Protein 3M6Z (pdb70)

Structure (mmCIF, N/CA/C/O backbone):
data_3M6Z
#
_entry.id   3M6Z
#
_cell.length_a   63.640
_cell.length_b   80.110
_cell.length_c   137.220
_cell.angle_alpha   90.00
_cell.angle_beta   90.00
_cell.angle_gamma   90.00
#
_symmetry.space_group_name_H-M   'P 21 21 21'
#
loop_
_entity.id
_entity.type
_entity.pdbx_description
1 polymer 'Topoisomerase V'
2 non-polymer 'PHOSPHATE ION'
3 non-polymer 'MAGNESIUM ION'
4 non-polymer 'CHLORIDE ION'
5 non-polymer GUANIDINE
6 water water
#
loop_
_atom_site.group_PDB
_atom_site.id
_atom_site.type_symbol
_atom_site.label_atom_id
_atom_site.label_alt_id
_atom_site.label_comp_id
_atom_site.label_asym_id
_atom_site.label_entity_id
_atom_site.label_seq_id
_atom_site.pdbx_PDB_ins_code
_atom_site.Cartn_x
_atom_site.Cartn_y
_atom_site.Cartn_z
_atom_site.occupancy
_atom_site.B_iso_or_equiv
_atom_site.auth_seq_id
_atom_site.auth_comp_id
_atom_site.auth_asym_id
_atom_site.auth_atom_id
_atom_site.pdbx_PDB_model_num
ATOM 1 N N . VAL A 1 4 ? 54.684 60.849 23.788 1.00 22.82 4 VAL A N 1
ATOM 2 C CA . VAL A 1 4 ? 53.988 60.036 22.753 1.00 19.60 4 VAL A CA 1
ATOM 3 C C . VAL A 1 4 ? 52.465 60.005 22.985 1.00 17.83 4 VAL A C 1
ATOM 4 O O . VAL A 1 4 ? 51.745 59.163 22.423 1.00 17.26 4 VAL A O 1
ATOM 8 N N A TYR A 1 5 ? 51.982 60.952 23.791 0.50 15.82 5 TYR A N 1
ATOM 9 N N B TYR A 1 5 ? 52.011 60.923 23.835 0.50 16.98 5 TYR A N 1
ATOM 10 C CA A TYR A 1 5 ? 50.552 61.118 24.056 0.50 14.54 5 TYR A CA 1
ATOM 11 C CA B TYR A 1 5 ? 50.601 61.197 24.032 0.50 16.29 5 TYR A CA 1
ATOM 12 C C A TYR A 1 5 ? 50.212 62.587 23.823 0.50 13.99 5 TYR A C 1
ATOM 13 C C B TYR A 1 5 ? 50.433 62.677 23.768 0.50 15.91 5 TYR A C 1
ATOM 14 O O A TYR A 1 5 ? 50.534 63.422 24.660 0.50 13.77 5 TYR A O 1
ATOM 15 O O B TYR A 1 5 ? 51.189 63.491 24.283 0.50 15.74 5 TYR A O 1
ATOM 32 N N A ASP A 1 6 ? 49.590 62.900 22.683 0.50 13.53 6 ASP A N 1
ATOM 33 N N B ASP A 1 6 ? 49.478 63.034 22.927 0.50 15.22 6 ASP A N 1
ATOM 34 C CA A ASP A 1 6 ? 49.394 64.298 22.261 0.50 13.73 6 ASP A CA 1
ATOM 35 C CA B ASP A 1 6 ? 49.240 64.444 22.671 0.50 14.95 6 ASP A CA 1
ATOM 36 C C A ASP A 1 6 ? 47.984 64.561 21.717 0.50 13.08 6 ASP A C 1
ATOM 37 C C B ASP A 1 6 ? 48.017 64.596 21.792 0.50 13.93 6 ASP A C 1
ATOM 38 O O A ASP A 1 6 ? 47.330 63.641 21.230 0.50 13.02 6 ASP A O 1
ATOM 39 O O B ASP A 1 6 ? 47.544 63.658 21.160 0.50 13.71 6 ASP A O 1
ATOM 48 N N . ALA A 1 7 ? 47.519 65.815 21.794 1.00 13.16 7 ALA A N 1
ATOM 49 C CA . ALA A 1 7 ? 46.324 66.225 21.072 1.00 12.69 7 ALA A CA 1
ATOM 50 C C . ALA A 1 7 ? 46.293 67.746 21.112 1.00 13.05 7 ALA A C 1
ATOM 51 O O . ALA A 1 7 ? 46.780 68.362 22.070 1.00 14.11 7 ALA A O 1
ATOM 53 N N . GLU A 1 8 ? 45.714 68.346 20.082 1.00 12.95 8 GLU A N 1
ATOM 54 C CA . GLU A 1 8 ? 45.506 69.785 20.038 1.00 13.16 8 GLU A CA 1
ATOM 55 C C . GLU A 1 8 ? 44.055 70.105 20.267 1.00 12.71 8 GLU A C 1
ATOM 56 O O . GLU A 1 8 ? 43.185 69.493 19.666 1.00 13.64 8 GLU A O 1
ATOM 62 N N . PHE A 1 9 ? 43.786 71.082 21.121 1.00 12.72 9 PHE A N 1
ATOM 63 C CA . PHE A 1 9 ? 42.437 71.612 21.263 1.00 12.21 9 PHE A CA 1
ATOM 64 C C . PHE A 1 9 ? 42.241 72.669 20.189 1.00 12.63 9 PHE A C 1
ATOM 65 O O . PHE A 1 9 ? 42.992 73.632 20.120 1.00 13.54 9 PHE A O 1
ATOM 73 N N . VAL A 1 10 ? 41.234 72.469 19.344 1.00 12.38 10 VAL A N 1
ATOM 74 C CA . VAL A 1 10 ? 40.981 73.335 18.203 1.00 13.59 10 VAL A CA 1
ATOM 75 C C . VAL A 1 10 ? 39.575 73.931 18.195 1.00 13.94 10 VAL A C 1
ATOM 76 O O . VAL A 1 10 ? 39.142 74.506 17.193 1.00 15.32 10 VAL A O 1
ATOM 80 N N . GLY A 1 11 ? 38.877 73.812 19.319 1.00 14.28 11 GLY A N 1
ATOM 81 C CA . GLY A 1 11 ? 37.583 74.443 19.487 1.00 14.23 11 GLY A CA 1
ATOM 82 C C . GLY A 1 11 ? 37.710 75.893 19.891 1.00 14.60 11 GLY A C 1
ATOM 83 O O . GLY A 1 11 ? 38.816 76.450 19.974 1.00 15.37 11 GLY A O 1
ATOM 84 N N . SER A 1 12 ? 36.574 76.530 20.134 1.00 14.60 12 SER A N 1
ATOM 85 C CA . SER A 1 12 ? 36.548 77.908 20.597 1.00 14.90 12 SER A CA 1
ATOM 86 C C . SER A 1 12 ? 36.889 77.987 22.087 1.00 15.12 12 SER A C 1
ATOM 87 O O . SER A 1 12 ? 36.933 76.967 22.777 1.00 14.07 12 SER A O 1
ATOM 90 N N . GLU A 1 13 ? 37.107 79.190 22.608 1.00 15.38 13 GLU A N 1
ATOM 91 C CA . GLU A 1 13 ? 37.335 79.375 24.045 1.00 15.61 13 GLU A CA 1
ATOM 92 C C . GLU A 1 13 ? 36.123 78.906 24.879 1.00 15.47 13 GLU A C 1
ATOM 93 O O . GLU A 1 13 ? 36.278 78.360 25.966 1.00 15.53 13 GLU A O 1
ATOM 99 N N A ARG A 1 14 ? 34.925 79.116 24.350 0.50 15.65 14 ARG A N 1
ATOM 100 N N B ARG A 1 14 ? 34.926 79.144 24.352 0.50 15.43 14 ARG A N 1
ATOM 101 C CA A ARG A 1 14 ? 33.708 78.641 25.003 0.50 14.98 14 ARG A CA 1
ATOM 102 C CA B ARG A 1 14 ? 33.686 78.654 24.961 0.50 14.43 14 ARG A CA 1
ATOM 103 C C A ARG A 1 14 ? 33.706 77.108 25.085 0.50 13.71 14 ARG A C 1
ATOM 104 C C B ARG A 1 14 ? 33.717 77.120 25.079 0.50 13.46 14 ARG A C 1
ATOM 105 O O A ARG A 1 14 ? 33.405 76.521 26.130 0.50 13.41 14 ARG A O 1
ATOM 106 O O B ARG A 1 14 ? 33.456 76.548 26.143 0.50 13.12 14 ARG A O 1
ATOM 121 N N . GLU A 1 15 ? 34.066 76.475 23.977 1.00 12.90 15 GLU A N 1
ATOM 122 C CA . GLU A 1 15 ? 34.180 75.024 23.942 1.00 12.30 15 GLU A CA 1
ATOM 123 C C . GLU A 1 15 ? 35.293 74.533 24.864 1.00 11.92 15 GLU A C 1
ATOM 124 O O . GLU A 1 15 ? 35.180 73.469 25.461 1.00 11.18 15 GLU A O 1
ATOM 130 N N . PHE A 1 16 ? 36.353 75.322 25.018 1.00 11.98 16 PHE A N 1
ATOM 131 C CA . PHE A 1 16 ? 37.444 74.955 25.926 1.00 11.92 16 PHE A CA 1
ATOM 132 C C . PHE A 1 16 ? 36.973 74.852 27.367 1.00 11.57 16 PHE A C 1
ATOM 133 O O . PHE A 1 16 ? 37.296 73.890 28.067 1.00 11.40 16 PHE A O 1
ATOM 141 N N A GLU A 1 17 ? 36.192 75.820 27.827 0.50 11.38 17 GLU A N 1
ATOM 142 N N B GLU A 1 17 ? 36.230 75.876 27.806 0.50 11.77 17 GLU A N 1
ATOM 143 C CA A GLU A 1 17 ? 35.717 75.777 29.201 0.50 11.27 17 GLU A CA 1
ATOM 144 C CA B GLU A 1 17 ? 35.634 75.926 29.145 0.50 11.62 17 GLU A CA 1
ATOM 145 C C A GLU A 1 17 ? 34.710 74.633 29.384 0.50 10.54 17 GLU A C 1
ATOM 146 C C B GLU A 1 17 ? 34.792 74.671 29.362 0.50 10.77 17 GLU A C 1
ATOM 147 O O A GLU A 1 17 ? 34.667 74.007 30.443 0.50 10.73 17 GLU A O 1
ATOM 148 O O B GLU A 1 17 ? 34.898 74.017 30.394 0.50 10.85 17 GLU A O 1
ATOM 159 N N A GLU A 1 18 ? 33.915 74.357 28.350 0.50 10.46 18 GLU A N 1
ATOM 160 N N B GLU A 1 18 ? 33.970 74.344 28.369 0.50 10.58 18 GLU A N 1
ATOM 161 C CA A GLU A 1 18 ? 33.019 73.204 28.382 0.50 10.07 18 GLU A CA 1
ATOM 162 C CA B GLU A 1 18 ? 33.060 73.212 28.474 0.50 10.10 18 GLU A CA 1
ATOM 163 C C A GLU A 1 18 ? 33.810 71.907 28.545 0.50 9.07 18 GLU A C 1
ATOM 164 C C B GLU A 1 18 ? 33.825 71.897 28.565 0.50 9.04 18 GLU A C 1
ATOM 165 O O A GLU A 1 18 ? 33.490 71.073 29.391 0.50 8.52 18 GLU A O 1
ATOM 166 O O B GLU A 1 18 ? 33.501 71.039 29.386 0.50 8.46 18 GLU A O 1
ATOM 177 N N . GLU A 1 19 ? 34.826 71.732 27.705 1.00 8.53 19 GLU A N 1
ATOM 178 C CA . GLU A 1 19 ? 35.610 70.495 27.705 1.00 8.75 19 GLU A CA 1
ATOM 179 C C . GLU A 1 19 ? 36.388 70.339 29.001 1.00 8.69 19 GLU A C 1
ATOM 180 O O . GLU A 1 19 ? 36.456 69.253 29.563 1.00 7.98 19 GLU A O 1
ATOM 186 N N . ARG A 1 20 ? 36.976 71.426 29.489 1.00 8.60 20 ARG A N 1
ATOM 187 C CA . ARG A 1 20 ? 37.713 71.358 30.741 1.00 9.79 20 ARG A CA 1
ATOM 188 C C . ARG A 1 20 ? 36.802 70.944 31.861 1.00 9.12 20 ARG A C 1
ATOM 189 O O . ARG A 1 20 ? 37.182 70.135 32.688 1.00 9.30 20 ARG A O 1
ATOM 197 N N . GLU A 1 21 ? 35.615 71.533 31.918 1.00 8.38 21 GLU A N 1
ATOM 198 C CA . GLU A 1 21 ? 34.674 71.204 32.985 1.00 8.86 21 GLU A CA 1
ATOM 199 C C . GLU A 1 21 ? 34.284 69.718 32.924 1.00 8.06 21 GLU A C 1
ATOM 200 O O . GLU A 1 21 ? 34.292 69.012 33.942 1.00 7.44 21 GLU A O 1
ATOM 206 N N . THR A 1 22 ? 33.945 69.236 31.724 1.00 8.08 22 THR A N 1
ATOM 207 C CA . THR A 1 22 ? 33.595 67.815 31.575 1.00 7.85 22 THR A CA 1
ATOM 208 C C . THR A 1 22 ? 34.755 66.926 32.035 1.00 7.08 22 THR A C 1
ATOM 209 O O . THR A 1 22 ? 34.567 65.949 32.763 1.00 7.10 22 THR A O 1
ATOM 213 N N . PHE A 1 23 ? 35.957 67.259 31.564 1.00 7.10 23 PHE A N 1
ATOM 214 C CA . PHE A 1 23 ? 37.110 66.443 31.848 1.00 7.58 23 PHE A CA 1
ATOM 215 C C . PHE A 1 23 ? 37.421 66.421 33.350 1.00 7.37 23 PHE A C 1
ATOM 216 O O . PHE A 1 23 ? 37.674 65.367 33.920 1.00 7.25 23 PHE A O 1
ATOM 224 N N . LEU A 1 24 ? 37.391 67.585 33.992 1.00 7.80 24 LEU A N 1
ATOM 225 C CA . LEU A 1 24 ? 37.708 67.665 35.418 1.00 7.56 24 LEU A CA 1
ATOM 226 C C . LEU A 1 24 ? 36.673 66.930 36.258 1.00 7.78 24 LEU A C 1
ATOM 227 O O . LEU A 1 24 ? 37.033 66.303 37.242 1.00 8.05 24 LEU A O 1
ATOM 232 N N . LYS A 1 25 ? 35.407 66.983 35.861 1.00 7.70 25 LYS A N 1
ATOM 233 C CA . LYS A 1 25 ? 34.403 66.178 36.544 1.00 7.42 25 LYS A CA 1
ATOM 234 C C . LYS A 1 25 ? 34.652 64.688 36.337 1.00 7.01 25 LYS A C 1
ATOM 235 O O . LYS A 1 25 ? 34.521 63.909 37.276 1.00 7.38 25 LYS A O 1
ATOM 241 N N . GLY A 1 26 ? 35.026 64.298 35.115 1.00 7.13 26 GLY A N 1
ATOM 242 C CA . GLY A 1 26 ? 35.382 62.902 34.858 1.00 6.78 26 GLY A CA 1
ATOM 243 C C . GLY A 1 26 ? 36.563 62.419 35.686 1.00 6.64 26 GLY A C 1
ATOM 244 O O . GLY A 1 26 ? 36.560 61.292 36.172 1.00 6.95 26 GLY A O 1
ATOM 245 N N . VAL A 1 27 ? 37.577 63.269 35.836 1.00 6.78 27 VAL A N 1
ATOM 246 C CA . VAL A 1 27 ? 38.730 62.956 36.672 1.00 6.93 27 VAL A CA 1
ATOM 247 C C . VAL A 1 27 ? 38.309 62.751 38.125 1.00 6.93 27 VAL A C 1
ATOM 248 O O . VAL A 1 27 ? 38.742 61.809 38.789 1.00 7.56 27 VAL A O 1
ATOM 252 N N . LYS A 1 28 ? 37.442 63.631 38.625 1.00 6.78 28 LYS A N 1
ATOM 253 C CA . LYS A 1 28 ? 36.936 63.509 39.991 1.00 7.38 28 LYS A CA 1
ATOM 254 C C . LYS A 1 28 ? 36.119 62.228 40.179 1.00 6.80 28 LYS A C 1
ATOM 255 O O . LYS A 1 28 ? 36.204 61.570 41.214 1.00 6.96 28 LYS A O 1
ATOM 261 N N . ALA A 1 29 ? 35.326 61.868 39.177 1.00 6.63 29 ALA A N 1
ATOM 262 C CA . ALA A 1 29 ? 34.558 60.632 39.243 1.00 6.35 29 ALA A CA 1
ATOM 263 C C . ALA A 1 29 ? 35.512 59.439 39.244 1.00 5.97 29 ALA A C 1
ATOM 264 O O . ALA A 1 29 ? 35.343 58.488 40.016 1.00 6.47 29 ALA A O 1
ATOM 266 N N . TYR A 1 30 ? 36.532 59.477 38.385 1.00 6.24 30 TYR A N 1
ATOM 267 C CA . TYR A 1 30 ? 37.469 58.361 38.349 1.00 5.87 30 TYR A CA 1
ATOM 268 C C . TYR A 1 30 ? 38.291 58.268 39.635 1.00 6.12 30 TYR A C 1
ATOM 269 O O . TYR A 1 30 ? 38.575 57.186 40.109 1.00 6.16 30 TYR A O 1
ATOM 278 N N . ASP A 1 31 ? 38.623 59.415 40.227 1.00 6.41 31 ASP A N 1
ATOM 279 C CA . ASP A 1 31 ? 39.253 59.430 41.542 1.00 6.16 31 ASP A CA 1
ATOM 280 C C . ASP A 1 31 ? 38.398 58.654 42.540 1.00 5.99 31 ASP A C 1
ATOM 281 O O . ASP A 1 31 ? 38.937 58.047 43.445 1.00 6.77 31 ASP A O 1
ATOM 286 N N . GLY A 1 32 ? 37.069 58.702 42.408 1.00 5.82 32 GLY A N 1
ATOM 287 C CA . GLY A 1 32 ? 36.198 57.934 43.273 1.00 5.63 32 GLY A CA 1
ATOM 288 C C . GLY A 1 32 ? 36.277 56.446 43.029 1.00 6.45 32 GLY A C 1
ATOM 289 O O . GLY A 1 32 ? 36.189 55.647 43.976 1.00 7.02 32 GLY A O 1
ATOM 290 N N . VAL A 1 33 ? 36.411 56.057 41.767 1.00 6.81 33 VAL A N 1
ATOM 291 C CA . VAL A 1 33 ? 36.696 54.646 41.459 1.00 6.87 33 VAL A CA 1
ATOM 292 C C . VAL A 1 33 ? 37.992 54.219 42.147 1.00 7.03 33 VAL A C 1
ATOM 293 O O . VAL A 1 33 ? 38.046 53.182 42.820 1.00 8.02 33 VAL A O 1
ATOM 297 N N . LEU A 1 34 ? 39.049 55.021 42.025 1.00 7.13 34 LEU A N 1
ATOM 298 C CA . LEU A 1 34 ? 40.343 54.696 42.622 1.00 7.11 34 LEU A CA 1
ATOM 299 C C . LEU A 1 34 ? 40.304 54.702 44.136 1.00 6.95 34 LEU A C 1
ATOM 300 O O . LEU A 1 34 ? 40.907 53.847 44.768 1.00 7.72 34 LEU A O 1
ATOM 305 N N . ALA A 1 35 ? 39.580 55.648 44.741 1.00 6.77 35 ALA A N 1
ATOM 306 C CA . ALA A 1 35 ? 39.535 55.770 46.211 1.00 6.88 35 ALA A CA 1
ATOM 307 C C . ALA A 1 35 ? 38.680 54.678 46.842 1.00 6.79 35 ALA A C 1
ATOM 308 O O . ALA A 1 35 ? 39.033 54.131 47.882 1.00 7.18 35 ALA A O 1
ATOM 310 N N . THR A 1 36 ? 37.560 54.338 46.218 1.00 7.04 36 THR A N 1
ATOM 311 C CA . THR A 1 36 ? 36.774 53.219 46.695 1.00 7.53 36 THR A CA 1
ATOM 312 C C . THR A 1 36 ? 37.556 51.912 46.570 1.00 7.40 36 THR A C 1
ATOM 313 O O . THR A 1 36 ? 37.518 51.088 47.482 1.00 8.34 36 THR A O 1
ATOM 317 N N A ARG A 1 37 ? 38.280 51.715 45.468 0.50 7.57 37 ARG A N 1
ATOM 318 N N B ARG A 1 37 ? 38.263 51.736 45.456 0.50 7.97 37 ARG A N 1
ATOM 319 C CA A ARG A 1 37 ? 39.121 50.519 45.353 0.50 7.74 37 ARG A CA 1
ATOM 320 C CA B ARG A 1 37 ? 39.154 50.591 45.300 0.50 8.11 37 ARG A CA 1
ATOM 321 C C A ARG A 1 37 ? 40.213 50.507 46.424 0.50 8.03 37 ARG A C 1
ATOM 322 C C B ARG A 1 37 ? 40.178 50.528 46.424 0.50 8.29 37 ARG A C 1
ATOM 323 O O A ARG A 1 37 ? 40.502 49.463 46.998 0.50 7.78 37 ARG A O 1
ATOM 324 O O B ARG A 1 37 ? 40.394 49.474 47.018 0.50 8.08 37 ARG A O 1
ATOM 339 N N . TYR A 1 38 ? 40.800 51.667 46.702 1.00 7.89 38 TYR A N 1
ATOM 340 C CA . TYR A 1 38 ? 41.794 51.781 47.773 1.00 8.61 38 TYR A CA 1
ATOM 341 C C . TYR A 1 38 ? 41.252 51.241 49.088 1.00 8.50 38 TYR A C 1
ATOM 342 O O . TYR A 1 38 ? 41.907 50.428 49.763 1.00 9.37 38 TYR A O 1
ATOM 351 N N . LEU A 1 39 ? 40.058 51.667 49.453 1.00 8.17 39 LEU A N 1
ATOM 352 C CA . LEU A 1 39 ? 39.438 51.230 50.696 1.00 9.12 39 LEU A CA 1
ATOM 353 C C . LEU A 1 39 ? 39.092 49.747 50.669 1.00 9.12 39 LEU A C 1
ATOM 354 O O . LEU A 1 39 ? 39.331 49.031 51.636 1.00 9.41 39 LEU A O 1
ATOM 359 N N A MET A 1 40 ? 38.542 49.297 49.544 0.50 8.68 40 MET A N 1
ATOM 360 N N B MET A 1 40 ? 38.508 49.282 49.572 0.50 9.77 40 MET A N 1
ATOM 361 C CA A MET A 1 40 ? 38.198 47.890 49.348 0.50 8.92 40 MET A CA 1
ATOM 362 C CA B MET A 1 40 ? 38.240 47.855 49.410 0.50 11.27 40 MET A CA 1
ATOM 363 C C A MET A 1 40 ? 39.413 46.979 49.506 0.50 9.60 40 MET A C 1
ATOM 364 C C B MET A 1 40 ? 39.479 47.032 49.679 0.50 10.69 40 MET A C 1
ATOM 365 O O A MET A 1 40 ? 39.279 45.859 49.993 0.50 9.39 40 MET A O 1
ATOM 366 O O B MET A 1 40 ? 39.440 46.038 50.407 0.50 10.90 40 MET A O 1
ATOM 375 N N . GLU A 1 41 ? 40.586 47.439 49.073 1.00 9.97 41 GLU A N 1
ATOM 376 C CA . GLU A 1 41 ? 41.793 46.613 49.154 1.00 11.11 41 GLU A CA 1
ATOM 377 C C . GLU A 1 41 ? 42.473 46.678 50.500 1.00 11.71 41 GLU A C 1
ATOM 378 O O . GLU A 1 41 ? 43.211 45.759 50.871 1.00 13.13 41 GLU A O 1
ATOM 384 N N A ARG A 1 42 ? 42.203 47.740 51.246 0.50 11.65 42 ARG A N 1
ATOM 385 N N B ARG A 1 42 ? 42.249 47.751 51.244 0.50 11.79 42 ARG A N 1
ATOM 386 C CA A ARG A 1 42 ? 42.850 47.978 52.526 0.50 12.26 42 ARG A CA 1
ATOM 387 C CA B ARG A 1 42 ? 42.882 47.900 52.549 0.50 12.81 42 ARG A CA 1
ATOM 388 C C A ARG A 1 42 ? 42.104 47.308 53.681 0.50 12.41 42 ARG A C 1
ATOM 389 C C B ARG A 1 42 ? 42.127 47.130 53.623 0.50 12.55 42 ARG A C 1
ATOM 390 O O A ARG A 1 42 ? 42.697 47.048 54.725 0.50 12.41 42 ARG A O 1
ATOM 391 O O B ARG A 1 42 ? 42.739 46.583 54.530 0.50 12.43 42 ARG A O 1
ATOM 406 N N . SER A 1 43 ? 40.807 47.061 53.500 1.00 12.26 43 SER A N 1
ATOM 407 C CA . SER A 1 43 ? 39.955 46.528 54.562 1.00 12.55 43 SER A CA 1
ATOM 408 C C . SER A 1 43 ? 39.002 45.470 54.048 1.00 12.30 43 SER A C 1
ATOM 409 O O . SER A 1 43 ? 38.155 45.768 53.220 1.00 12.30 43 SER A O 1
ATOM 412 N N A SER A 1 44 ? 39.105 44.270 54.613 0.50 12.50 44 SER A N 1
ATOM 413 N N B SER A 1 44 ? 39.127 44.226 54.500 0.50 12.46 44 SER A N 1
ATOM 414 C CA A SER A 1 44 ? 38.170 43.187 54.339 0.50 12.88 44 SER A CA 1
ATOM 415 C CA B SER A 1 44 ? 38.261 43.160 53.980 0.50 12.69 44 SER A CA 1
ATOM 416 C C A SER A 1 44 ? 36.748 43.545 54.732 0.50 12.93 44 SER A C 1
ATOM 417 C C B SER A 1 44 ? 36.809 43.411 54.361 0.50 12.90 44 SER A C 1
ATOM 418 O O A SER A 1 44 ? 35.811 43.243 54.008 0.50 12.88 44 SER A O 1
ATOM 419 O O B SER A 1 44 ? 35.899 43.122 53.574 0.50 12.18 44 SER A O 1
ATOM 424 N N A SER A 1 45 ? 36.572 44.185 55.875 0.50 13.80 45 SER A N 1
ATOM 425 N N B SER A 1 45 ? 36.616 43.961 55.555 0.50 13.16 45 SER A N 1
ATOM 426 C CA A SER A 1 45 ? 35.217 44.523 56.290 0.50 14.59 45 SER A CA 1
ATOM 427 C CA B SER A 1 45 ? 35.297 44.363 56.036 0.50 13.96 45 SER A CA 1
ATOM 428 C C A SER A 1 45 ? 34.600 45.568 55.355 0.50 14.53 45 SER A C 1
ATOM 429 C C B SER A 1 45 ? 34.682 45.363 55.065 0.50 13.82 45 SER A C 1
ATOM 430 O O A SER A 1 45 ? 33.380 45.614 55.206 0.50 15.04 45 SER A O 1
ATOM 431 O O B SER A 1 45 ? 33.554 45.179 54.597 0.50 13.05 45 SER A O 1
ATOM 436 N N . ALA A 1 46 ? 35.432 46.418 54.747 1.00 13.93 46 ALA A N 1
ATOM 437 C CA . ALA A 1 46 ? 34.959 47.404 53.767 1.00 13.89 46 ALA A CA 1
ATOM 438 C C . ALA A 1 46 ? 34.642 46.749 52.440 1.00 14.46 46 ALA A C 1
ATOM 439 O O . ALA A 1 46 ? 33.610 47.054 51.827 1.00 14.86 46 ALA A O 1
ATOM 441 N N . LYS A 1 47 ? 35.511 45.855 51.977 1.00 15.09 47 LYS A N 1
ATOM 442 C CA . LYS A 1 47 ? 35.278 45.146 50.715 1.00 15.38 47 LYS A CA 1
ATOM 443 C C . LYS A 1 47 ? 33.990 44.323 50.719 1.00 15.86 47 LYS A C 1
ATOM 444 O O . LYS A 1 47 ? 33.376 44.144 49.657 1.00 16.71 47 LYS A O 1
ATOM 450 N N A ASN A 1 48 ? 33.581 43.809 51.869 0.50 15.94 48 ASN A N 1
ATOM 451 N N B ASN A 1 48 ? 33.635 43.814 51.898 0.50 15.85 48 ASN A N 1
ATOM 452 C CA A ASN A 1 48 ? 32.318 43.062 51.948 0.50 15.92 48 ASN A CA 1
ATOM 453 C CA B ASN A 1 48 ? 32.399 43.051 52.119 0.50 15.82 48 ASN A CA 1
ATOM 454 C C A ASN A 1 48 ? 31.160 43.938 52.437 0.50 15.93 48 ASN A C 1
ATOM 455 C C B ASN A 1 48 ? 31.155 43.951 52.205 0.50 15.59 48 ASN A C 1
ATOM 456 O O A ASN A 1 48 ? 30.095 43.435 52.830 0.50 15.81 48 ASN A O 1
ATOM 457 O O B ASN A 1 48 ? 30.027 43.465 52.060 0.50 14.85 48 ASN A O 1
ATOM 466 N N . ASP A 1 49 ? 31.366 45.253 52.426 1.00 14.86 49 ASP A N 1
ATOM 467 C CA . ASP A 1 49 ? 30.306 46.190 52.791 1.00 14.14 49 ASP A CA 1
ATOM 468 C C . ASP A 1 49 ? 29.615 46.648 51.505 1.00 12.77 49 ASP A C 1
ATOM 469 O O . ASP A 1 49 ? 30.183 47.379 50.697 1.00 12.60 49 ASP A O 1
ATOM 474 N N A GLU A 1 50 ? 28.374 46.209 51.341 0.50 12.97 50 GLU A N 1
ATOM 475 N N B GLU A 1 50 ? 28.385 46.190 51.284 0.50 12.64 50 GLU A N 1
ATOM 476 C CA A GLU A 1 50 ? 27.592 46.496 50.154 0.50 12.75 50 GLU A CA 1
ATOM 477 C CA B GLU A 1 50 ? 27.670 46.517 50.052 0.50 12.25 50 GLU A CA 1
ATOM 478 C C A GLU A 1 50 ? 27.446 47.989 49.888 0.50 12.06 50 GLU A C 1
ATOM 479 C C B GLU A 1 50 ? 27.399 48.013 49.871 0.50 11.79 50 GLU A C 1
ATOM 480 O O A GLU A 1 50 ? 27.352 48.417 48.739 0.50 11.87 50 GLU A O 1
ATOM 481 O O B GLU A 1 50 ? 27.156 48.472 48.755 0.50 11.51 50 GLU A O 1
ATOM 492 N N . GLU A 1 51 ? 27.435 48.783 50.949 1.00 12.10 51 GLU A N 1
ATOM 493 C CA . GLU A 1 51 ? 27.315 50.211 50.828 1.00 11.81 51 GLU A CA 1
ATOM 494 C C . GLU A 1 51 ? 28.513 50.778 50.064 1.00 11.50 51 GLU A C 1
ATOM 495 O O . GLU A 1 51 ? 28.334 51.666 49.221 1.00 12.43 51 GLU A O 1
ATOM 501 N N . LEU A 1 52 ? 29.710 50.239 50.313 1.00 9.48 52 LEU A N 1
ATOM 502 C CA . LEU A 1 52 ? 30.926 50.648 49.620 1.00 9.57 52 LEU A CA 1
ATOM 503 C C . LEU A 1 52 ? 30.930 50.112 48.189 1.00 10.05 52 LEU A C 1
ATOM 504 O O . LEU A 1 52 ? 31.330 50.813 47.274 1.00 9.66 52 LEU A O 1
ATOM 509 N N . LEU A 1 53 ? 30.517 48.870 47.975 1.00 10.07 53 LEU A N 1
ATOM 510 C CA . LEU A 1 53 ? 30.524 48.305 46.618 1.00 10.20 53 LEU A CA 1
ATOM 511 C C . LEU A 1 53 ? 29.599 49.102 45.699 1.00 10.09 53 LEU A C 1
ATOM 512 O O . LEU A 1 53 ? 29.935 49.329 44.531 1.00 9.92 53 LEU A O 1
ATOM 517 N N A GLU A 1 54 ? 28.455 49.535 46.222 0.50 10.34 54 GLU A N 1
ATOM 518 N N B GLU A 1 54 ? 28.449 49.526 46.226 0.50 10.63 54 GLU A N 1
ATOM 519 C CA A GLU A 1 54 ? 27.541 50.379 45.451 0.50 10.76 54 GLU A CA 1
ATOM 520 C CA B GLU A 1 54 ? 27.535 50.374 45.462 0.50 10.92 54 GLU A CA 1
ATOM 521 C C A GLU A 1 54 ? 28.162 51.728 45.131 0.50 9.99 54 GLU A C 1
ATOM 522 C C B GLU A 1 54 ? 28.219 51.685 45.111 0.50 10.00 54 GLU A C 1
ATOM 523 O O A GLU A 1 54 ? 27.969 52.264 44.041 0.50 9.55 54 GLU A O 1
ATOM 524 O O B GLU A 1 54 ? 28.147 52.136 43.971 0.50 9.62 54 GLU A O 1
ATOM 535 N N . LEU A 1 55 ? 28.895 52.293 46.084 1.00 9.33 55 LEU A N 1
ATOM 536 C CA . LEU A 1 55 ? 29.618 53.551 45.835 1.00 9.00 55 LEU A CA 1
ATOM 537 C C . LEU A 1 55 ? 30.609 53.379 44.687 1.00 7.93 55 LEU A C 1
ATOM 538 O O . LEU A 1 55 ? 30.669 54.196 43.772 1.00 7.92 55 LEU A O 1
ATOM 543 N N . HIS A 1 56 ? 31.369 52.290 44.724 1.00 7.35 56 HIS A N 1
ATOM 544 C CA . HIS A 1 56 ? 32.339 51.996 43.693 1.00 6.99 56 HIS A CA 1
ATOM 545 C C . HIS A 1 56 ? 31.681 51.914 42.310 1.00 6.27 56 HIS A C 1
ATOM 546 O O . HIS A 1 56 ? 32.125 52.553 41.353 1.00 6.49 56 HIS A O 1
ATOM 553 N N . GLN A 1 57 ? 30.609 51.148 42.212 1.00 7.07 57 GLN A N 1
ATOM 554 C CA . GLN A 1 57 ? 29.902 51.005 40.958 1.00 6.78 57 GLN A CA 1
ATOM 555 C C . GLN A 1 57 ? 29.314 52.328 40.477 1.00 6.80 57 GLN A C 1
ATOM 556 O O . GLN A 1 57 ? 29.301 52.624 39.274 1.00 6.91 57 GLN A O 1
ATOM 562 N N . ASN A 1 58 ? 28.813 53.133 41.405 1.00 6.24 58 ASN A N 1
ATOM 563 C CA . ASN A 1 58 ? 28.240 54.420 41.020 1.00 6.44 58 ASN A CA 1
ATOM 564 C C . ASN A 1 58 ? 29.325 55.348 40.484 1.00 6.18 58 ASN A C 1
ATOM 565 O O . ASN A 1 58 ? 29.083 56.068 39.507 1.00 6.95 58 ASN A O 1
ATOM 570 N N . PHE A 1 59 ? 30.522 55.307 41.065 1.00 6.18 59 PHE A N 1
ATOM 571 C CA . PHE A 1 59 ? 31.617 56.079 40.494 1.00 6.31 59 PHE A CA 1
ATOM 572 C C . PHE A 1 59 ? 31.994 55.600 39.088 1.00 5.80 59 PHE A C 1
ATOM 573 O O . PHE A 1 59 ? 32.346 56.422 38.231 1.00 6.46 59 PHE A O 1
ATOM 581 N N . ILE A 1 60 ? 31.951 54.294 38.844 1.00 5.72 60 ILE A N 1
ATOM 582 C CA . ILE A 1 60 ? 32.192 53.774 37.491 1.00 5.90 60 ILE A CA 1
ATOM 583 C C . ILE A 1 60 ? 31.174 54.365 36.508 1.00 5.96 60 ILE A C 1
ATOM 584 O O . ILE A 1 60 ? 31.532 54.802 35.413 1.00 6.01 60 ILE A O 1
ATOM 589 N N . LEU A 1 61 ? 29.908 54.421 36.904 1.00 5.54 61 LEU A N 1
ATOM 590 C CA . LEU A 1 61 ? 28.872 55.001 36.042 1.00 6.29 61 LEU A CA 1
ATOM 591 C C . LEU A 1 61 ? 29.102 56.472 35.775 1.00 6.58 61 LEU A C 1
ATOM 592 O O . LEU A 1 61 ? 28.995 56.912 34.645 1.00 7.03 61 LEU A O 1
ATOM 597 N N . LEU A 1 62 ? 29.407 57.259 36.807 1.00 6.39 62 LEU A N 1
ATOM 598 C CA . LEU A 1 62 ? 29.567 58.691 36.584 1.00 6.58 62 LEU A CA 1
ATOM 599 C C . LEU A 1 62 ? 30.795 58.957 35.723 1.00 6.46 62 LEU A C 1
ATOM 600 O O . LEU A 1 62 ? 30.754 59.822 34.863 1.00 6.34 62 LEU A O 1
ATOM 605 N N . THR A 1 63 ? 31.869 58.186 35.909 1.00 5.77 63 THR A N 1
ATOM 606 C CA . THR A 1 63 ? 33.038 58.326 35.051 1.00 5.89 63 THR A CA 1
ATOM 607 C C . THR A 1 63 ? 32.642 58.105 33.596 1.00 6.07 63 THR A C 1
ATOM 608 O O . THR A 1 63 ? 33.022 58.875 32.712 1.00 6.65 63 THR A O 1
ATOM 612 N N . GLY A 1 64 ? 31.862 57.054 33.360 1.00 5.69 64 GLY A N 1
ATOM 613 C CA . GLY A 1 64 ? 31.412 56.779 32.014 1.00 5.93 64 GLY A CA 1
ATOM 614 C C . GLY A 1 64 ? 30.528 57.869 31.464 1.00 5.75 64 GLY A C 1
ATOM 615 O O . GLY A 1 64 ? 30.640 58.248 30.305 1.00 6.21 64 GLY A O 1
ATOM 616 N N . SER A 1 65 ? 29.621 58.385 32.280 1.00 5.58 65 SER A N 1
ATOM 617 C CA . SER A 1 65 ? 28.743 59.456 31.850 1.00 5.79 65 SER A CA 1
ATOM 618 C C . SER A 1 65 ? 29.513 60.701 31.436 1.00 6.01 65 SER A C 1
ATOM 619 O O . SER A 1 65 ? 29.282 61.260 30.373 1.00 6.55 65 SER A O 1
ATOM 622 N N . TYR A 1 66 ? 30.438 61.154 32.284 1.00 5.62 66 TYR A N 1
ATOM 623 C CA . TYR A 1 66 ? 31.250 62.301 31.914 1.00 6.09 66 TYR A CA 1
ATOM 624 C C . TYR A 1 66 ? 32.076 62.036 30.659 1.00 6.07 66 TYR A C 1
ATOM 625 O O . TYR A 1 66 ? 32.202 62.902 29.808 1.00 6.30 66 TYR A O 1
ATOM 634 N N . ALA A 1 67 ? 32.635 60.838 30.521 1.00 5.55 67 ALA A N 1
ATOM 635 C CA . ALA A 1 67 ? 33.391 60.528 29.306 1.00 6.03 67 ALA A CA 1
ATOM 636 C C . ALA A 1 67 ? 32.511 60.595 28.043 1.00 5.85 67 ALA A C 1
ATOM 637 O O . ALA A 1 67 ? 32.968 61.042 26.992 1.00 6.49 67 ALA A O 1
ATOM 639 N N . CYS A 1 68 ? 31.257 60.167 28.167 1.00 6.01 68 CYS A N 1
ATOM 640 C CA . CYS A 1 68 ? 30.299 60.288 27.067 1.00 6.38 68 CYS A CA 1
ATOM 641 C C . CYS A 1 68 ? 30.124 61.715 26.603 1.00 6.47 68 CYS A C 1
ATOM 642 O O . CYS A 1 68 ? 29.799 61.932 25.438 1.00 6.82 68 CYS A O 1
ATOM 645 N N . SER A 1 69 ? 30.291 62.667 27.520 1.00 6.44 69 SER A N 1
ATOM 646 C CA . SER A 1 69 ? 30.099 64.095 27.236 1.00 6.77 69 SER A CA 1
ATOM 647 C C . SER A 1 69 ? 31.302 64.786 26.599 1.00 7.13 69 SER A C 1
ATOM 648 O O . SER A 1 69 ? 31.206 65.929 26.210 1.00 7.65 69 SER A O 1
ATOM 651 N N A ILE A 1 70 ? 32.434 64.101 26.496 0.50 6.95 70 ILE A N 1
ATOM 652 N N B ILE A 1 70 ? 32.434 64.104 26.505 0.50 6.83 70 ILE A N 1
ATOM 653 C CA A ILE A 1 70 ? 33.625 64.689 25.873 0.50 7.45 70 ILE A CA 1
ATOM 654 C CA B ILE A 1 70 ? 33.598 64.695 25.855 0.50 7.25 70 ILE A CA 1
ATOM 655 C C A ILE A 1 70 ? 33.380 64.900 24.373 0.50 7.93 70 ILE A C 1
ATOM 656 C C B ILE A 1 70 ? 33.304 64.932 24.370 0.50 7.76 70 ILE A C 1
ATOM 657 O O A ILE A 1 70 ? 32.832 64.038 23.710 0.50 8.23 70 ILE A O 1
ATOM 658 O O B ILE A 1 70 ? 32.629 64.143 23.722 0.50 7.70 70 ILE A O 1
ATOM 667 N N . ASP A 1 71 ? 33.763 66.069 23.865 1.00 8.02 71 ASP A N 1
ATOM 668 C CA . ASP A 1 71 ? 33.713 66.354 22.435 1.00 8.62 71 ASP A CA 1
ATOM 669 C C . ASP A 1 71 ? 32.349 66.110 21.800 1.00 9.16 71 ASP A C 1
ATOM 670 O O . ASP A 1 71 ? 32.250 65.372 20.813 1.00 9.44 71 ASP A O 1
ATOM 675 N N . PRO A 1 72 ? 31.299 66.789 22.318 1.00 9.82 72 PRO A N 1
ATOM 676 C CA . PRO A 1 72 ? 29.940 66.542 21.800 1.00 10.72 72 PRO A CA 1
ATOM 677 C C . PRO A 1 72 ? 29.789 66.849 20.314 1.00 11.85 72 PRO A C 1
ATOM 678 O O . PRO A 1 72 ? 29.060 66.163 19.603 1.00 14.11 72 PRO A O 1
ATOM 682 N N . THR A 1 73 ? 30.498 67.858 19.833 1.00 11.57 73 THR A N 1
ATOM 683 C CA . THR A 1 73 ? 30.425 68.253 18.430 1.00 12.51 73 THR A CA 1
ATOM 684 C C . THR A 1 73 ? 31.385 67.485 17.517 1.00 12.56 73 THR A C 1
ATOM 685 O O . THR A 1 73 ? 31.391 67.709 16.301 1.00 13.70 73 THR A O 1
ATOM 689 N N . GLU A 1 74 ? 32.216 66.623 18.113 1.00 12.20 74 GLU A N 1
ATOM 690 C CA . GLU A 1 74 ? 33.123 65.718 17.404 1.00 13.20 74 GLU A CA 1
ATOM 691 C C . GLU A 1 74 ? 34.110 66.452 16.517 1.00 13.51 74 GLU A C 1
ATOM 692 O O . GLU A 1 74 ? 34.549 65.924 15.498 1.00 15.56 74 GLU A O 1
ATOM 698 N N . ASP A 1 75 ? 34.468 67.664 16.928 1.00 12.66 75 ASP A N 1
ATOM 699 C CA . ASP A 1 75 ? 35.381 68.503 16.163 1.00 12.92 75 ASP A CA 1
ATOM 700 C C . ASP A 1 75 ? 36.297 69.376 17.031 1.00 12.26 75 ASP A C 1
ATOM 701 O O . ASP A 1 75 ? 36.965 70.276 16.504 1.00 13.68 75 ASP A O 1
ATOM 706 N N . ARG A 1 76 ? 36.357 69.126 18.342 1.00 10.73 76 ARG A N 1
ATOM 707 C CA . ARG A 1 76 ? 37.063 70.048 19.240 1.00 10.93 76 ARG A CA 1
ATOM 708 C C . ARG A 1 76 ? 38.541 69.724 19.381 1.00 10.98 76 ARG A C 1
ATOM 709 O O . ARG A 1 76 ? 39.278 70.518 19.990 1.00 11.16 76 ARG A O 1
ATOM 717 N N . TYR A 1 77 ? 38.957 68.567 18.849 1.00 11.21 77 TYR A N 1
ATOM 718 C CA . TYR A 1 77 ? 40.327 68.066 19.015 1.00 11.80 77 TYR A CA 1
ATOM 719 C C . TYR A 1 77 ? 40.920 67.700 17.664 1.00 13.39 77 TYR A C 1
ATOM 720 O O . TYR A 1 77 ? 40.203 67.395 16.711 1.00 15.69 77 TYR A O 1
ATOM 729 N N . GLN A 1 78 ? 42.241 67.758 17.588 1.00 13.39 78 GLN A N 1
ATOM 730 C CA . GLN A 1 78 ? 42.967 67.479 16.363 1.00 13.49 78 GLN A CA 1
ATOM 731 C C . GLN A 1 78 ? 44.206 66.686 16.712 1.00 13.20 78 GLN A C 1
ATOM 732 O O . GLN A 1 78 ? 44.883 66.991 17.679 1.00 13.35 78 GLN A O 1
ATOM 738 N N . ASN A 1 79 ? 44.506 65.689 15.891 1.00 12.95 79 ASN A N 1
ATOM 739 C CA . ASN A 1 79 ? 45.681 64.841 16.046 1.00 13.27 79 ASN A CA 1
ATOM 740 C C . ASN A 1 79 ? 45.812 64.246 17.429 1.00 12.77 79 ASN A C 1
ATOM 741 O O . ASN A 1 79 ? 46.801 64.419 18.135 1.00 13.46 79 ASN A O 1
ATOM 746 N N . VAL A 1 80 ? 44.778 63.490 17.790 1.00 12.89 80 VAL A N 1
ATOM 747 C CA . VAL A 1 80 ? 44.763 62.740 19.029 1.00 12.81 80 VAL A CA 1
ATOM 748 C C . VAL A 1 80 ? 45.650 61.504 18.868 1.00 13.53 80 VAL A C 1
ATOM 749 O O . VAL A 1 80 ? 45.307 60.573 18.130 1.00 14.60 80 VAL A O 1
ATOM 753 N N . ILE A 1 81 ? 46.784 61.509 19.562 1.00 13.51 81 ILE A N 1
ATOM 754 C CA . ILE A 1 81 ? 47.802 60.475 19.443 1.00 14.09 81 ILE A CA 1
ATOM 755 C C . ILE A 1 81 ? 47.989 59.817 20.808 1.00 13.06 81 ILE A C 1
ATOM 756 O O . ILE A 1 81 ? 48.237 60.483 21.818 1.00 13.02 81 ILE A O 1
ATOM 761 N N . VAL A 1 82 ? 47.832 58.500 20.838 1.00 13.55 82 VAL A N 1
ATOM 762 C CA . VAL A 1 82 ? 47.992 57.731 22.059 1.00 14.55 82 VAL A CA 1
ATOM 763 C C . VAL A 1 82 ? 49.048 56.660 21.819 1.00 15.15 82 VAL A C 1
ATOM 764 O O . VAL A 1 82 ? 48.892 55.818 20.940 1.00 16.14 82 VAL A O 1
ATOM 768 N N . ARG A 1 83 ? 50.128 56.721 22.595 1.00 15.68 83 ARG A N 1
ATOM 769 C CA . ARG A 1 83 ? 51.277 55.827 22.440 1.00 16.52 83 ARG A CA 1
ATOM 770 C C . ARG A 1 83 ? 51.741 55.795 20.988 1.00 17.54 83 ARG A C 1
ATOM 771 O O . ARG A 1 83 ? 52.051 54.736 20.435 1.00 18.14 83 ARG A O 1
ATOM 779 N N . GLY A 1 84 ? 51.761 56.974 20.374 1.00 17.56 84 GLY A N 1
ATOM 780 C CA . GLY A 1 84 ? 52.249 57.133 19.017 1.00 18.46 84 GLY A CA 1
ATOM 781 C C . GLY A 1 84 ? 51.241 56.863 17.921 1.00 18.90 84 GLY A C 1
ATOM 782 O O . GLY A 1 84 ? 51.545 57.131 16.750 1.00 20.78 84 GLY A O 1
ATOM 783 N N . VAL A 1 85 ? 50.056 56.366 18.280 1.00 18.33 85 VAL A N 1
ATOM 784 C CA . VAL A 1 85 ? 49.037 55.978 17.301 1.00 18.30 85 VAL A CA 1
ATOM 785 C C . VAL A 1 85 ? 48.029 57.111 17.106 1.00 17.84 85 VAL A C 1
ATOM 786 O O . VAL A 1 85 ? 47.457 57.598 18.075 1.00 16.38 85 VAL A O 1
ATOM 790 N N . ASN A 1 86 ? 47.818 57.511 15.856 1.00 17.64 86 ASN A N 1
ATOM 791 C CA . ASN A 1 86 ? 46.954 58.652 15.536 1.00 17.63 86 ASN A CA 1
ATOM 792 C C . ASN A 1 86 ? 45.504 58.216 15.368 1.00 17.38 86 ASN A C 1
ATOM 793 O O . ASN A 1 86 ? 45.152 57.556 14.389 1.00 18.19 86 ASN A O 1
ATOM 798 N N . PHE A 1 87 ? 44.652 58.581 16.316 1.00 16.38 87 PHE A N 1
ATOM 799 C CA . PHE A 1 87 ? 43.255 58.149 16.272 1.00 16.65 87 PHE A CA 1
ATOM 800 C C . PHE A 1 87 ? 42.343 58.985 15.374 1.00 16.76 87 PHE A C 1
ATOM 801 O O . PHE A 1 87 ? 41.246 58.533 15.032 1.00 16.97 87 PHE A O 1
ATOM 809 N N . ASP A 1 88 ? 42.775 60.183 14.974 1.00 16.69 88 ASP A N 1
ATOM 810 C CA . ASP A 1 88 ? 42.025 60.923 13.955 1.00 17.03 88 ASP A CA 1
ATOM 811 C C . ASP A 1 88 ? 41.904 60.059 12.716 1.00 17.72 88 ASP A C 1
ATOM 812 O O . ASP A 1 88 ? 40.832 59.913 12.143 1.00 17.31 88 ASP A O 1
ATOM 817 N N . GLU A 1 89 ? 43.042 59.508 12.303 1.00 19.15 89 GLU A N 1
ATOM 818 C CA . GLU A 1 89 ? 43.118 58.695 11.101 1.00 20.04 89 GLU A CA 1
ATOM 819 C C . GLU A 1 89 ? 42.263 57.446 11.260 1.00 20.34 89 GLU A C 1
ATOM 820 O O . GLU A 1 89 ? 41.565 57.044 10.338 1.00 21.51 89 GLU A O 1
ATOM 826 N N . ARG A 1 90 ? 42.296 56.862 12.451 1.00 20.81 90 ARG A N 1
ATOM 827 C CA . ARG A 1 90 ? 41.476 55.701 12.755 1.00 20.78 90 ARG A CA 1
ATOM 828 C C . ARG A 1 90 ? 39.985 55.992 12.529 1.00 21.23 90 ARG A C 1
ATOM 829 O O . ARG A 1 90 ? 39.308 55.279 11.781 1.00 22.74 90 ARG A O 1
ATOM 837 N N . VAL A 1 91 ? 39.482 57.057 13.144 1.00 20.41 91 VAL A N 1
ATOM 838 C CA . VAL A 1 91 ? 38.039 57.326 13.179 1.00 20.34 91 VAL A CA 1
ATOM 839 C C . VAL A 1 91 ? 37.498 57.861 11.859 1.00 20.73 91 VAL A C 1
ATOM 840 O O . VAL A 1 91 ? 36.345 57.604 11.496 1.00 20.58 91 VAL A O 1
ATOM 844 N N . GLN A 1 92 ? 38.336 58.590 11.128 1.00 20.65 92 GLN A N 1
ATOM 845 C CA . GLN A 1 92 ? 37.959 59.102 9.821 1.00 21.40 92 GLN A CA 1
ATOM 846 C C . GLN A 1 92 ? 37.570 58.002 8.821 1.00 21.33 92 GLN A C 1
ATOM 847 O O . GLN A 1 92 ? 36.730 58.236 7.956 1.00 22.91 92 GLN A O 1
ATOM 853 N N A ARG A 1 93 ? 38.176 56.825 8.932 0.50 20.97 93 ARG A N 1
ATOM 854 N N B ARG A 1 93 ? 38.182 56.824 8.946 0.50 21.08 93 ARG A N 1
ATOM 855 C CA A ARG A 1 93 ? 37.884 55.723 8.009 0.50 20.86 93 ARG A CA 1
ATOM 856 C CA B ARG A 1 93 ? 37.941 55.720 8.011 0.50 21.06 93 ARG A CA 1
ATOM 857 C C A ARG A 1 93 ? 36.532 55.077 8.278 0.50 20.14 93 ARG A C 1
ATOM 858 C C B ARG A 1 93 ? 36.723 54.852 8.368 0.50 20.28 93 ARG A C 1
ATOM 859 O O A ARG A 1 93 ? 35.848 54.639 7.341 0.50 20.53 93 ARG A O 1
ATOM 860 O O B ARG A 1 93 ? 36.353 53.974 7.586 0.50 20.94 93 ARG A O 1
ATOM 875 N N . LEU A 1 94 ? 36.129 55.062 9.545 1.00 19.12 94 LEU A N 1
ATOM 876 C CA . LEU A 1 94 ? 34.976 54.264 9.984 1.00 18.40 94 LEU A CA 1
ATOM 877 C C . LEU A 1 94 ? 33.650 54.754 9.397 1.00 17.67 94 LEU A C 1
ATOM 878 O O . LEU A 1 94 ? 33.421 55.954 9.267 1.00 18.17 94 LEU A O 1
ATOM 883 N N . SER A 1 95 ? 32.762 53.816 9.078 1.00 16.83 95 SER A N 1
ATOM 884 C CA . SER A 1 95 ? 31.494 54.130 8.410 1.00 16.79 95 SER A CA 1
ATOM 885 C C . SER A 1 95 ? 30.631 55.126 9.181 1.00 16.72 95 SER A C 1
ATOM 886 O O . SER A 1 95 ? 29.930 55.934 8.580 1.00 17.48 95 SER A O 1
ATOM 889 N N . THR A 1 96 ? 30.701 55.080 10.509 1.00 15.01 96 THR A N 1
ATOM 890 C CA . THR A 1 96 ? 29.907 55.967 11.354 1.00 15.38 96 THR A CA 1
ATOM 891 C C . THR A 1 96 ? 30.711 57.161 11.903 1.00 14.65 96 THR A C 1
ATOM 892 O O . THR A 1 96 ? 30.150 57.995 12.610 1.00 16.51 96 THR A O 1
ATOM 896 N N . GLY A 1 97 ? 31.997 57.238 11.585 1.00 15.19 97 GLY A N 1
ATOM 897 C CA . GLY A 1 97 ? 32.810 58.398 11.959 1.00 14.86 97 GLY A CA 1
ATOM 898 C C . GLY A 1 97 ? 32.902 58.545 13.462 1.00 14.26 97 GLY A C 1
ATOM 899 O O . GLY A 1 97 ? 33.013 57.563 14.180 1.00 14.73 97 GLY A O 1
ATOM 900 N N . GLY A 1 98 ? 32.876 59.778 13.942 1.00 13.90 98 GLY A N 1
ATOM 901 C CA . GLY A 1 98 ? 32.793 60.017 15.370 1.00 13.35 98 GLY A CA 1
ATOM 902 C C . GLY A 1 98 ? 33.887 60.918 15.897 1.00 12.48 98 GLY A C 1
ATOM 903 O O . GLY A 1 98 ? 34.573 61.609 15.143 1.00 14.79 98 GLY A O 1
ATOM 904 N N . SER A 1 99 ? 34.021 60.935 17.208 1.00 11.29 99 SER A N 1
ATOM 905 C CA . SER A 1 99 ? 35.005 61.765 17.885 1.00 11.13 99 SER A CA 1
ATOM 906 C C . SER A 1 99 ? 36.305 61.001 18.098 1.00 10.54 99 SER A C 1
ATOM 907 O O . SER A 1 99 ? 36.307 59.979 18.785 1.00 9.65 99 SER A O 1
ATOM 910 N N . PRO A 1 100 ? 37.432 61.524 17.583 1.00 10.59 100 PRO A N 1
ATOM 911 C CA . PRO A 1 100 ? 38.699 60.865 17.929 1.00 11.19 100 PRO A CA 1
ATOM 912 C C . PRO A 1 100 ? 39.054 60.945 19.410 1.00 10.61 100 PRO A C 1
ATOM 913 O O . PRO A 1 100 ? 39.738 60.064 19.932 1.00 10.96 100 PRO A O 1
ATOM 917 N N . ALA A 1 101 ? 38.579 61.983 20.103 1.00 10.27 101 ALA A N 1
ATOM 918 C CA . ALA A 1 101 ? 38.861 62.137 21.531 1.00 10.44 101 ALA A CA 1
ATOM 919 C C . ALA A 1 101 ? 38.164 61.054 22.350 1.00 9.98 101 ALA A C 1
ATOM 920 O O . ALA A 1 101 ? 38.769 60.437 23.234 1.00 9.96 101 ALA A O 1
ATOM 922 N N . ARG A 1 102 ? 36.889 60.810 22.065 1.00 9.58 102 ARG A N 1
ATOM 923 C CA . ARG A 1 102 ? 36.200 59.724 22.790 1.00 9.72 102 ARG A CA 1
ATOM 924 C C . ARG A 1 102 ? 36.676 58.354 22.380 1.00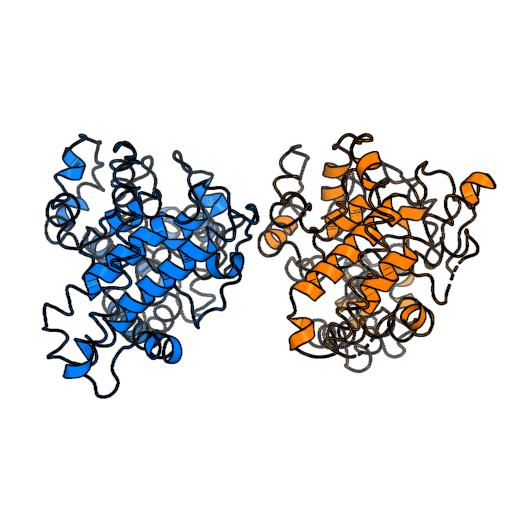 10.51 102 ARG A C 1
ATOM 925 O O . ARG A 1 102 ? 36.679 57.419 23.185 1.00 11.29 102 ARG A O 1
ATOM 933 N N . TYR A 1 103 ? 37.057 58.218 21.120 1.00 11.01 103 TYR A N 1
ATOM 934 C CA . TYR A 1 103 ? 37.643 56.970 20.657 1.00 11.44 103 TYR A CA 1
ATOM 935 C C . TYR A 1 103 ? 38.898 56.677 21.467 1.00 11.46 103 TYR A C 1
ATOM 936 O O . TYR A 1 103 ? 39.096 55.547 21.927 1.00 12.44 103 TYR A O 1
ATOM 945 N N . ALA A 1 104 ? 39.719 57.695 21.679 1.00 10.90 104 ALA A N 1
ATOM 946 C CA . ALA A 1 104 ? 40.954 57.570 22.447 1.00 10.89 104 ALA A CA 1
ATOM 947 C C . ALA A 1 104 ? 40.730 57.296 23.926 1.00 10.66 104 ALA A C 1
ATOM 948 O O . ALA A 1 104 ? 41.517 56.560 24.543 1.00 10.78 104 ALA A O 1
ATOM 950 N N . ILE A 1 105 ? 39.688 57.890 24.509 1.00 10.59 105 ILE A N 1
ATOM 951 C CA . ILE A 1 105 ? 39.484 57.789 25.944 1.00 10.58 105 ILE A CA 1
ATOM 952 C C . ILE A 1 105 ? 39.141 56.356 26.357 1.00 10.21 105 ILE A C 1
ATOM 953 O O . ILE A 1 105 ? 39.320 56.012 27.522 1.00 10.39 105 ILE A O 1
ATOM 958 N N . VAL A 1 106 ? 38.661 55.537 25.420 1.00 10.45 106 VAL A N 1
ATOM 959 C CA . VAL A 1 106 ? 38.339 54.150 25.716 1.00 11.24 106 VAL A CA 1
ATOM 960 C C . VAL A 1 106 ? 39.592 53.273 25.722 1.00 11.57 106 VAL A C 1
ATOM 961 O O . VAL A 1 106 ? 39.534 52.128 26.122 1.00 12.78 106 VAL A O 1
ATOM 965 N N . TYR A 1 107 ? 40.737 53.803 25.306 1.00 11.32 107 TYR A N 1
ATOM 966 C CA . TYR A 1 107 ? 42.032 53.106 25.413 1.00 11.33 107 TYR A CA 1
ATOM 967 C C . TYR A 1 107 ? 42.738 53.479 26.706 1.00 10.80 107 TYR A C 1
ATOM 968 O O . TYR A 1 107 ? 42.644 54.622 27.148 1.00 11.41 107 TYR A O 1
ATOM 977 N N A ARG A 1 108 ? 43.472 52.552 27.311 0.50 11.05 108 ARG A N 1
ATOM 978 N N B ARG A 1 108 ? 43.460 52.529 27.308 0.50 11.22 108 ARG A N 1
ATOM 979 C CA A ARG A 1 108 ? 44.239 52.913 28.487 0.50 11.07 108 ARG A CA 1
ATOM 980 C CA B ARG A 1 108 ? 44.330 52.829 28.443 0.50 11.32 108 ARG A CA 1
ATOM 981 C C A ARG A 1 108 ? 45.246 53.978 28.136 0.50 10.99 108 ARG A C 1
ATOM 982 C C B ARG A 1 108 ? 45.202 54.022 28.081 0.50 11.15 108 ARG A C 1
ATOM 983 O O A ARG A 1 108 ? 45.950 53.882 27.127 0.50 11.52 108 ARG A O 1
ATOM 984 O O B ARG A 1 108 ? 45.759 54.069 26.977 0.50 11.66 108 ARG A O 1
ATOM 999 N N . ARG A 1 109 ? 45.297 54.989 28.995 1.00 10.81 109 ARG A N 1
ATOM 1000 C CA . ARG A 1 109 ? 46.135 56.169 28.836 1.00 10.92 109 ARG A CA 1
ATOM 1001 C C . ARG A 1 109 ? 45.687 57.160 27.760 1.00 10.20 109 ARG A C 1
ATOM 1002 O O . ARG A 1 109 ? 46.363 58.148 27.523 1.00 10.43 109 ARG A O 1
ATOM 1010 N N . GLY A 1 110 ? 44.566 56.910 27.099 1.00 10.02 110 GLY A N 1
ATOM 1011 C CA . GLY A 1 110 ? 44.012 57.897 26.170 1.00 10.03 110 GLY A CA 1
ATOM 1012 C C . GLY A 1 110 ? 43.874 59.273 26.805 1.00 9.54 110 GLY A C 1
ATOM 1013 O O . GLY A 1 110 ? 44.073 60.305 26.164 1.00 10.13 110 GLY A O 1
ATOM 1014 N N . TRP A 1 111 ? 43.555 59.281 28.095 1.00 8.58 111 TRP A N 1
ATOM 1015 C CA . TRP A 1 111 ? 43.396 60.508 28.855 1.00 9.30 111 TRP A CA 1
ATOM 1016 C C . TRP A 1 111 ? 44.625 61.396 28.821 1.00 9.51 111 TRP A C 1
ATOM 1017 O O . TRP A 1 111 ? 44.518 62.613 28.961 1.00 10.16 111 TRP A O 1
ATOM 1028 N N A ARG A 1 112 ? 45.793 60.796 28.641 0.50 9.64 112 ARG A N 1
ATOM 1029 N N B ARG A 1 112 ? 45.804 60.804 28.669 0.50 9.44 112 ARG A N 1
ATOM 1030 C CA A ARG A 1 112 ? 47.028 61.564 28.665 0.50 10.44 112 ARG A CA 1
ATOM 1031 C CA B ARG A 1 112 ? 47.021 61.608 28.681 0.50 10.01 112 ARG A CA 1
ATOM 1032 C C A ARG A 1 112 ? 47.062 62.556 27.504 0.50 10.37 112 ARG A C 1
ATOM 1033 C C B ARG A 1 112 ? 47.015 62.592 27.513 0.50 10.14 112 ARG A C 1
ATOM 1034 O O A ARG A 1 112 ? 47.579 63.657 27.654 0.50 10.68 112 ARG A O 1
ATOM 1035 O O B ARG A 1 112 ? 47.430 63.737 27.675 0.50 10.50 112 ARG A O 1
ATOM 1050 N N . ALA A 1 113 ? 46.516 62.159 26.356 1.00 10.20 113 ALA A N 1
ATOM 1051 C CA . ALA A 1 113 ? 46.424 63.035 25.182 1.00 10.82 113 ALA A CA 1
ATOM 1052 C C . ALA A 1 113 ? 45.432 64.175 25.416 1.00 10.70 113 ALA A C 1
ATOM 1053 O O . ALA A 1 113 ? 45.718 65.353 25.171 1.00 10.90 113 ALA A O 1
ATOM 1055 N N . ILE A 1 114 ? 44.263 63.826 25.934 1.00 10.45 114 ILE A N 1
ATOM 1056 C CA . ILE A 1 114 ? 43.213 64.815 26.115 1.00 10.47 114 ILE A CA 1
ATOM 1057 C C . ILE A 1 114 ? 43.565 65.802 27.240 1.00 10.42 114 ILE A C 1
ATOM 1058 O O . ILE A 1 114 ? 43.303 67.004 27.121 1.00 10.51 114 ILE A O 1
ATOM 1063 N N . ALA A 1 115 ? 44.165 65.304 28.320 1.00 10.39 115 ALA A N 1
ATOM 1064 C CA . ALA A 1 115 ? 44.613 66.158 29.420 1.00 11.63 115 ALA A CA 1
ATOM 1065 C C . ALA A 1 115 ? 45.610 67.198 28.938 1.00 12.33 115 ALA A C 1
ATOM 1066 O O . ALA A 1 115 ? 45.546 68.369 29.360 1.00 13.50 115 ALA A O 1
ATOM 1068 N N . LYS A 1 116 ? 46.513 66.797 28.042 1.00 13.22 116 LYS A N 1
ATOM 1069 C CA . LYS A 1 116 ? 47.453 67.736 27.436 1.00 14.21 116 LYS A CA 1
ATOM 1070 C C . LYS A 1 116 ? 46.728 68.800 26.638 1.00 13.69 116 LYS A C 1
ATOM 1071 O O . LYS A 1 116 ? 47.026 69.988 26.758 1.00 15.08 116 LYS A O 1
ATOM 1077 N N . ALA A 1 117 ? 45.814 68.380 25.777 1.00 12.58 117 ALA A N 1
ATOM 1078 C CA . ALA A 1 117 ? 45.035 69.324 24.977 1.00 12.93 117 ALA A CA 1
ATOM 1079 C C . ALA A 1 117 ? 44.318 70.372 25.815 1.00 12.87 117 ALA A C 1
ATOM 1080 O O . ALA A 1 117 ? 44.185 71.524 25.381 1.00 12.61 117 ALA A O 1
ATOM 1082 N N . LEU A 1 118 ? 43.867 69.972 27.006 1.00 12.26 118 LEU A N 1
ATOM 1083 C CA . LEU A 1 118 ? 43.060 70.836 27.868 1.00 12.74 118 LEU A CA 1
ATOM 1084 C C . LEU A 1 118 ? 43.856 71.544 28.961 1.00 14.01 118 LEU A C 1
ATOM 1085 O O . LEU A 1 118 ? 43.267 72.192 29.825 1.00 14.84 118 LEU A O 1
ATOM 1090 N N . ASP A 1 119 ? 45.178 71.400 28.928 1.00 15.31 119 ASP A N 1
ATOM 1091 C CA . ASP A 1 119 ? 46.060 72.014 29.934 1.00 15.82 119 ASP A CA 1
ATOM 1092 C C . ASP A 1 119 ? 45.649 71.664 31.370 1.00 16.58 119 ASP A C 1
ATOM 1093 O O . ASP A 1 119 ? 45.599 72.536 32.254 1.00 17.09 119 ASP A O 1
ATOM 1098 N N . ILE A 1 120 ? 45.367 70.387 31.617 1.00 16.15 120 ILE A N 1
ATOM 1099 C CA . ILE A 1 120 ? 44.894 69.956 32.940 1.00 17.02 120 ILE A CA 1
ATOM 1100 C C . ILE A 1 120 ? 46.035 69.781 33.939 1.00 18.29 120 ILE A C 1
ATOM 1101 O O . ILE A 1 120 ? 46.825 68.836 33.806 1.00 21.10 120 ILE A O 1
ATOM 1106 N N . ASP A 1 121 ? 46.080 70.657 34.945 1.00 18.61 121 ASP A N 1
ATOM 1107 C CA . ASP A 1 121 ? 47.082 70.600 36.031 1.00 18.78 121 ASP A CA 1
ATOM 1108 C C . ASP A 1 121 ? 46.471 70.647 37.458 1.00 18.69 121 ASP A C 1
ATOM 1109 O O . ASP A 1 121 ? 47.194 70.834 38.444 1.00 19.68 121 ASP A O 1
ATOM 1114 N N A GLU A 1 122 ? 45.162 70.446 37.565 0.50 18.33 122 GLU A N 1
ATOM 1115 N N B GLU A 1 122 ? 45.162 70.437 37.547 0.50 18.29 122 GLU A N 1
ATOM 1116 C CA A GLU A 1 122 ? 44.438 70.630 38.834 0.50 17.96 122 GLU A CA 1
ATOM 1117 C CA B GLU A 1 122 ? 44.405 70.588 38.797 0.50 17.85 122 GLU A CA 1
ATOM 1118 C C A GLU A 1 122 ? 44.701 69.537 39.887 0.50 17.62 122 GLU A C 1
ATOM 1119 C C B GLU A 1 122 ? 44.809 69.582 39.877 0.50 17.59 122 GLU A C 1
ATOM 1120 O O A GLU A 1 122 ? 44.429 69.728 41.076 0.50 17.66 122 GLU A O 1
ATOM 1121 O O B GLU A 1 122 ? 44.761 69.888 41.072 0.50 17.64 122 GLU A O 1
ATOM 1132 N N . GLU A 1 123 ? 45.197 68.387 39.448 1.00 16.65 123 GLU A N 1
ATOM 1133 C CA . GLU A 1 123 ? 45.645 67.341 40.354 1.00 15.92 123 GLU A CA 1
ATOM 1134 C C . GLU A 1 123 ? 46.647 66.462 39.625 1.00 15.33 123 GLU A C 1
ATOM 1135 O O . GLU A 1 123 ? 46.767 66.529 38.397 1.00 15.24 123 GLU A O 1
ATOM 1141 N N . ASP A 1 124 ? 47.357 65.641 40.390 1.00 14.74 124 ASP A N 1
ATOM 1142 C CA . ASP A 1 124 ? 48.332 64.721 39.839 1.00 15.18 124 ASP A CA 1
ATOM 1143 C C . ASP A 1 124 ? 47.635 63.644 39.018 1.00 14.38 124 ASP A C 1
ATOM 1144 O O . ASP A 1 124 ? 46.481 63.278 39.300 1.00 13.77 124 ASP A O 1
ATOM 1149 N N . VAL A 1 125 ? 48.347 63.139 38.009 1.00 14.10 125 VAL A N 1
ATOM 1150 C CA . VAL A 1 125 ? 47.880 62.073 37.119 1.00 14.04 125 VAL A CA 1
ATOM 1151 C C . VAL A 1 125 ? 46.365 62.146 36.885 1.00 13.06 125 VAL A C 1
ATOM 1152 O O . VAL A 1 125 ? 45.617 61.278 37.356 1.00 11.96 125 VAL A O 1
ATOM 1156 N N . PRO A 1 126 ? 45.920 63.192 36.161 1.00 11.47 126 PRO A N 1
ATOM 1157 C CA . PRO A 1 126 ? 44.490 63.468 35.961 1.00 11.36 126 PRO A CA 1
ATOM 1158 C C . PRO A 1 126 ? 43.821 62.529 34.959 1.00 9.80 126 PRO A C 1
ATOM 1159 O O . PRO A 1 126 ? 43.433 62.927 33.858 1.00 10.09 126 PRO A O 1
ATOM 1163 N N . ALA A 1 127 ? 43.667 61.293 35.395 1.00 9.17 127 ALA A N 1
ATOM 1164 C CA . ALA A 1 127 ? 43.247 60.187 34.566 1.00 9.15 127 ALA A CA 1
ATOM 1165 C C . ALA A 1 127 ? 41.744 60.078 34.487 1.00 8.35 127 ALA A C 1
ATOM 1166 O O . ALA A 1 127 ? 41.016 60.394 35.430 1.00 7.99 127 ALA A O 1
ATOM 1168 N N . ILE A 1 128 ? 41.283 59.622 33.332 1.00 7.69 128 ILE A N 1
ATOM 1169 C CA . ILE A 1 128 ? 39.943 59.076 33.155 1.00 7.75 128 ILE A CA 1
ATOM 1170 C C . ILE A 1 128 ? 40.125 57.768 32.433 1.00 8.05 128 ILE A C 1
ATOM 1171 O O . ILE A 1 128 ? 40.705 57.755 31.341 1.00 8.60 128 ILE A O 1
ATOM 1176 N N . GLU A 1 129 ? 39.687 56.681 33.046 1.00 7.54 129 GLU A N 1
ATOM 1177 C CA . GLU A 1 129 ? 39.650 55.366 32.388 1.00 7.23 129 GLU A CA 1
ATOM 1178 C C . GLU A 1 129 ? 38.218 54.872 32.450 1.00 7.07 129 GLU A C 1
ATOM 1179 O O . GLU A 1 129 ? 37.534 55.079 33.438 1.00 8.03 129 GLU A O 1
ATOM 1185 N N . VAL A 1 130 ? 37.777 54.247 31.367 1.00 7.05 130 VAL A N 1
ATOM 1186 C CA . VAL A 1 130 ? 36.422 53.734 31.231 1.00 7.71 130 VAL A CA 1
ATOM 1187 C C . VAL A 1 130 ? 36.447 52.274 30.836 1.00 7.85 130 VAL A C 1
ATOM 1188 O O . VAL A 1 130 ? 35.638 51.806 30.047 1.00 10.28 130 VAL A O 1
ATOM 1192 N N . ARG A 1 131 ? 37.338 51.536 31.455 1.00 7.70 131 ARG A N 1
ATOM 1193 C CA . ARG A 1 131 ? 37.543 50.138 31.090 1.00 8.46 131 ARG A CA 1
ATOM 1194 C C . ARG A 1 131 ? 37.175 49.116 32.165 1.00 8.93 131 ARG A C 1
ATOM 1195 O O . ARG A 1 131 ? 37.485 47.938 32.012 1.00 8.90 131 ARG A O 1
ATOM 1203 N N . ALA A 1 132 ? 36.435 49.520 33.196 1.00 8.23 132 ALA A N 1
ATOM 1204 C CA . ALA A 1 132 ? 36.054 48.580 34.249 1.00 8.03 132 ALA A CA 1
ATOM 1205 C C . ALA A 1 132 ? 35.373 47.363 33.658 1.00 7.42 132 ALA A C 1
ATOM 1206 O O . ALA A 1 132 ? 34.483 47.476 32.808 1.00 7.64 132 ALA A O 1
ATOM 1208 N N . VAL A 1 133 ? 35.779 46.195 34.153 1.00 8.14 133 VAL A N 1
ATOM 1209 C CA . VAL A 1 133 ? 35.183 44.920 33.774 1.00 9.56 133 VAL A CA 1
ATOM 1210 C C . VAL A 1 133 ? 34.482 44.257 34.970 1.00 10.75 133 VAL A C 1
ATOM 1211 O O . VAL A 1 133 ? 33.271 44.320 35.082 1.00 10.19 133 VAL A O 1
ATOM 1215 N N A LYS A 1 134 ? 35.292 43.768 35.905 0.50 12.17 134 LYS A N 1
ATOM 1216 N N B LYS A 1 134 ? 35.186 43.517 35.812 0.50 11.95 134 LYS A N 1
ATOM 1217 C CA A LYS A 1 134 ? 34.812 42.995 37.070 0.50 13.23 134 LYS A CA 1
ATOM 1218 C CA B LYS A 1 134 ? 34.468 42.642 36.776 0.50 12.64 134 LYS A CA 1
ATOM 1219 C C A LYS A 1 134 ? 33.511 43.515 37.662 0.50 14.00 134 LYS A C 1
ATOM 1220 C C B LYS A 1 134 ? 33.332 43.357 37.532 0.50 12.96 134 LYS A C 1
ATOM 1221 O O A LYS A 1 134 ? 32.465 42.859 37.621 0.50 15.60 134 LYS A O 1
ATOM 1222 O O B LYS A 1 134 ? 32.211 42.831 37.683 0.50 14.20 134 LYS A O 1
ATOM 1233 N N A ARG A 1 135 ? 33.591 44.703 38.235 0.50 12.78 135 ARG A N 1
ATOM 1234 N N B ARG A 1 135 ? 33.634 44.561 38.014 0.50 11.73 135 ARG A N 1
ATOM 1235 C CA A ARG A 1 135 ? 32.456 45.262 38.948 0.50 11.93 135 ARG A CA 1
ATOM 1236 C CA B ARG A 1 135 ? 32.700 45.303 38.872 0.50 11.20 135 ARG A CA 1
ATOM 1237 C C A ARG A 1 135 ? 31.714 46.340 38.148 0.50 10.69 135 ARG A C 1
ATOM 1238 C C B ARG A 1 135 ? 31.855 46.367 38.155 0.50 10.26 135 ARG A C 1
ATOM 1239 O O A ARG A 1 135 ? 30.907 47.079 38.704 0.50 10.03 135 ARG A O 1
ATOM 1240 O O B ARG A 1 135 ? 31.132 47.126 38.782 0.50 10.12 135 ARG A O 1
ATOM 1255 N N . ASN A 1 136 ? 31.923 46.397 36.837 1.00 8.95 136 ASN A N 1
ATOM 1256 C CA . ASN A 1 136 ? 31.134 47.341 36.050 1.00 8.38 136 ASN A CA 1
ATOM 1257 C C . ASN A 1 136 ? 29.672 46.930 36.151 1.00 7.92 136 ASN A C 1
ATOM 1258 O O . ASN A 1 136 ? 29.344 45.776 35.919 1.00 8.31 136 ASN A O 1
ATOM 1263 N N . PRO A 1 137 ? 28.781 47.859 36.511 1.00 7.59 137 PRO A N 1
ATOM 1264 C CA . PRO A 1 137 ? 27.359 47.499 36.539 1.00 8.12 137 PRO A CA 1
ATOM 1265 C C . PRO A 1 137 ? 26.759 47.239 35.148 1.00 8.26 137 PRO A C 1
ATOM 1266 O O . PRO A 1 137 ? 25.713 46.625 35.038 1.00 10.13 137 PRO A O 1
ATOM 1270 N N . LEU A 1 138 ? 27.410 47.711 34.096 1.00 7.21 138 LEU A N 1
ATOM 1271 C CA . LEU A 1 138 ? 27.007 47.411 32.719 1.00 7.47 138 LEU A CA 1
ATOM 1272 C C . LEU A 1 138 ? 27.847 46.282 32.128 1.00 6.63 138 LEU A C 1
ATOM 1273 O O . LEU A 1 138 ? 28.970 46.030 32.565 1.00 7.32 138 LEU A O 1
ATOM 1278 N N . GLN A 1 139 ? 27.296 45.638 31.113 1.00 6.83 139 GLN A N 1
ATOM 1279 C CA . GLN A 1 139 ? 28.091 44.768 30.273 1.00 6.94 139 GLN A CA 1
ATOM 1280 C C . GLN A 1 139 ? 29.270 45.606 29.756 1.00 6.87 139 GLN A C 1
ATOM 1281 O O . GLN A 1 139 ? 29.063 46.660 29.179 1.00 6.87 139 GLN A O 1
ATOM 1287 N N . PRO A 1 140 ? 30.516 45.176 30.014 1.00 6.15 140 PRO A N 1
ATOM 1288 C CA . PRO A 1 140 ? 31.639 46.101 29.781 1.00 6.18 140 PRO A CA 1
ATOM 1289 C C . PRO A 1 140 ? 31.820 46.606 28.362 1.00 6.13 140 PRO A C 1
ATOM 1290 O O . PRO A 1 140 ? 32.060 47.804 28.161 1.00 7.03 140 PRO A O 1
ATOM 1294 N N . ALA A 1 141 ? 31.734 45.754 27.355 1.00 6.08 141 ALA A N 1
ATOM 1295 C CA . ALA A 1 141 ? 31.926 46.245 25.970 1.00 5.95 141 ALA A CA 1
ATOM 1296 C C . ALA A 1 141 ? 30.828 47.247 25.607 1.00 6.54 141 ALA A C 1
ATOM 1297 O O . ALA A 1 141 ? 31.095 48.229 24.920 1.00 6.77 141 ALA A O 1
ATOM 1299 N N . LEU A 1 142 ? 29.604 47.022 26.097 1.00 6.02 142 LEU A N 1
ATOM 1300 C CA . LEU A 1 142 ? 28.515 47.963 25.834 1.00 6.39 142 LEU A CA 1
ATOM 1301 C C . LEU A 1 142 ? 28.848 49.320 26.450 1.00 6.32 142 LEU A C 1
ATOM 1302 O O . LEU A 1 142 ? 28.723 50.355 25.791 1.00 6.31 142 LEU A O 1
ATOM 1307 N N . TYR A 1 143 ? 29.290 49.314 27.699 1.00 6.06 143 TYR A N 1
ATOM 1308 C CA . TYR A 1 143 ? 29.689 50.556 28.373 1.00 5.94 143 TYR A CA 1
ATOM 1309 C C . TYR A 1 143 ? 30.719 51.341 27.561 1.00 6.30 143 TYR A C 1
ATOM 1310 O O . TYR A 1 143 ? 30.591 52.553 27.384 1.00 6.00 143 TYR A O 1
ATOM 1319 N N . ARG A 1 144 ? 31.736 50.655 27.034 1.00 5.46 144 ARG A N 1
ATOM 1320 C CA . ARG A 1 144 ? 32.779 51.297 26.243 1.00 5.81 144 ARG A CA 1
ATOM 1321 C C . ARG A 1 144 ? 32.228 51.849 24.953 1.00 6.16 144 ARG A C 1
ATOM 1322 O O . ARG A 1 144 ? 32.628 52.929 24.530 1.00 6.75 144 ARG A O 1
ATOM 1330 N N . ILE A 1 145 ? 31.309 51.122 24.323 1.00 6.03 145 ILE A N 1
ATOM 1331 C CA . ILE A 1 145 ? 30.677 51.609 23.109 1.00 6.38 145 ILE A CA 1
ATOM 1332 C C . ILE A 1 145 ? 29.787 52.828 23.363 1.00 6.32 145 ILE A C 1
ATOM 1333 O O . ILE A 1 145 ? 29.736 53.741 22.537 1.00 7.04 145 ILE A O 1
ATOM 1338 N N . LEU A 1 146 ? 29.089 52.867 24.498 1.00 6.27 146 LEU A N 1
ATOM 1339 C CA . LEU A 1 146 ? 28.316 54.073 24.826 1.00 6.19 146 LEU A CA 1
ATOM 1340 C C . LEU A 1 146 ? 29.234 55.276 24.911 1.00 6.00 146 LEU A C 1
ATOM 1341 O O . LEU A 1 146 ? 28.917 56.330 24.387 1.00 6.46 146 LEU A O 1
ATOM 1346 N N . VAL A 1 147 ? 30.388 55.115 25.570 1.00 5.86 147 VAL A N 1
ATOM 1347 C CA . VAL A 1 147 ? 31.371 56.212 25.630 1.00 5.90 147 VAL A CA 1
ATOM 1348 C C . VAL A 1 147 ? 31.842 56.619 24.229 1.00 6.41 147 VAL A C 1
ATOM 1349 O O . VAL A 1 147 ? 31.821 57.800 23.866 1.00 7.02 147 VAL A O 1
ATOM 1353 N N A ARG A 1 148 ? 32.233 55.653 23.404 0.50 6.34 148 ARG A N 1
ATOM 1354 N N B ARG A 1 148 ? 32.235 55.637 23.434 0.50 6.30 148 ARG A N 1
ATOM 1355 C CA A ARG A 1 148 ? 32.733 55.983 22.068 0.50 6.99 148 ARG A CA 1
ATOM 1356 C CA B ARG A 1 148 ? 32.690 55.890 22.083 0.50 6.90 148 ARG A CA 1
ATOM 1357 C C A ARG A 1 148 ? 31.677 56.733 21.236 0.50 7.18 148 ARG A C 1
ATOM 1358 C C B ARG A 1 148 ? 31.668 56.764 21.338 0.50 7.05 148 ARG A C 1
ATOM 1359 O O A ARG A 1 148 ? 32.025 57.655 20.479 0.50 7.57 148 ARG A O 1
ATOM 1360 O O B ARG A 1 148 ? 32.014 57.816 20.786 0.50 7.38 148 ARG A O 1
ATOM 1375 N N . TYR A 1 149 ? 30.401 56.350 21.365 1.00 6.97 149 TYR A N 1
ATOM 1376 C CA . TYR A 1 149 ? 29.336 57.061 20.641 1.00 7.53 149 TYR A CA 1
ATOM 1377 C C . TYR A 1 149 ? 28.738 58.263 21.385 1.00 7.38 149 TYR A C 1
ATOM 1378 O O . TYR A 1 149 ? 27.795 58.864 20.908 1.00 8.99 149 TYR A O 1
ATOM 1387 N N . GLY A 1 150 ? 29.290 58.638 22.540 1.00 6.99 150 GLY A N 1
ATOM 1388 C CA . GLY A 1 150 ? 28.802 59.829 23.234 1.00 7.54 150 GLY A CA 1
ATOM 1389 C C . GLY A 1 150 ? 27.383 59.717 23.741 1.00 7.47 150 GLY A C 1
ATOM 1390 O O . GLY A 1 150 ? 26.642 60.692 23.782 1.00 7.86 150 GLY A O 1
ATOM 1391 N N . ARG A 1 151 ? 27.006 58.528 24.188 1.00 7.42 151 ARG A N 1
ATOM 1392 C CA . ARG A 1 151 ? 25.617 58.263 24.525 1.00 7.53 151 ARG A CA 1
ATOM 1393 C C . ARG A 1 151 ? 25.290 58.627 25.961 1.00 7.50 151 ARG A C 1
ATOM 1394 O O . ARG A 1 151 ? 24.967 57.784 26.781 1.00 7.30 151 ARG A O 1
ATOM 1402 N N . VAL A 1 152 ? 25.329 59.927 26.218 1.00 7.73 152 VAL A N 1
ATOM 1403 C CA . VAL A 1 152 ? 24.939 60.476 27.498 1.00 8.58 152 VAL A CA 1
ATOM 1404 C C . VAL A 1 152 ? 23.506 60.096 27.835 1.00 8.58 152 VAL A C 1
ATOM 1405 O O . VAL A 1 152 ? 23.142 59.958 29.004 1.00 8.23 152 VAL A O 1
ATOM 1409 N N . ASP A 1 153 ? 22.686 59.952 26.799 1.00 8.98 153 ASP A N 1
ATOM 1410 C CA . ASP A 1 153 ? 21.317 59.502 26.982 1.00 9.35 153 ASP A CA 1
ATOM 1411 C C . ASP A 1 153 ? 21.179 58.087 27.524 1.00 9.68 153 ASP A C 1
ATOM 1412 O O . ASP A 1 153 ? 20.277 57.808 28.318 1.00 11.59 153 ASP A O 1
ATOM 1417 N N . LEU A 1 154 ? 22.066 57.197 27.113 1.00 8.78 154 LEU A N 1
ATOM 1418 C CA . LEU A 1 154 ? 21.958 55.793 27.489 1.00 8.32 154 LEU A CA 1
ATOM 1419 C C . LEU A 1 154 ? 22.738 55.407 28.720 1.00 7.91 154 LEU A C 1
ATOM 1420 O O . LEU A 1 154 ? 22.370 54.437 29.393 1.00 8.78 154 LEU A O 1
ATOM 1425 N N . MET A 1 155 ? 23.833 56.108 28.992 1.00 7.02 155 MET A N 1
ATOM 1426 C CA . MET A 1 155 ? 24.671 55.752 30.141 1.00 7.29 155 MET A CA 1
ATOM 1427 C C . MET A 1 155 ? 23.937 56.049 31.447 1.00 7.13 155 MET A C 1
ATOM 1428 O O . MET A 1 155 ? 23.580 57.203 31.708 1.00 7.47 155 MET A O 1
ATOM 1433 N N . PRO A 1 156 ? 23.640 55.012 32.252 1.00 6.97 156 PRO A N 1
ATOM 1434 C CA . PRO A 1 156 ? 22.965 55.269 33.525 1.00 7.72 156 PRO A CA 1
ATOM 1435 C C . PRO A 1 156 ? 23.832 56.092 34.458 1.00 7.98 156 PRO A C 1
ATOM 1436 O O . PRO A 1 156 ? 25.040 56.024 34.385 1.00 7.95 156 PRO A O 1
ATOM 1440 N N . VAL A 1 157 ? 23.201 56.831 35.363 1.00 7.85 157 VAL A N 1
ATOM 1441 C CA . VAL A 1 157 ? 23.939 57.637 36.322 1.00 8.64 157 VAL A CA 1
ATOM 1442 C C . VAL A 1 157 ? 23.821 57.119 37.756 1.00 9.04 157 VAL A C 1
ATOM 1443 O O . VAL A 1 157 ? 24.411 57.707 38.660 1.00 9.46 157 VAL A O 1
ATOM 1447 N N . THR A 1 158 ? 23.056 56.050 37.976 1.00 9.07 158 THR A N 1
ATOM 1448 C CA . THR A 1 158 ? 23.045 55.346 39.257 1.00 9.98 158 THR A CA 1
ATOM 1449 C C . THR A 1 158 ? 22.897 53.861 38.993 1.00 9.40 158 THR A C 1
ATOM 1450 O O . THR A 1 158 ? 22.304 53.439 37.988 1.00 8.90 158 THR A O 1
ATOM 1454 N N . VAL A 1 159 ? 23.418 53.061 39.910 1.00 9.44 159 VAL A N 1
ATOM 1455 C CA . VAL A 1 159 ? 23.423 51.608 39.747 1.00 10.24 159 VAL A CA 1
ATOM 1456 C C . VAL A 1 159 ? 22.003 51.048 39.682 1.00 10.42 159 VAL A C 1
ATOM 1457 O O . VAL A 1 159 ? 21.717 50.163 38.882 1.00 11.03 159 VAL A O 1
ATOM 1461 N N A ASP A 1 160 ? 21.121 51.598 40.520 0.50 10.50 160 ASP A N 1
ATOM 1462 N N B ASP A 1 160 ? 21.085 51.569 40.478 0.50 10.59 160 ASP A N 1
ATOM 1463 C CA A ASP A 1 160 ? 19.713 51.192 40.562 0.50 11.03 160 ASP A CA 1
ATOM 1464 C CA B ASP A 1 160 ? 19.744 50.998 40.447 0.50 11.10 160 ASP A CA 1
ATOM 1465 C C A ASP A 1 160 ? 19.070 51.342 39.187 0.50 10.74 160 ASP A C 1
ATOM 1466 C C B ASP A 1 160 ? 18.999 51.364 39.172 0.50 10.90 160 ASP A C 1
ATOM 1467 O O A ASP A 1 160 ? 18.235 50.528 38.793 0.50 10.49 160 ASP A O 1
ATOM 1468 O O B ASP A 1 160 ? 18.019 50.710 38.817 0.50 10.48 160 ASP A O 1
ATOM 1477 N N . GLU A 1 161 ? 19.467 52.384 38.457 1.00 10.15 161 GLU A N 1
ATOM 1478 C CA . GLU A 1 161 ? 18.848 52.766 37.184 1.00 10.42 161 GLU A CA 1
ATOM 1479 C C . GLU A 1 161 ? 19.481 52.088 35.963 1.00 9.44 161 GLU A C 1
ATOM 1480 O O . GLU A 1 161 ? 19.126 52.412 34.848 1.00 10.10 161 GLU A O 1
ATOM 1486 N N . VAL A 1 162 ? 20.375 51.137 36.183 1.00 9.09 162 VAL A N 1
ATOM 1487 C CA . VAL A 1 162 ? 20.938 50.375 35.061 1.00 9.40 162 VAL A CA 1
ATOM 1488 C C . VAL A 1 162 ? 19.838 49.436 34.559 1.00 9.72 162 VAL A C 1
ATOM 1489 O O . VAL A 1 162 ? 19.365 48.589 35.312 1.00 10.85 162 VAL A O 1
ATOM 1493 N N . PRO A 1 163 ? 19.425 49.581 33.291 1.00 10.16 163 PRO A N 1
ATOM 1494 C CA . PRO A 1 163 ? 18.435 48.653 32.773 1.00 10.64 163 PRO A CA 1
ATOM 1495 C C . PRO A 1 163 ? 18.959 47.228 32.744 1.00 10.53 163 PRO A C 1
ATOM 1496 O O . PRO A 1 163 ? 20.138 47.007 32.421 1.00 10.00 163 PRO A O 1
ATOM 1500 N N . PRO A 1 164 ? 18.114 46.232 33.079 1.00 10.76 164 PRO A N 1
ATOM 1501 C CA . PRO A 1 164 ? 18.638 44.866 32.996 1.00 10.76 164 PRO A CA 1
ATOM 1502 C C . PRO A 1 164 ? 19.227 44.514 31.621 1.00 10.34 164 PRO A C 1
ATOM 1503 O O . PRO A 1 164 ? 20.204 43.756 31.525 1.00 10.04 164 PRO A O 1
ATOM 1507 N N A GLU A 1 165 ? 18.633 45.071 30.572 0.50 10.18 165 GLU A N 1
ATOM 1508 N N B GLU A 1 165 ? 18.641 45.071 30.575 0.50 10.28 165 GLU A N 1
ATOM 1509 C CA A GLU A 1 165 ? 19.093 44.834 29.191 0.50 10.30 165 GLU A CA 1
ATOM 1510 C CA B GLU A 1 165 ? 19.098 44.800 29.206 0.50 10.43 165 GLU A CA 1
ATOM 1511 C C A GLU A 1 165 ? 20.485 45.399 28.888 0.50 9.91 165 GLU A C 1
ATOM 1512 C C B GLU A 1 165 ? 20.438 45.472 28.847 0.50 10.06 165 GLU A C 1
ATOM 1513 O O A GLU A 1 165 ? 21.060 45.085 27.843 0.50 9.62 165 GLU A O 1
ATOM 1514 O O B GLU A 1 165 ? 20.930 45.300 27.727 0.50 9.98 165 GLU A O 1
ATOM 1525 N N . MET A 1 166 ? 21.019 46.230 29.778 1.00 9.38 166 MET A N 1
ATOM 1526 C CA . MET A 1 166 ? 22.394 46.722 29.630 1.00 9.57 166 MET A CA 1
ATOM 1527 C C . MET A 1 166 ? 23.384 45.983 30.510 1.00 9.40 166 MET A C 1
ATOM 1528 O O . MET A 1 166 ? 24.569 46.339 30.532 1.00 9.32 166 MET A O 1
ATOM 1533 N N . ALA A 1 167 ? 22.911 44.961 31.219 1.00 9.50 167 ALA A N 1
ATOM 1534 C CA . ALA A 1 167 ? 23.714 44.231 32.188 1.00 9.60 167 ALA A CA 1
ATOM 1535 C C . ALA A 1 167 ? 23.501 42.726 31.975 1.00 10.63 167 ALA A C 1
ATOM 1536 O O . ALA A 1 167 ? 23.815 42.221 30.908 1.00 10.98 167 ALA A O 1
ATOM 1538 N N . GLY A 1 168 ? 22.995 42.009 32.974 1.00 10.55 168 GLY A N 1
ATOM 1539 C CA . GLY A 1 168 ? 22.835 40.560 32.859 1.00 11.89 168 GLY A CA 1
ATOM 1540 C C . GLY A 1 168 ? 21.892 40.133 31.754 1.00 12.80 168 GLY A C 1
ATOM 1541 O O . GLY A 1 168 ? 22.041 39.025 31.201 1.00 14.92 168 GLY A O 1
ATOM 1542 N N . GLU A 1 169 ? 20.903 40.962 31.415 1.00 11.99 169 GLU A N 1
ATOM 1543 C CA . GLU A 1 169 ? 19.979 40.624 30.344 1.00 12.39 169 GLU A CA 1
ATOM 1544 C C . GLU A 1 169 ? 20.328 41.280 29.006 1.00 11.86 169 GLU A C 1
ATOM 1545 O O . GLU A 1 169 ? 19.474 41.518 28.180 1.00 11.86 169 GLU A O 1
ATOM 1551 N N . PHE A 1 170 ? 21.620 41.515 28.799 1.00 11.44 170 PHE A N 1
ATOM 1552 C CA . PHE A 1 170 ? 22.137 42.193 27.606 1.00 12.10 170 PHE A CA 1
ATOM 1553 C C . PHE A 1 170 ? 21.625 41.619 26.278 1.00 12.37 170 PHE A C 1
ATOM 1554 O O . PHE A 1 170 ? 21.471 42.344 25.307 1.00 12.63 170 PHE A O 1
ATOM 1562 N N A GLU A 1 171 ? 21.395 40.317 26.244 0.50 12.98 171 GLU A N 1
ATOM 1563 N N B GLU A 1 171 ? 21.363 40.311 26.232 0.50 13.40 171 GLU A N 1
ATOM 1564 C CA A GLU A 1 171 ? 20.935 39.686 25.026 0.50 13.69 171 GLU A CA 1
ATOM 1565 C CA B GLU A 1 171 ? 20.882 39.690 24.994 0.50 14.03 171 GLU A CA 1
ATOM 1566 C C A GLU A 1 171 ? 19.562 40.227 24.556 0.50 14.07 171 GLU A C 1
ATOM 1567 C C B GLU A 1 171 ? 19.590 40.349 24.526 0.50 14.15 171 GLU A C 1
ATOM 1568 O O A GLU A 1 171 ? 19.246 40.177 23.368 0.50 13.87 171 GLU A O 1
ATOM 1569 O O B GLU A 1 171 ? 19.346 40.505 23.325 0.50 13.56 171 GLU A O 1
ATOM 1580 N N . ARG A 1 172 ? 18.767 40.763 25.486 1.00 14.15 172 ARG A N 1
ATOM 1581 C CA . ARG A 1 172 ? 17.503 41.408 25.147 1.00 14.81 172 ARG A CA 1
ATOM 1582 C C . ARG A 1 172 ? 17.683 42.666 24.317 1.00 14.42 172 ARG A C 1
ATOM 1583 O O . ARG A 1 172 ? 16.867 42.958 23.433 1.00 15.27 172 ARG A O 1
ATOM 1591 N N . LEU A 1 173 ? 18.732 43.434 24.618 1.00 13.48 173 LEU A N 1
ATOM 1592 C CA . LEU A 1 173 ? 18.997 44.649 23.883 1.00 14.17 173 LEU A CA 1
ATOM 1593 C C . LEU A 1 173 ? 19.443 44.334 22.455 1.00 14.72 173 LEU A C 1
ATOM 1594 O O . LEU A 1 173 ? 19.034 45.004 21.501 1.00 15.59 173 LEU A O 1
ATOM 1599 N N . ILE A 1 174 ? 20.264 43.301 22.317 1.00 16.28 174 ILE A N 1
ATOM 1600 C CA . ILE A 1 174 ? 20.672 42.864 20.986 1.00 17.47 174 ILE A CA 1
ATOM 1601 C C . ILE A 1 174 ? 19.468 42.393 20.166 1.00 19.02 174 ILE A C 1
ATOM 1602 O O . ILE A 1 174 ? 19.312 42.768 19.008 1.00 20.40 174 ILE A O 1
ATOM 1607 N N . GLU A 1 175 ? 18.600 41.600 20.783 1.00 19.73 175 GLU A N 1
ATOM 1608 C CA . GLU A 1 175 ? 17.429 41.073 20.089 1.00 21.01 175 GLU A CA 1
ATOM 1609 C C . GLU A 1 175 ? 16.425 42.161 19.735 1.00 21.75 175 GLU A C 1
ATOM 1610 O O . GLU A 1 175 ? 15.765 42.086 18.696 1.00 22.62 175 GLU A O 1
ATOM 1616 N N . ARG A 1 176 ? 16.322 43.185 20.578 1.00 21.86 176 ARG A N 1
ATOM 1617 C CA . ARG A 1 176 ? 15.341 44.252 20.400 1.00 22.18 176 ARG A CA 1
ATOM 1618 C C . ARG A 1 176 ? 15.324 44.880 18.997 1.00 22.55 176 ARG A C 1
ATOM 1619 O O . ARG A 1 176 ? 14.251 45.224 18.501 1.00 23.99 176 ARG A O 1
ATOM 1627 N N A TYR A 1 177 ? 16.443 44.874 18.272 0.50 21.89 177 TYR A N 1
ATOM 1628 N N B TYR A 1 177 ? 16.525 45.171 18.489 0.50 22.29 177 TYR A N 1
ATOM 1629 C CA A TYR A 1 177 ? 16.434 45.362 16.874 0.50 21.86 177 TYR A CA 1
ATOM 1630 C CA B TYR A 1 177 ? 16.726 45.976 17.278 0.50 22.29 177 TYR A CA 1
ATOM 1631 C C A TYR A 1 177 ? 16.748 44.317 15.810 0.50 21.99 177 TYR A C 1
ATOM 1632 C C B TYR A 1 177 ? 17.100 45.063 16.109 0.50 22.51 177 TYR A C 1
ATOM 1633 O O A TYR A 1 177 ? 16.845 44.641 14.626 0.50 21.99 177 TYR A O 1
ATOM 1634 O O B TYR A 1 177 ? 17.548 45.526 15.059 0.50 22.89 177 TYR A O 1
ATOM 1651 N N A ASP A 1 178 ? 16.888 43.065 16.219 0.50 22.07 178 ASP A N 1
ATOM 1652 N N B ASP A 1 178 ? 16.904 43.761 16.323 0.50 22.56 178 ASP A N 1
ATOM 1653 C CA A ASP A 1 178 ? 17.137 42.004 15.266 0.50 22.19 178 ASP A CA 1
ATOM 1654 C CA B ASP A 1 178 ? 16.965 42.725 15.282 0.50 22.77 178 ASP A CA 1
ATOM 1655 C C A ASP A 1 178 ? 18.275 42.428 14.333 0.50 22.07 178 ASP A C 1
ATOM 1656 C C B ASP A 1 178 ? 18.149 42.854 14.322 0.50 22.55 178 ASP A C 1
ATOM 1657 O O A ASP A 1 178 ? 18.205 42.179 13.127 0.50 22.60 178 ASP A O 1
ATOM 1658 O O B ASP A 1 178 ? 17.987 42.809 13.106 0.50 23.45 178 ASP A O 1
ATOM 1667 N N . VAL A 1 179 ? 19.337 43.030 14.886 1.00 21.71 179 VAL A N 1
ATOM 1668 C CA . VAL A 1 179 ? 20.541 43.251 14.086 1.00 20.75 179 VAL A CA 1
ATOM 1669 C C . VAL A 1 179 ? 21.132 41.877 13.770 1.00 19.09 179 VAL A C 1
ATOM 1670 O O . VAL A 1 179 ? 20.984 40.943 14.563 1.00 19.01 179 VAL A O 1
ATOM 1674 N N . PRO A 1 180 ? 21.761 41.738 12.601 1.00 18.15 180 PRO A N 1
ATOM 1675 C CA . PRO A 1 180 ? 22.392 40.493 12.224 1.00 16.98 180 PRO A CA 1
ATOM 1676 C C . PRO A 1 180 ? 23.653 40.286 13.056 1.00 15.09 180 PRO A C 1
ATOM 1677 O O . PRO A 1 180 ? 24.341 41.244 13.383 1.00 15.38 180 PRO A O 1
ATOM 1681 N N . ILE A 1 181 ? 23.912 39.033 13.409 1.00 13.07 181 ILE A N 1
ATOM 1682 C CA . ILE A 1 181 ? 25.049 38.646 14.243 1.00 12.44 181 ILE A CA 1
ATOM 1683 C C . ILE A 1 181 ? 25.848 37.601 13.489 1.00 11.58 181 ILE A C 1
ATOM 1684 O O . ILE A 1 181 ? 25.291 36.592 13.074 1.00 11.60 181 ILE A O 1
ATOM 1689 N N . ASP A 1 182 ? 27.139 37.849 13.268 1.00 10.80 182 ASP A N 1
ATOM 1690 C CA . ASP A 1 182 ? 27.962 36.869 12.561 1.00 10.98 182 ASP A CA 1
ATOM 1691 C C . ASP A 1 182 ? 28.286 35.652 13.422 1.00 10.42 182 ASP A C 1
ATOM 1692 O O . ASP A 1 182 ? 28.052 35.649 14.629 1.00 10.26 182 ASP A O 1
ATOM 1697 N N A GLU A 1 183 ? 28.809 34.606 12.794 0.50 9.94 183 GLU A N 1
ATOM 1698 N N B GLU A 1 183 ? 28.821 34.614 12.795 0.50 10.64 183 GLU A N 1
ATOM 1699 C CA A GLU A 1 183 ? 29.047 33.352 13.502 0.50 10.32 183 GLU A CA 1
ATOM 1700 C CA B GLU A 1 183 ? 29.050 33.348 13.486 0.50 11.38 183 GLU A CA 1
ATOM 1701 C C A GLU A 1 183 ? 30.054 33.530 14.639 0.50 9.96 183 GLU A C 1
ATOM 1702 C C B GLU A 1 183 ? 30.087 33.472 14.605 0.50 10.62 183 GLU A C 1
ATOM 1703 O O A GLU A 1 183 ? 29.886 32.973 15.730 0.50 9.49 183 GLU A O 1
ATOM 1704 O O B GLU A 1 183 ? 29.973 32.811 15.646 0.50 10.28 183 GLU A O 1
ATOM 1715 N N . LYS A 1 184 ? 31.098 34.309 14.382 1.00 10.28 184 LYS A N 1
ATOM 1716 C CA . LYS A 1 184 ? 32.130 34.545 15.372 1.00 10.62 184 LYS A CA 1
ATOM 1717 C C . LYS A 1 184 ? 31.537 35.312 16.546 1.00 9.23 184 LYS A C 1
ATOM 1718 O O . LYS A 1 184 ? 31.752 34.950 17.715 1.00 9.50 184 LYS A O 1
ATOM 1724 N N . GLU A 1 185 ? 30.739 36.332 16.234 1.00 9.31 185 GLU A N 1
ATOM 1725 C CA . GLU A 1 185 ? 30.037 37.077 17.265 1.00 8.91 185 GLU A CA 1
ATOM 1726 C C . GLU A 1 185 ? 29.132 36.176 18.115 1.00 9.12 185 GLU A C 1
ATOM 1727 O O . GLU A 1 185 ? 29.056 36.345 19.332 1.00 9.17 185 GLU A O 1
ATOM 1733 N N A GLU A 1 186 ? 28.445 35.217 17.486 0.50 9.21 186 GLU A N 1
ATOM 1734 N N B GLU A 1 186 ? 28.461 35.222 17.486 0.50 9.64 186 GLU A N 1
ATOM 1735 C CA A GLU A 1 186 ? 27.621 34.244 18.222 0.50 9.23 186 GLU A CA 1
ATOM 1736 C CA B GLU A 1 186 ? 27.608 34.316 18.226 0.50 9.54 186 GLU A CA 1
ATOM 1737 C C A GLU A 1 186 ? 28.467 33.389 19.174 0.50 9.34 186 GLU A C 1
ATOM 1738 C C B GLU A 1 186 ? 28.406 33.468 19.222 0.50 9.55 186 GLU A C 1
ATOM 1739 O O A GLU A 1 186 ? 28.006 33.039 20.254 0.50 9.40 186 GLU A O 1
ATOM 1740 O O B GLU A 1 186 ? 27.948 33.232 20.330 0.50 9.51 186 GLU A O 1
ATOM 1751 N N A ARG A 1 187 ? 29.690 33.047 18.767 0.50 9.47 187 ARG A N 1
ATOM 1752 N N B ARG A 1 187 ? 29.597 33.027 18.834 0.50 9.59 187 ARG A N 1
ATOM 1753 C CA A ARG A 1 187 ? 30.593 32.293 19.638 0.50 9.48 187 ARG A CA 1
ATOM 1754 C CA B ARG A 1 187 ? 30.442 32.277 19.753 0.50 9.44 187 ARG A CA 1
ATOM 1755 C C A ARG A 1 187 ? 30.951 33.119 20.867 0.50 9.08 187 ARG A C 1
ATOM 1756 C C B ARG A 1 187 ? 30.845 33.151 20.933 0.50 8.98 187 ARG A C 1
ATOM 1757 O O A ARG A 1 187 ? 31.093 32.582 21.957 0.50 9.17 187 ARG A O 1
ATOM 1758 O O B ARG A 1 187 ? 30.882 32.688 22.074 0.50 9.01 187 ARG A O 1
ATOM 1773 N N . ILE A 1 188 ? 31.143 34.421 20.672 1.00 8.86 188 ILE A N 1
ATOM 1774 C CA . ILE A 1 188 ? 31.441 35.361 21.762 1.00 8.40 188 ILE A CA 1
ATOM 1775 C C . ILE A 1 188 ? 30.245 35.522 22.710 1.00 8.78 188 ILE A C 1
ATOM 1776 O O . ILE A 1 188 ? 30.388 35.480 23.947 1.00 8.07 188 ILE A O 1
ATOM 1781 N N . LEU A 1 189 ? 29.056 35.673 22.135 1.00 8.99 189 LEU A N 1
ATOM 1782 C CA . LEU A 1 189 ? 27.841 35.751 22.936 1.00 9.51 189 LEU A CA 1
ATOM 1783 C C . LEU A 1 189 ? 27.627 34.523 23.818 1.00 9.90 189 LEU A C 1
ATOM 1784 O O . LEU A 1 189 ? 27.144 34.654 24.937 1.00 10.42 189 LEU A O 1
ATOM 1789 N N . GLU A 1 190 ? 27.970 33.329 23.336 1.00 10.28 190 GLU A N 1
ATOM 1790 C CA . GLU A 1 190 ? 27.871 32.126 24.180 1.00 10.74 190 GLU A CA 1
ATOM 1791 C C . GLU A 1 190 ? 28.655 32.237 25.474 1.00 10.77 190 GLU A C 1
ATOM 1792 O O . GLU A 1 190 ? 28.184 31.854 26.543 1.00 12.49 190 GLU A O 1
ATOM 1798 N N . ILE A 1 191 ? 29.853 32.795 25.381 1.00 9.60 191 ILE A N 1
ATOM 1799 C CA . ILE A 1 191 ? 30.694 32.976 26.551 1.00 9.91 191 ILE A CA 1
ATOM 1800 C C . ILE A 1 191 ? 30.105 34.050 27.438 1.00 9.27 191 ILE A C 1
ATOM 1801 O O . ILE A 1 191 ? 30.056 33.908 28.662 1.00 10.12 191 ILE A O 1
ATOM 1806 N N . LEU A 1 192 ? 29.629 35.146 26.840 1.00 8.30 192 LEU A N 1
ATOM 1807 C CA . LEU A 1 192 ? 29.024 36.201 27.620 1.00 8.53 192 LEU A CA 1
ATOM 1808 C C . LEU A 1 192 ? 27.734 35.774 28.326 1.00 8.56 192 LEU A C 1
ATOM 1809 O O . LEU A 1 192 ? 27.393 36.327 29.363 1.00 8.87 192 LEU A O 1
ATOM 1814 N N A ARG A 1 193 ? 27.002 34.815 27.787 0.50 9.14 193 ARG A N 1
ATOM 1815 N N B ARG A 1 193 ? 27.045 34.792 27.745 0.50 9.42 193 ARG A N 1
ATOM 1816 C CA A ARG A 1 193 ? 25.845 34.303 28.532 0.50 9.70 193 ARG A CA 1
ATOM 1817 C CA B ARG A 1 193 ? 25.850 34.183 28.360 0.50 10.20 193 ARG A CA 1
ATOM 1818 C C A ARG A 1 193 ? 26.298 33.691 29.851 0.50 9.42 193 ARG A C 1
ATOM 1819 C C B ARG A 1 193 ? 26.174 33.473 29.682 0.50 10.22 193 ARG A C 1
ATOM 1820 O O A ARG A 1 193 ? 25.667 33.867 30.904 0.50 9.01 193 ARG A O 1
ATOM 1821 O O B ARG A 1 193 ? 25.312 33.362 30.548 0.50 10.47 193 ARG A O 1
ATOM 1836 N N . GLU A 1 194 ? 27.392 32.953 29.797 1.00 8.72 194 GLU A N 1
ATOM 1837 C CA . GLU A 1 194 ? 27.893 32.325 31.018 1.00 9.27 194 GLU A CA 1
ATOM 1838 C C . GLU A 1 194 ? 28.336 33.360 32.044 1.00 8.52 194 GLU A C 1
ATOM 1839 O O . GLU A 1 194 ? 28.129 33.195 33.252 1.00 9.11 194 GLU A O 1
ATOM 1845 N N . ASN A 1 195 ? 28.989 34.419 31.581 1.00 7.98 195 ASN A N 1
ATOM 1846 C CA . ASN A 1 195 ? 29.335 35.543 32.421 1.00 7.80 195 ASN A CA 1
ATOM 1847 C C . ASN A 1 195 ? 29.483 36.781 31.532 1.00 7.58 195 ASN A C 1
ATOM 1848 O O . ASN A 1 195 ? 30.461 36.896 30.764 1.00 7.28 195 ASN A O 1
ATOM 1853 N N . PRO A 1 196 ? 28.523 37.719 31.613 1.00 6.92 196 PRO A N 1
ATOM 1854 C CA . PRO A 1 196 ? 28.630 38.945 30.808 1.00 7.47 196 PRO A CA 1
ATOM 1855 C C . PRO A 1 196 ? 29.889 39.758 31.053 1.00 7.53 196 PRO A C 1
ATOM 1856 O O . PRO A 1 196 ? 30.224 40.627 30.218 1.00 7.31 196 PRO A O 1
ATOM 1860 N N . TRP A 1 197 ? 30.557 39.512 32.183 1.00 7.26 197 TRP A N 1
ATOM 1861 C CA . TRP A 1 197 ? 31.759 40.237 32.602 1.00 7.44 197 TRP A CA 1
ATOM 1862 C C . TRP A 1 197 ? 33.057 39.463 32.313 1.00 7.48 197 TRP A C 1
ATOM 1863 O O . TRP A 1 197 ? 34.096 39.804 32.838 1.00 8.68 197 TRP A O 1
ATOM 1874 N N . THR A 1 198 ? 32.998 38.458 31.440 1.00 7.28 198 THR A N 1
ATOM 1875 C CA . THR A 1 198 ? 34.215 37.739 31.045 1.00 7.50 198 THR A CA 1
ATOM 1876 C C . THR A 1 198 ? 35.167 38.671 30.263 1.00 7.07 198 THR A C 1
ATOM 1877 O O . THR A 1 198 ? 34.741 39.284 29.284 1.00 7.36 198 THR A O 1
ATOM 1881 N N . PRO A 1 199 ? 36.433 38.775 30.676 1.00 7.43 199 PRO A N 1
ATOM 1882 C CA . PRO A 1 199 ? 37.322 39.686 29.982 1.00 7.84 199 PRO A CA 1
ATOM 1883 C C . PRO A 1 199 ? 37.642 39.249 28.564 1.00 7.51 199 PRO A C 1
ATOM 1884 O O . PRO A 1 199 ? 37.659 38.062 28.244 1.00 7.34 199 PRO A O 1
ATOM 1888 N N . HIS A 1 200 ? 37.907 40.227 27.699 1.00 7.23 200 HIS A N 1
ATOM 1889 C CA . HIS A 1 200 ? 38.093 39.947 26.295 1.00 7.75 200 HIS A CA 1
ATOM 1890 C C . HIS A 1 200 ? 39.257 39.029 26.001 1.00 7.44 200 HIS A C 1
ATOM 1891 O O . HIS A 1 200 ? 39.175 38.228 25.074 1.00 7.91 200 HIS A O 1
ATOM 1898 N N . ASP A 1 201 ? 40.337 39.157 26.772 1.00 7.42 201 ASP A N 1
ATOM 1899 C CA . ASP A 1 201 ? 41.481 38.275 26.583 1.00 7.82 201 ASP A CA 1
ATOM 1900 C C . ASP A 1 201 ? 41.120 36.819 26.844 1.00 7.63 201 ASP A C 1
ATOM 1901 O O . ASP A 1 201 ? 41.632 35.919 26.186 1.00 8.13 201 ASP A O 1
ATOM 1906 N N . GLU A 1 202 ? 40.246 36.599 27.821 1.00 7.50 202 GLU A N 1
ATOM 1907 C CA . GLU A 1 202 ? 39.776 35.249 28.120 1.00 7.48 202 GLU A CA 1
ATOM 1908 C C . GLU A 1 202 ? 38.815 34.718 27.072 1.00 7.53 202 GLU A C 1
ATOM 1909 O O . GLU A 1 202 ? 38.879 33.549 26.712 1.00 7.97 202 GLU A O 1
ATOM 1915 N N . ILE A 1 203 ? 37.935 35.576 26.573 1.00 7.21 203 ILE A N 1
ATOM 1916 C CA . ILE A 1 203 ? 37.074 35.168 25.473 1.00 7.39 203 ILE A CA 1
ATOM 1917 C C . ILE A 1 203 ? 37.931 34.700 24.305 1.00 7.68 203 ILE A C 1
ATOM 1918 O O . ILE A 1 203 ? 37.698 33.646 23.721 1.00 7.56 203 ILE A O 1
ATOM 1923 N N . ALA A 1 204 ? 38.947 35.495 23.989 1.00 8.10 204 ALA A N 1
ATOM 1924 C CA . ALA A 1 204 ? 39.838 35.179 22.884 1.00 7.82 204 ALA A CA 1
ATOM 1925 C C . ALA A 1 204 ? 40.578 33.857 23.124 1.00 7.95 204 ALA A C 1
ATOM 1926 O O . ALA A 1 204 ? 40.604 32.981 22.255 1.00 8.39 204 ALA A O 1
ATOM 1928 N N . ARG A 1 205 ? 41.182 33.699 24.305 1.00 7.98 205 ARG A N 1
ATOM 1929 C CA . ARG A 1 205 ? 41.935 32.485 24.599 1.00 8.39 205 ARG A CA 1
ATOM 1930 C C . ARG A 1 205 ? 41.025 31.262 24.480 1.00 8.20 205 ARG A C 1
ATOM 1931 O O . ARG A 1 205 ? 41.394 30.246 23.912 1.00 8.78 205 ARG A O 1
ATOM 1939 N N . ARG A 1 206 ? 39.810 31.376 25.019 1.00 7.48 206 ARG A N 1
ATOM 1940 C CA . ARG A 1 206 ? 38.911 30.231 25.056 1.00 8.25 206 ARG A CA 1
ATOM 1941 C C . ARG A 1 206 ? 38.406 29.831 23.683 1.00 8.84 206 ARG A C 1
ATOM 1942 O O . ARG A 1 206 ? 38.174 28.661 23.437 1.00 8.31 206 ARG A O 1
ATOM 1950 N N . LEU A 1 207 ? 38.222 30.821 22.807 1.00 8.79 207 LEU A N 1
ATOM 1951 C CA . LEU A 1 207 ? 37.760 30.579 21.431 1.00 9.32 207 LEU A CA 1
ATOM 1952 C C . LEU A 1 207 ? 38.897 30.318 20.439 1.00 10.18 207 LEU A C 1
ATOM 1953 O O . LEU A 1 207 ? 38.640 30.041 19.276 1.00 11.39 207 LEU A O 1
ATOM 1958 N N . GLY A 1 208 ? 40.150 30.419 20.881 1.00 10.50 208 GLY A N 1
ATOM 1959 C CA . GLY A 1 208 ? 41.302 30.259 19.975 1.00 11.37 208 GLY A CA 1
ATOM 1960 C C . GLY A 1 208 ? 41.332 31.354 18.921 1.00 12.28 208 GLY A C 1
ATOM 1961 O O . GLY A 1 208 ? 41.657 31.107 17.753 1.00 14.50 208 GLY A O 1
ATOM 1962 N N . LEU A 1 209 ? 40.991 32.565 19.337 1.00 11.46 209 LEU A N 1
ATOM 1963 C CA . LEU A 1 209 ? 40.943 33.743 18.472 1.00 11.72 209 LEU A CA 1
ATOM 1964 C C . LEU A 1 209 ? 41.902 34.796 18.994 1.00 11.25 209 LEU A C 1
ATOM 1965 O O . LEU A 1 209 ? 42.308 34.768 20.150 1.00 11.98 209 LEU A O 1
ATOM 1970 N N . SER A 1 210 ? 42.266 35.751 18.155 1.00 11.56 210 SER A N 1
ATOM 1971 C CA . SER A 1 210 ? 43.018 36.886 18.630 1.00 10.91 210 SER A CA 1
ATOM 1972 C C . SER A 1 210 ? 42.084 37.835 19.387 1.00 10.60 210 SER A C 1
ATOM 1973 O O . SER A 1 210 ? 40.864 37.846 19.201 1.00 9.94 210 SER A O 1
ATOM 1976 N N . VAL A 1 211 ? 42.665 38.691 20.206 1.00 9.91 211 VAL A N 1
ATOM 1977 C CA . VAL A 1 211 ? 41.879 39.719 20.874 1.00 10.16 211 VAL A CA 1
ATOM 1978 C C . VAL A 1 211 ? 41.228 40.660 19.850 1.00 10.19 211 VAL A C 1
ATOM 1979 O O . VAL A 1 211 ? 40.070 41.058 19.996 1.00 9.51 211 VAL A O 1
ATOM 1983 N N A SER A 1 212 ? 41.984 41.014 18.815 0.50 11.23 212 SER A N 1
ATOM 1984 N N B SER A 1 212 ? 41.968 41.017 18.808 0.50 11.33 212 SER A N 1
ATOM 1985 C CA A SER A 1 212 ? 41.446 41.833 17.726 0.50 11.75 212 SER A CA 1
ATOM 1986 C CA B SER A 1 212 ? 41.403 41.883 17.776 0.50 11.92 212 SER A CA 1
ATOM 1987 C C A SER A 1 212 ? 40.180 41.233 17.127 0.50 11.97 212 SER A C 1
ATOM 1988 C C B SER A 1 212 ? 40.175 41.242 17.107 0.50 12.09 212 SER A C 1
ATOM 1989 O O A SER A 1 212 ? 39.205 41.946 16.878 0.50 12.00 212 SER A O 1
ATOM 1990 O O B SER A 1 212 ? 39.210 41.941 16.791 0.50 12.19 212 SER A O 1
ATOM 1995 N N . GLU A 1 213 ? 40.203 39.926 16.908 1.00 11.75 213 GLU A N 1
ATOM 1996 C CA . GLU A 1 213 ? 39.050 39.208 16.349 1.00 12.50 213 GLU A CA 1
ATOM 1997 C C . GLU A 1 213 ? 37.855 39.245 17.303 1.00 12.03 213 GLU A C 1
ATOM 1998 O O . GLU A 1 213 ? 36.718 39.336 16.864 1.00 12.29 213 GLU A O 1
ATOM 2004 N N . VAL A 1 214 ? 38.107 39.115 18.592 1.00 10.02 214 VAL A N 1
ATOM 2005 C CA . VAL A 1 214 ? 37.037 39.166 19.588 1.00 10.20 214 VAL A CA 1
ATOM 2006 C C . VAL A 1 214 ? 36.427 40.557 19.680 1.00 10.10 214 VAL A C 1
ATOM 2007 O O . VAL A 1 214 ? 35.209 40.716 19.823 1.00 10.30 214 VAL A O 1
ATOM 2011 N N . GLU A 1 215 ? 37.284 41.571 19.607 1.00 9.73 215 GLU A N 1
ATOM 2012 C CA . GLU A 1 215 ? 36.829 42.938 19.807 1.00 9.98 215 GLU A CA 1
ATOM 2013 C C . GLU A 1 215 ? 36.195 43.561 18.571 1.00 9.35 215 GLU A C 1
ATOM 2014 O O . GLU A 1 215 ? 35.091 44.075 18.637 1.00 8.98 215 GLU A O 1
ATOM 2020 N N . GLY A 1 216 ? 36.887 43.487 17.444 1.00 9.84 216 GLY A N 1
ATOM 2021 C CA . GLY A 1 216 ? 36.475 44.186 16.235 1.00 10.41 216 GLY A CA 1
ATOM 2022 C C . GLY A 1 216 ? 36.663 45.684 16.372 1.00 10.51 216 GLY A C 1
ATOM 2023 O O . GLY A 1 216 ? 37.009 46.207 17.443 1.00 11.19 216 GLY A O 1
ATOM 2024 N N . GLU A 1 217 ? 36.416 46.388 15.276 1.00 11.06 217 GLU A N 1
ATOM 2025 C CA . GLU A 1 217 ? 36.375 47.838 15.331 1.00 11.05 217 GLU A CA 1
ATOM 2026 C C . GLU A 1 217 ? 35.083 48.325 16.001 1.00 10.71 217 GLU A C 1
ATOM 2027 O O . GLU A 1 217 ? 34.057 47.627 16.032 1.00 9.89 217 GLU A O 1
ATOM 2033 N N A LYS A 1 218 ? 35.145 49.524 16.573 0.50 10.49 218 LYS A N 1
ATOM 2034 N N B LYS A 1 218 ? 35.127 49.538 16.535 0.50 10.69 218 LYS A N 1
ATOM 2035 C CA A LYS A 1 218 ? 33.980 50.142 17.183 0.50 10.39 218 LYS A CA 1
ATOM 2036 C CA B LYS A 1 218 ? 33.977 50.127 17.198 0.50 10.76 218 LYS A CA 1
ATOM 2037 C C A LYS A 1 218 ? 33.145 50.806 16.097 0.50 10.53 218 LYS A C 1
ATOM 2038 C C B LYS A 1 218 ? 33.066 50.797 16.161 0.50 10.73 218 LYS A C 1
ATOM 2039 O O A LYS A 1 218 ? 33.044 52.027 16.015 0.50 10.39 218 LYS A O 1
ATOM 2040 O O B LYS A 1 218 ? 32.812 52.002 16.193 0.50 10.60 218 LYS A O 1
ATOM 2051 N N . ASP A 1 219 ? 32.555 49.972 15.250 1.00 10.70 219 ASP A N 1
ATOM 2052 C CA . ASP A 1 219 ? 31.750 50.422 14.145 1.00 11.16 219 ASP A CA 1
ATOM 2053 C C . ASP A 1 219 ? 30.889 49.238 13.703 1.00 10.61 219 ASP A C 1
ATOM 2054 O O . ASP A 1 219 ? 31.354 48.100 13.747 1.00 10.74 219 ASP A O 1
ATOM 2059 N N . PRO A 1 220 ? 29.645 49.483 13.257 1.00 10.57 220 PRO A N 1
ATOM 2060 C CA . PRO A 1 220 ? 28.785 48.362 12.833 1.00 11.25 220 PRO A CA 1
ATOM 2061 C C . PRO A 1 220 ? 29.316 47.484 11.702 1.00 11.64 220 PRO A C 1
ATOM 2062 O O . PRO A 1 220 ? 28.924 46.326 11.607 1.00 12.30 220 PRO A O 1
ATOM 2066 N N A GLU A 1 221 ? 30.199 48.035 10.869 0.50 12.06 221 GLU A N 1
ATOM 2067 N N B GLU A 1 221 ? 30.188 48.011 10.852 0.50 12.00 221 GLU A N 1
ATOM 2068 C CA A GLU A 1 221 ? 30.668 47.372 9.644 0.50 12.77 221 GLU A CA 1
ATOM 2069 C CA B GLU A 1 221 ? 30.607 47.269 9.662 0.50 12.60 221 GLU A CA 1
ATOM 2070 C C A GLU A 1 221 ? 31.701 46.287 9.920 0.50 12.77 221 GLU A C 1
ATOM 2071 C C B GLU A 1 221 ? 31.554 46.122 9.989 0.50 12.55 221 GLU A C 1
ATOM 2072 O O A GLU A 1 221 ? 32.110 45.557 9.017 0.50 13.70 221 GLU A O 1
ATOM 2073 O O B GLU A 1 221 ? 31.657 45.158 9.239 0.50 12.43 221 GLU A O 1
ATOM 2084 N N A SER A 1 222 ? 32.115 46.174 11.172 0.50 12.14 222 SER A N 1
ATOM 2085 N N B SER A 1 222 ? 32.195 46.199 11.144 0.50 12.03 222 SER A N 1
ATOM 2086 C CA A SER A 1 222 ? 33.188 45.269 11.545 0.50 11.65 222 SER A CA 1
ATOM 2087 C CA B SER A 1 222 ? 33.232 45.245 11.505 0.50 11.71 222 SER A CA 1
ATOM 2088 C C A SER A 1 222 ? 32.609 44.001 12.194 0.50 11.24 222 SER A C 1
ATOM 2089 C C B SER A 1 222 ? 32.652 43.923 12.057 0.50 11.37 222 SER A C 1
ATOM 2090 O O A SER A 1 222 ? 31.403 43.785 12.148 0.50 11.14 222 SER A O 1
ATOM 2091 O O B SER A 1 222 ? 31.513 43.562 11.765 0.50 11.59 222 SER A O 1
ATOM 2096 N N . SER A 1 223 ? 33.470 43.184 12.800 1.00 10.51 223 SER A N 1
ATOM 2097 C CA . SER A 1 223 ? 33.076 41.892 13.383 1.00 10.78 223 SER A CA 1
ATOM 2098 C C . SER A 1 223 ? 33.731 41.752 14.751 1.00 10.02 223 SER A C 1
ATOM 2099 O O . SER A 1 223 ? 34.947 41.835 14.867 1.00 10.48 223 SER A O 1
ATOM 2102 N N . GLY A 1 224 ? 32.918 41.516 15.776 1.00 8.81 224 GLY A N 1
ATOM 2103 C CA . GLY A 1 224 ? 33.401 41.388 17.144 1.00 8.91 224 GLY A CA 1
ATOM 2104 C C . GLY A 1 224 ? 32.436 42.030 18.111 1.00 7.70 224 GLY A C 1
ATOM 2105 O O . GLY A 1 224 ? 31.415 42.596 17.712 1.00 8.28 224 GLY A O 1
ATOM 2106 N N . ILE A 1 225 ? 32.747 41.959 19.400 1.00 7.77 225 ILE A N 1
ATOM 2107 C CA . ILE A 1 225 ? 31.790 42.438 20.390 1.00 7.75 225 ILE A CA 1
ATOM 2108 C C . ILE A 1 225 ? 31.614 43.958 20.352 1.00 7.81 225 ILE A C 1
ATOM 2109 O O . ILE A 1 225 ? 30.521 44.466 20.504 1.00 7.60 225 ILE A O 1
ATOM 2114 N N . TYR A 1 226 ? 32.692 44.693 20.087 1.00 7.24 226 TYR A N 1
ATOM 2115 C CA . TYR A 1 226 ? 32.544 46.124 19.918 1.00 7.18 226 TYR A CA 1
ATOM 2116 C C . TYR A 1 226 ? 31.706 46.435 18.692 1.00 7.53 226 TYR A C 1
ATOM 2117 O O . TYR A 1 226 ? 30.894 47.365 18.695 1.00 7.82 226 TYR A O 1
ATOM 2126 N N A SER A 1 227 ? 31.904 45.663 17.628 0.50 7.28 227 SER A N 1
ATOM 2127 N N B SER A 1 227 ? 31.919 45.683 17.615 0.50 7.86 227 SER A N 1
ATOM 2128 C CA A SER A 1 227 ? 31.215 45.907 16.370 0.50 7.38 227 SER A CA 1
ATOM 2129 C CA B SER A 1 227 ? 31.199 45.919 16.372 0.50 8.47 227 SER A CA 1
ATOM 2130 C C A SER A 1 227 ? 29.726 45.586 16.462 0.50 7.58 227 SER A C 1
ATOM 2131 C C B SER A 1 227 ? 29.710 45.628 16.529 0.50 8.10 227 SER A C 1
ATOM 2132 O O A SER A 1 227 ? 28.894 46.311 15.903 0.50 8.10 227 SER A O 1
ATOM 2133 O O B SER A 1 227 ? 28.860 46.424 16.112 0.50 8.23 227 SER A O 1
ATOM 2138 N N . LEU A 1 228 ? 29.391 44.505 17.161 1.00 8.04 228 LEU A N 1
ATOM 2139 C CA . LEU A 1 228 ? 28.013 44.137 17.389 1.00 8.64 228 LEU A CA 1
ATOM 2140 C C . LEU A 1 228 ? 27.311 45.172 18.266 1.00 8.04 228 LEU A C 1
ATOM 2141 O O . LEU A 1 228 ? 26.200 45.603 17.934 1.00 8.39 228 LEU A O 1
ATOM 2146 N N . TRP A 1 229 ? 27.944 45.625 19.346 1.00 8.31 229 TRP A N 1
ATOM 2147 C CA . TRP A 1 229 ? 27.290 46.629 20.149 1.00 8.45 229 TRP A CA 1
ATOM 2148 C C . TRP A 1 229 ? 27.132 47.933 19.389 1.00 8.67 229 TRP A C 1
ATOM 2149 O O . TRP A 1 229 ? 26.128 48.617 19.551 1.00 8.95 229 TRP A O 1
ATOM 2160 N N . SER A 1 230 ? 28.117 48.279 18.572 1.00 8.71 230 SER A N 1
ATOM 2161 C CA . SER A 1 230 ? 27.988 49.463 17.724 1.00 9.02 230 SER A CA 1
ATOM 2162 C C . SER A 1 230 ? 26.784 49.340 16.788 1.00 9.45 230 SER A C 1
ATOM 2163 O O . SER A 1 230 ? 26.038 50.295 16.578 1.00 10.51 230 SER A O 1
ATOM 2166 N N A ARG A 1 231 ? 26.627 48.159 16.201 0.50 9.76 231 ARG A N 1
ATOM 2167 N N B ARG A 1 231 ? 26.595 48.145 16.237 0.50 9.62 231 ARG A N 1
ATOM 2168 C CA A ARG A 1 231 ? 25.500 47.864 15.316 0.50 10.49 231 ARG A CA 1
ATOM 2169 C CA B ARG A 1 231 ? 25.504 47.850 15.297 0.50 10.36 231 ARG A CA 1
ATOM 2170 C C A ARG A 1 231 ? 24.190 48.124 16.055 0.50 10.69 231 ARG A C 1
ATOM 2171 C C B ARG A 1 231 ? 24.130 47.924 15.990 0.50 10.64 231 ARG A C 1
ATOM 2172 O O A ARG A 1 231 ? 23.299 48.802 15.541 0.50 11.10 231 ARG A O 1
ATOM 2173 O O B ARG A 1 231 ? 23.112 48.213 15.356 0.50 11.04 231 ARG A O 1
ATOM 2188 N N . VAL A 1 232 ? 24.099 47.635 17.286 1.00 10.61 232 VAL A N 1
ATOM 2189 C CA . VAL A 1 232 ? 22.893 47.822 18.098 1.00 11.43 232 VAL A CA 1
ATOM 2190 C C . VAL A 1 232 ? 22.687 49.309 18.418 1.00 12.11 232 VAL A C 1
ATOM 2191 O O . VAL A 1 232 ? 21.630 49.884 18.142 1.00 13.42 232 VAL A O 1
ATOM 2195 N N . VAL A 1 233 ? 23.706 49.941 18.987 1.00 11.87 233 VAL A N 1
ATOM 2196 C CA . VAL A 1 233 ? 23.572 51.295 19.550 1.00 12.71 233 VAL A CA 1
ATOM 2197 C C . VAL A 1 233 ? 23.220 52.343 18.496 1.00 13.34 233 VAL A C 1
ATOM 2198 O O . VAL A 1 233 ? 22.394 53.234 18.762 1.00 13.56 233 VAL A O 1
ATOM 2202 N N . VAL A 1 234 ? 23.783 52.244 17.292 1.00 13.62 234 VAL A N 1
ATOM 2203 C CA . VAL A 1 234 ? 23.425 53.216 16.251 1.00 14.67 234 VAL A CA 1
ATOM 2204 C C . VAL A 1 234 ? 21.940 53.152 15.877 1.00 15.42 234 VAL A C 1
ATOM 2205 O O . VAL A 1 234 ? 21.409 54.111 15.305 1.00 16.88 234 VAL A O 1
ATOM 2209 N N A ASN A 1 235 ? 21.277 52.038 16.178 0.50 15.55 235 ASN A N 1
ATOM 2210 N N B ASN A 1 235 ? 21.276 52.040 16.192 0.50 15.51 235 ASN A N 1
ATOM 2211 C CA A ASN A 1 235 ? 19.837 51.916 15.941 0.50 15.78 235 ASN A CA 1
ATOM 2212 C CA B ASN A 1 235 ? 19.840 51.896 15.945 0.50 15.72 235 ASN A CA 1
ATOM 2213 C C A ASN A 1 235 ? 18.973 52.567 17.012 0.50 15.78 235 ASN A C 1
ATOM 2214 C C B ASN A 1 235 ? 18.958 52.433 17.070 0.50 15.67 235 ASN A C 1
ATOM 2215 O O A ASN A 1 235 ? 17.775 52.770 16.805 0.50 15.87 235 ASN A O 1
ATOM 2216 O O B ASN A 1 235 ? 17.728 52.390 16.972 0.50 15.67 235 ASN A O 1
ATOM 2225 N N . ILE A 1 236 ? 19.577 52.917 18.146 1.00 14.61 236 ILE A N 1
ATOM 2226 C CA . ILE A 1 236 ? 18.838 53.525 19.248 1.00 14.71 236 ILE A CA 1
ATOM 2227 C C . ILE A 1 236 ? 18.853 55.038 19.044 1.00 14.67 236 ILE A C 1
ATOM 2228 O O . ILE A 1 236 ? 19.908 55.662 19.092 1.00 13.56 236 ILE A O 1
ATOM 2233 N N . GLU A 1 237 ? 17.687 55.624 18.783 1.00 15.61 237 GLU A N 1
ATOM 2234 C CA . GLU A 1 237 ? 17.588 57.054 18.541 1.00 15.95 237 GLU A CA 1
ATOM 2235 C C . GLU A 1 237 ? 18.091 57.829 19.758 1.00 14.99 237 GLU A C 1
ATOM 2236 O O . GLU A 1 237 ? 17.836 57.428 20.900 1.00 15.09 237 GLU A O 1
ATOM 2242 N N . TYR A 1 238 ? 18.787 58.929 19.504 1.00 14.71 238 TYR A N 1
ATOM 2243 C CA . TYR A 1 238 ? 19.326 59.728 20.583 1.00 14.57 238 TYR A CA 1
ATOM 2244 C C . TYR A 1 238 ? 18.183 60.421 21.316 1.00 14.80 238 TYR A C 1
ATOM 2245 O O . TYR A 1 238 ? 17.342 61.081 20.685 1.00 16.25 238 TYR A O 1
ATOM 2254 N N A ASP A 1 239 ? 18.139 60.269 22.636 0.50 13.96 239 ASP A N 1
ATOM 2255 N N B ASP A 1 239 ? 18.157 60.267 22.637 0.50 14.19 239 ASP A N 1
ATOM 2256 C CA A ASP A 1 239 ? 17.097 60.877 23.456 0.50 13.83 239 ASP A CA 1
ATOM 2257 C CA B ASP A 1 239 ? 17.111 60.821 23.485 0.50 14.09 239 ASP A CA 1
ATOM 2258 C C A ASP A 1 239 ? 17.655 62.051 24.247 0.50 13.03 239 ASP A C 1
ATOM 2259 C C B ASP A 1 239 ? 17.652 62.009 24.274 0.50 13.36 239 ASP A C 1
ATOM 2260 O O A ASP A 1 239 ? 18.227 61.888 25.326 0.50 11.76 239 ASP A O 1
ATOM 2261 O O B ASP A 1 239 ? 18.212 61.854 25.359 0.50 12.14 239 ASP A O 1
ATOM 2270 N N A GLU A 1 240 ? 17.485 63.245 23.698 0.50 13.27 240 GLU A N 1
ATOM 2271 N N B GLU A 1 240 ? 17.482 63.204 23.725 0.50 13.62 240 GLU A N 1
ATOM 2272 C CA A GLU A 1 240 ? 17.966 64.451 24.347 0.50 13.15 240 GLU A CA 1
ATOM 2273 C CA B GLU A 1 240 ? 17.991 64.407 24.369 0.50 13.50 240 GLU A CA 1
ATOM 2274 C C A GLU A 1 240 ? 17.317 64.690 25.713 0.50 12.80 240 GLU A C 1
ATOM 2275 C C B GLU A 1 240 ? 17.321 64.685 25.718 0.50 13.04 240 GLU A C 1
ATOM 2276 O O A GLU A 1 240 ? 17.968 65.198 26.620 0.50 12.16 240 GLU A O 1
ATOM 2277 O O B GLU A 1 240 ? 17.961 65.216 26.621 0.50 12.41 240 GLU A O 1
ATOM 2288 N N . ARG A 1 241 ? 16.039 64.339 25.862 1.00 13.73 241 ARG A N 1
ATOM 2289 C CA . ARG A 1 241 ? 15.339 64.544 27.135 1.00 14.08 241 ARG A CA 1
ATOM 2290 C C . ARG A 1 241 ? 16.002 63.740 28.259 1.00 13.05 241 ARG A C 1
ATOM 2291 O O . ARG A 1 241 ? 16.218 64.247 29.361 1.00 13.31 241 ARG A O 1
ATOM 2299 N N . THR A 1 242 ? 16.370 62.506 27.954 1.00 12.31 242 THR A N 1
ATOM 2300 C CA . THR A 1 242 ? 17.034 61.686 28.955 1.00 11.98 242 THR A CA 1
ATOM 2301 C C . THR A 1 242 ? 18.481 62.114 29.175 1.00 10.88 242 THR A C 1
ATOM 2302 O O . THR A 1 242 ? 18.950 62.149 30.306 1.00 10.66 242 THR A O 1
ATOM 2306 N N . ALA A 1 243 ? 19.179 62.489 28.112 1.00 9.73 243 ALA A N 1
ATOM 2307 C CA . ALA A 1 243 ? 20.509 63.062 28.274 1.00 9.81 243 ALA A CA 1
ATOM 2308 C C . ALA A 1 243 ? 20.481 64.267 29.234 1.00 9.47 243 ALA A C 1
ATOM 2309 O O . ALA A 1 243 ? 21.303 64.375 30.128 1.00 8.89 243 ALA A O 1
ATOM 2311 N N A LYS A 1 244 ? 19.527 65.162 29.013 0.50 9.93 244 LYS A N 1
ATOM 2312 N N B LYS A 1 244 ? 19.536 65.187 29.049 0.50 10.05 244 LYS A N 1
ATOM 2313 C CA A LYS A 1 244 ? 19.319 66.328 29.858 0.50 10.41 244 LYS A CA 1
ATOM 2314 C CA B LYS A 1 244 ? 19.477 66.393 29.886 0.50 10.51 244 LYS A CA 1
ATOM 2315 C C A LYS A 1 244 ? 19.144 65.923 31.322 0.50 9.94 244 LYS A C 1
ATOM 2316 C C B LYS A 1 244 ? 19.249 66.055 31.356 0.50 9.85 244 LYS A C 1
ATOM 2317 O O A LYS A 1 244 ? 19.780 66.484 32.207 0.50 9.63 244 LYS A O 1
ATOM 2318 O O B LYS A 1 244 ? 19.822 66.691 32.235 0.50 9.62 244 LYS A O 1
ATOM 2329 N N A ARG A 1 245 ? 18.285 64.941 31.561 0.50 10.40 245 ARG A N 1
ATOM 2330 N N B ARG A 1 245 ? 18.404 65.068 31.623 0.50 10.03 245 ARG A N 1
ATOM 2331 C CA A ARG A 1 245 ? 18.013 64.451 32.912 0.50 10.71 245 ARG A CA 1
ATOM 2332 C CA B ARG A 1 245 ? 18.173 64.645 32.998 0.50 10.27 245 ARG A CA 1
ATOM 2333 C C A ARG A 1 245 ? 19.299 63.909 33.571 0.50 9.70 245 ARG A C 1
ATOM 2334 C C B ARG A 1 245 ? 19.419 63.994 33.589 0.50 9.36 245 ARG A C 1
ATOM 2335 O O A ARG A 1 245 ? 19.593 64.187 34.739 0.50 9.76 245 ARG A O 1
ATOM 2336 O O B ARG A 1 245 ? 19.789 64.245 34.747 0.50 8.72 245 ARG A O 1
ATOM 2351 N N . HIS A 1 246 ? 20.075 63.144 32.806 1.00 9.09 246 HIS A N 1
ATOM 2352 C CA . HIS A 1 246 ? 21.317 62.554 33.284 1.00 8.62 246 HIS A CA 1
ATOM 2353 C C . HIS A 1 246 ? 22.338 63.625 33.631 1.00 8.47 246 HIS A C 1
ATOM 2354 O O . HIS A 1 246 ? 22.997 63.567 34.669 1.00 8.71 246 HIS A O 1
ATOM 2361 N N . VAL A 1 247 ? 22.480 64.622 32.770 1.00 8.20 247 VAL A N 1
ATOM 2362 C CA . VAL A 1 247 ? 23.423 65.700 33.024 1.00 9.02 247 VAL A CA 1
ATOM 2363 C C . VAL A 1 247 ? 23.043 66.513 34.275 1.00 9.23 247 VAL A C 1
ATOM 2364 O O . VAL A 1 247 ? 23.899 66.859 35.091 1.00 10.27 247 VAL A O 1
ATOM 2368 N N . LYS A 1 248 ? 21.759 66.794 34.418 1.00 9.74 248 LYS A N 1
ATOM 2369 C CA . LYS A 1 248 ? 21.265 67.490 35.602 1.00 10.59 248 LYS A CA 1
ATOM 2370 C C . LYS A 1 248 ? 21.603 66.734 36.878 1.00 10.63 248 LYS A C 1
ATOM 2371 O O . LYS A 1 248 ? 22.160 67.280 37.839 1.00 11.18 248 LYS A O 1
ATOM 2377 N N A ARG A 1 249 ? 21.283 65.454 36.900 0.50 9.44 249 ARG A N 1
ATOM 2378 N N B ARG A 1 249 ? 21.290 65.448 36.877 0.50 9.67 249 ARG A N 1
ATOM 2379 C CA A ARG A 1 249 ? 21.421 64.706 38.139 0.50 9.71 249 ARG A CA 1
ATOM 2380 C CA B ARG A 1 249 ? 21.402 64.658 38.093 0.50 10.17 249 ARG A CA 1
ATOM 2381 C C A ARG A 1 249 ? 22.853 64.320 38.481 0.50 8.90 249 ARG A C 1
ATOM 2382 C C B ARG A 1 249 ? 22.836 64.320 38.469 0.50 9.15 249 ARG A C 1
ATOM 2383 O O A ARG A 1 249 ? 23.229 64.301 39.647 0.50 8.83 249 ARG A O 1
ATOM 2384 O O B ARG A 1 249 ? 23.195 64.339 39.641 0.50 9.25 249 ARG A O 1
ATOM 2399 N N . ARG A 1 250 ? 23.669 64.002 37.486 1.00 8.29 250 ARG A N 1
ATOM 2400 C CA . ARG A 1 250 ? 24.982 63.447 37.781 1.00 8.22 250 ARG A CA 1
ATOM 2401 C C . ARG A 1 250 ? 25.872 64.359 38.597 1.00 7.91 250 ARG A C 1
ATOM 2402 O O . ARG A 1 250 ? 26.642 63.890 39.427 1.00 7.33 250 ARG A O 1
ATOM 2410 N N . ASP A 1 251 ? 25.773 65.664 38.390 1.00 8.19 251 ASP A N 1
ATOM 2411 C CA . ASP A 1 251 ? 26.661 66.555 39.119 1.00 8.55 251 ASP A CA 1
ATOM 2412 C C . ASP A 1 251 ? 26.321 66.572 40.614 1.00 8.48 251 ASP A C 1
ATOM 2413 O O . ASP A 1 251 ? 27.213 66.666 41.462 1.00 9.44 251 ASP A O 1
ATOM 2418 N N A ARG A 1 252 ? 25.031 66.497 40.932 0.50 8.22 252 ARG A N 1
ATOM 2419 N N B ARG A 1 252 ? 25.038 66.507 40.944 0.50 8.31 252 ARG A N 1
ATOM 2420 C CA A ARG A 1 252 ? 24.581 66.380 42.315 0.50 8.62 252 ARG A CA 1
ATOM 2421 C CA B ARG A 1 252 ? 24.651 66.383 42.337 0.50 8.78 252 ARG A CA 1
ATOM 2422 C C A ARG A 1 252 ? 24.967 65.019 42.902 0.50 7.79 252 ARG A C 1
ATOM 2423 C C B ARG A 1 252 ? 25.043 65.015 42.889 0.50 7.87 252 ARG A C 1
ATOM 2424 O O A ARG A 1 252 ? 25.432 64.925 44.030 0.50 7.71 252 ARG A O 1
ATOM 2425 O O B ARG A 1 252 ? 25.600 64.911 43.978 0.50 7.69 252 ARG A O 1
ATOM 2440 N N . LEU A 1 253 ? 24.773 63.966 42.124 1.00 7.49 253 LEU A N 1
ATOM 2441 C CA . LEU A 1 253 ? 25.133 62.617 42.564 1.00 8.05 253 LEU A CA 1
ATOM 2442 C C . LEU A 1 253 ? 26.619 62.502 42.865 1.00 7.97 253 LEU A C 1
ATOM 2443 O O . LEU A 1 253 ? 27.015 61.874 43.851 1.00 7.67 253 LEU A O 1
ATOM 2448 N N . LEU A 1 254 ? 27.450 63.146 42.063 1.00 7.40 254 LEU A N 1
ATOM 2449 C CA . LEU A 1 254 ? 28.898 63.110 42.285 1.00 7.76 254 LEU A CA 1
ATOM 2450 C C . LEU A 1 254 ? 29.237 63.625 43.680 1.00 7.68 254 LEU A C 1
ATOM 2451 O O . LEU A 1 254 ? 30.062 63.034 44.388 1.00 7.57 254 LEU A O 1
ATOM 2456 N N A GLU A 1 255 ? 28.616 64.732 44.070 0.50 7.36 255 GLU A N 1
ATOM 2457 N N B GLU A 1 255 ? 28.615 64.724 44.088 0.50 7.34 255 GLU A N 1
ATOM 2458 C CA A GLU A 1 255 ? 28.856 65.311 45.393 0.50 7.69 255 GLU A CA 1
ATOM 2459 C CA B GLU A 1 255 ? 28.894 65.292 45.410 0.50 7.63 255 GLU A CA 1
ATOM 2460 C C A GLU A 1 255 ? 28.401 64.325 46.463 0.50 7.49 255 GLU A C 1
ATOM 2461 C C B GLU A 1 255 ? 28.354 64.397 46.518 0.50 7.51 255 GLU A C 1
ATOM 2462 O O A GLU A 1 255 ? 29.122 64.045 47.416 0.50 7.72 255 GLU A O 1
ATOM 2463 O O B GLU A 1 255 ? 28.950 64.286 47.579 0.50 7.68 255 GLU A O 1
ATOM 2474 N N . GLU A 1 256 ? 27.201 63.785 46.284 1.00 7.74 256 GLU A N 1
ATOM 2475 C CA . GLU A 1 256 ? 26.639 62.854 47.258 1.00 8.51 256 GLU A CA 1
ATOM 2476 C C . GLU A 1 256 ? 27.517 61.624 47.422 1.00 8.21 256 GLU A C 1
ATOM 2477 O O . GLU A 1 256 ? 27.714 61.141 48.541 1.00 8.76 256 GLU A O 1
ATOM 2483 N N . LEU A 1 257 ? 28.066 61.115 46.327 1.00 7.17 257 LEU A N 1
ATOM 2484 C CA . LEU A 1 257 ? 28.935 59.943 46.419 1.00 7.66 257 LEU A CA 1
ATOM 2485 C C . LEU A 1 257 ? 30.169 60.265 47.250 1.00 7.54 257 LEU A C 1
ATOM 2486 O O . LEU A 1 257 ? 30.595 59.444 48.074 1.00 7.77 257 LEU A O 1
ATOM 2491 N N . TYR A 1 258 ? 30.760 61.442 47.048 1.00 7.40 258 TYR A N 1
ATOM 2492 C CA . TYR A 1 258 ? 31.910 61.834 47.849 1.00 7.85 258 TYR A CA 1
ATOM 2493 C C . TYR A 1 258 ? 31.544 61.996 49.320 1.00 8.48 258 TYR A C 1
ATOM 2494 O O . TYR A 1 258 ? 32.298 61.562 50.191 1.00 8.16 258 TYR A O 1
ATOM 2503 N N A GLU A 1 259 ? 30.416 62.642 49.608 0.50 8.82 259 GLU A N 1
ATOM 2504 N N B GLU A 1 259 ? 30.391 62.589 49.598 0.50 9.35 259 GLU A N 1
ATOM 2505 C CA A GLU A 1 259 ? 29.994 62.845 51.008 0.50 9.68 259 GLU A CA 1
ATOM 2506 C CA B GLU A 1 259 ? 29.935 62.740 50.983 0.50 10.15 259 GLU A CA 1
ATOM 2507 C C A GLU A 1 259 ? 29.825 61.478 51.657 0.50 9.79 259 GLU A C 1
ATOM 2508 C C B GLU A 1 259 ? 29.809 61.374 51.642 0.50 10.41 259 GLU A C 1
ATOM 2509 O O A GLU A 1 259 ? 30.264 61.242 52.784 0.50 9.83 259 GLU A O 1
ATOM 2510 O O B GLU A 1 259 ? 30.275 61.162 52.760 0.50 10.38 259 GLU A O 1
ATOM 2521 N N A HIS A 1 260 ? 29.198 60.576 50.917 0.50 9.27 260 HIS A N 1
ATOM 2522 N N B HIS A 1 260 ? 29.194 60.439 50.934 0.50 10.01 260 HIS A N 1
ATOM 2523 C CA A HIS A 1 260 ? 28.937 59.229 51.391 0.50 9.68 260 HIS A CA 1
ATOM 2524 C CA B HIS A 1 260 ? 28.928 59.137 51.514 0.50 10.89 260 HIS A CA 1
ATOM 2525 C C A HIS A 1 260 ? 30.236 58.491 51.685 0.50 9.56 260 HIS A C 1
ATOM 2526 C C B HIS A 1 260 ? 30.206 58.315 51.642 0.50 10.26 260 HIS A C 1
ATOM 2527 O O A HIS A 1 260 ? 30.422 57.932 52.765 0.50 10.05 260 HIS A O 1
ATOM 2528 O O B HIS A 1 260 ? 30.352 57.508 52.567 0.50 10.44 260 HIS A O 1
ATOM 2541 N N . LEU A 1 261 ? 31.130 58.492 50.704 1.00 9.12 261 LEU A N 1
ATOM 2542 C CA . LEU A 1 261 ? 32.430 57.825 50.824 1.00 9.38 261 LEU A CA 1
ATOM 2543 C C . LEU A 1 261 ? 33.179 58.329 52.048 1.00 9.42 261 LEU A C 1
ATOM 2544 O O . LEU A 1 261 ? 33.781 57.551 52.796 1.00 9.34 261 LEU A O 1
ATOM 2549 N N . GLU A 1 262 ? 33.161 59.635 52.264 1.00 9.05 262 GLU A N 1
ATOM 2550 C CA . GLU A 1 262 ? 33.854 60.193 53.428 1.00 9.98 262 GLU A CA 1
ATOM 2551 C C . GLU A 1 262 ? 33.278 59.594 54.708 1.00 10.08 262 GLU A C 1
ATOM 2552 O O . GLU A 1 262 ? 34.025 59.100 55.550 1.00 10.30 262 GLU A O 1
ATOM 2558 N N A GLU A 1 263 ? 31.957 59.678 54.849 0.50 10.44 263 GLU A N 1
ATOM 2559 N N B GLU A 1 263 ? 31.958 59.618 54.846 0.50 10.38 263 GLU A N 1
ATOM 2560 C CA A GLU A 1 263 ? 31.242 59.142 56.012 0.50 11.21 263 GLU A CA 1
ATOM 2561 C CA B GLU A 1 263 ? 31.315 59.139 56.072 0.50 11.07 263 GLU A CA 1
ATOM 2562 C C A GLU A 1 263 ? 31.595 57.680 56.249 0.50 11.11 263 GLU A C 1
ATOM 2563 C C B GLU A 1 263 ? 31.510 57.650 56.289 0.50 11.10 263 GLU A C 1
ATOM 2564 O O A GLU A 1 263 ? 32.101 57.308 57.311 0.50 11.42 263 GLU A O 1
ATOM 2565 O O B GLU A 1 263 ? 31.791 57.218 57.403 0.50 11.91 263 GLU A O 1
ATOM 2576 N N . LEU A 1 264 ? 31.370 56.866 55.227 1.00 10.08 264 LEU A N 1
ATOM 2577 C CA . LEU A 1 264 ? 31.577 55.435 55.323 1.00 10.36 264 LEU A CA 1
ATOM 2578 C C . LEU A 1 264 ? 33.025 55.122 55.696 1.00 9.67 264 LEU A C 1
ATOM 2579 O O . LEU A 1 264 ? 33.284 54.264 56.540 1.00 10.04 264 LEU A O 1
ATOM 2584 N N . SER A 1 265 ? 33.973 55.828 55.085 1.00 9.88 265 SER A N 1
ATOM 2585 C CA . SER A 1 265 ? 35.386 55.535 55.322 1.00 10.03 265 SER A CA 1
ATOM 2586 C C . SER A 1 265 ? 35.822 55.812 56.764 1.00 10.62 265 SER A C 1
ATOM 2587 O O . SER A 1 265 ? 36.778 55.224 57.237 1.00 10.72 265 SER A O 1
ATOM 2590 N N . GLU A 1 266 ? 35.096 56.671 57.465 1.00 10.86 266 GLU A N 1
ATOM 2591 C CA . GLU A 1 266 ? 35.440 57.023 58.844 1.00 11.66 266 GLU A CA 1
ATOM 2592 C C . GLU A 1 266 ? 35.399 55.832 59.780 1.00 11.64 266 GLU A C 1
ATOM 2593 O O . GLU A 1 266 ? 36.157 55.781 60.749 1.00 11.04 266 GLU A O 1
ATOM 2599 N N . ARG A 1 267 ? 34.537 54.853 59.497 1.00 11.19 267 ARG A N 1
ATOM 2600 C CA . ARG A 1 267 ? 34.469 53.694 60.376 1.00 12.40 267 ARG A CA 1
ATOM 2601 C C . ARG A 1 267 ? 35.459 52.588 60.011 1.00 11.47 267 ARG A C 1
ATOM 2602 O O . ARG A 1 267 ? 35.560 51.602 60.740 1.00 11.88 267 ARG A O 1
ATOM 2610 N N . TYR A 1 268 ? 36.202 52.765 58.923 1.00 11.85 268 TYR A N 1
ATOM 2611 C CA . TYR A 1 268 ? 37.201 51.783 58.487 1.00 12.98 268 TYR A CA 1
ATOM 2612 C C . TYR A 1 268 ? 38.634 52.287 58.554 1.00 13.87 268 TYR A C 1
ATOM 2613 O O . TYR A 1 268 ? 39.555 51.470 58.624 1.00 15.51 268 TYR A O 1
ATOM 2622 N N . LEU A 1 269 ? 38.824 53.602 58.521 1.00 13.24 269 LEU A N 1
ATOM 2623 C CA . LEU A 1 269 ? 40.150 54.199 58.383 1.00 13.84 269 LEU A CA 1
ATOM 2624 C C . LEU A 1 269 ? 40.400 55.252 59.442 1.00 14.09 269 LEU A C 1
ATOM 2625 O O . LEU A 1 269 ? 39.487 55.952 59.863 1.00 13.55 269 LEU A O 1
ATOM 2630 N N A ARG A 1 270 ? 41.655 55.376 59.870 0.50 14.86 270 ARG A N 1
ATOM 2631 N N B ARG A 1 270 ? 41.657 55.345 59.864 0.50 14.73 270 ARG A N 1
ATOM 2632 C CA A ARG A 1 270 ? 42.064 56.495 60.719 0.50 15.82 270 ARG A CA 1
ATOM 2633 C CA B ARG A 1 270 ? 42.121 56.448 60.688 0.50 15.53 270 ARG A CA 1
ATOM 2634 C C A ARG A 1 270 ? 42.215 57.801 59.936 0.50 15.60 270 ARG A C 1
ATOM 2635 C C B ARG A 1 270 ? 42.085 57.764 59.911 0.50 15.38 270 ARG A C 1
ATOM 2636 O O A ARG A 1 270 ? 42.160 58.882 60.522 0.50 16.37 270 ARG A O 1
ATOM 2637 O O B ARG A 1 270 ? 41.717 58.803 60.464 0.50 15.77 270 ARG A O 1
ATOM 2652 N N . HIS A 1 271 ? 42.442 57.695 58.628 1.00 15.00 271 HIS A N 1
ATOM 2653 C CA . HIS A 1 271 ? 42.472 58.858 57.736 1.00 14.91 271 HIS A CA 1
ATOM 2654 C C . HIS A 1 271 ? 41.311 58.733 56.744 1.00 13.49 271 HIS A C 1
ATOM 2655 O O . HIS A 1 271 ? 41.430 58.055 55.724 1.00 12.87 271 HIS A O 1
ATOM 2662 N N . PRO A 1 272 ? 40.173 59.382 57.039 1.00 12.83 272 PRO A N 1
ATOM 2663 C CA . PRO A 1 272 ? 39.039 59.263 56.142 1.00 12.39 272 PRO A CA 1
ATOM 2664 C C . PRO A 1 272 ? 39.316 59.747 54.718 1.00 11.05 272 PRO A C 1
ATOM 2665 O O . PRO A 1 272 ? 40.161 60.626 54.468 1.00 10.12 272 PRO A O 1
ATOM 2669 N N . LEU A 1 273 ? 38.589 59.159 53.776 1.00 9.58 273 LEU A N 1
ATOM 2670 C CA . LEU A 1 273 ? 38.728 59.496 52.369 1.00 10.09 273 LEU A CA 1
ATOM 2671 C C . LEU A 1 273 ? 37.902 60.728 52.037 1.00 9.57 273 LEU A C 1
ATOM 2672 O O . LEU A 1 273 ? 36.868 60.643 51.380 1.00 10.17 273 LEU A O 1
ATOM 2677 N N . THR A 1 274 ? 38.370 61.874 52.510 1.00 9.49 274 THR A N 1
ATOM 2678 C CA . THR A 1 274 ? 37.799 63.151 52.102 1.00 9.58 274 THR A CA 1
ATOM 2679 C C . THR A 1 274 ? 38.279 63.488 50.694 1.00 9.49 274 THR A C 1
ATOM 2680 O O . THR A 1 274 ? 39.278 62.949 50.221 1.00 8.61 274 THR A O 1
ATOM 2684 N N . ARG A 1 275 ? 37.578 64.387 50.017 1.00 9.82 275 ARG A N 1
ATOM 2685 C CA . ARG A 1 275 ? 38.036 64.817 48.704 1.00 10.28 275 ARG A CA 1
ATOM 2686 C C . ARG A 1 275 ? 39.440 65.406 48.792 1.00 10.70 275 ARG A C 1
ATOM 2687 O O . ARG A 1 275 ? 40.292 65.113 47.959 1.00 10.75 275 ARG A O 1
ATOM 2695 N N A ARG A 1 276 ? 39.675 66.216 49.821 0.50 11.28 276 ARG A N 1
ATOM 2696 N N B ARG A 1 276 ? 39.711 66.221 49.806 0.50 11.13 276 ARG A N 1
ATOM 2697 C CA A ARG A 1 276 ? 40.979 66.835 50.059 0.50 11.90 276 ARG A CA 1
ATOM 2698 C CA B ARG A 1 276 ? 41.053 66.792 49.962 0.50 11.63 276 ARG A CA 1
ATOM 2699 C C A ARG A 1 276 ? 42.088 65.774 50.177 0.50 11.47 276 ARG A C 1
ATOM 2700 C C B ARG A 1 276 ? 42.113 65.719 50.121 0.50 11.23 276 ARG A C 1
ATOM 2701 O O A ARG A 1 276 ? 43.163 65.911 49.589 0.50 11.07 276 ARG A O 1
ATOM 2702 O O B ARG A 1 276 ? 43.196 65.805 49.535 0.50 10.60 276 ARG A O 1
ATOM 2717 N N . TRP A 1 277 ? 41.829 64.719 50.946 1.00 11.37 277 TRP A N 1
ATOM 2718 C CA . TRP A 1 277 ? 42.812 63.648 51.153 1.00 11.40 277 TRP A CA 1
ATOM 2719 C C . TRP A 1 277 ? 43.080 62.896 49.846 1.00 10.06 277 TRP A C 1
ATOM 2720 O O . TRP A 1 277 ? 44.225 62.581 49.521 1.00 9.40 277 TRP A O 1
ATOM 2731 N N . ILE A 1 278 ? 42.015 62.624 49.099 1.00 9.69 278 ILE A N 1
ATOM 2732 C CA . ILE A 1 278 ? 42.118 61.916 47.830 1.00 9.61 278 ILE A CA 1
ATOM 2733 C C . ILE A 1 278 ? 42.987 62.696 46.841 1.00 9.85 278 ILE A C 1
ATOM 2734 O O . ILE A 1 278 ? 43.866 62.126 46.210 1.00 10.44 278 ILE A O 1
ATOM 2739 N N . VAL A 1 279 ? 42.795 64.005 46.760 1.00 10.33 279 VAL A N 1
ATOM 2740 C CA . VAL A 1 279 ? 43.610 64.825 45.873 1.00 11.02 279 VAL A CA 1
ATOM 2741 C C . VAL A 1 279 ? 45.060 64.837 46.357 1.00 11.51 279 VAL A C 1
ATOM 2742 O O . VAL A 1 279 ? 45.989 64.626 45.576 1.00 11.76 279 VAL A O 1
ATOM 2746 N N . GLU A 1 280 ? 45.276 65.041 47.647 1.00 11.97 280 GLU A N 1
ATOM 2747 C CA . GLU A 1 280 ? 46.633 65.101 48.180 1.00 13.03 280 GLU A CA 1
ATOM 2748 C C . GLU A 1 280 ? 47.391 63.793 47.986 1.00 13.22 280 GLU A C 1
ATOM 2749 O O . GLU A 1 280 ? 48.595 63.796 47.688 1.00 14.67 280 GLU A O 1
ATOM 2755 N N . HIS A 1 281 ? 46.693 62.674 48.149 1.00 13.02 281 HIS A N 1
ATOM 2756 C CA . HIS A 1 281 ? 47.314 61.347 48.055 1.00 13.15 281 HIS A CA 1
ATOM 2757 C C . HIS A 1 281 ? 46.987 60.626 46.759 1.00 12.21 281 HIS A C 1
ATOM 2758 O O . HIS A 1 281 ? 47.075 59.389 46.673 1.00 11.91 281 HIS A O 1
ATOM 2765 N N . LYS A 1 282 ? 46.674 61.397 45.719 1.00 12.28 282 LYS A N 1
ATOM 2766 C CA . LYS A 1 282 ? 46.323 60.854 44.429 1.00 12.84 282 LYS A CA 1
ATOM 2767 C C . LYS A 1 282 ? 47.393 59.916 43.860 1.00 12.67 282 LYS A C 1
ATOM 2768 O O . LYS A 1 282 ? 47.085 58.842 43.339 1.00 12.18 282 LYS A O 1
ATOM 2774 N N . ARG A 1 283 ? 48.654 60.329 43.953 1.00 13.55 283 ARG A N 1
ATOM 2775 C CA . ARG A 1 283 ? 49.725 59.496 43.413 1.00 14.91 283 ARG A CA 1
ATOM 2776 C C . ARG A 1 283 ? 49.783 58.146 44.110 1.00 14.07 283 ARG A C 1
ATOM 2777 O O . ARG A 1 283 ? 49.956 57.137 43.444 1.00 13.84 283 ARG A O 1
ATOM 2785 N N . ASP A 1 284 ? 49.639 58.109 45.430 1.00 14.32 284 ASP A N 1
ATOM 2786 C CA . ASP A 1 284 ? 49.630 56.830 46.125 1.00 14.31 284 ASP A CA 1
ATOM 2787 C C . ASP A 1 284 ? 48.422 55.965 45.771 1.00 13.90 284 ASP A C 1
ATOM 2788 O O . ASP A 1 284 ? 48.554 54.764 45.555 1.00 13.89 284 ASP A O 1
ATOM 2793 N N A ILE A 1 285 ? 47.246 56.588 45.731 0.50 12.99 285 ILE A N 1
ATOM 2794 N N B ILE A 1 285 ? 47.237 56.563 45.714 0.50 13.59 285 ILE A N 1
ATOM 2795 C CA A ILE A 1 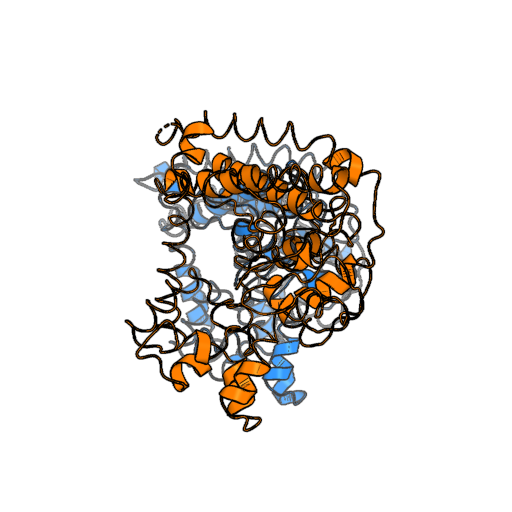285 ? 46.003 55.906 45.364 0.50 12.81 285 ILE A CA 1
ATOM 2796 C CA B ILE A 1 285 ? 46.031 55.792 45.410 0.50 13.23 285 ILE A CA 1
ATOM 2797 C C A ILE A 1 285 ? 46.130 55.241 43.996 0.50 11.99 285 ILE A C 1
ATOM 2798 C C B ILE A 1 285 ? 46.080 55.233 43.970 0.50 12.53 285 ILE A C 1
ATOM 2799 O O A ILE A 1 285 ? 45.805 54.064 43.828 0.50 11.39 285 ILE A O 1
ATOM 2800 O O B ILE A 1 285 ? 45.643 54.104 43.723 0.50 12.23 285 ILE A O 1
ATOM 2809 N N . MET A 1 286 ? 46.627 56.013 43.033 1.00 12.22 286 MET A N 1
ATOM 2810 C CA . MET A 1 286 ? 46.830 55.550 41.672 1.00 12.54 286 MET A CA 1
ATOM 2811 C C . MET A 1 286 ? 47.854 54.431 41.628 1.00 12.20 286 MET A C 1
ATOM 2812 O O . MET A 1 286 ? 47.640 53.419 40.963 1.00 12.06 286 MET A O 1
ATOM 2817 N N A ARG A 1 287 ? 48.963 54.600 42.320 0.55 12.34 287 ARG A N 1
ATOM 2818 N N B ARG A 1 287 ? 48.972 54.622 42.341 0.45 12.88 287 ARG A N 1
ATOM 2819 C CA A ARG A 1 287 ? 49.986 53.583 42.222 0.55 13.22 287 ARG A CA 1
ATOM 2820 C CA B ARG A 1 287 ? 50.045 53.611 42.406 0.45 13.53 287 ARG A CA 1
ATOM 2821 C C A ARG A 1 287 ? 49.570 52.251 42.877 0.55 12.47 287 ARG A C 1
ATOM 2822 C C B ARG A 1 287 ? 49.488 52.271 42.833 0.45 12.90 287 ARG A C 1
ATOM 2823 O O A ARG A 1 287 ? 49.953 51.195 42.380 0.55 11.75 287 ARG A O 1
ATOM 2824 O O B ARG A 1 287 ? 49.695 51.258 42.169 0.45 12.37 287 ARG A O 1
ATOM 2839 N N . ARG A 1 288 ? 48.769 52.276 43.948 1.00 12.55 288 ARG A N 1
ATOM 2840 C CA . ARG A 1 288 ? 48.255 51.039 44.536 1.00 12.64 288 ARG A CA 1
ATOM 2841 C C . ARG A 1 288 ? 47.269 50.349 43.592 1.00 11.76 288 ARG A C 1
ATOM 2842 O O . ARG A 1 288 ? 47.244 49.122 43.498 1.00 12.20 288 ARG A O 1
ATOM 2850 N N A TYR A 1 289 ? 46.469 51.149 42.895 0.50 10.84 289 TYR A N 1
ATOM 2851 N N B TYR A 1 289 ? 46.449 51.141 42.899 0.50 12.24 289 TYR A N 1
ATOM 2852 C CA A TYR A 1 289 ? 45.504 50.640 41.944 0.50 10.97 289 TYR A CA 1
ATOM 2853 C CA B TYR A 1 289 ? 45.511 50.606 41.921 0.50 12.30 289 TYR A CA 1
ATOM 2854 C C A TYR A 1 289 ? 46.229 49.918 40.797 0.50 10.56 289 TYR A C 1
ATOM 2855 C C B TYR A 1 289 ? 46.267 49.881 40.813 0.50 11.68 289 TYR A C 1
ATOM 2856 O O A TYR A 1 289 ? 45.861 48.798 40.421 0.50 10.70 289 TYR A O 1
ATOM 2857 O O B TYR A 1 289 ? 45.956 48.735 40.469 0.50 11.81 289 TYR A O 1
ATOM 2874 N N . LEU A 1 290 ? 47.273 50.555 40.277 1.00 11.13 290 LEU A N 1
ATOM 2875 C CA . LEU A 1 290 ? 48.054 50.011 39.174 1.00 11.48 290 LEU A CA 1
ATOM 2876 C C . LEU A 1 290 ? 48.852 48.786 39.578 1.00 11.44 290 LEU A C 1
ATOM 2877 O O . LEU A 1 290 ? 48.918 47.820 38.815 1.00 10.63 290 LEU A O 1
ATOM 2882 N N . GLU A 1 291 ? 49.460 48.815 40.758 1.00 11.15 291 GLU A N 1
ATOM 2883 C CA . GLU A 1 291 ? 50.265 47.693 41.224 1.00 11.80 291 GLU A CA 1
ATOM 2884 C C . GLU A 1 291 ? 49.457 46.406 41.254 1.00 10.91 291 GLU A C 1
ATOM 2885 O O . GLU A 1 291 ? 49.943 45.352 40.848 1.00 10.58 291 GLU A O 1
ATOM 2891 N N . GLN A 1 292 ? 48.225 46.476 41.749 1.00 10.56 292 GLN A N 1
ATOM 2892 C CA . GLN A 1 292 ? 47.348 45.300 41.755 1.00 10.61 292 GLN A CA 1
ATOM 2893 C C . GLN A 1 292 ? 47.144 44.751 40.342 1.00 10.31 292 GLN A C 1
ATOM 2894 O O . GLN A 1 292 ? 47.269 43.541 40.079 1.00 10.79 292 GLN A O 1
ATOM 2900 N N . ARG A 1 293 ? 46.840 45.653 39.423 1.00 10.44 293 ARG A N 1
ATOM 2901 C CA . ARG A 1 293 ? 46.574 45.258 38.040 1.00 10.02 293 ARG A CA 1
ATOM 2902 C C . ARG A 1 293 ? 47.828 44.689 37.395 1.00 9.63 293 ARG A C 1
ATOM 2903 O O . ARG A 1 293 ? 47.761 43.715 36.624 1.00 10.56 293 ARG A O 1
ATOM 2911 N N . ILE A 1 294 ? 48.967 45.294 37.685 1.00 9.48 294 ILE A N 1
ATOM 2912 C CA . ILE A 1 294 ? 50.227 44.876 37.091 1.00 9.83 294 ILE A CA 1
ATOM 2913 C C . ILE A 1 294 ? 50.581 43.449 37.506 1.00 9.91 294 ILE A C 1
ATOM 2914 O O . ILE A 1 294 ? 50.897 42.608 36.662 1.00 9.55 294 ILE A O 1
ATOM 2919 N N . VAL A 1 295 ? 50.517 43.158 38.801 1.00 9.47 295 VAL A N 1
ATOM 2920 C CA . VAL A 1 295 ? 50.898 41.843 39.254 1.00 10.26 295 VAL A CA 1
ATOM 2921 C C . VAL A 1 295 ? 49.913 40.765 38.807 1.00 10.51 295 VAL A C 1
ATOM 2922 O O . VAL A 1 295 ? 50.339 39.682 38.409 1.00 10.88 295 VAL A O 1
ATOM 2926 N N . GLU A 1 296 ? 48.619 41.074 38.804 1.00 10.20 296 GLU A N 1
ATOM 2927 C CA . GLU A 1 296 ? 47.627 40.134 38.271 1.00 10.31 296 GLU A CA 1
ATOM 2928 C C . GLU A 1 296 ? 47.919 39.801 36.803 1.00 10.36 296 GLU A C 1
ATOM 2929 O O . GLU A 1 296 ? 47.871 38.637 36.368 1.00 11.27 296 GLU A O 1
ATOM 2935 N N . CYS A 1 297 ? 48.226 40.841 36.032 1.00 9.70 297 CYS A N 1
ATOM 2936 C CA . CYS A 1 297 ? 48.508 40.707 34.614 1.00 9.54 297 CYS A CA 1
ATOM 2937 C C . CYS A 1 297 ? 49.766 39.870 34.387 1.00 9.26 297 CYS A C 1
ATOM 2938 O O . CYS A 1 297 ? 49.775 38.946 33.580 1.00 9.85 297 CYS A O 1
ATOM 2941 N N . ALA A 1 298 ? 50.835 40.189 35.102 1.00 9.66 298 ALA A N 1
ATOM 2942 C CA . ALA A 1 298 ? 52.081 39.459 34.954 1.00 10.00 298 ALA A CA 1
ATOM 2943 C C . ALA A 1 298 ? 51.895 37.971 35.214 1.00 9.60 298 ALA A C 1
ATOM 2944 O O . ALA A 1 298 ? 52.427 37.139 34.472 1.00 10.50 298 ALA A O 1
ATOM 2946 N N . LEU A 1 299 ? 51.169 37.632 36.276 1.00 9.33 299 LEU A N 1
ATOM 2947 C CA . LEU A 1 299 ? 50.906 36.225 36.580 1.00 10.52 299 LEU A CA 1
ATOM 2948 C C . LEU A 1 299 ? 50.172 35.537 35.433 1.00 10.47 299 LEU A C 1
ATOM 2949 O O . LEU A 1 299 ? 50.509 34.426 35.038 1.00 11.10 299 LEU A O 1
ATOM 2954 N N . LYS A 1 300 ? 49.153 36.194 34.895 1.00 10.50 300 LYS A N 1
ATOM 2955 C CA . LYS A 1 300 ? 48.403 35.611 33.778 1.00 11.13 300 LYS A CA 1
ATOM 2956 C C . LYS A 1 300 ? 49.249 35.480 32.514 1.00 11.43 300 LYS A C 1
ATOM 2957 O O . LYS A 1 300 ? 49.131 34.491 31.770 1.00 12.06 300 LYS A O 1
ATOM 2963 N N . LEU A 1 301 ? 50.081 36.475 32.218 1.00 11.05 301 LEU A N 1
ATOM 2964 C CA . LEU A 1 301 ? 50.913 36.393 31.031 1.00 11.40 301 LEU A CA 1
ATOM 2965 C C . LEU A 1 301 ? 51.838 35.191 31.080 1.00 12.11 301 LEU A C 1
ATOM 2966 O O . LEU A 1 301 ? 52.019 34.500 30.082 1.00 13.10 301 LEU A O 1
ATOM 2971 N N A GLN A 1 302 ? 52.445 34.949 32.231 0.50 11.89 302 GLN A N 1
ATOM 2972 N N B GLN A 1 302 ? 52.418 34.935 32.244 0.50 12.61 302 GLN A N 1
ATOM 2973 C CA A GLN A 1 302 ? 53.391 33.838 32.348 0.50 12.83 302 GLN A CA 1
ATOM 2974 C CA B GLN A 1 302 ? 53.269 33.762 32.418 0.50 13.53 302 GLN A CA 1
ATOM 2975 C C A GLN A 1 302 ? 52.683 32.470 32.334 0.50 12.86 302 GLN A C 1
ATOM 2976 C C B GLN A 1 302 ? 52.428 32.497 32.287 0.50 13.78 302 GLN A C 1
ATOM 2977 O O A GLN A 1 302 ? 53.217 31.506 31.787 0.50 14.07 302 GLN A O 1
ATOM 2978 O O B GLN A 1 302 ? 52.695 31.630 31.445 0.50 13.89 302 GLN A O 1
ATOM 2989 N N A ASP A 1 303 ? 51.476 32.387 32.894 0.50 12.92 303 ASP A N 1
ATOM 2990 N N B ASP A 1 303 ? 51.401 32.421 33.131 0.50 14.35 303 ASP A N 1
ATOM 2991 C CA A ASP A 1 303 ? 50.811 31.079 33.021 0.50 13.12 303 ASP A CA 1
ATOM 2992 C CA B ASP A 1 303 ? 50.560 31.230 33.240 0.50 14.97 303 ASP A CA 1
ATOM 2993 C C A ASP A 1 303 ? 49.863 30.729 31.877 0.50 13.01 303 ASP A C 1
ATOM 2994 C C B ASP A 1 303 ? 49.910 30.849 31.908 0.50 15.12 303 ASP A C 1
ATOM 2995 O O A ASP A 1 303 ? 49.583 29.555 31.641 0.50 13.90 303 ASP A O 1
ATOM 2996 O O B ASP A 1 303 ? 50.045 29.716 31.446 0.50 16.17 303 ASP A O 1
ATOM 3005 N N A ARG A 1 304 ? 49.349 31.732 31.181 0.50 12.24 304 ARG A N 1
ATOM 3006 N N B ARG A 1 304 ? 49.229 31.805 31.286 0.50 14.42 304 ARG A N 1
ATOM 3007 C CA A ARG A 1 304 ? 48.384 31.485 30.103 0.50 12.76 304 ARG A CA 1
ATOM 3008 C CA B ARG A 1 304 ? 48.363 31.523 30.131 0.50 14.72 304 ARG A CA 1
ATOM 3009 C C A ARG A 1 304 ? 48.972 31.719 28.714 0.50 13.07 304 ARG A C 1
ATOM 3010 C C B ARG A 1 304 ? 49.035 31.628 28.754 0.50 14.37 304 ARG A C 1
ATOM 3011 O O A ARG A 1 304 ? 48.392 31.294 27.710 0.50 13.52 304 ARG A O 1
ATOM 3012 O O B ARG A 1 304 ? 48.591 30.981 27.804 0.50 14.98 304 ARG A O 1
ATOM 3027 N N . TYR A 1 305 ? 50.093 32.431 28.652 1.00 13.37 305 TYR A N 1
ATOM 3028 C CA . TYR A 1 305 ? 50.731 32.764 27.370 1.00 13.93 305 TYR A CA 1
ATOM 3029 C C . TYR A 1 305 ? 52.186 32.362 27.279 1.00 14.88 305 TYR A C 1
ATOM 3030 O O . TYR A 1 305 ? 52.817 32.612 26.262 1.00 16.01 305 TYR A O 1
ATOM 3039 N N . GLY A 1 306 ? 52.713 31.752 28.331 1.00 15.46 306 GLY A N 1
ATOM 3040 C CA . GLY A 1 306 ? 54.075 31.219 28.310 1.00 16.54 306 GLY A CA 1
ATOM 3041 C C . GLY A 1 306 ? 55.169 32.269 28.264 1.00 16.79 306 GLY A C 1
ATOM 3042 O O . GLY A 1 306 ? 56.286 31.983 27.821 1.00 19.57 306 GLY A O 1
ATOM 3043 N N A ILE A 1 307 ? 54.848 33.472 28.723 0.50 14.79 307 ILE A N 1
ATOM 3044 N N B ILE A 1 307 ? 54.886 33.479 28.735 0.50 16.76 307 ILE A N 1
ATOM 3045 C CA A ILE A 1 307 ? 55.788 34.578 28.700 0.50 14.34 307 ILE A CA 1
ATOM 3046 C CA B ILE A 1 307 ? 55.868 34.561 28.650 0.50 16.99 307 ILE A CA 1
ATOM 3047 C C A ILE A 1 307 ? 56.716 34.433 29.899 0.50 14.10 307 ILE A C 1
ATOM 3048 C C B ILE A 1 307 ? 56.728 34.639 29.909 0.50 17.55 307 ILE A C 1
ATOM 3049 O O A ILE A 1 307 ? 56.278 34.104 31.000 0.50 13.09 307 ILE A O 1
ATOM 3050 O O B ILE A 1 307 ? 56.222 34.663 31.026 0.50 16.95 307 ILE A O 1
ATOM 3059 N N A ARG A 1 308 ? 58.008 34.660 29.688 0.50 14.06 308 ARG A N 1
ATOM 3060 N N B ARG A 1 308 ? 58.042 34.681 29.715 0.50 18.33 308 ARG A N 1
ATOM 3061 C CA A ARG A 1 308 ? 58.957 34.586 30.795 0.50 14.78 308 ARG A CA 1
ATOM 3062 C CA B ARG A 1 308 ? 58.978 34.756 30.837 0.50 19.07 308 ARG A CA 1
ATOM 3063 C C A ARG A 1 308 ? 58.653 35.650 31.850 0.50 13.68 308 ARG A C 1
ATOM 3064 C C B ARG A 1 308 ? 58.568 35.790 31.889 0.50 18.32 308 ARG A C 1
ATOM 3065 O O A ARG A 1 308 ? 58.201 36.753 31.533 0.50 12.94 308 ARG A O 1
ATOM 3066 O O B ARG A 1 308 ? 58.091 36.876 31.558 0.50 17.67 308 ARG A O 1
ATOM 3081 N N A GLU A 1 309 ? 58.941 35.315 33.104 0.50 14.23 309 GLU A N 1
ATOM 3082 N N B GLU A 1 309 ? 58.786 35.449 33.158 0.50 18.76 309 GLU A N 1
ATOM 3083 C CA A GLU A 1 309 ? 58.502 36.112 34.251 0.50 13.86 309 GLU A CA 1
ATOM 3084 C CA B GLU A 1 309 ? 58.434 36.322 34.285 0.50 17.94 309 GLU A CA 1
ATOM 3085 C C A GLU A 1 309 ? 58.859 37.604 34.162 0.50 13.30 309 GLU A C 1
ATOM 3086 C C B GLU A 1 309 ? 58.883 37.773 34.097 0.50 17.30 309 GLU A C 1
ATOM 3087 O O A GLU A 1 309 ? 58.035 38.469 34.481 0.50 12.61 309 GLU A O 1
ATOM 3088 O O B GLU A 1 309 ? 58.086 38.703 34.271 0.50 16.77 309 GLU A O 1
ATOM 3099 N N A ASP A 1 310 ? 60.091 37.908 33.757 0.50 13.74 310 ASP A N 1
ATOM 3100 N N B ASP A 1 310 ? 60.162 37.973 33.783 0.50 17.18 310 ASP A N 1
ATOM 3101 C CA A ASP A 1 310 ? 60.550 39.299 33.745 0.50 13.82 310 ASP A CA 1
ATOM 3102 C CA B ASP A 1 310 ? 60.699 39.329 33.682 0.50 16.58 310 ASP A CA 1
ATOM 3103 C C A ASP A 1 310 ? 59.898 40.097 32.612 0.50 13.12 310 ASP A C 1
ATOM 3104 C C B ASP A 1 310 ? 59.962 40.111 32.594 0.50 15.02 310 ASP A C 1
ATOM 3105 O O A ASP A 1 310 ? 59.502 41.248 32.794 0.50 12.46 310 ASP A O 1
ATOM 3106 O O B ASP A 1 310 ? 59.565 41.258 32.795 0.50 14.47 310 ASP A O 1
ATOM 3115 N N . VAL A 1 311 ? 59.771 39.472 31.445 1.00 13.90 311 VAL A N 1
ATOM 3116 C CA . VAL A 1 311 ? 59.124 40.106 30.311 1.00 13.61 311 VAL A CA 1
ATOM 3117 C C . VAL A 1 311 ? 57.648 40.336 30.631 1.00 12.01 311 VAL A C 1
ATOM 3118 O O . VAL A 1 311 ? 57.081 41.378 30.291 1.00 11.58 311 VAL A O 1
ATOM 3122 N N . ALA A 1 312 ? 57.040 39.377 31.322 1.00 12.07 312 ALA A N 1
ATOM 3123 C CA . ALA A 1 312 ? 55.638 39.491 31.709 1.00 11.63 312 ALA A CA 1
ATOM 3124 C C . ALA A 1 312 ? 55.385 40.729 32.570 1.00 11.36 312 ALA A C 1
ATOM 3125 O O . ALA A 1 312 ? 54.421 41.459 32.362 1.00 11.16 312 ALA A O 1
ATOM 3127 N N A LEU A 1 313 ? 56.275 40.967 33.523 0.50 11.46 313 LEU A N 1
ATOM 3128 N N B LEU A 1 313 ? 56.255 40.960 33.551 0.50 11.84 313 LEU A N 1
ATOM 3129 C CA A LEU A 1 313 ? 56.143 42.118 34.394 0.50 11.33 313 LEU A CA 1
ATOM 3130 C CA B LEU A 1 313 ? 56.137 42.151 34.394 0.50 11.77 313 LEU A CA 1
ATOM 3131 C C A LEU A 1 313 ? 56.410 43.417 33.633 0.50 11.04 313 LEU A C 1
ATOM 3132 C C B LEU A 1 313 ? 56.375 43.417 33.594 0.50 11.35 313 LEU A C 1
ATOM 3133 O O A LEU A 1 313 ? 55.744 44.415 33.864 0.50 10.85 313 LEU A O 1
ATOM 3134 O O B LEU A 1 313 ? 55.660 44.393 33.764 0.50 11.15 313 LEU A O 1
ATOM 3143 N N . CYS A 1 314 ? 57.375 43.401 32.718 1.00 11.77 314 CYS A N 1
ATOM 3144 C CA . CYS A 1 314 ? 57.668 44.566 31.897 1.00 12.18 314 CYS A CA 1
ATOM 3145 C C . CYS A 1 314 ? 56.458 44.975 31.047 1.00 11.39 314 CYS A C 1
ATOM 3146 O O . CYS A 1 314 ? 56.082 46.150 30.989 1.00 12.24 314 CYS A O 1
ATOM 3149 N N . LEU A 1 315 ? 55.825 43.995 30.416 1.00 11.73 315 LEU A N 1
ATOM 3150 C CA . LEU A 1 315 ? 54.672 44.265 29.570 1.00 11.47 315 LEU A CA 1
ATOM 3151 C C . LEU A 1 315 ? 53.504 44.743 30.418 1.00 10.43 315 LEU A C 1
ATOM 3152 O O . LEU A 1 315 ? 52.799 45.679 30.062 1.00 10.50 315 LEU A O 1
ATOM 3157 N N . ALA A 1 316 ? 53.290 44.074 31.549 1.00 10.32 316 ALA A N 1
ATOM 3158 C CA . ALA A 1 316 ? 52.224 44.467 32.466 1.00 10.35 316 ALA A CA 1
ATOM 3159 C C . ALA A 1 316 ? 52.359 45.930 32.898 1.00 10.95 316 ALA A C 1
ATOM 3160 O O . ALA A 1 316 ? 51.382 46.678 32.895 1.00 10.41 316 ALA A O 1
ATOM 3162 N N A ARG A 1 317 ? 53.582 46.345 33.203 0.50 11.35 317 ARG A N 1
ATOM 3163 N N B ARG A 1 317 ? 53.569 46.350 33.261 0.50 11.13 317 ARG A N 1
ATOM 3164 C CA A ARG A 1 317 ? 53.841 47.702 33.665 0.50 12.13 317 ARG A CA 1
ATOM 3165 C CA B ARG A 1 317 ? 53.789 47.738 33.669 0.50 11.71 317 ARG A CA 1
ATOM 3166 C C A ARG A 1 317 ? 53.565 48.731 32.556 0.50 12.10 317 ARG A C 1
ATOM 3167 C C B ARG A 1 317 ? 53.493 48.719 32.530 0.50 11.84 317 ARG A C 1
ATOM 3168 O O A ARG A 1 317 ? 52.954 49.770 32.797 0.50 12.72 317 ARG A O 1
ATOM 3169 O O B ARG A 1 317 ? 52.797 49.716 32.724 0.50 12.49 317 ARG A O 1
ATOM 3184 N N . ALA A 1 318 ? 54.018 48.422 31.342 1.00 12.12 318 ALA A N 1
ATOM 3185 C CA . ALA A 1 318 ? 53.915 49.337 30.208 1.00 12.41 318 ALA A CA 1
ATOM 3186 C C . ALA A 1 318 ? 52.495 49.561 29.746 1.00 12.57 318 ALA A C 1
ATOM 3187 O O . ALA A 1 318 ? 52.177 50.623 29.198 1.00 13.22 318 ALA A O 1
ATOM 3189 N N . PHE A 1 319 ? 51.635 48.575 29.988 1.00 10.94 319 PHE A N 1
ATOM 3190 C CA . PHE A 1 319 ? 50.245 48.621 29.530 1.00 10.67 319 PHE A CA 1
ATOM 3191 C C . PHE A 1 319 ? 49.225 48.606 30.664 1.00 10.20 319 PHE A C 1
ATOM 3192 O O . PHE A 1 319 ? 48.066 48.262 30.478 1.00 10.27 319 PHE A O 1
ATOM 3200 N N . ASP A 1 320 ? 49.667 49.032 31.839 1.00 10.28 320 ASP A N 1
ATOM 3201 C CA . ASP A 1 320 ? 48.802 49.181 33.006 1.00 10.41 320 ASP A CA 1
ATOM 3202 C C . ASP A 1 320 ? 47.985 47.928 33.263 1.00 10.25 320 ASP A C 1
ATOM 3203 O O . ASP A 1 320 ? 46.831 47.997 33.653 1.00 10.38 320 ASP A O 1
ATOM 3208 N N . GLY A 1 321 ? 48.601 46.776 33.059 1.00 9.81 321 GLY A N 1
ATOM 3209 C CA . GLY A 1 321 ? 47.965 45.511 33.382 1.00 9.61 321 GLY A CA 1
ATOM 3210 C C . GLY A 1 321 ? 46.899 45.015 32.432 1.00 9.70 321 GLY A C 1
ATOM 3211 O O . GLY A 1 321 ? 46.173 44.098 32.784 1.00 10.23 321 GLY A O 1
ATOM 3212 N N . SER A 1 322 ? 46.816 45.579 31.228 1.00 9.06 322 SER A N 1
ATOM 3213 C CA . SER A 1 322 ? 45.809 45.181 30.232 1.00 9.18 322 SER A CA 1
ATOM 3214 C C . SER A 1 322 ? 46.357 44.183 29.231 1.00 9.23 322 SER A C 1
ATOM 3215 O O . SER A 1 322 ? 47.116 44.540 28.331 1.00 8.64 322 SER A O 1
ATOM 3218 N N . ILE A 1 323 ? 45.956 42.931 29.380 1.00 9.73 323 ILE A N 1
ATOM 3219 C CA . ILE A 1 323 ? 46.321 41.911 28.402 1.00 10.59 323 ILE A CA 1
ATOM 3220 C C . ILE A 1 323 ? 45.765 42.263 27.028 1.00 10.36 323 ILE A C 1
ATOM 3221 O O . ILE A 1 323 ? 46.440 42.084 26.012 1.00 10.99 323 ILE A O 1
ATOM 3226 N N . SER A 1 324 ? 44.527 42.760 26.987 1.00 10.52 324 SER A N 1
ATOM 3227 C CA . SER A 1 324 ? 43.899 43.108 25.714 1.00 11.06 324 SER A CA 1
ATOM 3228 C C . SER A 1 324 ? 44.680 44.148 24.951 1.00 11.54 324 SER A C 1
ATOM 3229 O O . SER A 1 324 ? 44.830 44.037 23.740 1.00 12.78 324 SER A O 1
ATOM 3232 N N A MET A 1 325 ? 45.149 45.186 25.651 0.50 10.64 325 MET A N 1
ATOM 3233 N N B MET A 1 325 ? 45.223 45.139 25.630 0.50 11.50 325 MET A N 1
ATOM 3234 C CA A MET A 1 325 ? 46.015 46.202 25.029 0.50 10.85 325 MET A CA 1
ATOM 3235 C CA B MET A 1 325 ? 46.013 46.132 24.914 0.50 12.21 325 MET A CA 1
ATOM 3236 C C A MET A 1 325 ? 47.276 45.534 24.462 0.50 10.85 325 MET A C 1
ATOM 3237 C C B MET A 1 325 ? 47.366 45.605 24.469 0.50 11.75 325 MET A C 1
ATOM 3238 O O A MET A 1 325 ? 47.576 45.682 23.276 0.50 11.05 325 MET A O 1
ATOM 3239 O O B MET A 1 325 ? 47.840 45.945 23.383 0.50 12.09 325 MET A O 1
ATOM 3248 N N . ILE A 1 326 ? 47.993 44.779 25.296 1.00 10.77 326 ILE A N 1
ATOM 3249 C CA . ILE A 1 326 ? 49.241 44.109 24.879 1.00 11.15 326 ILE A CA 1
ATOM 3250 C C . ILE A 1 326 ? 48.984 43.283 23.620 1.00 11.46 326 ILE A C 1
ATOM 3251 O O . ILE A 1 326 ? 49.756 43.328 22.649 1.00 11.62 326 ILE A O 1
ATOM 3256 N N . ALA A 1 327 ? 47.862 42.571 23.639 1.00 11.15 327 ALA A N 1
ATOM 3257 C CA . ALA A 1 327 ? 47.464 41.627 22.599 1.00 11.86 327 ALA A CA 1
ATOM 3258 C C . ALA A 1 327 ? 47.104 42.264 21.279 1.00 12.64 327 ALA A C 1
ATOM 3259 O O . ALA A 1 327 ? 46.863 41.522 20.304 1.00 13.69 327 ALA A O 1
ATOM 3261 N N . THR A 1 328 ? 46.987 43.590 21.243 1.00 12.43 328 THR A N 1
ATOM 3262 C CA . THR A 1 328 ? 46.642 44.329 20.033 1.00 13.26 328 THR A CA 1
ATOM 3263 C C . THR A 1 328 ? 47.686 45.396 19.671 1.00 13.53 328 THR A C 1
ATOM 3264 O O . THR A 1 328 ? 47.385 46.362 18.953 1.00 15.04 328 THR A O 1
ATOM 3268 N N . THR A 1 329 ? 48.905 45.223 20.177 1.00 13.44 329 THR A N 1
ATOM 3269 C CA . THR A 1 329 ? 49.981 46.191 19.987 1.00 13.77 329 THR A CA 1
ATOM 3270 C C . THR A 1 329 ? 51.021 45.633 19.001 1.00 14.30 329 THR A C 1
ATOM 3271 O O . THR A 1 329 ? 51.308 44.435 19.026 1.00 13.74 329 THR A O 1
ATOM 3275 N N . PRO A 1 330 ? 51.584 46.496 18.132 1.00 14.98 330 PRO A N 1
ATOM 3276 C CA . PRO A 1 330 ? 52.637 46.033 17.229 1.00 15.95 330 PRO A CA 1
ATOM 3277 C C . PRO A 1 330 ? 53.856 45.470 17.958 1.00 16.04 330 PRO A C 1
ATOM 3278 O O . PRO A 1 330 ? 54.209 45.935 19.053 1.00 15.75 330 PRO A O 1
ATOM 3282 N N . TYR A 1 331 ? 54.494 44.483 17.341 1.00 16.55 331 TYR A N 1
ATOM 3283 C CA . TYR A 1 331 ? 55.715 43.877 17.876 1.00 17.31 331 TYR A CA 1
ATOM 3284 C C . TYR A 1 331 ? 56.800 44.888 18.233 1.00 17.71 331 TYR A C 1
ATOM 3285 O O . TYR A 1 331 ? 57.364 44.830 19.335 1.00 17.28 331 TYR A O 1
ATOM 3294 N N A ARG A 1 332 ? 57.082 45.806 17.311 0.50 18.44 332 ARG A N 1
ATOM 3295 N N B ARG A 1 332 ? 57.113 45.814 17.332 0.50 18.49 332 ARG A N 1
ATOM 3296 C CA A ARG A 1 332 ? 58.121 46.817 17.512 0.50 19.17 332 ARG A CA 1
ATOM 3297 C CA B ARG A 1 332 ? 58.202 46.754 17.608 0.50 19.19 332 ARG A CA 1
ATOM 3298 C C A ARG A 1 332 ? 57.850 47.647 18.761 0.50 18.53 332 ARG A C 1
ATOM 3299 C C B ARG A 1 332 ? 57.864 47.674 18.784 0.50 18.54 332 ARG A C 1
ATOM 3300 O O A ARG A 1 332 ? 58.762 47.930 19.540 0.50 18.51 332 ARG A O 1
ATOM 3301 O O B ARG A 1 332 ? 58.751 48.040 19.554 0.50 18.49 332 ARG A O 1
ATOM 3316 N N . THR A 1 333 ? 56.589 48.027 18.949 1.00 17.83 333 THR A N 1
ATOM 3317 C CA . THR A 1 333 ? 56.177 48.843 20.091 1.00 17.63 333 THR A CA 1
ATOM 3318 C C . THR A 1 333 ? 56.397 48.075 21.397 1.00 16.69 333 THR A C 1
ATOM 3319 O O . THR A 1 333 ? 56.949 48.619 22.346 1.00 17.54 333 THR A O 1
ATOM 3323 N N . LEU A 1 334 ? 56.013 46.802 21.419 1.00 15.63 334 LEU A N 1
ATOM 3324 C CA . LEU A 1 334 ? 56.250 45.932 22.572 1.00 15.44 334 LEU A CA 1
ATOM 3325 C C . LEU A 1 334 ? 57.747 45.742 22.859 1.00 15.88 334 LEU A C 1
ATOM 3326 O O . LEU A 1 334 ? 58.185 45.828 24.004 1.00 15.77 334 LEU A O 1
ATOM 3331 N N A LYS A 1 335 ? 58.524 45.474 21.813 0.50 16.82 335 LYS A N 1
ATOM 3332 N N B LYS A 1 335 ? 58.518 45.503 21.807 0.50 16.97 335 LYS A N 1
ATOM 3333 C CA A LYS A 1 335 ? 59.973 45.293 21.949 0.50 18.12 335 LYS A CA 1
ATOM 3334 C CA B LYS A 1 335 ? 59.949 45.266 21.936 0.50 18.23 335 LYS A CA 1
ATOM 3335 C C A LYS A 1 335 ? 60.675 46.541 22.447 0.50 18.77 335 LYS A C 1
ATOM 3336 C C B LYS A 1 335 ? 60.727 46.520 22.350 0.50 18.84 335 LYS A C 1
ATOM 3337 O O A LYS A 1 335 ? 61.602 46.461 23.261 0.50 19.17 335 LYS A O 1
ATOM 3338 O O B LYS A 1 335 ? 61.766 46.414 23.009 0.50 19.56 335 LYS A O 1
ATOM 3349 N N . ASP A 1 336 ? 60.228 47.694 21.965 1.00 19.22 336 ASP A N 1
ATOM 3350 C CA . ASP A 1 336 ? 60.841 48.964 22.355 1.00 20.20 336 ASP A CA 1
ATOM 3351 C C . ASP A 1 336 ? 60.788 49.173 23.861 1.00 19.84 336 ASP A C 1
ATOM 3352 O O . ASP A 1 336 ? 61.748 49.666 24.444 1.00 21.60 336 ASP A O 1
ATOM 3357 N N A VAL A 1 337 ? 59.674 48.807 24.495 0.50 18.92 337 VAL A N 1
ATOM 3358 N N B VAL A 1 337 ? 59.684 48.774 24.489 0.50 18.82 337 VAL A N 1
ATOM 3359 C CA A VAL A 1 337 ? 59.550 48.939 25.952 0.50 18.28 337 VAL A CA 1
ATOM 3360 C CA B VAL A 1 337 ? 59.524 48.940 25.932 0.50 18.07 337 VAL A CA 1
ATOM 3361 C C A VAL A 1 337 ? 60.136 47.732 26.693 0.50 18.00 337 VAL A C 1
ATOM 3362 C C B VAL A 1 337 ? 60.027 47.721 26.723 0.50 17.89 337 VAL A C 1
ATOM 3363 O O A VAL A 1 337 ? 60.674 47.877 27.788 0.50 18.02 337 VAL A O 1
ATOM 3364 O O B VAL A 1 337 ? 60.377 47.848 27.895 0.50 18.00 337 VAL A O 1
ATOM 3371 N N . CYS A 1 338 ? 60.061 46.551 26.085 1.00 17.27 338 CYS A N 1
ATOM 3372 C CA . CYS A 1 338 ? 60.528 45.316 26.725 1.00 17.24 338 CYS A CA 1
ATOM 3373 C C . CYS A 1 338 ? 61.515 44.573 25.822 1.00 18.26 338 CYS A C 1
ATOM 3374 O O . CYS A 1 338 ? 61.145 43.667 25.074 1.00 17.36 338 CYS A O 1
ATOM 3377 N N . PRO A 1 339 ? 62.800 44.972 25.880 1.00 18.97 339 PRO A N 1
ATOM 3378 C CA . PRO A 1 339 ? 63.810 44.462 24.945 1.00 20.14 339 PRO A CA 1
ATOM 3379 C C . PRO A 1 339 ? 63.993 42.952 24.892 1.00 19.87 339 PRO A C 1
ATOM 3380 O O . PRO A 1 339 ? 64.413 42.422 23.858 1.00 21.35 339 PRO A O 1
ATOM 3384 N N . ASP A 1 340 ? 63.724 42.258 25.984 1.00 19.26 340 ASP A N 1
ATOM 3385 C CA . ASP A 1 340 ? 63.958 40.821 26.018 1.00 19.65 340 ASP A CA 1
ATOM 3386 C C . ASP A 1 340 ? 62.809 40.017 25.435 1.00 18.70 340 ASP A C 1
ATOM 3387 O O . ASP A 1 340 ? 62.942 38.816 25.262 1.00 20.44 340 ASP A O 1
ATOM 3392 N N . LEU A 1 341 ? 61.692 40.671 25.139 1.00 17.44 341 LEU A N 1
ATOM 3393 C CA . LEU A 1 341 ? 60.573 40.007 24.486 1.00 16.78 341 LEU A CA 1
ATOM 3394 C C . LEU A 1 341 ? 61.043 39.303 23.221 1.00 17.19 341 LEU A C 1
ATOM 3395 O O . LEU A 1 341 ? 61.773 39.890 22.436 1.00 17.72 341 LEU A O 1
ATOM 3400 N N . THR A 1 342 ? 60.613 38.058 23.031 1.00 17.05 342 THR A N 1
ATOM 3401 C CA . THR A 1 342 ? 60.899 37.348 21.788 1.00 17.31 342 THR A CA 1
ATOM 3402 C C . THR A 1 342 ? 59.716 37.449 20.844 1.00 16.69 342 THR A C 1
ATOM 3403 O O . THR A 1 342 ? 58.581 37.663 21.269 1.00 15.46 342 THR A O 1
ATOM 3407 N N . LEU A 1 343 ? 59.984 37.271 19.558 1.00 18.15 343 LEU A N 1
ATOM 3408 C CA . LEU A 1 343 ? 58.910 37.235 18.582 1.00 17.77 343 LEU A CA 1
ATOM 3409 C C . LEU A 1 343 ? 57.900 36.126 18.883 1.00 17.33 343 LEU A C 1
ATOM 3410 O O . LEU A 1 343 ? 56.707 36.323 18.706 1.00 16.54 343 LEU A O 1
ATOM 3415 N N A GLU A 1 344 ? 58.410 34.982 19.342 0.50 17.50 344 GLU A N 1
ATOM 3416 N N B GLU A 1 344 ? 58.355 34.966 19.348 0.50 17.56 344 GLU A N 1
ATOM 3417 C CA A GLU A 1 344 ? 57.586 33.848 19.774 0.50 17.24 344 GLU A CA 1
ATOM 3418 C CA B GLU A 1 344 ? 57.405 33.897 19.672 0.50 17.25 344 GLU A CA 1
ATOM 3419 C C A GLU A 1 344 ? 56.575 34.277 20.842 0.50 15.96 344 GLU A C 1
ATOM 3420 C C B GLU A 1 344 ? 56.533 34.226 20.893 0.50 15.99 344 GLU A C 1
ATOM 3421 O O A GLU A 1 344 ? 55.371 34.038 20.720 0.50 15.58 344 GLU A O 1
ATOM 3422 O O B GLU A 1 344 ? 55.355 33.866 20.923 0.50 15.57 344 GLU A O 1
ATOM 3433 N N . GLU A 1 345 ? 57.083 34.929 21.878 1.00 15.79 345 GLU A N 1
ATOM 3434 C CA . GLU A 1 345 ? 56.252 35.432 22.967 1.00 15.21 345 GLU A CA 1
ATOM 3435 C C . GLU A 1 345 ? 55.215 36.450 22.472 1.00 14.68 345 GLU A C 1
ATOM 3436 O O . GLU A 1 345 ? 54.059 36.419 22.886 1.00 14.28 345 GLU A O 1
ATOM 3442 N N . ALA A 1 346 ? 55.630 37.364 21.608 1.00 14.41 346 ALA A N 1
ATOM 3443 C CA . ALA A 1 346 ? 54.719 38.357 21.059 1.00 13.94 346 ALA A CA 1
ATOM 3444 C C . ALA A 1 346 ? 53.585 37.696 20.271 1.00 13.74 346 ALA A C 1
ATOM 3445 O O . ALA A 1 346 ? 52.438 38.126 20.360 1.00 13.34 346 ALA A O 1
ATOM 3447 N N . LYS A 1 347 ? 53.915 36.646 19.526 1.00 14.12 347 LYS A N 1
ATOM 3448 C CA . LYS A 1 347 ? 52.919 35.891 18.766 1.00 14.63 347 LYS A CA 1
ATOM 3449 C C . LYS A 1 347 ? 51.967 35.122 19.666 1.00 14.33 347 LYS A C 1
ATOM 3450 O O . LYS A 1 347 ? 50.825 34.885 19.285 1.00 13.82 347 LYS A O 1
ATOM 3456 N N . SER A 1 348 ? 52.427 34.702 20.841 1.00 14.34 348 SER A N 1
ATOM 3457 C CA . SER A 1 348 ? 51.565 34.012 21.797 1.00 14.66 348 SER A CA 1
ATOM 3458 C C . SER A 1 348 ? 50.467 34.926 22.336 1.00 14.05 348 SER A C 1
ATOM 3459 O O . SER A 1 348 ? 49.306 34.517 22.430 1.00 14.74 348 SER A O 1
ATOM 3462 N N . VAL A 1 349 ? 50.824 36.156 22.679 1.00 13.23 349 VAL A N 1
ATOM 3463 C CA . VAL A 1 349 ? 49.856 37.087 23.273 1.00 13.01 349 VAL A CA 1
ATOM 3464 C C . VAL A 1 349 ? 49.073 37.869 22.213 1.00 13.10 349 VAL A C 1
ATOM 3465 O O . VAL A 1 349 ? 47.879 38.120 22.387 1.00 12.49 349 VAL A O 1
ATOM 3469 N N . ASN A 1 350 ? 49.737 38.230 21.115 1.00 12.62 350 ASN A N 1
ATOM 3470 C CA . ASN A 1 350 ? 49.084 38.900 19.994 1.00 12.92 350 ASN A CA 1
ATOM 3471 C C . ASN A 1 350 ? 48.971 37.917 18.825 1.00 13.01 350 ASN A C 1
ATOM 3472 O O . ASN A 1 350 ? 49.889 37.799 17.999 1.00 12.87 350 ASN A O 1
ATOM 3477 N N A ARG A 1 351 ? 47.840 37.230 18.749 0.50 13.04 351 ARG A N 1
ATOM 3478 N N B ARG A 1 351 ? 47.860 37.191 18.753 0.50 13.35 351 ARG A N 1
ATOM 3479 C CA A ARG A 1 351 ? 47.638 36.185 17.765 0.50 13.38 351 ARG A CA 1
ATOM 3480 C CA B ARG A 1 351 ? 47.684 36.163 17.728 0.50 14.06 351 ARG A CA 1
ATOM 3481 C C A ARG A 1 351 ? 47.526 36.765 16.352 0.50 13.43 351 ARG A C 1
ATOM 3482 C C B ARG A 1 351 ? 47.492 36.757 16.329 0.50 13.75 351 ARG A C 1
ATOM 3483 O O A ARG A 1 351 ? 47.772 36.057 15.377 0.50 13.86 351 ARG A O 1
ATOM 3484 O O B ARG A 1 351 ? 47.624 36.045 15.334 0.50 14.27 351 ARG A O 1
ATOM 3499 N N . THR A 1 352 ? 47.174 38.048 16.248 1.00 13.05 352 THR A N 1
ATOM 3500 C CA . THR A 1 352 ? 47.171 38.746 14.951 1.00 13.30 352 THR A CA 1
ATOM 3501 C C . THR A 1 352 ? 48.559 38.702 14.317 1.00 13.94 352 THR A C 1
ATOM 3502 O O . THR A 1 352 ? 48.703 38.463 13.112 1.00 13.26 352 THR A O 1
ATOM 3506 N N A LEU A 1 353 ? 49.571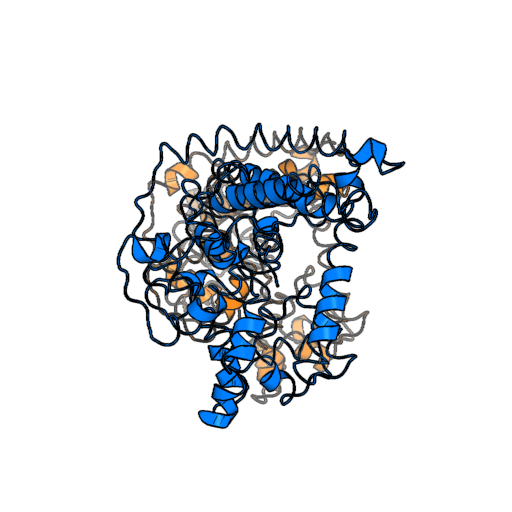 38.937 15.140 0.50 14.02 353 LEU A N 1
ATOM 3507 N N B LEU A 1 353 ? 49.587 38.948 15.128 0.50 13.63 353 LEU A N 1
ATOM 3508 C CA A LEU A 1 353 ? 50.956 38.846 14.704 0.50 15.38 353 LEU A CA 1
ATOM 3509 C CA B LEU A 1 353 ? 50.973 38.800 14.672 0.50 15.00 353 LEU A CA 1
ATOM 3510 C C A LEU A 1 353 ? 51.276 37.433 14.193 0.50 16.07 353 LEU A C 1
ATOM 3511 C C B LEU A 1 353 ? 51.224 37.410 14.137 0.50 15.82 353 LEU A C 1
ATOM 3512 O O A LEU A 1 353 ? 51.945 37.276 13.172 0.50 16.50 353 LEU A O 1
ATOM 3513 O O B LEU A 1 353 ? 51.819 37.241 13.071 0.50 16.19 353 LEU A O 1
ATOM 3522 N N . ALA A 1 354 ? 50.783 36.414 14.900 1.00 15.81 354 ALA A N 1
ATOM 3523 C CA . ALA A 1 354 ? 50.970 35.030 14.509 1.00 16.93 354 ALA A CA 1
ATOM 3524 C C . ALA A 1 354 ? 50.321 34.767 13.156 1.00 17.38 354 ALA A C 1
ATOM 3525 O O . ALA A 1 354 ? 50.941 34.193 12.265 1.00 19.13 354 ALA A O 1
ATOM 3527 N N . THR A 1 355 ? 49.080 35.215 12.984 1.00 16.59 355 THR A N 1
ATOM 3528 C CA . THR A 1 355 ? 48.360 34.977 11.740 1.00 17.02 355 THR A CA 1
ATOM 3529 C C . THR A 1 355 ? 49.022 35.680 10.562 1.00 16.78 355 THR A C 1
ATOM 3530 O O . THR A 1 355 ? 49.247 35.071 9.506 1.00 17.81 355 THR A O 1
ATOM 3534 N N . LEU A 1 356 ? 49.354 36.954 10.735 1.00 15.99 356 LEU A N 1
ATOM 3535 C CA . LEU A 1 356 ? 49.960 37.732 9.653 1.00 16.72 356 LEU A CA 1
ATOM 3536 C C . LEU A 1 356 ? 51.310 37.187 9.212 1.00 17.73 356 LEU A C 1
ATOM 3537 O O . LEU A 1 356 ? 51.553 37.044 8.017 1.00 17.82 356 LEU A O 1
ATOM 3542 N N . ILE A 1 357 ? 52.169 36.869 10.173 1.00 17.80 357 ILE A N 1
ATOM 3543 C CA . ILE A 1 357 ? 53.522 36.420 9.877 1.00 19.31 357 ILE A CA 1
ATOM 3544 C C . ILE A 1 357 ? 53.553 34.941 9.507 1.00 20.47 357 ILE A C 1
ATOM 3545 O O . ILE A 1 357 ? 54.099 34.590 8.456 1.00 21.61 357 ILE A O 1
ATOM 3550 N N . ASP A 1 358 ? 52.968 34.082 10.343 1.00 20.85 358 ASP A N 1
ATOM 3551 C CA . ASP A 1 358 ? 53.097 32.623 10.172 1.00 21.93 358 ASP A CA 1
ATOM 3552 C C . ASP A 1 358 ? 52.191 32.058 9.086 1.00 22.68 358 ASP A C 1
ATOM 3553 O O . ASP A 1 358 ? 52.587 31.129 8.373 1.00 24.53 358 ASP A O 1
ATOM 3558 N N . GLU A 1 359 ? 50.988 32.609 8.956 1.00 22.31 359 GLU A N 1
ATOM 3559 C CA . GLU A 1 359 ? 50.005 32.079 8.009 1.00 22.86 359 GLU A CA 1
ATOM 3560 C C . GLU A 1 359 ? 49.935 32.872 6.709 1.00 23.29 359 GLU A C 1
ATOM 3561 O O . GLU A 1 359 ? 49.790 32.270 5.637 1.00 24.18 359 GLU A O 1
ATOM 3567 N N . HIS A 1 360 ? 50.045 34.200 6.780 1.00 22.82 360 HIS A N 1
ATOM 3568 C CA . HIS A 1 360 ? 49.931 35.051 5.577 1.00 23.52 360 HIS A CA 1
ATOM 3569 C C . HIS A 1 360 ? 51.297 35.462 5.004 1.00 24.25 360 HIS A C 1
ATOM 3570 O O . HIS A 1 360 ? 51.371 36.021 3.897 1.00 25.62 360 HIS A O 1
ATOM 3577 N N . GLY A 1 361 ? 52.375 35.170 5.728 1.00 24.41 361 GLY A N 1
ATOM 3578 C CA . GLY A 1 361 ? 53.739 35.397 5.238 1.00 25.20 361 GLY A CA 1
ATOM 3579 C C . GLY A 1 361 ? 54.260 36.827 5.197 1.00 25.51 361 GLY A C 1
ATOM 3580 O O . GLY A 1 361 ? 55.192 37.117 4.439 1.00 27.14 361 GLY A O 1
ATOM 3581 N N . LEU A 1 362 ? 53.676 37.730 5.988 1.00 23.99 362 LEU A N 1
ATOM 3582 C CA . LEU A 1 362 ? 54.202 39.104 6.088 1.00 23.95 362 LEU A CA 1
ATOM 3583 C C . LEU A 1 362 ? 55.456 39.174 6.937 1.00 24.23 362 LEU A C 1
ATOM 3584 O O . LEU A 1 362 ? 55.608 38.414 7.894 1.00 24.17 362 LEU A O 1
ATOM 3589 N N . SER A 1 363 ? 56.331 40.134 6.626 1.00 24.65 363 SER A N 1
ATOM 3590 C CA . SER A 1 363 ? 57.425 40.491 7.513 1.00 25.22 363 SER A CA 1
ATOM 3591 C C . SER A 1 363 ? 56.814 41.072 8.782 1.00 24.29 363 SER A C 1
ATOM 3592 O O . SER A 1 363 ? 55.686 41.585 8.741 1.00 24.12 363 SER A O 1
ATOM 3595 N N . PRO A 1 364 ? 57.531 40.997 9.919 1.00 24.17 364 PRO A N 1
ATOM 3596 C CA . PRO A 1 364 ? 57.049 41.680 11.108 1.00 23.00 364 PRO A CA 1
ATOM 3597 C C . PRO A 1 364 ? 56.747 43.162 10.866 1.00 22.62 364 PRO A C 1
ATOM 3598 O O . PRO A 1 364 ? 55.760 43.677 11.380 1.00 22.19 364 PRO A O 1
ATOM 3602 N N . ASP A 1 365 ? 57.587 43.846 10.094 1.00 23.04 365 ASP A N 1
ATOM 3603 C CA . ASP A 1 365 ? 57.367 45.275 9.852 1.00 22.84 365 ASP A CA 1
ATOM 3604 C C . ASP A 1 365 ? 56.056 45.548 9.101 1.00 21.33 365 ASP A C 1
ATOM 3605 O O . ASP A 1 365 ? 55.334 46.470 9.457 1.00 21.18 365 ASP A O 1
ATOM 3610 N N . ALA A 1 366 ? 55.748 44.762 8.070 1.00 20.74 366 ALA A N 1
ATOM 3611 C CA . ALA A 1 366 ? 54.472 44.929 7.349 1.00 19.84 366 ALA A CA 1
ATOM 3612 C C . ALA A 1 366 ? 53.281 44.564 8.237 1.00 18.21 366 ALA A C 1
ATOM 3613 O O . ALA A 1 366 ? 52.260 45.253 8.238 1.00 16.91 366 ALA A O 1
ATOM 3615 N N . ALA A 1 367 ? 53.435 43.508 9.025 1.00 17.20 367 ALA A N 1
ATOM 3616 C CA . ALA A 1 367 ? 52.426 43.142 10.013 1.00 16.47 367 ALA A CA 1
ATOM 3617 C C . ALA A 1 367 ? 52.189 44.297 10.986 1.00 15.48 367 ALA A C 1
ATOM 3618 O O . ALA A 1 367 ? 51.051 44.673 11.270 1.00 14.63 367 ALA A O 1
ATOM 3620 N N . ASP A 1 368 ? 53.280 44.879 11.481 1.00 16.20 368 ASP A N 1
ATOM 3621 C CA . ASP A 1 368 ? 53.184 46.012 12.401 1.00 15.95 368 ASP A CA 1
ATOM 3622 C C . ASP A 1 368 ? 52.501 47.243 11.785 1.00 16.29 368 ASP A C 1
ATOM 3623 O O . ASP A 1 368 ? 51.798 47.954 12.493 1.00 15.97 368 ASP A O 1
ATOM 3628 N N . GLU A 1 369 ? 52.693 47.509 10.492 1.00 17.17 369 GLU A N 1
ATOM 3629 C CA . GLU A 1 369 ? 51.961 48.605 9.839 1.00 17.94 369 GLU A CA 1
ATOM 3630 C C . GLU A 1 369 ? 50.464 48.408 9.936 1.00 17.64 369 GLU A C 1
ATOM 3631 O O . GLU A 1 369 ? 49.699 49.344 10.207 1.00 18.10 369 GLU A O 1
ATOM 3637 N N . LEU A 1 370 ? 50.029 47.185 9.661 1.00 16.93 370 LEU A N 1
ATOM 3638 C CA . LEU A 1 370 ? 48.612 46.879 9.704 1.00 16.95 370 LEU A CA 1
ATOM 3639 C C . LEU A 1 370 ? 48.051 46.954 11.115 1.00 16.43 370 LEU A C 1
ATOM 3640 O O . LEU A 1 370 ? 46.981 47.528 11.325 1.00 17.01 370 LEU A O 1
ATOM 3645 N N . ILE A 1 371 ? 48.763 46.372 12.071 1.00 16.43 371 ILE A N 1
ATOM 3646 C CA . ILE A 1 371 ? 48.333 46.401 13.468 1.00 16.82 371 ILE A CA 1
ATOM 3647 C C . ILE A 1 371 ? 48.196 47.851 13.986 1.00 17.34 371 ILE A C 1
ATOM 3648 O O . ILE A 1 371 ? 47.215 48.180 14.669 1.00 17.88 371 ILE A O 1
ATOM 3653 N N A GLU A 1 372 ? 49.154 48.713 13.653 0.50 18.77 372 GLU A N 1
ATOM 3654 N N B GLU A 1 372 ? 49.147 48.704 13.623 0.50 18.92 372 GLU A N 1
ATOM 3655 C CA A GLU A 1 372 ? 49.088 50.117 14.073 0.50 19.53 372 GLU A CA 1
ATOM 3656 C CA B GLU A 1 372 ? 49.162 50.088 14.090 0.50 19.44 372 GLU A CA 1
ATOM 3657 C C A GLU A 1 372 ? 47.937 50.858 13.404 0.50 20.34 372 GLU A C 1
ATOM 3658 C C B GLU A 1 372 ? 48.096 50.955 13.422 0.50 20.26 372 GLU A C 1
ATOM 3659 O O A GLU A 1 372 ? 47.089 51.435 14.073 0.50 20.01 372 GLU A O 1
ATOM 3660 O O B GLU A 1 372 ? 47.464 51.771 14.079 0.50 20.37 372 GLU A O 1
ATOM 3671 N N A HIS A 1 373 ? 47.917 50.859 12.078 0.50 21.28 373 HIS A N 1
ATOM 3672 N N B HIS A 1 373 ? 47.892 50.790 12.118 0.50 20.77 373 HIS A N 1
ATOM 3673 C CA A HIS A 1 373 ? 46.978 51.702 11.346 0.50 22.98 373 HIS A CA 1
ATOM 3674 C CA B HIS A 1 373 ? 47.008 51.694 11.379 0.50 22.19 373 HIS A CA 1
ATOM 3675 C C A HIS A 1 373 ? 45.538 51.205 11.405 0.50 22.94 373 HIS A C 1
ATOM 3676 C C B HIS A 1 373 ? 45.577 51.184 11.174 0.50 22.67 373 HIS A C 1
ATOM 3677 O O A HIS A 1 373 ? 44.607 52.007 11.497 0.50 22.87 373 HIS A O 1
ATOM 3678 O O B HIS A 1 373 ? 44.693 51.956 10.793 0.50 23.06 373 HIS A O 1
ATOM 3691 N N . PHE A 1 374 ? 45.353 49.888 11.378 1.00 23.01 374 PHE A N 1
ATOM 3692 C CA . PHE A 1 374 ? 44.009 49.313 11.238 1.00 23.96 374 PHE A CA 1
ATOM 3693 C C . PHE A 1 374 ? 43.523 48.520 12.453 1.00 24.37 374 PHE A C 1
ATOM 3694 O O . PHE A 1 374 ? 42.315 48.300 12.595 1.00 25.44 374 PHE A O 1
ATOM 3702 N N . GLU A 1 375 ? 44.445 48.141 13.336 1.00 24.95 375 GLU A N 1
ATOM 3703 C CA . GLU A 1 375 ? 44.146 47.342 14.521 1.00 24.67 375 GLU A CA 1
ATOM 3704 C C . GLU A 1 375 ? 43.055 46.309 14.247 1.00 25.20 375 GLU A C 1
ATOM 3705 O O . GLU A 1 375 ? 41.947 46.390 14.781 1.00 26.17 375 GLU A O 1
ATOM 3711 N N . VAL B 1 4 ? 78.231 91.421 4.734 1.00 22.79 4 VAL B N 1
ATOM 3712 C CA . VAL B 1 4 ? 77.620 92.722 4.344 1.00 21.06 4 VAL B CA 1
ATOM 3713 C C . VAL B 1 4 ? 76.104 92.591 4.308 1.00 19.35 4 VAL B C 1
ATOM 3714 O O . VAL B 1 4 ? 75.563 91.573 3.866 1.00 19.80 4 VAL B O 1
ATOM 3718 N N . TYR B 1 5 ? 75.436 93.621 4.820 1.00 17.47 5 TYR B N 1
ATOM 3719 C CA . TYR B 1 5 ? 73.989 93.765 4.708 1.00 15.68 5 TYR B CA 1
ATOM 3720 C C . TYR B 1 5 ? 73.727 95.117 4.081 1.00 15.39 5 TYR B C 1
ATOM 3721 O O . TYR B 1 5 ? 74.231 96.123 4.562 1.00 15.95 5 TYR B O 1
ATOM 3730 N N . ASP B 1 6 ? 72.957 95.171 3.002 1.00 13.09 6 ASP B N 1
ATOM 3731 C CA . ASP B 1 6 ? 72.625 96.467 2.408 1.00 12.93 6 ASP B CA 1
ATOM 3732 C C . ASP B 1 6 ? 71.436 96.309 1.484 1.00 11.30 6 ASP B C 1
ATOM 3733 O O . ASP B 1 6 ? 71.017 95.195 1.193 1.00 10.51 6 ASP B O 1
ATOM 3738 N N . ALA B 1 7 ? 70.895 97.434 1.020 1.00 11.26 7 ALA B N 1
ATOM 3739 C CA . ALA B 1 7 ? 69.834 97.410 0.026 1.00 10.70 7 ALA B CA 1
ATOM 3740 C C . ALA B 1 7 ? 69.709 98.801 -0.454 1.00 10.97 7 ALA B C 1
ATOM 3741 O O . ALA B 1 7 ? 70.079 99.689 0.288 1.00 12.67 7 ALA B O 1
ATOM 3743 N N . GLU B 1 8 ? 69.237 98.949 -1.695 1.00 11.02 8 GLU B N 1
ATOM 3744 C CA . GLU B 1 8 ? 68.975 100.237 -2.322 1.00 11.21 8 GLU B CA 1
ATOM 3745 C C . GLU B 1 8 ? 67.487 100.508 -2.345 1.00 10.88 8 GLU B C 1
ATOM 3746 O O . GLU B 1 8 ? 66.703 99.645 -2.702 1.00 10.80 8 GLU B O 1
ATOM 3752 N N . PHE B 1 9 ? 67.092 101.704 -1.927 1.00 11.34 9 PHE B N 1
ATOM 3753 C CA . PHE B 1 9 ? 65.710 102.135 -2.048 1.00 10.61 9 PHE B CA 1
ATOM 3754 C C . PHE B 1 9 ? 65.508 102.740 -3.418 1.00 10.26 9 PHE B C 1
ATOM 3755 O O . PHE B 1 9 ? 66.180 103.687 -3.767 1.00 11.15 9 PHE B O 1
ATOM 3763 N N . VAL B 1 10 ? 64.560 102.190 -4.184 1.00 10.34 10 VAL B N 1
ATOM 3764 C CA . VAL B 1 10 ? 64.331 102.643 -5.564 1.00 10.81 10 VAL B CA 1
ATOM 3765 C C . VAL B 1 10 ? 62.991 103.317 -5.780 1.00 11.19 10 VAL B C 1
ATOM 3766 O O . VAL B 1 10 ? 62.703 103.784 -6.884 1.00 12.30 10 VAL B O 1
ATOM 3770 N N . GLY B 1 11 ? 62.184 103.398 -4.734 1.00 11.11 11 GLY B N 1
ATOM 3771 C CA . GLY B 1 11 ? 60.911 104.110 -4.807 1.00 11.44 11 GLY B CA 1
ATOM 3772 C C . GLY B 1 11 ? 61.025 105.621 -4.708 1.00 11.84 11 GLY B C 1
ATOM 3773 O O . GLY B 1 11 ? 62.118 106.197 -4.645 1.00 12.46 11 GLY B O 1
ATOM 3774 N N . SER B 1 12 ? 59.865 106.276 -4.712 1.00 12.66 12 SER B N 1
ATOM 3775 C CA . SER B 1 12 ? 59.765 107.724 -4.600 1.00 13.28 12 SER B CA 1
ATOM 3776 C C . SER B 1 12 ? 59.972 108.194 -3.175 1.00 13.30 12 SER B C 1
ATOM 3777 O O . SER B 1 12 ? 59.995 107.380 -2.254 1.00 11.69 12 SER B O 1
ATOM 3780 N N . GLU B 1 13 ? 60.071 109.502 -2.963 1.00 14.68 13 GLU B N 1
ATOM 3781 C CA . GLU B 1 13 ? 60.245 110.016 -1.597 1.00 15.02 13 GLU B CA 1
ATOM 3782 C C . GLU B 1 13 ? 59.004 109.732 -0.722 1.00 15.40 13 GLU B C 1
ATOM 3783 O O . GLU B 1 13 ? 59.133 109.410 0.468 1.00 15.27 13 GLU B O 1
ATOM 3789 N N . ARG B 1 14 ? 57.813 109.808 -1.302 1.00 14.80 14 ARG B N 1
ATOM 3790 C CA . ARG B 1 14 ? 56.588 109.484 -0.564 1.00 15.60 14 ARG B CA 1
ATOM 3791 C C . ARG B 1 14 ? 56.627 108.024 -0.168 1.00 14.00 14 ARG B C 1
ATOM 3792 O O . ARG B 1 14 ? 56.313 107.673 0.953 1.00 14.08 14 ARG B O 1
ATOM 3800 N N . GLU B 1 15 ? 57.039 107.160 -1.083 1.00 12.65 15 GLU B N 1
ATOM 3801 C CA . GLU B 1 15 ? 57.147 105.721 -0.776 1.00 11.95 15 GLU B CA 1
ATOM 3802 C C . GLU B 1 15 ? 58.202 105.441 0.295 1.00 11.09 15 GLU B C 1
ATOM 3803 O O . GLU B 1 15 ? 58.017 104.560 1.126 1.00 10.55 15 GLU B O 1
ATOM 3809 N N . PHE B 1 16 ? 59.285 106.199 0.288 1.00 11.65 16 PHE B N 1
ATOM 3810 C CA . PHE B 1 16 ? 60.338 106.077 1.295 1.00 11.48 16 PHE B CA 1
ATOM 3811 C C . PHE B 1 16 ? 59.770 106.380 2.676 1.00 11.85 16 PHE B C 1
ATOM 3812 O O . PHE B 1 16 ? 60.017 105.642 3.638 1.00 10.97 16 PHE B O 1
ATOM 3820 N N . GLU B 1 17 ? 58.982 107.447 2.759 1.00 12.08 17 GLU B N 1
ATOM 3821 C CA . GLU B 1 17 ? 58.380 107.813 4.036 1.00 12.70 17 GLU B CA 1
ATOM 3822 C C . GLU B 1 17 ? 57.390 106.741 4.499 1.00 12.38 17 GLU B C 1
ATOM 3823 O O . GLU B 1 17 ? 57.369 106.383 5.686 1.00 12.44 17 GLU B O 1
ATOM 3829 N N A GLU B 1 18 ? 56.619 106.199 3.569 0.50 12.07 18 GLU B N 1
ATOM 3830 N N B GLU B 1 18 ? 56.595 106.200 3.575 0.50 11.58 18 GLU B N 1
ATOM 3831 C CA A GLU B 1 18 ? 55.664 105.136 3.873 0.50 11.87 18 GLU B CA 1
ATOM 3832 C CA B GLU B 1 18 ? 55.658 105.112 3.906 0.50 11.52 18 GLU B CA 1
ATOM 3833 C C A GLU B 1 18 ? 56.367 103.868 4.382 0.50 10.87 18 GLU B C 1
ATOM 3834 C C B GLU B 1 18 ? 56.407 103.891 4.432 0.50 10.64 18 GLU B C 1
ATOM 3835 O O A GLU B 1 18 ? 55.920 103.230 5.343 0.50 10.41 18 GLU B O 1
ATOM 3836 O O B GLU B 1 18 ? 56.036 103.310 5.454 0.50 10.15 18 GLU B O 1
ATOM 3847 N N . GLU B 1 19 ? 57.461 103.494 3.731 1.00 10.12 19 GLU B N 1
ATOM 3848 C CA . GLU B 1 19 ? 58.251 102.341 4.151 1.00 9.95 19 GLU B CA 1
ATOM 3849 C C . GLU B 1 19 ? 58.887 102.547 5.519 1.00 9.78 19 GLU B C 1
ATOM 3850 O O . GLU B 1 19 ? 58.873 101.636 6.357 1.00 9.37 19 GLU B O 1
ATOM 3856 N N A ARG B 1 20 ? 59.436 103.735 5.749 0.50 10.11 20 ARG B N 1
ATOM 3857 N N B ARG B 1 20 ? 59.449 103.732 5.749 0.50 10.08 20 ARG B N 1
ATOM 3858 C CA A ARG B 1 20 ? 60.033 104.049 7.039 0.50 10.98 20 ARG B CA 1
ATOM 3859 C CA B ARG B 1 20 ? 60.051 104.039 7.045 0.50 10.90 20 ARG B CA 1
ATOM 3860 C C A ARG B 1 20 ? 59.016 103.924 8.156 0.50 10.47 20 ARG B C 1
ATOM 3861 C C B ARG B 1 20 ? 59.024 103.943 8.165 0.50 10.44 20 ARG B C 1
ATOM 3862 O O A ARG B 1 20 ? 59.316 103.383 9.222 0.50 10.32 20 ARG B O 1
ATOM 3863 O O B ARG B 1 20 ? 59.327 103.435 9.245 0.50 10.26 20 ARG B O 1
ATOM 3878 N N . GLU B 1 21 ? 57.816 104.438 7.912 1.00 10.47 21 GLU B N 1
ATOM 3879 C CA . GLU B 1 21 ? 56.758 104.408 8.915 1.00 11.02 21 GLU B CA 1
ATOM 3880 C C . GLU B 1 21 ? 56.393 102.961 9.244 1.00 10.05 21 GLU B C 1
ATOM 3881 O O . GLU B 1 21 ? 56.291 102.592 10.417 1.00 9.37 21 GLU B O 1
ATOM 3887 N N . THR B 1 22 ? 56.209 102.130 8.226 1.00 8.95 22 THR B N 1
ATOM 3888 C CA . THR B 1 22 ? 55.889 100.726 8.449 1.00 8.68 22 THR B CA 1
ATOM 3889 C C . THR B 1 22 ? 57.015 100.043 9.212 1.00 8.22 22 THR B C 1
ATOM 3890 O O . THR B 1 22 ? 56.775 99.321 10.173 1.00 8.81 22 THR B O 1
ATOM 3894 N N . PHE B 1 23 ? 58.251 100.263 8.790 1.00 8.30 23 PHE B N 1
ATOM 3895 C CA . PHE B 1 23 ? 59.376 99.601 9.396 1.00 8.42 23 PHE B CA 1
ATOM 3896 C C . PHE B 1 23 ? 59.483 99.976 10.879 1.00 8.79 23 PHE B C 1
ATOM 3897 O O . PHE B 1 23 ? 59.702 99.103 11.732 1.00 8.68 23 PHE B O 1
ATOM 3905 N N . LEU B 1 24 ? 59.324 101.259 11.179 1.00 8.89 24 LEU B N 1
ATOM 3906 C CA . LEU B 1 24 ? 59.430 101.707 12.570 1.00 9.71 24 LEU B CA 1
ATOM 3907 C C . LEU B 1 24 ? 58.311 101.156 13.454 1.00 9.55 24 LEU B C 1
ATOM 3908 O O . LEU B 1 24 ? 58.540 100.899 14.632 1.00 9.43 24 LEU B O 1
ATOM 3913 N N A LYS B 1 25 ? 57.115 100.972 12.899 0.50 9.06 25 LYS B N 1
ATOM 3914 N N B LYS B 1 25 ? 57.115 100.973 12.898 0.50 9.30 25 LYS B N 1
ATOM 3915 C CA A LYS B 1 25 ? 56.065 100.261 13.624 0.50 8.98 25 LYS B CA 1
ATOM 3916 C CA B LYS B 1 25 ? 56.054 100.283 13.629 0.50 9.47 25 LYS B CA 1
ATOM 3917 C C A LYS B 1 25 ? 56.491 98.830 13.914 0.50 8.25 25 LYS B C 1
ATOM 3918 C C B LYS B 1 25 ? 56.431 98.821 13.893 0.50 8.48 25 LYS B C 1
ATOM 3919 O O A LYS B 1 25 ? 56.340 98.355 15.037 0.50 8.33 25 LYS B O 1
ATOM 3920 O O B LYS B 1 25 ? 56.180 98.313 14.983 0.50 8.56 25 LYS B O 1
ATOM 3931 N N . GLY B 1 26 ? 57.034 98.151 12.912 1.00 8.01 26 GLY B N 1
ATOM 3932 C CA . GLY B 1 26 ? 57.541 96.800 13.096 1.00 7.79 26 GLY B CA 1
ATOM 3933 C C . GLY B 1 26 ? 58.594 96.700 14.187 1.00 8.05 26 GLY B C 1
ATOM 3934 O O . GLY B 1 26 ? 58.585 95.770 14.978 1.00 8.05 26 GLY B O 1
ATOM 3935 N N . VAL B 1 27 ? 59.516 97.652 14.201 1.00 8.33 27 VAL B N 1
ATOM 3936 C CA . VAL B 1 27 ? 60.528 97.730 15.247 1.00 8.20 27 VAL B CA 1
ATOM 3937 C C . VAL B 1 27 ? 59.901 97.909 16.619 1.00 8.36 27 VAL B C 1
ATOM 3938 O O . VAL B 1 27 ? 60.311 97.263 17.585 1.00 8.48 27 VAL B O 1
ATOM 3942 N N . LYS B 1 28 ? 58.911 98.788 16.719 1.00 8.15 28 LYS B N 1
ATOM 3943 C CA . LYS B 1 28 ? 58.212 99.007 17.981 1.00 8.82 28 LYS B CA 1
ATOM 3944 C C . LYS B 1 28 ? 57.493 97.736 18.442 1.00 8.22 28 LYS B C 1
ATOM 3945 O O . LYS B 1 28 ? 57.481 97.400 19.634 1.00 8.25 28 LYS B O 1
ATOM 3951 N N . ALA B 1 29 ? 56.858 97.035 17.508 1.00 7.48 29 ALA B N 1
ATOM 3952 C CA . ALA B 1 29 ? 56.218 95.777 17.860 1.00 7.17 29 ALA B CA 1
ATOM 3953 C C . ALA B 1 29 ? 57.247 94.750 18.312 1.00 7.51 29 ALA B C 1
ATOM 3954 O O . ALA B 1 29 ? 57.035 94.053 19.300 1.00 7.94 29 ALA B O 1
ATOM 3956 N N . TYR B 1 30 ? 58.363 94.657 17.597 1.00 7.20 30 TYR B N 1
ATOM 3957 C CA . TYR B 1 30 ? 59.366 93.682 17.936 1.00 7.11 30 TYR B CA 1
ATOM 3958 C C . TYR B 1 30 ? 60.003 94.011 19.290 1.00 7.42 30 TYR B C 1
ATOM 3959 O O . TYR B 1 30 ? 60.322 93.108 20.069 1.00 7.36 30 TYR B O 1
ATOM 3968 N N . ASP B 1 31 ? 60.167 95.293 19.608 1.00 7.58 31 ASP B N 1
ATOM 3969 C CA . ASP B 1 31 ? 60.647 95.672 20.940 1.00 8.20 31 ASP B CA 1
ATOM 3970 C C . ASP B 1 31 ? 59.755 95.066 22.020 1.00 8.58 31 ASP B C 1
ATOM 3971 O O . ASP B 1 31 ? 60.214 94.759 23.107 1.00 8.71 31 ASP B O 1
ATOM 3976 N N . GLY B 1 32 ? 58.463 94.951 21.738 1.00 7.87 32 GLY B N 1
ATOM 3977 C CA . GLY B 1 32 ? 57.541 94.317 22.674 1.00 8.30 32 GLY B CA 1
ATOM 3978 C C . GLY B 1 32 ? 57.753 92.821 22.818 1.00 7.99 32 GLY B C 1
ATOM 3979 O O . GLY B 1 32 ? 57.603 92.258 23.920 1.00 8.25 32 GLY B O 1
ATOM 3980 N N . VAL B 1 33 ? 58.059 92.166 21.700 1.00 8.24 33 VAL B N 1
ATOM 3981 C CA . VAL B 1 33 ? 58.444 90.758 21.758 1.00 8.36 33 VAL B CA 1
ATOM 3982 C C . VAL B 1 33 ? 59.645 90.593 22.695 1.00 8.76 33 VAL B C 1
ATOM 3983 O O . VAL B 1 33 ? 59.678 89.723 23.561 1.00 9.49 33 VAL B O 1
ATOM 3987 N N . LEU B 1 34 ? 60.640 91.451 22.522 1.00 8.51 34 LEU B N 1
ATOM 3988 C CA . LEU B 1 34 ? 61.837 91.405 23.353 1.00 9.08 34 LEU B CA 1
ATOM 3989 C C . LEU B 1 34 ? 61.569 91.760 24.801 1.00 9.41 34 LEU B C 1
ATOM 3990 O O . LEU B 1 34 ? 62.094 91.104 25.699 1.00 10.55 34 LEU B O 1
ATOM 3995 N N . ALA B 1 35 ? 60.787 92.805 25.047 1.00 9.12 35 ALA B N 1
ATOM 3996 C CA . ALA B 1 35 ? 60.536 93.245 26.414 1.00 9.88 35 ALA B CA 1
ATOM 3997 C C . ALA B 1 35 ? 59.703 92.227 27.193 1.00 9.96 35 ALA B C 1
ATOM 3998 O O . ALA B 1 35 ? 59.947 92.015 28.375 1.00 9.95 35 ALA B O 1
ATOM 4000 N N . THR B 1 36 ? 58.723 91.600 26.538 1.00 9.50 36 THR B N 1
ATOM 4001 C CA . THR B 1 36 ? 57.963 90.531 27.191 1.00 9.69 36 THR B CA 1
ATOM 4002 C C . THR B 1 36 ? 58.849 89.318 27.484 1.00 10.00 36 THR B C 1
ATOM 4003 O O . THR B 1 36 ? 58.727 88.735 28.555 1.00 10.52 36 THR B O 1
ATOM 4007 N N A ARG B 1 37 ? 59.748 88.963 26.568 0.50 10.08 37 ARG B N 1
ATOM 4008 N N B ARG B 1 37 ? 59.743 88.958 26.566 0.50 10.12 37 ARG B N 1
ATOM 4009 C CA A ARG B 1 37 ? 60.719 87.897 26.852 0.50 10.86 37 ARG B CA 1
ATOM 4010 C CA B ARG B 1 37 ? 60.730 87.907 26.854 0.50 10.91 37 ARG B CA 1
ATOM 4011 C C A ARG B 1 37 ? 61.591 88.256 28.053 0.50 11.47 37 ARG B C 1
ATOM 4012 C C B ARG B 1 37 ? 61.563 88.267 28.079 0.50 11.52 37 ARG B C 1
ATOM 4013 O O A ARG B 1 37 ? 61.904 87.396 28.887 0.50 11.78 37 ARG B O 1
ATOM 4014 O O B ARG B 1 37 ? 61.821 87.427 28.956 0.50 11.81 37 ARG B O 1
ATOM 4029 N N . TYR B 1 38 ? 61.982 89.524 28.151 1.00 11.68 38 TYR B N 1
ATOM 4030 C CA . TYR B 1 38 ? 62.765 90.002 29.279 1.00 12.62 38 TYR B CA 1
ATOM 4031 C C . TYR B 1 38 ? 62.013 89.766 30.598 1.00 13.06 38 TYR B C 1
ATOM 4032 O O . TYR B 1 38 ? 62.586 89.258 31.577 1.00 14.17 38 TYR B O 1
ATOM 4041 N N A LEU B 1 39 ? 60.729 90.097 30.603 0.50 13.20 39 LEU B N 1
ATOM 4042 N N B LEU B 1 39 ? 60.725 90.097 30.638 0.50 13.00 39 LEU B N 1
ATOM 4043 C CA A LEU B 1 39 ? 59.897 89.916 31.782 0.50 13.74 39 LEU B CA 1
ATOM 4044 C CA B LEU B 1 39 ? 59.935 89.865 31.850 0.50 13.49 39 LEU B CA 1
ATOM 4045 C C A LEU B 1 39 ? 59.723 88.429 32.121 0.50 13.76 39 LEU B C 1
ATOM 4046 C C B LEU B 1 39 ? 59.820 88.385 32.199 0.50 13.28 39 LEU B C 1
ATOM 4047 O O A LEU B 1 39 ? 59.710 88.044 33.287 0.50 14.33 39 LEU B O 1
ATOM 4048 O O B LEU B 1 39 ? 59.898 88.005 33.363 0.50 13.76 39 LEU B O 1
ATOM 4057 N N A MET B 1 40 ? 59.603 87.592 31.096 0.50 13.44 40 MET B N 1
ATOM 4058 N N B MET B 1 40 ? 59.624 87.541 31.195 0.50 12.96 40 MET B N 1
ATOM 4059 C CA A MET B 1 40 ? 59.394 86.158 31.310 0.50 14.69 40 MET B CA 1
ATOM 4060 C CA B MET B 1 40 ? 59.480 86.115 31.467 0.50 13.94 40 MET B CA 1
ATOM 4061 C C A MET B 1 40 ? 60.596 85.487 31.975 0.50 15.20 40 MET B C 1
ATOM 4062 C C B MET B 1 40 ? 60.674 85.567 32.219 0.50 14.67 40 MET B C 1
ATOM 4063 O O A MET B 1 40 ? 60.465 84.416 32.562 0.50 14.83 40 MET B O 1
ATOM 4064 O O B MET B 1 40 ? 60.516 84.723 33.099 0.50 14.54 40 MET B O 1
ATOM 4073 N N A GLU B 1 41 ? 61.762 86.121 31.897 0.50 16.07 41 GLU B N 1
ATOM 4074 N N B GLU B 1 41 ? 61.864 86.046 31.864 0.50 15.15 41 GLU B N 1
ATOM 4075 C CA A GLU B 1 41 ? 62.975 85.560 32.500 0.50 17.34 41 GLU B CA 1
ATOM 4076 C CA B GLU B 1 41 ? 63.100 85.586 32.504 0.50 16.22 41 GLU B CA 1
ATOM 4077 C C A GLU B 1 41 ? 63.248 86.041 33.928 0.50 17.96 41 GLU B C 1
ATOM 4078 C C B GLU B 1 41 ? 63.212 85.959 33.985 0.50 17.37 41 GLU B C 1
ATOM 4079 O O A GLU B 1 41 ? 64.284 85.703 34.509 0.50 19.06 41 GLU B O 1
ATOM 4080 O O B GLU B 1 41 ? 64.104 85.451 34.674 0.50 18.50 41 GLU B O 1
ATOM 4091 N N . ARG B 1 42 ? 62.337 86.831 34.490 1.00 17.87 42 ARG B N 1
ATOM 4092 C CA . ARG B 1 42 ? 62.472 87.328 35.867 1.00 19.07 42 ARG B CA 1
ATOM 4093 C C . ARG B 1 42 ? 62.230 86.250 36.924 1.00 19.72 42 ARG B C 1
ATOM 4094 O O . ARG B 1 42 ? 62.812 86.303 38.021 1.00 21.10 42 ARG B O 1
ATOM 4102 N N . SER B 1 43 ? 61.365 85.287 36.613 1.00 19.12 43 SER B N 1
ATOM 4103 C CA . SER B 1 43 ? 60.995 84.235 37.565 1.00 19.13 43 SER B CA 1
ATOM 4104 C C . SER B 1 43 ? 60.161 83.159 36.883 1.00 18.48 43 SER B C 1
ATOM 4105 O O . SER B 1 43 ? 59.630 83.378 35.790 1.00 16.60 43 SER B O 1
ATOM 4108 N N . SER B 1 44 ? 60.035 82.014 37.546 1.00 18.81 44 SER B N 1
ATOM 4109 C CA . SER B 1 44 ? 59.176 80.930 37.093 1.00 18.84 44 SER B CA 1
ATOM 4110 C C . SER B 1 44 ? 57.727 81.406 36.999 1.00 18.06 44 SER B C 1
ATOM 4111 O O . SER B 1 44 ? 57.013 81.040 36.067 1.00 17.37 44 SER B O 1
ATOM 4114 N N . SER B 1 45 ? 57.315 82.251 37.936 1.00 18.45 45 SER B N 1
ATOM 4115 C CA . SER B 1 45 ? 55.957 82.793 37.926 1.00 18.37 45 SER B CA 1
ATOM 4116 C C . SER B 1 45 ? 55.718 83.565 36.642 1.00 17.49 45 SER B C 1
ATOM 4117 O O . SER B 1 45 ? 54.692 83.392 35.984 1.00 16.65 45 SER B O 1
ATOM 4120 N N . ALA B 1 46 ? 56.674 84.410 36.280 1.00 16.39 46 ALA B N 1
ATOM 4121 C CA . ALA B 1 46 ? 56.551 85.208 35.064 1.00 16.28 46 ALA B CA 1
ATOM 4122 C C . ALA B 1 46 ? 56.530 84.312 33.836 1.00 15.91 46 ALA B C 1
ATOM 4123 O O . ALA B 1 46 ? 55.725 84.517 32.929 1.00 14.51 46 ALA B O 1
ATOM 4125 N N . LYS B 1 47 ? 57.397 83.306 33.810 1.00 16.68 47 LYS B N 1
ATOM 4126 C CA . LYS B 1 47 ? 57.482 82.405 32.667 1.00 16.93 47 LYS B CA 1
ATOM 4127 C C . LYS B 1 47 ? 56.182 81.634 32.460 1.00 16.68 47 LYS B C 1
ATOM 4128 O O . LYS B 1 47 ? 55.844 81.288 31.321 1.00 18.39 47 LYS B O 1
ATOM 4134 N N . ASN B 1 48 ? 55.470 81.374 33.555 1.00 16.21 48 ASN B N 1
ATOM 4135 C CA . ASN B 1 48 ? 54.212 80.610 33.527 1.00 16.20 48 ASN B CA 1
ATOM 4136 C C . ASN B 1 48 ? 52.952 81.478 33.542 1.00 15.86 48 ASN B C 1
ATOM 4137 O O . ASN B 1 48 ? 51.830 80.970 33.661 1.00 17.06 48 ASN B O 1
ATOM 4142 N N . ASP B 1 49 ? 53.137 82.784 33.415 1.00 14.30 49 ASP B N 1
ATOM 4143 C CA . ASP B 1 49 ? 52.041 83.747 33.480 1.00 13.55 49 ASP B CA 1
ATOM 4144 C C . ASP B 1 49 ? 51.343 83.800 32.115 1.00 12.41 49 ASP B C 1
ATOM 4145 O O . ASP B 1 49 ? 51.913 84.260 31.129 1.00 11.88 49 ASP B O 1
ATOM 4150 N N . GLU B 1 50 ? 50.106 83.307 32.053 1.00 11.80 50 GLU B N 1
ATOM 4151 C CA . GLU B 1 50 ? 49.395 83.206 30.791 1.00 11.90 50 GLU B CA 1
ATOM 4152 C C . GLU B 1 50 ? 49.031 84.575 30.204 1.00 10.97 50 GLU B C 1
ATOM 4153 O O . GLU B 1 50 ? 48.931 84.723 28.989 1.00 10.67 50 GLU B O 1
ATOM 4159 N N . GLU B 1 51 ? 48.840 85.568 31.065 1.00 11.10 51 GLU B N 1
ATOM 4160 C CA . GLU B 1 51 ? 48.597 86.943 30.602 1.00 11.14 51 GLU B CA 1
ATOM 4161 C C . GLU B 1 51 ? 49.819 87.484 29.883 1.00 10.16 51 GLU B C 1
ATOM 4162 O O . GLU B 1 51 ? 49.718 88.092 28.826 1.00 10.03 51 GLU B O 1
ATOM 4168 N N . LEU B 1 52 ? 50.986 87.263 30.480 1.00 9.87 52 LEU B N 1
ATOM 4169 C CA . LEU B 1 52 ? 52.244 87.677 29.875 1.00 9.88 52 LEU B CA 1
ATOM 4170 C C . LEU B 1 52 ? 52.522 86.929 28.564 1.00 9.81 52 LEU B C 1
ATOM 4171 O O . LEU B 1 52 ? 52.990 87.532 27.593 1.00 9.43 52 LEU B O 1
ATOM 4176 N N . LEU B 1 53 ? 52.234 85.629 28.535 1.00 9.80 53 LEU B N 1
ATOM 4177 C CA . LEU B 1 53 ? 52.419 84.866 27.313 1.00 9.70 53 LEU B CA 1
ATOM 4178 C C . LEU B 1 53 ? 51.544 85.402 26.197 1.00 9.66 53 LEU B C 1
ATOM 4179 O O . LEU B 1 53 ? 51.996 85.589 25.059 1.00 9.54 53 LEU B O 1
ATOM 4184 N N . GLU B 1 54 ? 50.282 85.677 26.496 1.00 9.35 54 GLU B N 1
ATOM 4185 C CA . GLU B 1 54 ? 49.365 86.196 25.475 1.00 9.68 54 GLU B CA 1
ATOM 4186 C C . GLU B 1 54 ? 49.818 87.582 24.989 1.00 8.81 54 GLU B C 1
ATOM 4187 O O . GLU B 1 54 ? 49.726 87.886 23.800 1.00 8.42 54 GLU B O 1
ATOM 4193 N N . LEU B 1 55 ? 50.327 88.426 25.895 1.00 8.24 55 LEU B N 1
ATOM 4194 C CA . LEU B 1 55 ? 50.865 89.729 25.506 1.00 8.76 55 LEU B CA 1
ATOM 4195 C C . LEU B 1 55 ? 52.050 89.560 24.557 1.00 8.19 55 LEU B C 1
ATOM 4196 O O . LEU B 1 55 ? 52.123 90.207 23.505 1.00 7.83 55 LEU B O 1
ATOM 4201 N N . HIS B 1 56 ? 52.974 88.683 24.932 1.00 7.31 56 HIS B N 1
ATOM 4202 C CA . HIS B 1 56 ? 54.101 88.337 24.073 1.00 7.38 56 HIS B CA 1
ATOM 4203 C C . HIS B 1 56 ? 53.614 87.899 22.683 1.00 7.53 56 HIS B C 1
ATOM 4204 O O . HIS B 1 56 ? 54.116 88.361 21.665 1.00 7.42 56 HIS B O 1
ATOM 4211 N N . GLN B 1 57 ? 52.644 87.001 22.656 1.00 7.60 57 GLN B N 1
ATOM 4212 C CA . GLN B 1 57 ? 52.087 86.512 21.394 1.00 7.56 57 GLN B CA 1
ATOM 4213 C C . GLN B 1 57 ? 51.415 87.605 20.575 1.00 7.02 57 GLN B C 1
ATOM 4214 O O . GLN B 1 57 ? 51.523 87.607 19.345 1.00 7.78 57 GLN B O 1
ATOM 4220 N N . ASN B 1 58 ? 50.749 88.549 21.239 1.00 7.35 58 ASN B N 1
ATOM 4221 C CA . ASN B 1 58 ? 50.155 89.669 20.527 1.00 7.24 58 ASN B CA 1
ATOM 4222 C C . ASN B 1 58 ? 51.222 90.544 19.884 1.00 7.19 58 ASN B C 1
ATOM 4223 O O . ASN B 1 58 ? 51.057 91.002 18.753 1.00 7.78 58 ASN B O 1
ATOM 4228 N N . PHE B 1 59 ? 52.331 90.747 20.579 1.00 7.28 59 PHE B N 1
ATOM 4229 C CA . PHE B 1 59 ? 53.438 91.458 19.966 1.00 6.93 59 PHE B CA 1
ATOM 4230 C C . PHE B 1 59 ? 54.009 90.685 18.766 1.00 7.17 59 PHE B C 1
ATOM 4231 O O . PHE B 1 59 ? 54.403 91.308 17.764 1.00 6.59 59 PHE B O 1
ATOM 4239 N N . ILE B 1 60 ? 54.083 89.358 18.855 1.00 6.46 60 ILE B N 1
ATOM 4240 C CA . ILE B 1 60 ? 54.535 88.558 17.699 1.00 6.92 60 ILE B CA 1
ATOM 4241 C C . ILE B 1 60 ? 53.593 88.783 16.509 1.00 6.44 60 ILE B C 1
ATOM 4242 O O . ILE B 1 60 ? 54.051 88.954 15.364 1.00 6.46 60 ILE B O 1
ATOM 4247 N N . LEU B 1 61 ? 52.288 88.794 16.752 1.00 6.46 61 LEU B N 1
ATOM 4248 C CA . LEU B 1 61 ? 51.345 89.016 15.675 1.00 6.82 61 LEU B CA 1
ATOM 4249 C C . LEU B 1 61 ? 51.494 90.374 15.033 1.00 6.93 61 LEU B C 1
ATOM 4250 O O . LEU B 1 61 ? 51.497 90.487 13.799 1.00 7.32 61 LEU B O 1
ATOM 4255 N N . LEU B 1 62 ? 51.575 91.423 15.841 1.00 6.80 62 LEU B N 1
ATOM 4256 C CA . LEU B 1 62 ? 51.705 92.751 15.250 1.00 6.77 62 LEU B CA 1
ATOM 4257 C C . LEU B 1 62 ? 53.061 92.920 14.535 1.00 6.94 62 LEU B C 1
ATOM 4258 O O . LEU B 1 62 ? 53.125 93.560 13.493 1.00 7.26 62 LEU B O 1
ATOM 4263 N N . THR B 1 63 ? 54.139 92.345 15.065 1.00 6.68 63 THR B N 1
ATOM 4264 C CA . THR B 1 63 ? 55.409 92.387 14.349 1.00 6.52 63 THR B CA 1
ATOM 4265 C C . THR B 1 63 ? 55.222 91.752 12.967 1.00 6.47 63 THR B C 1
ATOM 4266 O O . THR B 1 63 ? 55.639 92.300 11.933 1.00 6.70 63 THR B O 1
ATOM 4270 N N . GLY B 1 64 ? 54.560 90.602 12.934 1.00 6.80 64 GLY B N 1
ATOM 4271 C CA . G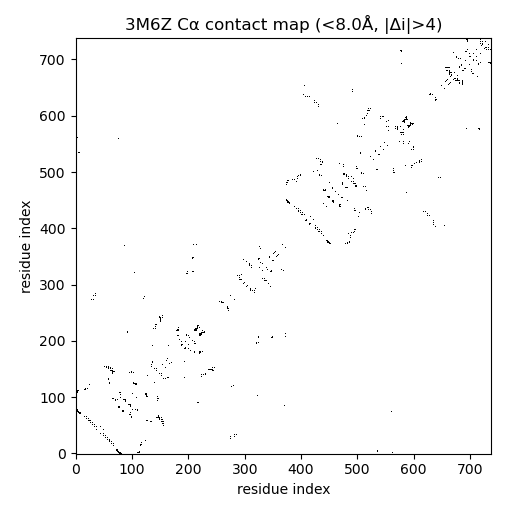LY B 1 64 ? 54.302 89.925 11.668 1.00 6.58 64 GLY B CA 1
ATOM 4272 C C . GLY B 1 64 ? 53.426 90.728 10.738 1.00 6.51 64 GLY B C 1
ATOM 4273 O O . GLY B 1 64 ? 53.686 90.788 9.549 1.00 6.72 64 GLY B O 1
ATOM 4274 N N . SER B 1 65 ? 52.397 91.372 11.278 1.00 6.45 65 SER B N 1
ATOM 4275 C CA . SER B 1 65 ? 51.511 92.179 10.474 1.00 6.80 65 SER B CA 1
ATOM 4276 C C . SER B 1 65 ? 52.252 93.328 9.810 1.00 6.17 65 SER B C 1
ATOM 4277 O O . SER B 1 65 ? 52.141 93.533 8.597 1.00 6.70 65 SER B O 1
ATOM 4280 N N . TYR B 1 66 ? 53.022 94.082 10.592 1.00 6.45 66 TYR B N 1
ATOM 4281 C CA . TYR B 1 66 ? 53.784 95.172 10.005 1.00 6.61 66 TYR B CA 1
ATOM 4282 C C . TYR B 1 66 ? 54.816 94.657 9.016 1.00 5.83 66 TYR B C 1
ATOM 4283 O O . TYR B 1 66 ? 55.015 95.267 7.969 1.00 7.00 66 TYR B O 1
ATOM 4292 N N . ALA B 1 67 ? 55.459 93.539 9.319 1.00 6.13 67 ALA B N 1
ATOM 4293 C CA . ALA B 1 67 ? 56.432 92.964 8.378 1.00 5.90 67 ALA B CA 1
ATOM 4294 C C . ALA B 1 67 ? 55.774 92.582 7.045 1.00 6.24 67 ALA B C 1
ATOM 4295 O O . ALA B 1 67 ? 56.345 92.756 5.960 1.00 6.97 67 ALA B O 1
ATOM 4297 N N . CYS B 1 68 ? 54.553 92.054 7.118 1.00 6.52 68 CYS B N 1
ATOM 4298 C CA . CYS B 1 68 ? 53.766 91.735 5.912 1.00 6.45 68 CYS B CA 1
ATOM 4299 C C . CYS B 1 68 ? 53.563 92.967 5.031 1.00 6.92 68 CYS B C 1
ATOM 4300 O O . CYS B 1 68 ? 53.395 92.833 3.824 1.00 7.71 68 CYS B O 1
ATOM 4303 N N . SER B 1 69 ? 53.508 94.146 5.650 1.00 6.75 69 SER B N 1
ATOM 4304 C CA . SER B 1 69 ? 53.276 95.420 4.966 1.00 7.14 69 SER B CA 1
ATOM 4305 C C . SER B 1 69 ? 54.535 96.081 4.391 1.00 7.40 69 SER B C 1
ATOM 4306 O O . SER B 1 69 ? 54.434 97.106 3.707 1.00 8.66 69 SER B O 1
ATOM 4309 N N A ILE B 1 70 ? 55.709 95.538 4.676 0.50 7.39 70 ILE B N 1
ATOM 4310 N N B ILE B 1 70 ? 55.708 95.531 4.671 0.50 7.38 70 ILE B N 1
ATOM 4311 C CA A ILE B 1 70 ? 56.921 96.052 4.051 0.50 7.43 70 ILE B CA 1
ATOM 4312 C CA B ILE B 1 70 ? 56.935 96.025 4.050 0.50 7.36 70 ILE B CA 1
ATOM 4313 C C A ILE B 1 70 ? 56.818 95.787 2.553 0.50 7.56 70 ILE B C 1
ATOM 4314 C C B ILE B 1 70 ? 56.906 95.749 2.551 0.50 7.58 70 ILE B C 1
ATOM 4315 O O A ILE B 1 70 ? 56.304 94.749 2.142 0.50 7.28 70 ILE B O 1
ATOM 4316 O O B ILE B 1 70 ? 56.577 94.646 2.131 0.50 7.55 70 ILE B O 1
ATOM 4325 N N . ASP B 1 71 ? 57.239 96.758 1.744 1.00 7.64 71 ASP B N 1
ATOM 4326 C CA . ASP B 1 71 ? 57.309 96.594 0.285 1.00 8.00 71 ASP B CA 1
ATOM 4327 C C . ASP B 1 71 ? 56.004 96.035 -0.306 1.00 7.86 71 ASP B C 1
ATOM 4328 O O . ASP B 1 71 ? 56.009 95.027 -0.998 1.00 8.30 71 ASP B O 1
ATOM 4333 N N . PRO B 1 72 ? 54.884 96.722 -0.074 1.00 8.96 72 PRO B N 1
ATOM 4334 C CA . PRO B 1 72 ? 53.595 96.153 -0.477 1.00 9.75 72 PRO B CA 1
ATOM 4335 C C . PRO B 1 72 ? 53.443 95.935 -1.973 1.00 10.61 72 PRO B C 1
ATOM 4336 O O . PRO B 1 72 ? 52.703 95.045 -2.391 1.00 12.52 72 PRO B O 1
ATOM 4340 N N . THR B 1 73 ? 54.104 96.773 -2.768 1.00 10.60 73 THR B N 1
ATOM 4341 C CA . THR B 1 73 ? 54.098 96.674 -4.229 1.00 11.11 73 THR B CA 1
ATOM 4342 C C . THR B 1 73 ? 55.245 95.801 -4.803 1.00 10.66 73 THR B C 1
ATOM 4343 O O . THR B 1 73 ? 55.333 95.618 -6.017 1.00 10.71 73 THR B O 1
ATOM 4347 N N A GLU B 1 74 ? 56.106 95.275 -3.930 0.50 10.12 74 GLU B N 1
ATOM 4348 N N B GLU B 1 74 ? 56.123 95.341 -3.911 0.50 10.19 74 GLU B N 1
ATOM 4349 C CA A GLU B 1 74 ? 57.197 94.362 -4.311 0.50 10.67 74 GLU B CA 1
ATOM 4350 C CA B GLU B 1 74 ? 57.203 94.395 -4.207 0.50 10.75 74 GLU B CA 1
ATOM 4351 C C A GLU B 1 74 ? 58.169 94.965 -5.323 0.50 10.89 74 GLU B C 1
ATOM 4352 C C B GLU B 1 74 ? 58.317 94.937 -5.112 0.50 10.76 74 GLU B C 1
ATOM 4353 O O A GLU B 1 74 ? 58.718 94.258 -6.184 0.50 12.23 74 GLU B O 1
ATOM 4354 O O B GLU B 1 74 ? 59.155 94.155 -5.601 0.50 10.94 74 GLU B O 1
ATOM 4365 N N . ASP B 1 75 ? 58.387 96.270 -5.222 1.00 10.42 75 ASP B N 1
ATOM 4366 C CA . ASP B 1 75 ? 59.241 96.956 -6.185 1.00 10.78 75 ASP B CA 1
ATOM 4367 C C . ASP B 1 75 ? 59.875 98.246 -5.656 1.00 10.69 75 ASP B C 1
ATOM 4368 O O . ASP B 1 75 ? 60.265 99.106 -6.448 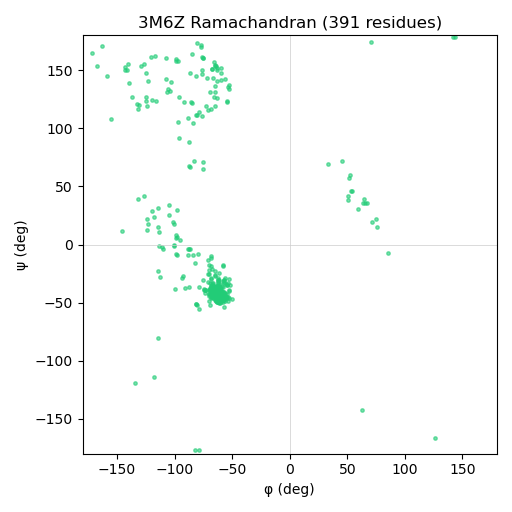1.00 12.00 75 ASP B O 1
ATOM 4373 N N . ARG B 1 76 ? 60.011 98.377 -4.344 1.00 9.75 76 ARG B N 1
ATOM 4374 C CA . ARG B 1 76 ? 60.570 99.580 -3.749 1.00 9.59 76 ARG B CA 1
ATOM 4375 C C . ARG B 1 76 ? 62.046 99.430 -3.404 1.00 9.15 76 ARG B C 1
ATOM 4376 O O . ARG B 1 76 ? 62.671 100.422 -3.061 1.00 9.43 76 ARG B O 1
ATOM 4384 N N . TYR B 1 77 ? 62.590 98.216 -3.504 1.00 9.20 77 TYR B N 1
ATOM 4385 C CA . TYR B 1 77 ? 63.977 97.940 -3.139 1.00 9.38 77 TYR B CA 1
ATOM 4386 C C . TYR B 1 77 ? 64.703 97.261 -4.285 1.00 10.29 77 TYR B C 1
ATOM 4387 O O . TYR B 1 77 ? 64.086 96.629 -5.135 1.00 10.80 77 TYR B O 1
ATOM 4396 N N . GLN B 1 78 ? 66.023 97.396 -4.310 1.00 10.14 78 GLN B N 1
ATOM 4397 C CA . GLN B 1 78 ? 66.836 96.681 -5.265 1.00 10.54 78 GLN B CA 1
ATOM 4398 C C . GLN B 1 78 ? 68.132 96.271 -4.602 1.00 10.21 78 GLN B C 1
ATOM 4399 O O . GLN B 1 78 ? 68.612 96.954 -3.696 1.00 10.58 78 GLN B O 1
ATOM 4405 N N . ASN B 1 79 ? 68.696 95.160 -5.058 1.00 10.12 79 ASN B N 1
ATOM 4406 C CA . ASN B 1 79 ? 69.954 94.648 -4.553 1.00 10.37 79 ASN B CA 1
ATOM 4407 C C . ASN B 1 79 ? 69.981 94.537 -3.048 1.00 9.69 79 ASN B C 1
ATOM 4408 O O . ASN B 1 79 ? 70.845 95.084 -2.375 1.00 10.46 79 ASN B O 1
ATOM 4413 N N . VAL B 1 80 ? 69.021 93.780 -2.547 1.00 9.94 80 VAL B N 1
ATOM 4414 C CA . VAL B 1 80 ? 68.921 93.469 -1.122 1.00 9.73 80 VAL B CA 1
ATOM 4415 C C . VAL B 1 80 ? 69.923 92.369 -0.824 1.00 11.36 80 VAL B C 1
ATOM 4416 O O . VAL B 1 80 ? 69.811 91.258 -1.355 1.00 12.05 80 VAL B O 1
ATOM 4420 N N . ILE B 1 81 ? 70.927 92.708 -0.021 1.00 11.65 81 ILE B N 1
ATOM 4421 C CA . ILE B 1 81 ? 72.065 91.838 0.234 1.00 12.66 81 ILE B CA 1
ATOM 4422 C C . ILE B 1 81 ? 72.076 91.458 1.702 1.00 12.40 81 ILE B C 1
ATOM 4423 O O . ILE B 1 81 ? 72.075 92.328 2.570 1.00 11.98 81 ILE B O 1
ATOM 4428 N N . VAL B 1 82 ? 72.062 90.154 1.963 1.00 12.97 82 VAL B N 1
ATOM 4429 C CA . VAL B 1 82 ? 72.052 89.607 3.326 1.00 13.61 82 VAL B CA 1
ATOM 4430 C C . VAL B 1 82 ? 73.229 88.644 3.429 1.00 14.80 82 VAL B C 1
ATOM 4431 O O . VAL B 1 82 ? 73.287 87.659 2.687 1.00 14.73 82 VAL B O 1
ATOM 4435 N N A ARG B 1 83 ? 74.153 88.963 4.335 0.50 15.57 83 ARG B N 1
ATOM 4436 N N B ARG B 1 83 ? 74.174 88.936 4.318 0.50 15.73 83 ARG B N 1
ATOM 4437 C CA A ARG B 1 83 ? 75.408 88.226 4.493 0.50 16.53 83 ARG B CA 1
ATOM 4438 C CA B ARG B 1 83 ? 75.371 88.102 4.469 0.50 16.76 83 ARG B CA 1
ATOM 4439 C C A ARG B 1 83 ? 76.037 87.932 3.130 0.50 17.32 83 ARG B C 1
ATOM 4440 C C B ARG B 1 83 ? 76.102 87.926 3.129 0.50 17.47 83 ARG B C 1
ATOM 4441 O O A ARG B 1 83 ? 76.397 86.793 2.797 0.50 18.00 83 ARG B O 1
ATOM 4442 O O B ARG B 1 83 ? 76.628 86.849 2.814 0.50 17.94 83 ARG B O 1
ATOM 4457 N N . GLY B 1 84 ? 76.144 89.001 2.343 1.00 17.42 84 GLY B N 1
ATOM 4458 C CA . GLY B 1 84 ? 76.827 88.993 1.057 1.00 17.66 84 GLY B CA 1
ATOM 4459 C C . GLY B 1 84 ? 76.046 88.388 -0.092 1.00 17.78 84 GLY B C 1
ATOM 4460 O O . GLY B 1 84 ? 76.530 88.389 -1.219 1.00 19.52 84 GLY B O 1
ATOM 4461 N N . VAL B 1 85 ? 74.831 87.910 0.155 1.00 16.98 85 VAL B N 1
ATOM 4462 C CA . VAL B 1 85 ? 74.074 87.188 -0.859 1.00 16.63 85 VAL B CA 1
ATOM 4463 C C . VAL B 1 85 ? 72.950 88.078 -1.373 1.00 15.65 85 VAL B C 1
ATOM 4464 O O . VAL B 1 85 ? 72.215 88.670 -0.582 1.00 14.78 85 VAL B O 1
ATOM 4468 N N . ASN B 1 86 ? 72.822 88.177 -2.696 1.00 15.57 86 ASN B N 1
ATOM 4469 C CA . ASN B 1 86 ? 71.836 89.062 -3.314 1.00 15.03 86 ASN B CA 1
ATOM 4470 C C . ASN B 1 86 ? 70.471 88.375 -3.390 1.00 14.91 86 ASN B C 1
ATOM 4471 O O . ASN B 1 86 ? 70.211 87.505 -4.214 1.00 14.24 86 ASN B O 1
ATOM 4476 N N . PHE B 1 87 ? 69.592 88.790 -2.502 1.00 13.95 87 PHE B N 1
ATOM 4477 C CA . PHE B 1 87 ? 68.266 88.207 -2.407 1.00 13.89 87 PHE B CA 1
ATOM 4478 C C . PHE B 1 87 ? 67.303 88.672 -3.507 1.00 14.00 87 PHE B C 1
ATOM 4479 O O . PHE B 1 87 ? 66.300 88.013 -3.769 1.00 13.14 87 PHE B O 1
ATOM 4487 N N A ASP B 1 88 ? 67.621 89.796 -4.116 0.50 14.26 88 ASP B N 1
ATOM 4488 N N B ASP B 1 88 ? 67.579 89.805 -4.167 0.50 14.30 88 ASP B N 1
ATOM 4489 C CA A ASP B 1 88 ? 66.904 90.275 -5.265 0.50 14.61 88 ASP B CA 1
ATOM 4490 C CA B ASP B 1 88 ? 66.844 90.157 -5.403 0.50 14.65 88 ASP B CA 1
ATOM 4491 C C A ASP B 1 88 ? 67.047 89.270 -6.429 0.50 15.28 88 ASP B C 1
ATOM 4492 C C B ASP B 1 88 ? 67.014 89.070 -6.395 0.50 15.32 88 ASP B C 1
ATOM 4493 O O A ASP B 1 88 ? 66.050 88.900 -7.055 0.50 15.48 88 ASP B O 1
ATOM 4494 O O B ASP B 1 88 ? 66.055 88.510 -6.939 0.50 15.31 88 ASP B O 1
ATOM 4503 N N . GLU B 1 89 ? 68.277 88.809 -6.688 1.00 16.01 89 GLU B N 1
ATOM 4504 C CA . GLU B 1 89 ? 68.567 87.829 -7.711 1.00 16.74 89 GLU B CA 1
ATOM 4505 C C . GLU B 1 89 ? 67.895 86.507 -7.381 1.00 16.09 89 GLU B C 1
ATOM 4506 O O . GLU B 1 89 ? 67.365 85.839 -8.271 1.00 17.52 89 GLU B O 1
ATOM 4512 N N A ARG B 1 90 ? 67.910 86.104 -6.113 0.50 14.95 90 ARG B N 1
ATOM 4513 N N B ARG B 1 90 ? 67.891 86.158 -6.094 0.50 15.33 90 ARG B N 1
ATOM 4514 C CA A ARG B 1 90 ? 67.279 84.846 -5.759 0.50 14.77 90 ARG B CA 1
ATOM 4515 C CA B ARG B 1 90 ? 67.278 84.925 -5.626 0.50 15.22 90 ARG B CA 1
ATOM 4516 C C A ARG B 1 90 ? 65.793 84.904 -6.077 0.50 13.84 90 ARG B C 1
ATOM 4517 C C B ARG B 1 90 ? 65.783 84.865 -5.909 0.50 14.34 90 ARG B C 1
ATOM 4518 O O A ARG B 1 90 ? 65.259 84.056 -6.784 0.50 13.79 90 ARG B O 1
ATOM 4519 O O B ARG B 1 90 ? 65.280 83.838 -6.358 0.50 14.25 90 ARG B O 1
ATOM 4534 N N A VAL B 1 91 ? 65.115 85.907 -5.549 0.50 12.45 91 VAL B N 1
ATOM 4535 N N B VAL B 1 91 ? 65.059 85.940 -5.618 0.50 12.90 91 VAL B N 1
ATOM 4536 C CA A VAL B 1 91 ? 63.680 85.976 -5.716 0.50 12.62 91 VAL B CA 1
ATOM 4537 C CA B VAL B 1 91 ? 63.615 85.910 -5.823 0.50 12.94 91 VAL B CA 1
ATOM 4538 C C A VAL B 1 91 ? 63.301 85.988 -7.204 0.50 12.56 91 VAL B C 1
ATOM 4539 C C B VAL B 1 91 ? 63.266 85.985 -7.310 0.50 12.97 91 VAL B C 1
ATOM 4540 O O A VAL B 1 91 ? 62.268 85.439 -7.586 0.50 12.00 91 VAL B O 1
ATOM 4541 O O B VAL B 1 91 ? 62.211 85.515 -7.728 0.50 12.47 91 VAL B O 1
ATOM 4548 N N A GLN B 1 92 ? 64.152 86.570 -8.047 0.50 12.91 92 GLN B N 1
ATOM 4549 N N B GLN B 1 92 ? 64.169 86.539 -8.115 0.50 13.26 92 GLN B N 1
ATOM 4550 C CA A GLN B 1 92 ? 63.872 86.630 -9.485 0.50 13.71 92 GLN B CA 1
ATOM 4551 C CA B GLN B 1 92 ? 63.968 86.571 -9.562 0.50 14.00 92 GLN B CA 1
ATOM 4552 C C A GLN B 1 92 ? 63.924 85.262 -10.176 0.50 14.16 92 GLN B C 1
ATOM 4553 C C B GLN B 1 92 ? 63.928 85.171 -10.155 0.50 14.35 92 GLN B C 1
ATOM 4554 O O A GLN B 1 92 ? 63.464 85.131 -11.311 0.50 14.44 92 GLN B O 1
ATOM 4555 O O B GLN B 1 92 ? 63.399 84.975 -11.246 0.50 14.77 92 GLN B O 1
ATOM 4566 N N A ARG B 1 93 ? 64.479 84.255 -9.504 0.50 14.46 93 ARG B N 1
ATOM 4567 N N B ARG B 1 93 ? 64.507 84.207 -9.451 0.50 14.58 93 ARG B N 1
ATOM 4568 C CA A ARG B 1 93 ? 64.451 82.881 -10.027 0.50 15.48 93 ARG B CA 1
ATOM 4569 C CA B ARG B 1 93 ? 64.557 82.837 -9.950 0.50 15.31 93 ARG B CA 1
ATOM 4570 C C A ARG B 1 93 ? 63.615 81.928 -9.160 0.50 14.84 93 ARG B C 1
ATOM 4571 C C B ARG B 1 93 ? 63.533 81.928 -9.258 0.50 14.95 93 ARG B C 1
ATOM 4572 O O A ARG B 1 93 ? 63.787 80.708 -9.197 0.50 14.78 93 ARG B O 1
ATOM 4573 O O B ARG B 1 93 ? 63.469 80.730 -9.546 0.50 14.95 93 ARG B O 1
ATOM 4588 N N . LEU B 1 94 ? 62.706 82.502 -8.382 1.00 13.44 94 LEU B N 1
ATOM 4589 C CA . LEU B 1 94 ? 61.656 81.748 -7.706 1.00 13.28 94 LEU B CA 1
ATOM 4590 C C . LEU B 1 94 ? 60.387 81.882 -8.514 1.00 12.34 94 LEU B C 1
ATOM 4591 O O . LEU B 1 94 ? 59.986 82.983 -8.908 1.00 11.38 94 LEU B O 1
ATOM 4596 N N . SER B 1 95 ? 59.725 80.757 -8.738 1.00 11.95 95 SER B N 1
ATOM 4597 C CA . SER B 1 95 ? 58.568 80.741 -9.620 1.00 12.81 95 SER B CA 1
ATOM 4598 C C . SER B 1 95 ? 57.487 81.755 -9.268 1.00 12.42 95 SER B C 1
ATOM 4599 O O . SER B 1 95 ? 56.803 82.252 -10.158 1.00 13.61 95 SER B O 1
ATOM 4602 N N . THR B 1 96 ? 57.315 82.044 -7.982 1.00 11.79 96 THR B N 1
ATOM 4603 C CA . THR B 1 96 ? 56.303 82.995 -7.530 1.00 12.12 96 THR B CA 1
ATOM 4604 C C . THR B 1 96 ? 56.849 84.383 -7.209 1.00 11.92 96 THR B C 1
ATOM 4605 O O . THR B 1 96 ? 56.079 85.277 -6.838 1.00 12.87 96 THR B O 1
ATOM 4609 N N . GLY B 1 97 ? 58.151 84.589 -7.363 1.00 11.19 97 GLY B N 1
ATOM 4610 C CA . GLY B 1 97 ? 58.728 85.924 -7.182 1.00 11.05 97 GLY B CA 1
ATOM 4611 C C . GLY B 1 97 ? 58.425 86.485 -5.811 1.00 10.55 97 GLY B C 1
ATOM 4612 O O . GLY B 1 97 ? 58.519 85.768 -4.831 1.00 11.96 97 GLY B O 1
ATOM 4613 N N A GLY B 1 98 ? 58.046 87.754 -5.751 0.50 10.29 98 GLY B N 1
ATOM 4614 N N B GLY B 1 98 ? 58.084 87.765 -5.764 0.50 10.42 98 GLY B N 1
ATOM 4615 C CA A GLY B 1 98 ? 57.717 88.417 -4.488 0.50 9.68 98 GLY B CA 1
ATOM 4616 C CA B GLY B 1 98 ? 57.766 88.447 -4.517 0.50 9.87 98 GLY B CA 1
ATOM 4617 C C A GLY B 1 98 ? 58.650 89.567 -4.160 0.50 9.28 98 GLY B C 1
ATOM 4618 C C B GLY B 1 98 ? 58.854 89.386 -4.033 0.50 9.51 98 GLY B C 1
ATOM 4619 O O A GLY B 1 98 ? 59.376 90.059 -5.029 0.50 8.82 98 GLY B O 1
ATOM 4620 O O B GLY B 1 98 ? 59.935 89.496 -4.610 0.50 10.27 98 GLY B O 1
ATOM 4621 N N . SER B 1 99 ? 58.578 90.025 -2.912 1.00 9.26 99 SER B N 1
ATOM 4622 C CA . SER B 1 99 ? 59.416 91.106 -2.427 1.00 8.87 99 SER B CA 1
ATOM 4623 C C . SER B 1 99 ? 60.740 90.571 -1.920 1.00 8.60 99 SER B C 1
ATOM 4624 O O . SER B 1 99 ? 60.771 89.741 -1.011 1.00 8.14 99 SER B O 1
ATOM 4627 N N . PRO B 1 100 ? 61.855 91.090 -2.447 1.00 8.40 100 PRO B N 1
ATOM 4628 C CA . PRO B 1 100 ? 63.145 90.696 -1.862 1.00 8.71 100 PRO B CA 1
ATOM 4629 C C . PRO B 1 100 ? 63.363 91.280 -0.461 1.00 8.35 100 PRO B C 1
ATOM 4630 O O . PRO B 1 100 ? 64.154 90.728 0.314 1.00 8.48 100 PRO B O 1
ATOM 4634 N N . ALA B 1 101 ? 62.667 92.370 -0.130 1.00 8.31 101 ALA B N 1
ATOM 4635 C CA . ALA B 1 101 ? 62.784 92.979 1.208 1.00 8.32 101 ALA B CA 1
ATOM 4636 C C . ALA B 1 101 ? 62.152 92.088 2.259 1.00 8.14 101 ALA B C 1
ATOM 4637 O O . ALA B 1 101 ? 62.763 91.804 3.274 1.00 8.31 101 ALA B O 1
ATOM 4639 N N . ARG B 1 102 ? 60.933 91.634 2.007 1.00 8.09 102 ARG B N 1
ATOM 4640 C CA . ARG B 1 102 ? 60.310 90.710 2.942 1.00 8.01 102 ARG B CA 1
ATOM 4641 C C . ARG B 1 102 ? 61.030 89.375 2.975 1.00 8.60 102 ARG B C 1
ATOM 4642 O O . ARG B 1 102 ? 61.111 88.755 4.017 1.00 9.27 102 ARG B O 1
ATOM 4650 N N . TYR B 1 103 ? 61.530 88.916 1.834 1.00 8.89 103 TYR B N 1
ATOM 4651 C CA . TYR B 1 103 ? 62.292 87.685 1.793 1.00 9.02 103 TYR B CA 1
ATOM 4652 C C . TYR B 1 103 ? 63.465 87.806 2.757 1.00 8.86 103 TYR B C 1
ATOM 4653 O O . TYR B 1 103 ? 63.749 86.880 3.522 1.00 9.75 103 TYR B O 1
ATOM 4662 N N . ALA B 1 104 ? 64.155 88.940 2.733 1.00 8.49 104 ALA B N 1
ATOM 4663 C CA . ALA B 1 104 ? 65.261 89.183 3.662 1.00 9.37 104 ALA B CA 1
ATOM 4664 C C . ALA B 1 104 ? 64.822 89.212 5.131 1.00 9.27 104 ALA B C 1
ATOM 4665 O O . ALA B 1 104 ? 65.501 88.683 5.990 1.00 8.71 104 ALA B O 1
ATOM 4667 N N A ILE B 1 105 ? 63.697 89.854 5.424 0.50 8.57 105 ILE B N 1
ATOM 4668 N N B ILE B 1 105 ? 63.670 89.816 5.405 0.50 9.48 105 ILE B N 1
ATOM 4669 C CA A ILE B 1 105 ? 63.270 90.001 6.818 0.50 8.65 105 ILE B CA 1
ATOM 4670 C CA B ILE B 1 105 ? 63.248 90.035 6.788 0.50 10.22 105 ILE B CA 1
ATOM 4671 C C A ILE B 1 105 ? 63.025 88.648 7.493 0.50 8.66 105 ILE B C 1
ATOM 4672 C C B ILE B 1 105 ? 62.904 88.729 7.503 0.50 10.35 105 ILE B C 1
ATOM 4673 O O A ILE B 1 105 ? 63.265 88.506 8.698 0.50 7.97 105 ILE B O 1
ATOM 4674 O O B ILE B 1 105 ? 62.900 88.681 8.739 0.50 10.06 105 ILE B O 1
ATOM 4683 N N A VAL B 1 106 ? 62.620 87.639 6.722 0.50 8.87 106 VAL B N 1
ATOM 4684 N N B VAL B 1 106 ? 62.626 87.668 6.745 0.50 10.73 106 VAL B N 1
ATOM 4685 C CA A VAL B 1 106 ? 62.370 86.302 7.281 0.50 9.23 106 VAL B CA 1
ATOM 4686 C CA B VAL B 1 106 ? 62.356 86.372 7.366 0.50 10.76 106 VAL B CA 1
ATOM 4687 C C A VAL B 1 106 ? 63.642 85.540 7.651 0.50 10.30 106 VAL B C 1
ATOM 4688 C C B VAL B 1 106 ? 63.648 85.696 7.845 0.50 11.14 106 VAL B C 1
ATOM 4689 O O A VAL B 1 106 ? 63.562 84.478 8.242 0.50 11.23 106 VAL B O 1
ATOM 4690 O O B VAL B 1 106 ? 63.590 84.897 8.778 0.50 11.68 106 VAL B O 1
ATOM 4697 N N . TYR B 1 107 ? 64.800 86.060 7.264 1.00 10.81 107 TYR B N 1
ATOM 4698 C CA . TYR B 1 107 ? 66.106 85.546 7.711 1.00 11.54 107 TYR B CA 1
ATOM 4699 C C . TYR B 1 107 ? 66.594 86.309 8.933 1.00 11.97 107 TYR B C 1
ATOM 4700 O O . TYR B 1 107 ? 66.362 87.528 9.049 1.00 11.30 107 TYR B O 1
ATOM 4709 N N A ARG B 1 108 ? 67.313 85.607 9.811 0.50 12.29 108 ARG B N 1
ATOM 4710 N N B ARG B 1 108 ? 67.251 85.609 9.861 0.50 12.48 108 ARG B N 1
ATOM 4711 C CA A ARG B 1 108 ? 68.051 86.234 10.899 0.50 12.70 108 ARG B CA 1
ATOM 4712 C CA B ARG B 1 108 ? 67.866 86.259 11.016 0.50 13.36 108 ARG B CA 1
ATOM 4713 C C A ARG B 1 108 ? 68.840 87.422 10.421 0.50 12.42 108 ARG B C 1
ATOM 4714 C C B ARG B 1 108 ? 68.788 87.382 10.571 0.50 13.13 108 ARG B C 1
ATOM 4715 O O A ARG B 1 108 ? 69.632 87.322 9.482 0.50 12.47 108 ARG B O 1
ATOM 4716 O O B ARG B 1 108 ? 69.659 87.181 9.722 0.50 13.46 108 ARG B O 1
ATOM 4731 N N A ARG B 1 109 ? 68.628 88.559 11.067 0.50 12.08 109 ARG B N 1
ATOM 4732 N N B ARG B 1 109 ? 68.579 88.564 11.147 0.50 13.23 109 ARG B N 1
ATOM 4733 C CA A ARG B 1 109 ? 69.447 89.714 10.823 0.50 11.99 109 ARG B CA 1
ATOM 4734 C CA B ARG B 1 109 ? 69.362 89.766 10.863 0.50 13.38 109 ARG B CA 1
ATOM 4735 C C A ARG B 1 109 ? 69.163 90.350 9.458 0.50 11.09 109 ARG B C 1
ATOM 4736 C C B ARG B 1 109 ? 69.144 90.358 9.467 0.50 11.92 109 ARG B C 1
ATOM 4737 O O A ARG B 1 109 ? 69.778 91.349 9.104 0.50 10.91 109 ARG B O 1
ATOM 4738 O O B ARG B 1 109 ? 69.785 91.337 9.101 0.50 11.74 109 ARG B O 1
ATOM 4753 N N . GLY B 1 110 ? 68.207 89.808 8.696 1.00 10.44 110 GLY B N 1
ATOM 4754 C CA . GLY B 1 110 ? 67.892 90.366 7.383 1.00 10.71 110 GLY B CA 1
ATOM 4755 C C . GLY B 1 110 ? 67.416 91.801 7.480 1.00 10.08 110 GLY B C 1
ATOM 4756 O O . GLY B 1 110 ? 67.617 92.600 6.563 1.00 10.36 110 GLY B O 1
ATOM 4757 N N . TRP B 1 111 ? 66.783 92.154 8.600 1.00 9.52 111 TRP B N 1
ATOM 4758 C CA . TRP B 1 111 ? 66.405 93.535 8.844 1.00 9.53 111 TRP B CA 1
ATOM 4759 C C . TRP B 1 111 ? 67.513 94.555 8.667 1.00 9.81 111 TRP B C 1
ATOM 4760 O O . TRP B 1 111 ? 67.240 95.714 8.379 1.00 10.43 111 TRP B O 1
ATOM 4771 N N A ARG B 1 112 ? 68.760 94.134 8.878 0.50 10.01 112 ARG B N 1
ATOM 4772 N N B ARG B 1 112 ? 68.756 94.146 8.886 0.50 9.79 112 ARG B N 1
ATOM 4773 C CA A ARG B 1 112 ? 69.912 95.022 8.747 0.50 10.93 112 ARG B CA 1
ATOM 4774 C CA B ARG B 1 112 ? 69.870 95.066 8.755 0.50 10.61 112 ARG B CA 1
ATOM 4775 C C A ARG B 1 112 ? 70.047 95.621 7.346 0.50 10.36 112 ARG B C 1
ATOM 4776 C C B ARG B 1 112 ? 69.947 95.664 7.349 0.50 10.07 112 ARG B C 1
ATOM 4777 O O A ARG B 1 112 ? 70.512 96.748 7.195 0.50 10.82 112 ARG B O 1
ATOM 4778 O O B ARG B 1 112 ? 70.211 96.857 7.202 0.50 10.47 112 ARG B O 1
ATOM 4793 N N . ALA B 1 113 ? 69.670 94.852 6.329 1.00 9.94 113 ALA B N 1
ATOM 4794 C CA . ALA B 1 113 ? 69.700 95.326 4.944 1.00 10.10 113 ALA B CA 1
ATOM 4795 C C . ALA B 1 113 ? 68.647 96.397 4.715 1.00 9.98 113 ALA B C 1
ATOM 4796 O O . ALA B 1 113 ? 68.929 97.429 4.104 1.00 10.87 113 ALA B O 1
ATOM 4798 N N . ILE B 1 114 ? 67.435 96.149 5.211 1.00 9.45 114 ILE B N 1
ATOM 4799 C CA . ILE B 1 114 ? 66.316 97.051 4.959 1.00 9.95 114 ILE B CA 1
ATOM 4800 C C . ILE B 1 114 ? 66.454 98.337 5.768 1.00 10.31 114 ILE B C 1
ATOM 4801 O O . ILE B 1 114 ? 66.174 99.430 5.267 1.00 10.11 114 ILE B O 1
ATOM 4806 N N . ALA B 1 115 ? 66.913 98.210 7.010 1.00 11.30 115 ALA B N 1
ATOM 4807 C CA . ALA B 1 115 ? 67.191 99.366 7.866 1.00 12.31 115 ALA B CA 1
ATOM 4808 C C . ALA B 1 115 ? 68.157 100.336 7.199 1.00 13.31 115 ALA B C 1
ATOM 4809 O O . ALA B 1 115 ? 67.981 101.562 7.285 1.00 13.90 115 ALA B O 1
ATOM 4811 N N A LYS B 1 116 ? 69.153 99.802 6.508 0.50 13.54 116 LYS B N 1
ATOM 4812 N N B LYS B 1 116 ? 69.176 99.799 6.534 0.50 13.64 116 LYS B N 1
ATOM 4813 C CA A LYS B 1 116 ? 70.118 100.638 5.805 0.50 14.36 116 LYS B CA 1
ATOM 4814 C CA B LYS B 1 116 ? 70.126 100.638 5.803 0.50 14.49 116 LYS B CA 1
ATOM 4815 C C A LYS B 1 116 ? 69.507 101.358 4.611 0.50 14.37 116 LYS B C 1
ATOM 4816 C C B LYS B 1 116 ? 69.447 101.378 4.662 0.50 14.40 116 LYS B C 1
ATOM 4817 O O A LYS B 1 116 ? 69.817 102.526 4.364 0.50 15.15 116 LYS B O 1
ATOM 4818 O O B LYS B 1 116 ? 69.624 102.592 4.527 0.50 15.17 116 LYS B O 1
ATOM 4829 N N . ALA B 1 117 ? 68.670 100.658 3.850 1.00 13.62 117 ALA B N 1
ATOM 4830 C CA . ALA B 1 117 ? 67.955 101.278 2.731 1.00 13.39 117 ALA B CA 1
ATOM 4831 C C . ALA B 1 117 ? 67.056 102.419 3.208 1.00 13.08 117 ALA B C 1
ATOM 4832 O O . ALA B 1 117 ? 66.861 103.383 2.489 1.00 13.47 117 ALA B O 1
ATOM 4834 N N . LEU B 1 118 ? 66.502 102.299 4.418 1.00 12.24 118 LEU B N 1
ATOM 4835 C CA . LEU B 1 118 ? 65.545 103.278 4.935 1.00 12.95 118 LEU B CA 1
ATOM 4836 C C . LEU B 1 118 ? 66.146 104.331 5.890 1.00 14.11 118 LEU B C 1
ATOM 4837 O O . LEU B 1 118 ? 65.397 105.107 6.480 1.00 14.09 118 LEU B O 1
ATOM 4842 N N . ASP B 1 119 ? 67.464 104.335 6.064 1.00 16.34 119 ASP B N 1
ATOM 4843 C CA . ASP B 1 119 ? 68.131 105.284 6.982 1.00 17.57 119 ASP B CA 1
ATOM 4844 C C . ASP B 1 119 ? 67.558 105.257 8.393 1.00 18.80 119 ASP B C 1
ATOM 4845 O O . ASP B 1 119 ? 67.314 106.317 8.994 1.00 19.66 119 ASP B O 1
ATOM 4850 N N . ILE B 1 120 ? 67.352 104.064 8.934 1.00 18.69 120 ILE B N 1
ATOM 4851 C CA . ILE B 1 120 ? 66.761 103.921 10.272 1.00 19.35 120 ILE B CA 1
ATOM 4852 C C . ILE B 1 120 ? 67.828 104.139 11.353 1.00 21.18 120 ILE B C 1
ATOM 4853 O O . ILE B 1 120 ? 69.032 104.091 11.064 1.00 24.29 120 ILE B O 1
ATOM 4858 N N A GLU B 1 123 ? 65.808 104.137 16.738 0.50 23.50 123 GLU B N 1
ATOM 4859 N N B GLU B 1 123 ? 65.907 104.456 16.946 0.50 23.43 123 GLU B N 1
ATOM 4860 C CA A GLU B 1 123 ? 66.433 103.781 18.004 0.50 23.40 123 GLU B CA 1
ATOM 4861 C CA B GLU B 1 123 ? 66.358 103.716 18.121 0.50 23.20 123 GLU B CA 1
ATOM 4862 C C A GLU B 1 123 ? 67.624 102.869 17.757 0.50 23.32 123 GLU B C 1
ATOM 4863 C C B GLU B 1 123 ? 67.531 102.802 17.796 0.50 23.14 123 GLU B C 1
ATOM 4864 O O A GLU B 1 123 ? 67.938 102.541 16.607 0.50 23.34 123 GLU B O 1
ATOM 4865 O O B GLU B 1 123 ? 67.737 102.413 16.640 0.50 23.07 123 GLU B O 1
ATOM 4876 N N . ASP B 1 124 ? 68.284 102.462 18.839 1.00 23.29 124 ASP B N 1
ATOM 4877 C CA . ASP B 1 124 ? 69.406 101.536 18.748 1.00 22.60 124 ASP B CA 1
ATOM 4878 C C . ASP B 1 124 ? 68.922 100.177 18.256 1.00 21.59 124 ASP B C 1
ATOM 4879 O O . ASP B 1 124 ? 67.834 99.731 18.616 1.00 21.65 124 ASP B O 1
ATOM 4884 N N . VAL B 1 125 ? 69.719 99.556 17.395 1.00 20.79 125 VAL B N 1
ATOM 4885 C CA . VAL B 1 125 ? 69.453 98.219 16.881 1.00 19.34 125 VAL B CA 1
ATOM 4886 C C . VAL B 1 125 ? 67.983 98.061 16.451 1.00 17.51 125 VAL B C 1
ATOM 4887 O O . VAL B 1 125 ? 67.208 97.370 17.129 1.00 18.09 125 VAL B O 1
ATOM 4891 N N . PRO B 1 126 ? 67.594 98.708 15.332 1.00 15.64 126 PRO B N 1
ATOM 4892 C CA . PRO B 1 126 ? 66.206 98.715 14.837 1.00 14.55 126 PRO B CA 1
ATOM 4893 C C . PRO B 1 126 ? 65.779 97.392 14.174 1.00 12.35 126 PRO B C 1
ATOM 4894 O O . PRO B 1 126 ? 65.485 97.326 12.976 1.00 12.12 126 PRO B O 1
ATOM 4898 N N . ALA B 1 127 ? 65.755 96.364 15.012 1.00 11.35 127 ALA B N 1
ATOM 4899 C CA . ALA B 1 127 ? 65.531 95.007 14.586 1.00 10.67 127 ALA B CA 1
ATOM 4900 C C . ALA B 1 127 ? 64.060 94.690 14.387 1.00 9.48 127 ALA B C 1
ATOM 4901 O O . ALA B 1 127 ? 63.187 95.161 15.125 1.00 9.52 127 ALA B O 1
ATOM 4903 N N . ILE B 1 128 ? 63.820 93.857 13.387 1.00 8.75 128 ILE B N 1
ATOM 4904 C CA . ILE B 1 128 ? 62.565 93.135 13.200 1.00 8.93 128 ILE B CA 1
ATOM 4905 C C . ILE B 1 128 ? 62.941 91.703 12.926 1.00 8.91 128 ILE B C 1
ATOM 4906 O O . ILE B 1 128 ? 63.678 91.441 11.977 1.00 10.10 128 ILE B O 1
ATOM 4911 N N . GLU B 1 129 ? 62.475 90.786 13.767 1.00 8.56 129 GLU B N 1
ATOM 4912 C CA . GLU B 1 129 ? 62.615 89.362 13.518 1.00 8.14 129 GLU B CA 1
ATOM 4913 C C . GLU B 1 129 ? 61.244 88.722 13.570 1.00 7.39 129 GLU B C 1
ATOM 4914 O O . GLU B 1 129 ? 60.357 89.199 14.283 1.00 8.20 129 GLU B O 1
ATOM 4920 N N . VAL B 1 130 ? 61.073 87.675 12.767 1.00 7.27 130 VAL B N 1
ATOM 4921 C CA . VAL B 1 130 ? 59.781 86.993 12.631 1.00 7.86 130 VAL B CA 1
ATOM 4922 C C . VAL B 1 130 ? 59.987 85.483 12.748 1.00 8.70 130 VAL B C 1
ATOM 4923 O O . VAL B 1 130 ? 59.334 84.702 12.065 1.00 10.14 130 VAL B O 1
ATOM 4927 N N . ARG B 1 131 ? 60.861 85.056 13.644 1.00 9.86 131 ARG B N 1
ATOM 4928 C CA . ARG B 1 131 ? 61.250 83.632 13.681 1.00 10.21 131 ARG B CA 1
ATOM 4929 C C . ARG B 1 131 ? 60.799 82.877 14.935 1.00 10.23 131 ARG B C 1
ATOM 4930 O O . ARG B 1 131 ? 61.174 81.741 15.132 1.00 10.80 131 ARG B O 1
ATOM 4938 N N . ALA B 1 132 ? 59.938 83.460 15.753 1.00 9.38 132 ALA B N 1
ATOM 4939 C CA . ALA B 1 132 ? 59.495 82.768 16.960 1.00 9.35 132 ALA B CA 1
ATOM 4940 C C . ALA B 1 132 ? 58.965 81.374 16.614 1.00 8.88 132 ALA B C 1
ATOM 4941 O O . ALA B 1 132 ? 58.231 81.195 15.649 1.00 8.42 132 ALA B O 1
ATOM 4943 N N . VAL B 1 133 ? 59.332 80.389 17.435 1.00 8.97 133 VAL B N 1
ATOM 4944 C CA . VAL B 1 133 ? 58.890 79.009 17.260 1.00 9.25 133 VAL B CA 1
ATOM 4945 C C . VAL B 1 133 ? 57.987 78.568 18.416 1.00 9.13 133 VAL B C 1
ATOM 4946 O O . VAL B 1 133 ? 56.766 78.614 18.281 1.00 8.83 133 VAL B O 1
ATOM 4950 N N . LYS B 1 134 ? 58.555 78.196 19.557 1.00 9.92 134 LYS B N 1
ATOM 4951 C CA . LYS B 1 134 ? 57.762 77.565 20.617 1.00 10.07 134 LYS B CA 1
ATOM 4952 C C . LYS B 1 134 ? 56.554 78.378 21.046 1.00 9.63 134 LYS B C 1
ATOM 4953 O O . LYS B 1 134 ? 55.455 77.834 21.246 1.00 10.01 134 LYS B O 1
ATOM 4959 N N . ARG B 1 135 ? 56.765 79.680 21.185 1.00 8.89 135 ARG B N 1
ATOM 4960 C CA . ARG B 1 135 ? 55.708 80.574 21.673 1.00 9.09 135 ARG B CA 1
ATOM 4961 C C . ARG B 1 135 ? 54.897 81.268 20.585 1.00 8.66 135 ARG B C 1
ATOM 4962 O O . ARG B 1 135 ? 54.039 82.093 20.891 1.00 8.59 135 ARG B O 1
ATOM 4970 N N . ASN B 1 136 ? 55.145 80.956 19.323 1.00 7.72 136 ASN B N 1
ATOM 4971 C CA . ASN B 1 136 ? 54.391 81.584 18.239 1.00 7.98 136 ASN B CA 1
ATOM 4972 C C . ASN B 1 136 ? 52.913 81.182 18.326 1.00 8.42 136 ASN B C 1
ATOM 4973 O O . ASN B 1 136 ? 52.599 80.008 18.481 1.00 8.54 136 ASN B O 1
ATOM 4978 N N . PRO B 1 137 ? 51.985 82.153 18.247 1.00 7.91 137 PRO B N 1
ATOM 4979 C CA . PRO B 1 137 ? 50.578 81.762 18.240 1.00 8.57 137 PRO B CA 1
ATOM 4980 C C . PRO B 1 137 ? 50.133 81.088 16.939 1.00 8.94 137 PRO B C 1
ATOM 4981 O O . PRO B 1 137 ? 49.040 80.525 16.875 1.00 10.25 137 PRO B O 1
ATOM 4985 N N . LEU B 1 138 ? 50.959 81.172 15.896 1.00 7.73 138 LEU B N 1
ATOM 4986 C CA . LEU B 1 138 ? 50.713 80.470 14.656 1.00 8.30 138 LEU B CA 1
ATOM 4987 C C . LEU B 1 138 ? 51.678 79.314 14.506 1.00 7.89 138 LEU B C 1
ATOM 4988 O O . LEU B 1 138 ? 52.745 79.282 15.124 1.00 8.66 138 LEU B O 1
ATOM 4993 N N . GLN B 1 139 ? 51.303 78.368 13.649 1.00 7.97 139 GLN B N 1
ATOM 4994 C CA . GLN B 1 139 ? 52.249 77.346 13.201 1.00 8.02 139 GLN B CA 1
ATOM 4995 C C . GLN B 1 139 ? 53.470 78.094 12.644 1.00 7.59 139 GLN B C 1
ATOM 4996 O O . GLN B 1 139 ? 53.319 78.976 11.816 1.00 6.95 139 GLN B O 1
ATOM 5002 N N . PRO B 1 140 ? 54.671 77.834 13.169 1.00 7.49 140 PRO B N 1
ATOM 5003 C CA . PRO B 1 140 ? 55.775 78.756 12.862 1.00 7.08 140 PRO B CA 1
ATOM 5004 C C . PRO B 1 140 ? 56.149 78.908 11.391 1.00 7.38 140 PRO B C 1
ATOM 5005 O O . PRO B 1 140 ? 56.357 80.042 10.929 1.00 7.72 140 PRO B O 1
ATOM 5009 N N . ALA B 1 141 ? 56.286 77.819 10.644 1.00 7.71 141 ALA B N 1
ATOM 5010 C CA . ALA B 1 141 ? 56.630 77.961 9.231 1.00 6.98 141 ALA B CA 1
ATOM 5011 C C . ALA B 1 141 ? 55.557 78.732 8.484 1.00 7.63 141 ALA B C 1
ATOM 5012 O O . ALA B 1 141 ? 55.888 79.552 7.626 1.00 7.17 141 ALA B O 1
ATOM 5014 N N . LEU B 1 142 ? 54.289 78.511 8.841 1.00 6.92 142 LEU B N 1
ATOM 5015 C CA . LEU B 1 142 ? 53.207 79.273 8.217 1.00 6.48 142 LEU B CA 1
ATOM 5016 C C . LEU B 1 142 ? 53.380 80.765 8.464 1.00 6.81 142 LEU B C 1
ATOM 5017 O O . LEU B 1 142 ? 53.267 81.561 7.537 1.00 6.44 142 LEU B O 1
ATOM 5022 N N . TYR B 1 143 ? 53.652 81.158 9.703 1.00 6.76 143 TYR B N 1
ATOM 5023 C CA . TYR B 1 143 ? 53.856 82.562 10.035 1.00 6.24 143 TYR B CA 1
ATOM 5024 C C . TYR B 1 143 ? 54.934 83.178 9.157 1.00 6.48 143 TYR B C 1
ATOM 5025 O O . TYR B 1 143 ? 54.758 84.264 8.604 1.00 6.41 143 TYR B O 1
ATOM 5034 N N . ARG B 1 144 ? 56.042 82.464 9.004 1.00 6.13 144 ARG B N 1
ATOM 5035 C CA . ARG B 1 144 ? 57.146 82.955 8.189 1.00 6.41 144 ARG B CA 1
ATOM 5036 C C . ARG B 1 144 ? 56.750 83.115 6.722 1.00 6.85 144 ARG B C 1
ATOM 5037 O O . ARG B 1 144 ? 57.121 84.094 6.057 1.00 6.78 144 ARG B O 1
ATOM 5045 N N . ILE B 1 145 ? 55.991 82.161 6.214 1.00 6.51 145 ILE B N 1
ATOM 5046 C CA . ILE B 1 145 ? 55.510 82.228 4.839 1.00 6.94 145 ILE B CA 1
ATOM 5047 C C . ILE B 1 145 ? 54.491 83.340 4.637 1.00 6.94 145 ILE B C 1
ATOM 5048 O O . ILE B 1 145 ? 54.486 83.965 3.575 1.00 7.31 145 ILE B O 1
ATOM 5053 N N . LEU B 1 146 ? 53.636 83.614 5.615 1.00 6.53 146 LEU B N 1
ATOM 5054 C CA . LEU B 1 146 ? 52.729 84.759 5.503 1.00 6.64 146 LEU B CA 1
ATOM 5055 C C . LEU B 1 146 ? 53.520 86.045 5.326 1.00 6.47 146 LEU B C 1
ATOM 5056 O O . LEU B 1 146 ? 53.181 86.872 4.483 1.00 6.62 146 LEU B O 1
ATOM 5061 N N . VAL B 1 147 ? 54.574 86.221 6.116 1.00 6.26 147 VAL B N 1
ATOM 5062 C CA . VAL B 1 147 ? 55.437 87.409 5.989 1.00 6.51 147 VAL B CA 1
ATOM 5063 C C . VAL B 1 147 ? 56.069 87.452 4.596 1.00 6.44 147 VAL B C 1
ATOM 5064 O O . VAL B 1 147 ? 55.996 88.464 3.898 1.00 7.20 147 VAL B O 1
ATOM 5068 N N A ARG B 1 148 ? 56.678 86.351 4.175 0.50 6.49 148 ARG B N 1
ATOM 5069 N N B ARG B 1 148 ? 56.702 86.354 4.198 0.50 6.52 148 ARG B N 1
ATOM 5070 C CA A ARG B 1 148 ? 57.322 86.303 2.871 0.50 6.47 148 ARG B CA 1
ATOM 5071 C CA B ARG B 1 148 ? 57.285 86.246 2.871 0.50 6.49 148 ARG B CA 1
ATOM 5072 C C A ARG B 1 148 ? 56.357 86.671 1.732 0.50 6.35 148 ARG B C 1
ATOM 5073 C C B ARG B 1 148 ? 56.321 86.767 1.807 0.50 6.28 148 ARG B C 1
ATOM 5074 O O A ARG B 1 148 ? 56.763 87.348 0.782 0.50 7.11 148 ARG B O 1
ATOM 5075 O O B ARG B 1 148 ? 56.675 87.652 1.015 0.50 6.92 148 ARG B O 1
ATOM 5090 N N . TYR B 1 149 ? 55.089 86.269 1.825 1.00 6.64 149 TYR B N 1
ATOM 5091 C CA . TYR B 1 149 ? 54.105 86.614 0.806 1.00 6.53 149 TYR B CA 1
ATOM 5092 C C . TYR B 1 149 ? 53.274 87.866 1.107 1.00 7.07 149 TYR B C 1
ATOM 5093 O O . TYR B 1 149 ? 52.364 88.198 0.356 1.00 8.07 149 TYR B O 1
ATOM 5102 N N . GLY B 1 150 ? 53.647 88.625 2.126 1.00 6.78 150 GLY B N 1
ATOM 5103 C CA . GLY B 1 150 ? 52.983 89.904 2.354 1.00 6.38 150 GLY B CA 1
ATOM 5104 C C . GLY B 1 150 ? 51.516 89.770 2.682 1.00 6.76 150 GLY B C 1
ATOM 5105 O O . GLY B 1 150 ? 50.704 90.637 2.325 1.00 7.32 150 GLY B O 1
ATOM 5106 N N . ARG B 1 151 ? 51.168 88.711 3.411 1.00 6.95 151 ARG B N 1
ATOM 5107 C CA . ARG B 1 151 ? 49.762 88.392 3.630 1.00 7.38 151 ARG B CA 1
ATOM 5108 C C . ARG B 1 151 ? 49.172 89.122 4.832 1.00 6.86 151 ARG B C 1
ATOM 5109 O O . ARG B 1 151 ? 48.776 88.519 5.839 1.00 7.42 151 ARG B O 1
ATOM 5117 N N . VAL B 1 152 ? 49.079 90.442 4.695 1.00 7.37 152 VAL B N 1
ATOM 5118 C CA . VAL B 1 152 ? 48.444 91.294 5.713 1.00 8.29 152 VAL B CA 1
ATOM 5119 C C . VAL B 1 152 ? 47.010 90.842 5.957 1.00 8.22 152 VAL B C 1
ATOM 5120 O O . VAL B 1 152 ? 46.486 90.973 7.070 1.00 8.34 152 VAL B O 1
ATOM 5124 N N . ASP B 1 153 ? 46.376 90.324 4.906 1.00 8.38 153 ASP B N 1
ATOM 5125 C CA . ASP B 1 153 ? 45.023 89.772 5.002 1.00 8.87 153 ASP B CA 1
ATOM 5126 C C . ASP B 1 153 ? 44.889 88.568 5.919 1.00 9.17 153 ASP B C 1
ATOM 5127 O O . ASP B 1 153 ? 43.878 88.431 6.627 1.00 11.42 153 ASP B O 1
ATOM 5132 N N . LEU B 1 154 ? 45.890 87.691 5.906 1.00 8.17 154 LEU B N 1
ATOM 5133 C CA . LEU B 1 154 ? 45.836 86.433 6.652 1.00 8.35 154 LEU B CA 1
ATOM 5134 C C . LEU B 1 154 ? 46.449 86.538 8.036 1.00 8.22 154 LEU B C 1
ATOM 5135 O O . LEU B 1 154 ? 46.080 85.787 8.924 1.00 9.82 154 LEU B O 1
ATOM 5140 N N . MET B 1 155 ? 47.390 87.441 8.244 1.00 7.15 155 MET B N 1
ATOM 5141 C CA . MET B 1 155 ? 48.075 87.536 9.529 1.00 6.91 155 MET B CA 1
ATOM 5142 C C . MET B 1 155 ? 47.118 88.097 10.557 1.00 7.14 155 MET B C 1
ATOM 5143 O O . MET B 1 155 ? 46.647 89.235 10.422 1.00 7.57 155 MET B O 1
ATOM 5148 N N . PRO B 1 156 ? 46.764 87.315 11.582 1.00 6.91 156 PRO B N 1
ATOM 5149 C CA . PRO B 1 156 ? 45.854 87.875 12.580 1.00 7.43 156 PRO B CA 1
ATOM 5150 C C . PRO B 1 156 ? 46.486 89.026 13.343 1.00 7.76 156 PRO B C 1
ATOM 5151 O O . PRO B 1 156 ? 47.703 89.105 13.479 1.00 7.71 156 PRO B O 1
ATOM 5155 N N . VAL B 1 157 ? 45.640 89.888 13.901 1.00 7.90 157 VAL B N 1
ATOM 5156 C CA . VAL B 1 157 ? 46.126 91.012 14.700 1.00 8.34 157 VAL B CA 1
ATOM 5157 C C . VAL B 1 157 ? 45.843 90.886 16.199 1.00 8.66 157 VAL B C 1
ATOM 5158 O O . VAL B 1 157 ? 46.295 91.726 16.963 1.00 9.57 157 VAL B O 1
ATOM 5162 N N . THR B 1 158 ? 45.131 89.840 16.634 1.00 8.94 158 THR B N 1
ATOM 5163 C CA . THR B 1 158 ? 45.046 89.502 18.061 1.00 9.86 158 THR B CA 1
ATOM 5164 C C . THR B 1 158 ? 45.066 87.996 18.242 1.00 9.63 158 THR B C 1
ATOM 5165 O O . THR B 1 158 ? 44.611 87.255 17.366 1.00 9.53 158 THR B O 1
ATOM 5169 N N . VAL B 1 159 ? 45.590 87.548 19.381 1.00 9.61 159 VAL B N 1
ATOM 5170 C CA . VAL B 1 159 ? 45.691 86.125 19.673 1.00 10.52 159 VAL B CA 1
ATOM 5171 C C . VAL B 1 159 ? 44.328 85.443 19.691 1.00 10.59 159 VAL B C 1
ATOM 5172 O O . VAL B 1 159 ? 44.160 84.364 19.149 1.00 10.42 159 VAL B O 1
ATOM 5176 N N A ASP B 1 160 ? 43.352 86.092 20.310 0.50 11.53 160 ASP B N 1
ATOM 5177 N N B ASP B 1 160 ? 43.345 86.086 20.309 0.50 11.62 160 ASP B N 1
ATOM 5178 C CA A ASP B 1 160 ? 42.021 85.513 20.387 0.50 11.80 160 ASP B CA 1
ATOM 5179 C CA B ASP B 1 160 ? 42.013 85.499 20.368 0.50 11.95 160 ASP B CA 1
ATOM 5180 C C A ASP B 1 160 ? 41.350 85.353 19.017 0.50 11.53 160 ASP B C 1
ATOM 5181 C C B ASP B 1 160 ? 41.395 85.295 18.986 0.50 11.59 160 ASP B C 1
ATOM 5182 O O A ASP B 1 160 ? 40.410 84.573 18.881 0.50 12.04 160 ASP B O 1
ATOM 5183 O O B ASP B 1 160 ? 40.554 84.418 18.800 0.50 11.98 160 ASP B O 1
ATOM 5192 N N . GLU B 1 161 ? 41.832 86.086 18.013 1.00 10.63 161 GLU B N 1
ATOM 5193 C CA . GLU B 1 161 ? 41.299 86.011 16.649 1.00 10.67 161 GLU B CA 1
ATOM 5194 C C . GLU B 1 161 ? 42.097 85.099 15.713 1.00 10.17 161 GLU B C 1
ATOM 5195 O O . GLU B 1 161 ? 41.786 84.988 14.525 1.00 12.01 161 GLU B O 1
ATOM 5201 N N . VAL B 1 162 ? 43.126 84.433 16.229 1.00 9.44 162 VAL B N 1
ATOM 5202 C CA . VAL B 1 162 ? 43.872 83.500 15.394 1.00 9.78 162 VAL B CA 1
ATOM 5203 C C . VAL B 1 162 ? 42.956 82.326 14.996 1.00 9.91 162 VAL B C 1
ATOM 5204 O O . VAL B 1 162 ? 42.446 81.615 15.870 1.00 10.35 162 VAL B O 1
ATOM 5208 N N . PRO B 1 163 ? 42.718 82.114 13.690 1.00 10.41 163 PRO B N 1
ATOM 5209 C CA . PRO B 1 163 ? 41.918 80.935 13.321 1.00 11.11 163 PRO B CA 1
ATOM 5210 C C . PRO B 1 163 ? 42.662 79.638 13.690 1.00 11.33 163 PRO B C 1
ATOM 5211 O O . PRO B 1 163 ? 43.867 79.538 13.489 1.00 10.86 163 PRO B O 1
ATOM 5215 N N . PRO B 1 164 ? 41.963 78.646 14.267 1.00 11.55 164 PRO B N 1
ATOM 5216 C CA . PRO B 1 164 ? 42.666 77.386 14.531 1.00 11.71 164 PRO B CA 1
ATOM 5217 C C . PRO B 1 164 ? 43.384 76.781 13.314 1.00 11.31 164 PRO B C 1
ATOM 5218 O O . PRO B 1 164 ? 44.412 76.125 13.479 1.00 10.88 164 PRO B O 1
ATOM 5222 N N . GLU B 1 165 ? 42.871 77.022 12.110 1.00 11.32 165 GLU B N 1
ATOM 5223 C CA . GLU B 1 165 ? 43.514 76.497 10.901 1.00 11.96 165 GLU B CA 1
ATOM 5224 C C . GLU B 1 165 ? 44.898 77.104 10.616 1.00 10.94 165 GLU B C 1
ATOM 5225 O O . GLU B 1 165 ? 45.574 76.636 9.722 1.00 10.28 165 GLU B O 1
ATOM 5231 N N A MET B 1 166 ? 45.280 78.156 11.344 0.50 10.36 166 MET B N 1
ATOM 5232 N N B MET B 1 166 ? 45.310 78.095 11.399 0.50 10.48 166 MET B N 1
ATOM 5233 C CA A MET B 1 166 ? 46.624 78.727 11.245 0.50 9.83 166 MET B CA 1
ATOM 5234 C CA B MET B 1 166 ? 46.627 78.703 11.257 0.50 10.02 166 MET B CA 1
ATOM 5235 C C A MET B 1 166 ? 47.513 78.340 12.427 0.50 9.57 166 MET B C 1
ATOM 5236 C C B MET B 1 166 ? 47.544 78.281 12.390 0.50 9.65 166 MET B C 1
ATOM 5237 O O A MET B 1 166 ? 48.620 78.859 12.572 0.50 9.32 166 MET B O 1
ATOM 5238 O O B MET B 1 166 ? 48.693 78.706 12.461 0.50 9.35 166 MET B O 1
ATOM 5247 N N . ALA B 1 167 ? 47.026 77.430 13.272 1.00 9.60 167 ALA B N 1
ATOM 5248 C CA . ALA B 1 167 ? 47.737 77.017 14.474 1.00 9.99 167 ALA B CA 1
ATOM 5249 C C . ALA B 1 167 ? 47.566 75.503 14.658 1.00 10.92 167 ALA B C 1
ATOM 5250 O O . ALA B 1 167 ? 48.022 74.743 13.819 1.00 10.71 167 ALA B O 1
ATOM 5252 N N . GLY B 1 168 ? 46.886 75.061 15.706 1.00 11.22 168 GLY B N 1
ATOM 5253 C CA . GLY B 1 168 ? 46.829 73.644 16.004 1.00 12.00 168 GLY B CA 1
ATOM 5254 C C . GLY B 1 168 ? 46.009 72.827 15.029 1.00 12.90 168 GLY B C 1
ATOM 5255 O O . GLY B 1 168 ? 46.143 71.603 14.990 1.00 14.51 168 GLY B O 1
ATOM 5256 N N . GLU B 1 169 ? 45.152 73.481 14.254 1.00 11.94 169 GLU B N 1
ATOM 5257 C CA . GLU B 1 169 ? 44.372 72.827 13.209 1.00 12.49 169 GLU B CA 1
ATOM 5258 C C . GLU B 1 169 ? 44.915 73.146 11.820 1.00 11.98 169 GLU B C 1
ATOM 5259 O O . GLU B 1 169 ? 44.161 73.189 10.852 1.00 11.41 169 GLU B O 1
ATOM 5265 N N . PHE B 1 170 ? 46.233 73.303 11.714 1.00 11.72 170 PHE B N 1
ATOM 5266 C CA . PHE B 1 170 ? 46.839 73.766 10.467 1.00 12.26 170 PHE B CA 1
ATOM 5267 C C . PHE B 1 170 ? 46.534 72.899 9.249 1.00 12.50 170 PHE B C 1
ATOM 5268 O O . PHE B 1 170 ? 46.507 73.401 8.132 1.00 11.31 170 PHE B O 1
ATOM 5276 N N A GLU B 1 171 ? 46.290 71.606 9.444 0.50 13.34 171 GLU B N 1
ATOM 5277 N N B GLU B 1 171 ? 46.296 71.607 9.447 0.50 13.43 171 GLU B N 1
ATOM 5278 C CA A GLU B 1 171 ? 46.026 70.752 8.289 0.50 14.79 171 GLU B CA 1
ATOM 5279 C CA B GLU B 1 171 ? 46.022 70.751 8.299 0.50 14.93 171 GLU B CA 1
ATOM 5280 C C A GLU B 1 171 ? 44.719 71.099 7.590 0.50 15.11 171 GLU B C 1
ATOM 5281 C C B GLU B 1 171 ? 44.721 71.101 7.592 0.50 15.18 171 GLU B C 1
ATOM 5282 O O A GLU B 1 171 ? 44.544 70.760 6.423 0.50 14.74 171 GLU B O 1
ATOM 5283 O O B GLU B 1 171 ? 44.553 70.768 6.423 0.50 14.79 171 GLU B O 1
ATOM 5294 N N . ARG B 1 172 ? 43.799 71.760 8.291 1.00 15.47 172 ARG B N 1
ATOM 5295 C CA . ARG B 1 172 ? 42.549 72.198 7.675 1.00 16.06 172 ARG B CA 1
ATOM 5296 C C . ARG B 1 172 ? 42.847 73.171 6.533 1.00 15.96 172 ARG B C 1
ATOM 5297 O O . ARG B 1 172 ? 42.231 73.115 5.477 1.00 16.59 172 ARG B O 1
ATOM 5305 N N . LEU B 1 173 ? 43.818 74.051 6.747 1.00 15.07 173 LEU B N 1
ATOM 5306 C CA . LEU B 1 173 ? 44.209 75.001 5.711 1.00 15.52 173 LEU B CA 1
ATOM 5307 C C . LEU B 1 173 ? 44.875 74.276 4.547 1.00 16.15 173 LEU B C 1
ATOM 5308 O O . LEU B 1 173 ? 44.600 74.551 3.383 1.00 16.77 173 LEU B O 1
ATOM 5313 N N . ILE B 1 174 ? 45.743 73.329 4.858 1.00 16.75 174 ILE B N 1
ATOM 5314 C CA . ILE B 1 174 ? 46.413 72.558 3.815 1.00 17.99 174 ILE B CA 1
ATOM 5315 C C . ILE B 1 174 ? 45.420 71.741 2.980 1.00 19.21 174 ILE B C 1
ATOM 5316 O O . ILE B 1 174 ? 45.486 71.750 1.752 1.00 20.16 174 ILE B O 1
ATOM 5321 N N A GLU B 1 175 ? 44.479 71.072 3.639 0.50 19.61 175 GLU B N 1
ATOM 5322 N N B GLU B 1 175 ? 44.523 71.033 3.664 0.50 19.47 175 GLU B N 1
ATOM 5323 C CA A GLU B 1 175 ? 43.521 70.197 2.949 0.50 20.67 175 GLU B CA 1
ATOM 5324 C CA B GLU B 1 175 ? 43.561 70.131 3.022 0.50 20.44 175 GLU B CA 1
ATOM 5325 C C A GLU B 1 175 ? 42.485 70.962 2.124 0.50 21.15 175 GLU B C 1
ATOM 5326 C C B GLU B 1 175 ? 42.618 70.875 2.092 0.50 20.82 175 GLU B C 1
ATOM 5327 O O A GLU B 1 175 ? 41.764 70.373 1.320 0.50 21.43 175 GLU B O 1
ATOM 5328 O O B GLU B 1 175 ? 42.268 70.380 1.023 0.50 21.17 175 GLU B O 1
ATOM 5339 N N A ARG B 1 176 ? 42.404 72.271 2.321 0.50 21.14 176 ARG B N 1
ATOM 5340 N N B ARG B 1 176 ? 42.196 72.062 2.504 0.50 20.79 176 ARG B N 1
ATOM 5341 C CA A ARG B 1 176 ? 41.401 73.077 1.634 0.50 21.86 176 ARG B CA 1
ATOM 5342 C CA B ARG B 1 176 ? 41.249 72.830 1.713 0.50 21.40 176 ARG B CA 1
ATOM 5343 C C A ARG B 1 176 ? 41.664 73.202 0.130 0.50 22.56 176 ARG B C 1
ATOM 5344 C C B ARG B 1 176 ? 41.717 72.923 0.265 0.50 22.17 176 ARG B C 1
ATOM 5345 O O A ARG B 1 176 ? 40.767 73.565 -0.632 0.50 23.15 176 ARG B O 1
ATOM 5346 O O B ARG B 1 176 ? 40.933 72.721 -0.664 0.50 22.92 176 ARG B O 1
ATOM 5361 N N A TYR B 1 177 ? 42.882 72.908 -0.308 0.50 22.90 177 TYR B N 1
ATOM 5362 N N B TYR B 1 177 ? 43.003 73.213 0.086 0.50 22.55 177 TYR B N 1
ATOM 5363 C CA A TYR B 1 177 ? 43.228 73.121 -1.711 0.50 23.34 177 TYR B CA 1
ATOM 5364 C CA B TYR B 1 177 ? 43.540 73.581 -1.222 0.50 22.93 177 TYR B CA 1
ATOM 5365 C C A TYR B 1 177 ? 43.826 71.894 -2.366 0.50 24.23 177 TYR B C 1
ATOM 5366 C C B TYR B 1 177 ? 44.142 72.411 -2.012 0.50 23.76 177 TYR B C 1
ATOM 5367 O O A TYR B 1 177 ? 44.166 71.915 -3.548 0.50 24.71 177 TYR B O 1
ATOM 5368 O O B TYR B 1 177 ? 44.734 72.607 -3.073 0.50 24.10 177 TYR B O 1
ATOM 5385 N N A ASP B 1 178 ? 43.949 70.821 -1.601 0.50 24.88 178 ASP B N 1
ATOM 5386 N N B ASP B 1 178 ? 43.957 71.194 -1.515 0.50 24.62 178 ASP B N 1
ATOM 5387 C CA A ASP B 1 178 ? 44.450 69.581 -2.151 0.50 25.10 178 ASP B CA 1
ATOM 5388 C CA B ASP B 1 178 ? 44.294 69.986 -2.279 0.50 25.12 178 ASP B CA 1
ATOM 5389 C C A ASP B 1 178 ? 45.595 69.865 -3.131 0.50 24.86 178 ASP B C 1
ATOM 5390 C C B ASP B 1 178 ? 45.497 70.181 -3.209 0.50 24.89 178 ASP B C 1
ATOM 5391 O O A ASP B 1 178 ? 45.541 69.487 -4.301 0.50 25.37 178 ASP B O 1
ATOM 5392 O O B ASP B 1 178 ? 45.381 70.055 -4.428 0.50 25.58 178 ASP B O 1
ATOM 5401 N N . VAL B 1 179 ? 46.645 70.511 -2.629 1.00 23.93 179 VAL B N 1
ATOM 5402 C CA . VAL B 1 179 ? 47.870 70.704 -3.399 1.00 23.02 179 VAL B CA 1
ATOM 5403 C C . VAL B 1 179 ? 48.669 69.409 -3.374 1.00 22.31 179 VAL B C 1
ATOM 5404 O O . VAL B 1 179 ? 48.458 68.569 -2.504 1.00 23.06 179 VAL B O 1
ATOM 5408 N N . PRO B 1 180 ? 49.579 69.219 -4.337 1.00 21.54 180 PRO B N 1
ATOM 5409 C CA . PRO B 1 180 ? 50.414 68.023 -4.238 1.00 21.19 180 PRO B CA 1
ATOM 5410 C C . PRO B 1 180 ? 51.342 68.087 -3.019 1.00 20.02 180 PRO B C 1
ATOM 5411 O O . PRO B 1 180 ? 51.804 69.161 -2.652 1.00 19.74 180 PRO B O 1
ATOM 5415 N N . ILE B 1 181 ? 51.557 66.941 -2.384 1.00 18.86 181 ILE B N 1
ATOM 5416 C CA . ILE B 1 181 ? 52.392 66.822 -1.196 1.00 18.30 181 ILE B CA 1
ATOM 5417 C C . ILE B 1 181 ? 53.318 65.651 -1.455 1.00 18.37 181 ILE B C 1
ATOM 5418 O O . ILE B 1 181 ? 52.843 64.535 -1.646 1.00 19.23 181 ILE B O 1
ATOM 5423 N N . ASP B 1 182 ? 54.626 65.887 -1.512 1.00 17.77 182 ASP B N 1
ATOM 5424 C CA . ASP B 1 182 ? 55.543 64.795 -1.831 1.00 18.06 182 ASP B CA 1
ATOM 5425 C C . ASP B 1 182 ? 55.827 63.921 -0.618 1.00 17.75 182 ASP B C 1
ATOM 5426 O O . ASP B 1 182 ? 55.371 64.201 0.490 1.00 16.30 182 ASP B O 1
ATOM 5431 N N . GLU B 1 183 ? 56.534 62.821 -0.841 1.00 18.48 183 GLU B N 1
ATOM 5432 C CA . GLU B 1 183 ? 56.751 61.846 0.219 1.00 19.36 183 GLU B CA 1
ATOM 5433 C C . GLU B 1 183 ? 57.506 62.447 1.410 1.00 18.31 183 GLU B C 1
ATOM 5434 O O . GLU B 1 183 ? 57.198 62.145 2.558 1.00 18.67 183 GLU B O 1
ATOM 5440 N N . LYS B 1 184 ? 58.476 63.310 1.141 1.00 17.28 184 LYS B N 1
ATOM 5441 C CA . LYS B 1 184 ? 59.254 63.929 2.210 1.00 16.79 184 LYS B CA 1
ATOM 5442 C C . LYS B 1 184 ? 58.376 64.879 3.011 1.00 15.21 184 LYS B C 1
ATOM 5443 O O . LYS B 1 184 ? 58.412 64.895 4.230 1.00 14.63 184 LYS B O 1
ATOM 5449 N N . GLU B 1 185 ? 57.563 65.655 2.309 1.00 14.29 185 GLU B N 1
ATOM 5450 C CA . GLU B 1 185 ? 56.633 66.561 2.968 1.00 13.88 185 GLU B CA 1
ATOM 5451 C C . GLU B 1 185 ? 55.657 65.801 3.874 1.00 13.97 185 GLU B C 1
ATOM 5452 O O . GLU B 1 185 ? 55.346 66.263 4.973 1.00 13.71 185 GLU B O 1
ATOM 5458 N N A GLU B 1 186 ? 55.193 64.634 3.424 0.50 14.81 186 GLU B N 1
ATOM 5459 N N B GLU B 1 186 ? 55.203 64.634 3.433 0.50 14.94 186 GLU B N 1
ATOM 5460 C CA A GLU B 1 186 ? 54.311 63.796 4.245 0.50 15.25 186 GLU B CA 1
ATOM 5461 C CA B GLU B 1 186 ? 54.314 63.819 4.253 0.50 15.28 186 GLU B CA 1
ATOM 5462 C C A GLU B 1 186 ? 55.011 63.368 5.539 0.50 15.25 186 GLU B C 1
ATOM 5463 C C B GLU B 1 186 ? 55.006 63.337 5.537 0.50 15.33 186 GLU B C 1
ATOM 5464 O O A GLU B 1 186 ? 54.400 63.388 6.611 0.50 15.40 186 GLU B O 1
ATOM 5465 O O B GLU B 1 186 ? 54.380 63.281 6.598 0.50 15.48 186 GLU B O 1
ATOM 5476 N N . ARG B 1 187 ? 56.286 62.988 5.443 1.00 15.10 187 ARG B N 1
ATOM 5477 C CA . ARG B 1 187 ? 57.079 62.607 6.620 1.00 15.05 187 ARG B CA 1
ATOM 5478 C C . ARG B 1 187 ? 57.211 63.762 7.604 1.00 13.74 187 ARG B C 1
ATOM 5479 O O . ARG B 1 187 ? 57.147 63.565 8.804 1.00 13.49 187 ARG B O 1
ATOM 5487 N N . ILE B 1 188 ? 57.370 64.975 7.079 1.00 12.81 188 ILE B N 1
ATOM 5488 C CA . ILE B 1 188 ? 57.479 66.176 7.903 1.00 12.72 188 ILE B CA 1
ATOM 5489 C C . ILE B 1 188 ? 56.139 66.450 8.584 1.00 12.63 188 ILE B C 1
ATOM 5490 O O . ILE B 1 188 ? 56.088 66.722 9.789 1.00 11.94 188 ILE B O 1
ATOM 5495 N N . LEU B 1 189 ? 55.052 66.355 7.820 1.00 13.06 189 LEU B N 1
ATOM 5496 C CA . LEU B 1 189 ? 53.706 66.546 8.388 1.00 13.28 189 LEU B CA 1
ATOM 5497 C C . LEU B 1 189 ? 53.409 65.552 9.527 1.00 13.83 189 LEU B C 1
ATOM 5498 O O . LEU B 1 189 ? 52.762 65.925 10.500 1.00 14.17 189 LEU B O 1
ATOM 5503 N N . GLU B 1 190 ? 53.905 64.326 9.424 1.00 14.55 190 GLU B N 1
ATOM 5504 C CA . GLU B 1 190 ? 53.691 63.335 10.485 1.00 15.59 190 GLU B CA 1
ATOM 5505 C C . GLU B 1 190 ? 54.257 63.823 11.814 1.00 15.32 190 GLU B C 1
ATOM 5506 O O . GLU B 1 190 ? 53.644 63.649 12.863 1.00 15.41 190 GLU B O 1
ATOM 5512 N N . ILE B 1 191 ? 55.426 64.444 11.770 1.00 14.43 191 ILE B N 1
ATOM 5513 C CA . ILE B 1 191 ? 56.058 64.978 12.971 1.00 14.60 191 ILE B CA 1
ATOM 5514 C C . ILE B 1 191 ? 55.282 66.204 13.483 1.00 13.90 191 ILE B C 1
ATOM 5515 O O . ILE B 1 191 ? 55.049 66.352 14.684 1.00 14.16 191 ILE B O 1
ATOM 5520 N N . LEU B 1 192 ? 54.866 67.075 12.569 1.00 12.69 192 LEU B N 1
ATOM 5521 C CA . LEU B 1 192 ? 54.109 68.271 12.945 1.00 12.44 192 LEU B CA 1
ATOM 5522 C C . LEU B 1 192 ? 52.744 67.935 13.545 1.00 12.75 192 LEU B C 1
ATOM 5523 O O . LEU B 1 192 ? 52.214 68.713 14.332 1.00 13.53 192 LEU B O 1
ATOM 5528 N N . ARG B 1 193 ? 52.183 66.780 13.181 1.00 14.20 193 ARG B N 1
ATOM 5529 C CA . ARG B 1 193 ? 50.945 66.289 13.796 1.00 14.89 193 ARG B CA 1
ATOM 5530 C C . ARG B 1 193 ? 51.117 65.993 15.277 1.00 15.20 193 ARG B C 1
ATOM 5531 O O . ARG B 1 193 ? 50.162 66.124 16.048 1.00 16.84 193 ARG B O 1
ATOM 5539 N N A GLU B 1 194 ? 52.311 65.559 15.681 0.50 14.45 194 GLU B N 1
ATOM 5540 N N B GLU B 1 194 ? 52.327 65.632 15.684 0.50 14.52 194 GLU B N 1
ATOM 5541 C CA A GLU B 1 194 ? 52.615 65.382 17.111 0.50 14.72 194 GLU B CA 1
ATOM 5542 C CA B GLU B 1 194 ? 52.618 65.360 17.094 0.50 14.91 194 GLU B CA 1
ATOM 5543 C C A GLU B 1 194 ? 52.616 66.746 17.792 0.50 13.62 194 GLU B C 1
ATOM 5544 C C B GLU B 1 194 ? 52.857 66.653 17.884 0.50 13.77 194 GLU B C 1
ATOM 5545 O O A GLU B 1 194 ? 51.951 66.950 18.812 0.50 13.70 194 GLU B O 1
ATOM 5546 O O B GLU B 1 194 ? 52.645 66.694 19.102 0.50 13.69 194 GLU B O 1
ATOM 5557 N N . ASN B 1 195 ? 53.349 67.688 17.202 1.00 12.56 195 ASN B N 1
ATOM 5558 C CA . ASN B 1 195 ? 53.540 69.000 17.794 1.00 11.96 195 ASN B CA 1
ATOM 5559 C C . ASN B 1 195 ? 53.769 69.984 16.644 1.00 10.94 195 ASN B C 1
ATOM 5560 O O . ASN B 1 195 ? 54.839 69.980 16.032 1.00 10.85 195 ASN B O 1
ATOM 5565 N N . PRO B 1 196 ? 52.752 70.796 16.317 1.00 10.40 196 PRO B N 1
ATOM 5566 C CA . PRO B 1 196 ? 52.919 71.767 15.241 1.00 9.99 196 PRO B CA 1
ATOM 5567 C C . PRO B 1 196 ? 54.072 72.742 15.448 1.00 9.51 196 PRO B C 1
ATOM 5568 O O . PRO B 1 196 ? 54.490 73.396 14.485 1.00 9.20 196 PRO B O 1
ATOM 5572 N N . TRP B 1 197 ? 54.568 72.867 16.683 1.00 9.09 197 TRP B N 1
ATOM 5573 C CA . TRP B 1 197 ? 55.635 73.801 17.020 1.00 9.32 197 TRP B CA 1
ATOM 5574 C C . TRP B 1 197 ? 56.991 73.101 17.143 1.00 9.98 197 TRP B C 1
ATOM 5575 O O . TRP B 1 197 ? 57.919 73.645 17.729 1.00 10.91 197 TRP B O 1
ATOM 5586 N N . THR B 1 198 ? 57.126 71.908 16.574 1.00 10.32 198 THR B N 1
ATOM 5587 C CA . THR B 1 198 ? 58.413 71.211 16.590 1.00 10.57 198 THR B CA 1
ATOM 5588 C C . THR B 1 198 ? 59.458 72.012 15.807 1.00 10.89 198 THR B C 1
ATOM 5589 O O . THR B 1 198 ? 59.227 72.340 14.655 1.00 9.94 198 THR B O 1
ATOM 5593 N N . PRO B 1 199 ? 60.622 72.332 16.413 1.00 11.10 199 PRO B N 1
ATOM 5594 C CA . PRO B 1 199 ? 61.633 73.067 15.654 1.00 11.01 199 PRO B CA 1
ATOM 5595 C C . PRO B 1 199 ? 62.160 72.286 14.461 1.00 10.79 199 PRO B C 1
ATOM 5596 O O . PRO B 1 199 ? 62.233 71.053 14.502 1.00 10.77 199 PRO B O 1
ATOM 5600 N N . HIS B 1 200 ? 62.551 73.014 13.428 1.00 10.73 200 HIS B N 1
ATOM 5601 C CA . HIS B 1 200 ? 62.955 72.378 12.189 1.00 10.96 200 HIS B CA 1
ATOM 5602 C C . HIS B 1 200 ? 64.178 71.492 12.353 1.00 11.76 200 HIS B C 1
ATOM 5603 O O . HIS B 1 200 ? 64.292 70.460 11.687 1.00 12.09 200 HIS B O 1
ATOM 5610 N N . ASP B 1 201 ? 65.094 71.855 13.255 1.00 12.16 201 ASP B N 1
ATOM 5611 C CA . ASP B 1 201 ? 66.271 71.022 13.487 1.00 13.17 201 ASP B CA 1
ATOM 5612 C C . ASP B 1 201 ? 65.910 69.672 14.116 1.00 13.26 201 ASP B C 1
ATOM 5613 O O . ASP B 1 201 ? 66.553 68.653 13.844 1.00 14.35 201 ASP B O 1
ATOM 5618 N N A GLU B 1 202 ? 64.874 69.662 14.945 0.50 13.40 202 GLU B N 1
ATOM 5619 N N B GLU B 1 202 ? 64.885 69.673 14.962 0.50 13.18 202 GLU B N 1
ATOM 5620 C CA A GLU B 1 202 ? 64.397 68.427 15.579 0.50 14.14 202 GLU B CA 1
ATOM 5621 C CA B GLU B 1 202 ? 64.379 68.441 15.574 0.50 13.61 202 GLU B CA 1
ATOM 5622 C C A GLU B 1 202 ? 63.622 67.549 14.583 0.50 13.80 202 GLU B C 1
ATOM 5623 C C B GLU B 1 202 ? 63.736 67.568 14.498 0.50 13.48 202 GLU B C 1
ATOM 5624 O O A GLU B 1 202 ? 63.655 66.326 14.679 0.50 14.08 202 GLU B O 1
ATOM 5625 O O B GLU B 1 202 ? 64.015 66.377 14.422 0.50 13.45 202 GLU B O 1
ATOM 5636 N N . ILE B 1 203 ? 62.905 68.171 13.650 1.00 12.81 203 ILE B N 1
ATOM 5637 C CA . ILE B 1 203 ? 62.278 67.433 12.554 1.00 13.30 203 ILE B CA 1
ATOM 5638 C C . ILE B 1 203 ? 63.379 66.772 11.712 1.00 13.32 203 ILE B C 1
ATOM 5639 O O . ILE B 1 203 ? 63.305 65.580 11.391 1.00 14.05 203 ILE B O 1
ATOM 5644 N N . ALA B 1 204 ? 64.404 67.541 11.375 1.00 13.34 204 ALA B N 1
ATOM 5645 C CA . ALA B 1 204 ? 65.514 67.049 10.566 1.00 14.40 204 ALA B CA 1
ATOM 5646 C C . ALA B 1 204 ? 66.216 65.857 11.225 1.00 15.30 204 ALA B C 1
ATOM 5647 O O . ALA B 1 204 ? 66.450 64.833 10.579 1.00 15.08 204 ALA B O 1
ATOM 5649 N N A ARG B 1 205 ? 66.570 65.989 12.495 0.50 15.74 205 ARG B N 1
ATOM 5650 N N B ARG B 1 205 ? 66.538 65.999 12.511 0.50 15.71 205 ARG B N 1
ATOM 5651 C CA A ARG B 1 205 ? 67.333 64.940 13.169 0.50 16.87 205 ARG B CA 1
ATOM 5652 C CA B ARG B 1 205 ? 67.173 64.920 13.279 0.50 17.25 205 ARG B CA 1
ATOM 5653 C C A ARG B 1 205 ? 66.508 63.662 13.280 0.50 17.16 205 ARG B C 1
ATOM 5654 C C B ARG B 1 205 ? 66.310 63.667 13.243 0.50 17.47 205 ARG B C 1
ATOM 5655 O O A ARG B 1 205 ? 67.038 62.548 13.203 0.50 18.04 205 ARG B O 1
ATOM 5656 O O B ARG B 1 205 ? 66.773 62.585 12.865 0.50 18.22 205 ARG B O 1
ATOM 5671 N N A ARG B 1 206 ? 65.204 63.819 13.445 0.50 16.69 206 ARG B N 1
ATOM 5672 N N B ARG B 1 206 ? 65.048 63.816 13.623 0.50 17.39 206 ARG B N 1
ATOM 5673 C CA A ARG B 1 206 ? 64.334 62.668 13.645 0.50 17.27 206 ARG B CA 1
ATOM 5674 C CA B ARG B 1 206 ? 64.135 62.681 13.660 0.50 17.67 206 ARG B CA 1
ATOM 5675 C C A ARG B 1 206 ? 63.957 61.961 12.344 0.50 17.27 206 ARG B C 1
ATOM 5676 C C B ARG B 1 206 ? 64.105 61.930 12.328 0.50 17.63 206 ARG B C 1
ATOM 5677 O O A ARG B 1 206 ? 63.568 60.787 12.367 0.50 18.31 206 ARG B O 1
ATOM 5678 O O B ARG B 1 206 ? 64.151 60.692 12.308 0.50 18.27 206 ARG B O 1
ATOM 5693 N N . LEU B 1 207 ? 64.070 62.668 11.222 1.00 16.92 207 LEU B N 1
ATOM 5694 C CA . LEU B 1 207 ? 63.864 62.069 9.902 1.00 17.13 207 LEU B CA 1
ATOM 5695 C C . LEU B 1 207 ? 65.168 61.686 9.200 1.00 17.56 207 LEU B C 1
ATOM 5696 O O . LEU B 1 207 ? 65.130 61.073 8.143 1.00 18.26 207 LEU B O 1
ATOM 5701 N N . GLY B 1 208 ? 66.316 62.019 9.786 1.00 17.65 208 GLY B N 1
ATOM 5702 C CA . GLY B 1 208 ? 67.609 61.756 9.133 1.00 18.09 208 GLY B CA 1
ATOM 5703 C C . GLY B 1 208 ? 67.804 62.596 7.884 1.00 18.00 208 GLY B C 1
ATOM 5704 O O . GLY B 1 208 ? 68.394 62.148 6.898 1.00 19.19 208 GLY B O 1
ATOM 5705 N N . LEU B 1 209 ? 67.300 63.826 7.940 1.00 16.63 209 LEU B N 1
ATOM 5706 C CA . LEU B 1 209 ? 67.386 64.784 6.850 1.00 16.62 209 LEU B CA 1
ATOM 5707 C C . LEU B 1 209 ? 68.203 65.973 7.319 1.00 16.24 209 LEU B C 1
ATOM 5708 O O . LEU B 1 209 ? 68.395 66.169 8.528 1.00 17.03 209 LEU B O 1
ATOM 5713 N N . SER B 1 210 ? 68.685 66.758 6.366 1.00 15.87 210 SER B N 1
ATOM 5714 C CA . SER B 1 210 ? 69.275 68.049 6.689 1.00 15.59 210 SER B CA 1
ATOM 5715 C C . SER B 1 210 ? 68.184 69.055 6.996 1.00 15.50 210 SER B C 1
ATOM 5716 O O . SER B 1 210 ? 67.009 68.882 6.629 1.00 15.18 210 SER B O 1
ATOM 5719 N N . VAL B 1 211 ? 68.567 70.142 7.661 1.00 15.12 211 VAL B N 1
ATOM 5720 C CA . VAL B 1 211 ? 67.646 71.222 7.929 1.00 14.64 211 VAL B CA 1
ATOM 5721 C C . VAL B 1 211 ? 67.141 71.825 6.611 1.00 14.06 211 VAL B C 1
ATOM 5722 O O . VAL B 1 211 ? 65.963 72.100 6.472 1.00 13.81 211 VAL B O 1
ATOM 5726 N N A SER B 1 212 ? 68.062 71.998 5.661 0.50 14.59 212 SER B N 1
ATOM 5727 N N B SER B 1 212 ? 68.024 72.004 5.633 0.50 14.64 212 SER B N 1
ATOM 5728 C CA A SER B 1 212 ? 67.726 72.447 4.313 0.50 14.53 212 SER B CA 1
ATOM 5729 C CA B SER B 1 212 ? 67.601 72.578 4.353 0.50 14.51 212 SER B CA 1
ATOM 5730 C C A SER B 1 212 ? 66.647 71.548 3.684 0.50 14.37 212 SER B C 1
ATOM 5731 C C B SER B 1 212 ? 66.605 71.677 3.608 0.50 14.49 212 SER B C 1
ATOM 5732 O O A SER B 1 212 ? 65.669 72.040 3.120 0.50 13.90 212 SER B O 1
ATOM 5733 O O B SER B 1 212 ? 65.750 72.167 2.872 0.50 14.25 212 SER B O 1
ATOM 5738 N N A GLU B 1 213 ? 66.825 70.238 3.802 0.50 14.63 213 GLU B N 1
ATOM 5739 N N B GLU B 1 213 ? 66.710 70.370 3.820 0.50 14.55 213 GLU B N 1
ATOM 5740 C CA A GLU B 1 213 ? 65.845 69.277 3.282 0.50 14.80 213 GLU B CA 1
ATOM 5741 C CA B GLU B 1 213 ? 65.783 69.399 3.220 0.50 14.83 213 GLU B CA 1
ATOM 5742 C C A GLU B 1 213 ? 64.460 69.502 3.895 0.50 13.95 213 GLU B C 1
ATOM 5743 C C B GLU B 1 213 ? 64.420 69.396 3.917 0.50 13.94 213 GLU B C 1
ATOM 5744 O O A GLU B 1 213 ? 63.459 69.515 3.181 0.50 13.94 213 GLU B O 1
ATOM 5745 O O B GLU B 1 213 ? 63.390 69.092 3.303 0.50 13.57 213 GLU B O 1
ATOM 5756 N N . VAL B 1 214 ? 64.405 69.696 5.211 1.00 13.07 214 VAL B N 1
ATOM 5757 C CA . VAL B 1 214 ? 63.133 69.857 5.925 1.00 13.02 214 VAL B CA 1
ATOM 5758 C C . VAL B 1 214 ? 62.437 71.146 5.496 1.00 12.22 214 VAL B C 1
ATOM 5759 O O . VAL B 1 214 ? 61.226 71.181 5.342 1.00 12.59 214 VAL B O 1
ATOM 5763 N N . GLU B 1 215 ? 63.223 72.196 5.302 1.00 12.00 215 GLU B N 1
ATOM 5764 C CA . GLU B 1 215 ? 62.670 73.511 5.064 1.00 12.10 215 GLU B CA 1
ATOM 5765 C C . GLU B 1 215 ? 62.246 73.712 3.624 1.00 11.75 215 GLU B C 1
ATOM 5766 O O . GLU B 1 215 ? 61.123 74.126 3.361 1.00 11.50 215 GLU B O 1
ATOM 5772 N N . GLY B 1 216 ? 63.147 73.420 2.692 1.00 11.79 216 GLY B N 1
ATOM 5773 C CA . GLY B 1 216 ? 62.914 73.741 1.296 1.00 11.96 216 GLY B CA 1
ATOM 5774 C C . GLY B 1 216 ? 62.988 75.240 1.047 1.00 11.38 216 GLY B C 1
ATOM 5775 O O . GLY B 1 216 ? 63.164 76.022 1.968 1.00 11.36 216 GLY B O 1
ATOM 5776 N N A GLU B 1 217 ? 62.833 75.615 -0.217 0.50 11.67 217 GLU B N 1
ATOM 5777 N N B GLU B 1 217 ? 62.901 75.657 -0.211 0.50 11.80 217 GLU B N 1
ATOM 5778 C CA A GLU B 1 217 ? 62.737 77.009 -0.614 0.50 11.26 217 GLU B CA 1
ATOM 5779 C CA B GLU B 1 217 ? 62.838 77.085 -0.505 0.50 11.38 217 GLU B CA 1
ATOM 5780 C C A GLU B 1 217 ? 61.350 77.540 -0.278 0.50 10.43 217 GLU B C 1
ATOM 5781 C C B GLU B 1 217 ? 61.400 77.552 -0.301 0.50 10.56 217 GLU B C 1
ATOM 5782 O O A GLU B 1 217 ? 60.378 76.779 -0.211 0.50 10.35 217 GLU B O 1
ATOM 5783 O O B GLU B 1 217 ? 60.458 76.758 -0.331 0.50 10.65 217 GLU B O 1
ATOM 5794 N N . LYS B 1 218 ? 61.256 78.848 -0.077 1.00 9.97 218 LYS B N 1
ATOM 5795 C CA . LYS B 1 218 ? 59.978 79.480 0.161 1.00 10.14 218 LYS B CA 1
ATOM 5796 C C . LYS B 1 218 ? 59.300 79.757 -1.171 1.00 9.17 218 LYS B C 1
ATOM 5797 O O . LYS B 1 218 ? 59.041 80.898 -1.528 1.00 9.78 218 LYS B O 1
ATOM 5803 N N . ASP B 1 219 ? 58.984 78.680 -1.886 1.00 9.10 219 ASP B N 1
ATOM 5804 C CA . ASP B 1 219 ? 58.363 78.733 -3.182 1.00 9.99 219 ASP B CA 1
ATOM 5805 C C . ASP B 1 219 ? 57.693 77.376 -3.426 1.00 10.84 219 ASP B C 1
ATOM 5806 O O . ASP B 1 219 ? 58.215 76.337 -2.970 1.00 10.97 219 ASP B O 1
ATOM 5811 N N . PRO B 1 220 ? 56.530 77.362 -4.112 1.00 10.78 220 PRO B N 1
ATOM 5812 C CA . PRO B 1 220 ? 55.840 76.089 -4.301 1.00 11.85 220 PRO B CA 1
ATOM 5813 C C . PRO B 1 220 ? 56.583 75.004 -5.079 1.00 12.32 220 PRO B C 1
ATOM 5814 O O . PRO B 1 220 ? 56.275 73.822 -4.910 1.00 12.30 220 PRO B O 1
ATOM 5818 N N A GLU B 1 221 ? 57.544 75.388 -5.918 0.50 12.54 221 GLU B N 1
ATOM 5819 N N B GLU B 1 221 ? 57.535 75.373 -5.929 0.50 12.56 221 GLU B N 1
ATOM 5820 C CA A GLU B 1 221 ? 58.234 74.424 -6.788 0.50 13.57 221 GLU B CA 1
ATOM 5821 C CA B GLU B 1 221 ? 58.195 74.371 -6.776 0.50 13.55 221 GLU B CA 1
ATOM 5822 C C A GLU B 1 221 ? 59.379 73.675 -6.101 0.50 14.11 221 GLU B C 1
ATOM 5823 C C B GLU B 1 221 ? 59.214 73.515 -6.017 0.50 14.16 221 GLU B C 1
ATOM 5824 O O A GLU B 1 221 ? 60.049 72.839 -6.722 0.50 15.72 221 GLU B O 1
ATOM 5825 O O B GLU B 1 221 ? 59.593 72.424 -6.479 0.50 14.95 221 GLU B O 1
ATOM 5836 N N . SER B 1 222 ? 59.596 73.951 -4.824 1.00 13.96 222 SER B N 1
ATOM 5837 C CA . SER B 1 222 ? 60.598 73.254 -4.034 1.00 13.56 222 SER B CA 1
ATOM 5838 C C . SER B 1 222 ? 59.932 72.143 -3.219 1.00 13.76 222 SER B C 1
ATOM 5839 O O . SER B 1 222 ? 58.781 71.788 -3.471 1.00 14.56 222 SER B O 1
ATOM 5842 N N . SER B 1 223 ? 60.664 71.582 -2.268 1.00 12.99 223 SER B N 1
ATOM 5843 C CA . SER B 1 223 ? 60.166 70.509 -1.422 1.00 13.65 223 SER B CA 1
ATOM 5844 C C . SER B 1 223 ? 60.573 70.753 0.029 1.00 12.75 223 SER B C 1
ATOM 5845 O O . SER B 1 223 ? 61.764 70.933 0.319 1.00 13.21 223 SER B O 1
ATOM 5848 N N . GLY B 1 224 ? 59.592 70.730 0.936 1.00 11.81 224 GLY B N 1
ATOM 5849 C CA . GLY B 1 224 ? 59.857 70.986 2.343 1.00 11.34 224 GLY B CA 1
ATOM 5850 C C . GLY B 1 224 ? 58.713 71.746 2.957 1.00 10.26 224 GLY B C 1
ATOM 5851 O O . GLY B 1 224 ? 57.728 72.054 2.278 1.00 10.58 224 GLY B O 1
ATOM 5852 N N . ILE B 1 225 ? 58.797 72.035 4.247 1.00 9.93 225 ILE B N 1
ATOM 5853 C CA . ILE B 1 225 ? 57.662 72.681 4.917 1.00 9.38 225 ILE B CA 1
ATOM 5854 C C . ILE B 1 225 ? 57.427 74.119 4.420 1.00 8.90 225 ILE B C 1
ATOM 5855 O O . ILE B 1 225 ? 56.284 74.535 4.268 1.00 8.65 225 ILE B O 1
ATOM 5860 N N . TYR B 1 226 ? 58.480 74.868 4.139 1.00 8.38 226 TYR B N 1
ATOM 5861 C CA . TYR B 1 226 ? 58.266 76.195 3.558 1.00 8.03 226 TYR B CA 1
ATOM 5862 C C . TYR B 1 226 ? 57.631 76.075 2.183 1.00 8.25 226 TYR B C 1
ATOM 5863 O O . TYR B 1 226 ? 56.807 76.895 1.799 1.00 7.99 226 TYR B O 1
ATOM 5872 N N . SER B 1 227 ? 58.044 75.070 1.420 1.00 8.80 227 SER B N 1
ATOM 5873 C CA . SER B 1 227 ? 57.588 74.912 0.046 1.00 9.21 227 SER B CA 1
ATOM 5874 C C . SER B 1 227 ? 56.130 74.509 0.041 1.00 9.37 227 SER B C 1
ATOM 5875 O O . SER B 1 227 ? 55.338 75.059 -0.728 1.00 9.51 227 SER B O 1
ATOM 5878 N N . LEU B 1 228 ? 55.770 73.571 0.905 1.00 9.27 228 LEU B N 1
ATOM 5879 C CA . LEU B 1 228 ? 54.375 73.171 1.051 1.00 9.91 228 LEU B CA 1
ATOM 5880 C C . LEU B 1 228 ? 53.489 74.345 1.460 1.00 9.49 228 LEU B C 1
ATOM 5881 O O . LEU B 1 228 ? 52.446 74.586 0.864 1.00 9.62 228 LEU B O 1
ATOM 5886 N N . TRP B 1 229 ? 53.904 75.104 2.458 1.00 8.97 229 TRP B N 1
ATOM 5887 C CA . TRP B 1 229 ? 53.076 76.230 2.864 1.00 8.66 229 TRP B CA 1
ATOM 5888 C C . TRP B 1 229 ? 52.970 77.270 1.751 1.00 9.15 229 TRP B C 1
ATOM 5889 O O . TRP B 1 229 ? 51.919 77.862 1.556 1.00 9.04 229 TRP B O 1
ATOM 5900 N N . SER B 1 230 ? 54.054 77.502 1.021 1.00 8.57 230 SER B N 1
ATOM 5901 C CA . SER B 1 230 ? 54.003 78.429 -0.103 1.00 9.15 230 SER B CA 1
ATOM 5902 C C . SER B 1 230 ? 52.994 77.952 -1.141 1.00 9.33 230 SER B C 1
ATOM 5903 O O . SER B 1 230 ? 52.224 78.748 -1.682 1.00 9.97 230 SER B O 1
ATOM 5906 N N . ARG B 1 231 ? 53.000 76.647 -1.402 1.00 9.96 231 ARG B N 1
ATOM 5907 C CA . ARG B 1 231 ? 52.103 76.025 -2.360 1.00 10.87 231 ARG B CA 1
ATOM 5908 C C . ARG B 1 231 ? 50.653 76.256 -1.950 1.00 11.53 231 ARG B C 1
ATOM 5909 O O . ARG B 1 231 ? 49.785 76.522 -2.799 1.00 13.08 231 ARG B O 1
ATOM 5917 N N . VAL B 1 232 ? 50.369 76.149 -0.657 1.00 11.20 232 VAL B N 1
ATOM 5918 C CA . VAL B 1 232 ? 49.025 76.423 -0.128 1.00 11.47 232 VAL B CA 1
ATOM 5919 C C . VAL B 1 232 ? 48.680 77.921 -0.210 1.00 11.26 232 VAL B C 1
ATOM 5920 O O . VAL B 1 232 ? 47.634 78.328 -0.746 1.00 12.43 232 VAL B O 1
ATOM 5924 N N . VAL B 1 233 ? 49.571 78.744 0.324 1.00 10.60 233 VAL B N 1
ATOM 5925 C CA . VAL B 1 233 ? 49.281 80.156 0.511 1.00 11.09 233 VAL B CA 1
ATOM 5926 C C . VAL B 1 233 ? 49.086 80.897 -0.820 1.00 11.15 233 VAL B C 1
ATOM 5927 O O . VAL B 1 233 ? 48.189 81.735 -0.929 1.00 10.19 233 VAL B O 1
ATOM 5931 N N . VAL B 1 234 ? 49.874 80.592 -1.848 1.00 11.80 234 VAL B N 1
ATOM 5932 C CA . VAL B 1 234 ? 49.655 81.266 -3.132 1.00 13.13 234 VAL B CA 1
ATOM 5933 C C . VAL B 1 234 ? 48.288 80.926 -3.763 1.00 14.06 234 VAL B C 1
ATOM 5934 O O . VAL B 1 234 ? 47.825 81.661 -4.638 1.00 15.14 234 VAL B O 1
ATOM 5938 N N A ASN B 1 235 ? 47.626 79.849 -3.336 0.50 14.18 235 ASN B N 1
ATOM 5939 N N B ASN B 1 235 ? 47.656 79.842 -3.303 0.50 14.34 235 ASN B N 1
ATOM 5940 C CA A ASN B 1 235 ? 46.272 79.552 -3.842 0.50 14.75 235 ASN B CA 1
ATOM 5941 C CA B ASN B 1 235 ? 46.318 79.442 -3.764 0.50 15.07 235 ASN B CA 1
ATOM 5942 C C A ASN B 1 235 ? 45.146 80.186 -3.025 0.50 14.62 235 ASN B C 1
ATOM 5943 C C B ASN B 1 235 ? 45.193 80.232 -3.077 0.50 14.80 235 ASN B C 1
ATOM 5944 O O A ASN B 1 235 ? 43.962 80.023 -3.339 0.50 15.06 235 ASN B O 1
ATOM 5945 O O B ASN B 1 235 ? 44.061 80.249 -3.554 0.50 15.42 235 ASN B O 1
ATOM 5954 N N . ILE B 1 236 ? 45.507 80.885 -1.956 1.00 13.64 236 ILE B N 1
ATOM 5955 C CA . ILE B 1 236 ? 44.524 81.637 -1.189 1.00 13.90 236 ILE B CA 1
ATOM 5956 C C . ILE B 1 236 ? 44.425 83.036 -1.802 1.00 13.90 236 ILE B C 1
ATOM 5957 O O . ILE B 1 236 ? 45.366 83.807 -1.751 1.00 12.54 236 ILE B O 1
ATOM 5962 N N . GLU B 1 237 ? 43.290 83.353 -2.418 1.00 15.18 237 GLU B N 1
ATOM 5963 C CA . GLU B 1 237 ? 43.105 84.660 -3.023 1.00 15.67 237 GLU B CA 1
ATOM 5964 C C . GLU B 1 237 ? 43.329 85.765 -1.996 1.00 14.95 237 GLU B C 1
ATOM 5965 O O . GLU B 1 237 ? 42.968 85.609 -0.839 1.00 14.26 237 GLU B O 1
ATOM 5971 N N . TYR B 1 238 ? 43.933 86.864 -2.425 1.00 14.67 238 TYR B N 1
ATOM 5972 C CA . TYR B 1 238 ? 44.189 87.987 -1.527 1.00 14.33 238 TYR B CA 1
ATOM 5973 C C . TYR B 1 238 ? 42.870 88.641 -1.153 1.00 14.85 238 TYR B C 1
ATOM 5974 O O . TYR B 1 238 ? 42.049 88.934 -2.021 1.00 16.04 238 TYR B O 1
ATOM 5983 N N . ASP B 1 239 ? 42.671 88.859 0.139 1.00 13.92 239 ASP B N 1
ATOM 5984 C CA . ASP B 1 239 ? 41.460 89.466 0.667 1.00 14.10 239 ASP B CA 1
ATOM 5985 C C . ASP B 1 239 ? 41.766 90.886 1.139 1.00 13.93 239 ASP B C 1
ATOM 5986 O O . ASP B 1 239 ? 42.080 91.105 2.299 1.00 12.03 239 ASP B O 1
ATOM 5991 N N A GLU B 1 240 ? 41.625 91.860 0.240 0.50 13.92 240 GLU B N 1
ATOM 5992 N N B GLU B 1 240 ? 41.699 91.845 0.223 0.50 13.97 240 GLU B N 1
ATOM 5993 C CA A GLU B 1 240 ? 41.878 93.268 0.581 0.50 13.73 240 GLU B CA 1
ATOM 5994 C CA B GLU B 1 240 ? 42.111 93.211 0.533 0.50 13.75 240 GLU B CA 1
ATOM 5995 C C A GLU B 1 240 ? 40.922 93.770 1.661 0.50 13.41 240 GLU B C 1
ATOM 5996 C C B GLU B 1 240 ? 41.174 93.858 1.554 0.50 13.41 240 GLU B C 1
ATOM 5997 O O A GLU B 1 240 ? 41.298 94.568 2.504 0.50 12.43 240 GLU B O 1
ATOM 5998 O O B GLU B 1 240 ? 41.583 94.744 2.286 0.50 12.97 240 GLU B O 1
ATOM 6009 N N A ARG B 1 241 ? 39.684 93.298 1.652 0.50 13.71 241 ARG B N 1
ATOM 6010 N N B ARG B 1 241 ? 39.931 93.392 1.625 0.50 13.63 241 ARG B N 1
ATOM 6011 C CA A ARG B 1 241 ? 38.737 93.746 2.659 0.50 14.34 241 ARG B CA 1
ATOM 6012 C CA B ARG B 1 241 ? 38.996 93.904 2.621 0.50 13.82 241 ARG B CA 1
ATOM 6013 C C A ARG B 1 241 ? 39.322 93.504 4.049 0.50 13.73 241 ARG B C 1
ATOM 6014 C C B ARG B 1 241 ? 39.428 93.543 4.047 0.50 13.46 241 ARG B C 1
ATOM 6015 O O A ARG B 1 241 ? 39.382 94.405 4.887 0.50 13.56 241 ARG B O 1
ATOM 6016 O O B ARG B 1 241 ? 39.466 94.404 4.929 0.50 13.11 241 ARG B O 1
ATOM 6031 N N . THR B 1 242 ? 39.776 92.280 4.285 1.00 12.93 242 THR B N 1
ATOM 6032 C CA . THR B 1 242 ? 40.283 91.888 5.597 1.00 12.55 242 THR B CA 1
ATOM 6033 C C . THR B 1 242 ? 41.647 92.537 5.869 1.00 11.22 242 THR B C 1
ATOM 6034 O O . THR B 1 242 ? 41.933 92.926 6.985 1.00 11.31 242 THR B O 1
ATOM 6038 N N . ALA B 1 243 ? 42.481 92.672 4.844 1.00 10.73 243 ALA B N 1
ATOM 6039 C CA . ALA B 1 243 ? 43.720 93.421 5.002 1.00 10.43 243 ALA B CA 1
ATOM 6040 C C . ALA B 1 243 ? 43.450 94.831 5.502 1.00 10.32 243 ALA B C 1
ATOM 6041 O O . ALA B 1 243 ? 44.134 95.301 6.402 1.00 10.13 243 ALA B O 1
ATOM 6043 N N . LYS B 1 244 ? 42.458 95.506 4.930 1.00 10.99 244 LYS B N 1
ATOM 6044 C CA . LYS B 1 244 ? 42.138 96.860 5.385 1.00 12.01 244 LYS B CA 1
ATOM 6045 C C . LYS B 1 244 ? 41.675 96.903 6.832 1.00 10.89 244 LYS B C 1
ATOM 6046 O O . LYS B 1 244 ? 42.022 97.838 7.553 1.00 10.81 244 LYS B O 1
ATOM 6052 N N . ARG B 1 245 ? 40.907 95.908 7.268 1.00 10.80 245 ARG B N 1
ATOM 6053 C CA . ARG B 1 245 ? 40.474 95.837 8.660 1.00 11.38 245 ARG B CA 1
ATOM 6054 C C . ARG B 1 245 ? 41.680 95.705 9.572 1.00 10.86 245 ARG B C 1
ATOM 6055 O O . ARG B 1 245 ? 41.756 96.352 10.618 1.00 11.91 245 ARG B O 1
ATOM 6063 N N . HIS B 1 246 ? 42.615 94.837 9.196 1.00 9.45 246 HIS B N 1
ATOM 6064 C CA . HIS B 1 246 ? 43.821 94.633 9.998 1.00 9.17 246 HIS B CA 1
ATOM 6065 C C . HIS B 1 246 ? 44.677 95.896 10.064 1.00 8.91 246 HIS B C 1
ATOM 6066 O O . HIS B 1 246 ? 45.155 96.281 11.136 1.00 9.96 246 HIS B O 1
ATOM 6073 N N . VAL B 1 247 ? 44.863 96.555 8.926 1.00 9.28 247 VAL B N 1
ATOM 6074 C CA . VAL B 1 247 ? 45.630 97.793 8.888 1.00 9.52 247 VAL B CA 1
ATOM 6075 C C . VAL B 1 247 ? 44.998 98.912 9.723 1.00 10.05 247 VAL B C 1
ATOM 6076 O O . VAL B 1 247 ? 45.697 99.641 10.423 1.00 10.46 247 VAL B O 1
ATOM 6080 N N A LYS B 1 248 ? 43.675 99.056 9.694 0.50 9.89 248 LYS B N 1
ATOM 6081 N N B LYS B 1 248 ? 43.677 99.008 9.630 0.50 10.76 248 LYS B N 1
ATOM 6082 C CA A LYS B 1 248 ? 43.042 100.156 10.442 0.50 9.64 248 LYS B CA 1
ATOM 6083 C CA B LYS B 1 248 ? 42.890 99.999 10.349 0.50 10.93 248 LYS B CA 1
ATOM 6084 C C A LYS B 1 248 ? 42.989 99.907 11.947 0.50 10.03 248 LYS B C 1
ATOM 6085 C C B LYS B 1 248 ? 43.080 99.889 11.863 0.50 10.72 248 LYS B C 1
ATOM 6086 O O A LYS B 1 248 ? 42.755 100.831 12.732 0.50 10.03 248 LYS B O 1
ATOM 6087 O O B LYS B 1 248 ? 43.183 100.899 12.549 0.50 11.29 248 LYS B O 1
ATOM 6098 N N . ARG B 1 249 ? 43.136 98.656 12.368 1.00 9.98 249 ARG B N 1
ATOM 6099 C CA . ARG B 1 249 ? 43.106 98.367 13.792 1.00 10.09 249 ARG B CA 1
ATOM 6100 C C . ARG B 1 249 ? 44.462 98.332 14.480 1.00 9.35 249 ARG B C 1
ATOM 6101 O O . ARG B 1 249 ? 44.577 98.615 15.659 1.00 9.69 249 ARG B O 1
ATOM 6109 N N . ARG B 1 250 ? 45.493 97.949 13.751 1.00 9.09 250 ARG B N 1
ATOM 6110 C CA . ARG B 1 250 ? 46.741 97.563 14.402 1.00 8.66 250 ARG B CA 1
ATOM 6111 C C . ARG B 1 250 ? 47.511 98.670 15.138 1.00 8.84 250 ARG B C 1
ATOM 6112 O O . ARG B 1 250 ? 48.140 98.379 16.153 1.00 8.73 250 ARG B O 1
ATOM 6120 N N . ASP B 1 251 ? 47.487 99.927 14.684 1.00 9.61 251 ASP B N 1
ATOM 6121 C CA . ASP B 1 251 ? 48.299 100.941 15.362 1.00 10.13 251 ASP B CA 1
ATOM 6122 C C . ASP B 1 251 ? 47.788 101.148 16.796 1.00 10.27 251 ASP B C 1
ATOM 6123 O O . ASP B 1 251 ? 48.570 101.236 17.742 1.00 10.85 251 ASP B O 1
ATOM 6128 N N A ARG B 1 252 ? 46.475 101.223 16.971 0.50 10.98 252 ARG B N 1
ATOM 6129 N N B ARG B 1 252 ? 46.470 101.230 16.947 0.50 11.20 252 ARG B N 1
ATOM 6130 C CA A ARG B 1 252 ? 45.931 101.391 18.308 0.50 11.02 252 ARG B CA 1
ATOM 6131 C CA B ARG B 1 252 ? 45.868 101.375 18.263 0.50 11.20 252 ARG B CA 1
ATOM 6132 C C A ARG B 1 252 ? 46.098 100.121 19.141 0.50 10.48 252 ARG B C 1
ATOM 6133 C C B ARG B 1 252 ? 46.117 100.128 19.113 0.50 10.60 252 ARG B C 1
ATOM 6134 O O A ARG B 1 252 ? 46.323 100.204 20.348 0.50 11.00 252 ARG B O 1
ATOM 6135 O O B ARG B 1 252 ? 46.444 100.233 20.292 0.50 10.99 252 ARG B O 1
ATOM 6150 N N . LEU B 1 253 ? 45.982 98.951 18.515 1.00 10.16 253 LEU B N 1
ATOM 6151 C CA . LEU B 1 253 ? 46.317 97.710 19.222 1.00 9.87 253 LEU B CA 1
ATOM 6152 C C . LEU B 1 253 ? 47.739 97.753 19.774 1.00 10.08 253 LEU B C 1
ATOM 6153 O O . LEU B 1 253 ? 47.975 97.404 20.914 1.00 10.38 253 LEU B O 1
ATOM 6158 N N . LEU B 1 254 ? 48.681 98.224 18.969 1.00 9.02 254 LEU B N 1
ATOM 6159 C CA . LEU B 1 254 ? 50.075 98.292 19.399 1.00 9.74 254 LEU B CA 1
ATOM 6160 C C . LEU B 1 254 ? 50.262 99.224 20.602 1.00 9.66 254 LEU B C 1
ATOM 6161 O O . LEU B 1 254 ? 50.958 98.894 21.562 1.00 9.48 254 LEU B O 1
ATOM 6166 N N A GLU B 1 255 ? 49.646 100.397 20.550 0.50 10.08 255 GLU B N 1
ATOM 6167 N N B GLU B 1 255 ? 49.625 100.386 20.555 0.50 9.66 255 GLU B N 1
ATOM 6168 C CA A GLU B 1 255 ? 49.748 101.332 21.673 0.50 11.42 255 GLU B CA 1
ATOM 6169 C CA B GLU B 1 255 ? 49.658 101.304 21.691 0.50 10.52 255 GLU B CA 1
ATOM 6170 C C A GLU B 1 255 ? 49.169 100.747 22.961 0.50 11.05 255 GLU B C 1
ATOM 6171 C C B GLU B 1 255 ? 49.075 100.650 22.942 0.50 10.55 255 GLU B C 1
ATOM 6172 O O A GLU B 1 255 ? 49.722 100.935 24.042 0.50 11.66 255 GLU B O 1
ATOM 6173 O O B GLU B 1 255 ? 49.666 100.714 24.017 0.50 10.98 255 GLU B O 1
ATOM 6184 N N A GLU B 1 256 ? 48.087 99.988 22.827 0.50 10.71 256 GLU B N 1
ATOM 6185 N N B GLU B 1 256 ? 47.936 99.986 22.784 0.50 10.38 256 GLU B N 1
ATOM 6186 C CA A GLU B 1 256 ? 47.450 99.363 23.980 0.50 11.14 256 GLU B CA 1
ATOM 6187 C CA B GLU B 1 256 ? 47.325 99.263 23.893 0.50 11.17 256 GLU B CA 1
ATOM 6188 C C A GLU B 1 256 ? 48.188 98.101 24.461 0.50 10.43 256 GLU B C 1
ATOM 6189 C C B GLU B 1 256 ? 48.278 98.205 24.463 0.50 10.33 256 GLU B C 1
ATOM 6190 O O A GLU B 1 256 ? 48.069 97.705 25.616 0.50 10.97 256 GLU B O 1
ATOM 6191 O O B GLU B 1 256 ? 48.414 98.083 25.683 0.50 10.34 256 GLU B O 1
ATOM 6202 N N . LEU B 1 257 ? 48.976 97.472 23.598 1.00 9.86 257 LEU B N 1
ATOM 6203 C CA . LEU B 1 257 ? 49.887 96.436 24.085 1.00 9.65 257 LEU B CA 1
ATOM 6204 C C . LEU B 1 257 ? 50.973 97.070 24.965 1.00 9.98 257 LEU B C 1
ATOM 6205 O O . LEU B 1 257 ? 51.376 96.490 25.974 1.00 10.18 257 LEU B O 1
ATOM 6210 N N . TYR B 1 258 ? 51.434 98.257 24.586 1.00 10.13 258 TYR B N 1
ATOM 6211 C CA . TYR B 1 258 ? 52.414 98.961 25.414 1.00 10.76 258 TYR B CA 1
ATOM 6212 C C . TYR B 1 258 ? 51.835 99.400 26.759 1.00 11.74 258 TYR B C 1
ATOM 6213 O O . TYR B 1 258 ? 52.492 99.283 27.787 1.00 11.89 258 TYR B O 1
ATOM 6222 N N A GLU B 1 259 ? 50.607 99.906 26.756 0.50 11.95 259 GLU B N 1
ATOM 6223 N N B GLU B 1 259 ? 50.604 99.898 26.760 0.50 12.07 259 GLU B N 1
ATOM 6224 C CA A GLU B 1 259 ? 49.956 100.246 28.020 0.50 12.98 259 GLU B CA 1
ATOM 6225 C CA B GLU B 1 259 ? 49.952 100.252 28.022 0.50 13.17 259 GLU B CA 1
ATOM 6226 C C A GLU B 1 259 ? 49.914 99.008 28.917 0.50 13.08 259 GLU B C 1
ATOM 6227 C C B GLU B 1 259 ? 49.832 99.023 28.934 0.50 13.29 259 GLU B C 1
ATOM 6228 O O A GLU B 1 259 ? 50.275 99.076 30.095 0.50 14.08 259 GLU B O 1
ATOM 6229 O O B GLU B 1 259 ? 50.038 99.118 30.147 0.50 14.54 259 GLU B O 1
ATOM 6240 N N . HIS B 1 260 ? 49.511 97.878 28.345 1.00 12.93 260 HIS B N 1
ATOM 6241 C CA . HIS B 1 260 ? 49.436 96.624 29.086 1.00 12.91 260 HIS B CA 1
ATOM 6242 C C . HIS B 1 260 ? 50.802 96.216 29.643 1.00 13.18 260 HIS B C 1
ATOM 6243 O O . HIS B 1 260 ? 50.958 95.905 30.832 1.00 13.70 260 HIS B O 1
ATOM 6250 N N . LEU B 1 261 ? 51.792 96.215 28.773 1.00 12.90 261 LEU B N 1
ATOM 6251 C CA . LEU B 1 261 ? 53.161 95.906 29.197 1.00 13.53 261 LEU B CA 1
ATOM 6252 C C . LEU B 1 261 ? 53.597 96.735 30.415 1.00 14.35 261 LEU B C 1
ATOM 6253 O O . LEU B 1 261 ? 54.179 96.208 31.368 1.00 14.69 261 LEU B O 1
ATOM 6258 N N . GLU B 1 262 ? 53.343 98.038 30.365 1.00 15.08 262 GLU B N 1
ATOM 6259 C CA . GLU B 1 262 ? 53.836 98.942 31.413 1.00 16.12 262 GLU B CA 1
AT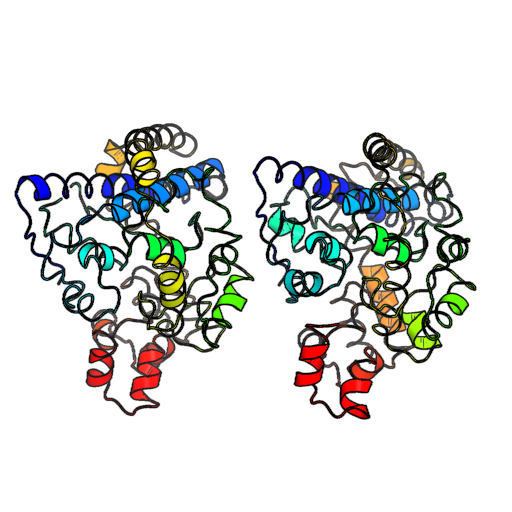OM 6260 C C . GLU B 1 262 ? 53.249 98.550 32.772 1.00 16.81 262 GLU B C 1
ATOM 6261 O O . GLU B 1 262 ? 53.988 98.411 33.768 1.00 18.25 262 GLU B O 1
ATOM 6267 N N A GLU B 1 263 ? 51.928 98.365 32.814 0.50 16.58 263 GLU B N 1
ATOM 6268 N N B GLU B 1 263 ? 51.937 98.352 32.828 0.50 16.30 263 GLU B N 1
ATOM 6269 C CA A GLU B 1 263 ? 51.216 98.006 34.049 0.50 17.01 263 GLU B CA 1
ATOM 6270 C CA B GLU B 1 263 ? 51.285 98.014 34.091 0.50 16.65 263 GLU B CA 1
ATOM 6271 C C A GLU B 1 263 ? 51.585 96.599 34.512 0.50 16.72 263 GLU B C 1
ATOM 6272 C C B GLU B 1 263 ? 51.579 96.582 34.530 0.50 16.55 263 GLU B C 1
ATOM 6273 O O A GLU B 1 263 ? 51.881 96.390 35.688 0.50 17.04 263 GLU B O 1
ATOM 6274 O O B GLU B 1 263 ? 51.797 96.333 35.716 0.50 16.97 263 GLU B O 1
ATOM 6285 N N . LEU B 1 264 ? 51.579 95.640 33.587 1.00 15.57 264 LEU B N 1
ATOM 6286 C CA . LEU B 1 264 ? 51.884 94.249 33.927 1.00 15.81 264 LEU B CA 1
ATOM 6287 C C . LEU B 1 264 ? 53.312 94.130 34.466 1.00 15.96 264 LEU B C 1
ATOM 6288 O O . LEU B 1 264 ? 53.552 93.366 35.404 1.00 16.66 264 LEU B O 1
ATOM 6293 N N . SER B 1 265 ? 54.242 94.912 33.924 1.00 16.07 265 SER B N 1
ATOM 6294 C CA . SER B 1 265 ? 55.636 94.814 34.371 1.00 17.60 265 SER B CA 1
ATOM 6295 C C . SER B 1 265 ? 55.818 95.139 35.855 1.00 18.86 265 SER B C 1
ATOM 6296 O O . SER B 1 265 ? 56.761 94.657 36.484 1.00 19.95 265 SER B O 1
ATOM 6299 N N . GLU B 1 266 ? 54.907 95.916 36.430 1.00 19.48 266 GLU B N 1
ATOM 6300 C CA . GLU B 1 266 ? 54.936 96.192 37.874 1.00 21.15 266 GLU B CA 1
ATOM 6301 C C . GLU B 1 266 ? 54.694 94.936 38.748 1.00 21.76 266 GLU B C 1
ATOM 6302 O O . GLU B 1 266 ? 55.026 94.934 39.944 1.00 23.25 266 GLU B O 1
ATOM 6308 N N A ARG B 1 267 ? 54.149 93.877 38.156 0.50 21.99 267 ARG B N 1
ATOM 6309 N N B ARG B 1 267 ? 54.113 93.890 38.152 0.50 21.40 267 ARG B N 1
ATOM 6310 C CA A ARG B 1 267 ? 53.924 92.621 38.877 0.50 22.35 267 ARG B CA 1
ATOM 6311 C CA B ARG B 1 267 ? 53.932 92.585 38.810 0.50 21.47 267 ARG B CA 1
ATOM 6312 C C A ARG B 1 267 ? 55.232 91.837 39.083 0.50 22.43 267 ARG B C 1
ATOM 6313 C C B ARG B 1 267 ? 55.268 91.942 39.183 0.50 22.06 267 ARG B C 1
ATOM 6314 O O A ARG B 1 267 ? 55.263 90.864 39.843 0.50 23.03 267 ARG B O 1
ATOM 6315 O O B ARG B 1 267 ? 55.358 91.206 40.172 0.50 22.74 267 ARG B O 1
ATOM 6330 N N . TYR B 1 268 ? 56.301 92.258 38.410 1.00 22.15 268 TYR B N 1
ATOM 6331 C CA . TYR B 1 268 ? 57.584 91.564 38.468 1.00 22.42 268 TYR B CA 1
ATOM 6332 C C . TYR B 1 268 ? 58.788 92.474 38.725 1.00 23.19 268 TYR B C 1
ATOM 6333 O O . TYR B 1 268 ? 59.813 92.000 39.230 1.00 24.69 268 TYR B O 1
ATOM 6342 N N . LEU B 1 269 ? 58.661 93.761 38.397 1.00 23.35 269 LEU B N 1
ATOM 6343 C CA . LEU B 1 269 ? 59.740 94.737 38.541 1.00 23.74 269 LEU B CA 1
ATOM 6344 C C . LEU B 1 269 ? 59.331 95.827 39.520 1.00 24.94 269 LEU B C 1
ATOM 6345 O O . LEU B 1 269 ? 58.312 96.495 39.334 1.00 25.79 269 LEU B O 1
ATOM 6350 N N . PRO B 1 272 ? 59.240 99.758 36.048 1.00 24.00 272 PRO B N 1
ATOM 6351 C CA . PRO B 1 272 ? 58.343 99.181 35.049 1.00 23.27 272 PRO B CA 1
ATOM 6352 C C . PRO B 1 272 ? 58.761 99.477 33.617 1.00 22.75 272 PRO B C 1
ATOM 6353 O O . PRO B 1 272 ? 59.435 100.478 33.339 1.00 24.08 272 PRO B O 1
ATOM 6357 N N . LEU B 1 273 ? 58.342 98.606 32.712 1.00 21.87 273 LEU B N 1
ATOM 6358 C CA . LEU B 1 273 ? 58.850 98.619 31.358 1.00 21.02 273 LEU B CA 1
ATOM 6359 C C . LEU B 1 273 ? 58.020 99.568 30.533 1.00 21.11 273 LEU B C 1
ATOM 6360 O O . LEU B 1 273 ? 57.020 99.187 29.927 1.00 21.39 273 LEU B O 1
ATOM 6365 N N . THR B 1 274 ? 58.442 100.821 30.550 1.00 21.37 274 THR B N 1
ATOM 6366 C CA . THR B 1 274 ? 57.862 101.834 29.707 1.00 21.34 274 THR B CA 1
ATOM 6367 C C . THR B 1 274 ? 58.538 101.796 28.357 1.00 20.75 274 THR B C 1
ATOM 6368 O O . THR B 1 274 ? 59.622 101.227 28.167 1.00 20.67 274 THR B O 1
ATOM 6372 N N . ARG B 1 275 ? 57.891 102.426 27.399 1.00 20.87 275 ARG B N 1
ATOM 6373 C CA . ARG B 1 275 ? 58.466 102.557 26.087 1.00 20.54 275 ARG B CA 1
ATOM 6374 C C . ARG B 1 275 ? 59.850 103.248 26.143 1.00 21.01 275 ARG B C 1
ATOM 6375 O O . ARG B 1 275 ? 60.791 102.829 25.476 1.00 21.19 275 ARG B O 1
ATOM 6383 N N . ARG B 1 276 ? 59.991 104.285 26.967 1.00 22.01 276 ARG B N 1
ATOM 6384 C CA . ARG B 1 276 ? 61.290 104.949 27.150 1.00 22.32 276 ARG B CA 1
ATOM 6385 C C . ARG B 1 276 ? 62.382 104.024 27.716 1.00 21.75 276 ARG B C 1
ATOM 6386 O O . ARG B 1 276 ? 63.512 104.033 27.242 1.00 22.39 276 ARG B O 1
ATOM 6394 N N . TRP B 1 277 ? 62.046 103.244 28.739 1.00 21.26 277 TRP B N 1
ATOM 6395 C CA . TRP B 1 277 ? 62.990 102.272 29.300 1.00 21.12 277 TRP B CA 1
ATOM 6396 C C . TRP B 1 277 ? 63.480 101.296 28.245 1.00 20.08 277 TRP B C 1
ATOM 6397 O O . TRP B 1 277 ? 64.664 100.985 28.159 1.00 19.67 277 TRP B O 1
ATOM 6408 N N . ILE B 1 278 ? 62.538 100.804 27.451 1.00 19.62 278 ILE B N 1
ATOM 6409 C CA . ILE B 1 278 ? 62.824 99.795 26.466 1.00 19.39 278 ILE B CA 1
ATOM 6410 C C . ILE B 1 278 ? 63.773 100.399 25.441 1.00 19.42 278 ILE B C 1
ATOM 6411 O O . ILE B 1 278 ? 64.809 99.824 25.123 1.00 20.10 278 ILE B O 1
ATOM 6416 N N . VAL B 1 279 ? 63.437 101.593 24.962 1.00 20.40 279 VAL B N 1
ATOM 6417 C CA . VAL B 1 279 ? 64.273 102.263 23.977 1.00 20.59 279 VAL B CA 1
ATOM 6418 C C . VAL B 1 279 ? 65.671 102.546 24.554 1.00 21.26 279 VAL B C 1
ATOM 6419 O O . VAL B 1 279 ? 66.679 102.358 23.877 1.00 22.03 279 VAL B O 1
ATOM 6423 N N . GLU B 1 280 ? 65.728 102.957 25.818 1.00 21.66 280 GLU B N 1
ATOM 6424 C CA . GLU B 1 280 ? 67.004 103.208 26.493 1.00 22.36 280 GLU B CA 1
ATOM 6425 C C . GLU B 1 280 ? 67.820 101.950 26.829 1.00 22.49 280 GLU B C 1
ATOM 6426 O O . GLU B 1 280 ? 69.041 102.039 26.943 1.00 24.00 280 GLU B O 1
ATOM 6432 N N . HIS B 1 281 ? 67.172 100.790 26.987 1.00 26.14 281 HIS B N 1
ATOM 6433 C CA . HIS B 1 281 ? 67.860 99.546 27.407 1.00 25.17 281 HIS B CA 1
ATOM 6434 C C . HIS B 1 281 ? 67.862 98.440 26.330 1.00 24.14 281 HIS B C 1
ATOM 6435 O O . HIS B 1 281 ? 67.903 97.227 26.605 1.00 24.01 281 HIS B O 1
ATOM 6442 N N . LYS B 1 282 ? 67.887 98.871 25.080 1.00 23.90 282 LYS B N 1
ATOM 6443 C CA . LYS B 1 282 ? 67.685 97.979 23.945 1.00 23.26 282 LYS B CA 1
ATOM 6444 C C . LYS B 1 282 ? 68.695 96.826 23.798 1.00 22.87 282 LYS B C 1
ATOM 6445 O O . LYS B 1 282 ? 68.326 95.729 23.367 1.00 22.65 282 LYS B O 1
ATOM 6451 N N A ARG B 1 283 ? 69.980 97.062 24.058 0.50 22.46 283 ARG B N 1
ATOM 6452 N N B ARG B 1 283 ? 69.925 97.087 24.232 0.50 23.96 283 ARG B N 1
ATOM 6453 C CA A ARG B 1 283 ? 71.009 96.042 23.757 0.50 21.02 283 ARG B CA 1
ATOM 6454 C CA B ARG B 1 283 ? 70.948 96.060 24.336 0.50 23.69 283 ARG B CA 1
ATOM 6455 C C A ARG B 1 283 ? 70.872 94.837 24.688 0.50 19.54 283 ARG B C 1
ATOM 6456 C C B ARG B 1 283 ? 70.759 95.231 25.603 0.50 23.46 283 ARG B C 1
ATOM 6457 O O A ARG B 1 283 ? 71.016 93.679 24.274 0.50 18.03 283 ARG B O 1
ATOM 6458 O O B ARG B 1 283 ? 71.086 94.055 25.617 0.50 23.04 283 ARG B O 1
ATOM 6473 N N A ASP B 1 284 ? 70.602 95.131 25.952 0.50 18.91 284 ASP B N 1
ATOM 6474 N N B ASP B 1 284 ? 70.241 95.838 26.668 0.50 24.30 284 ASP B N 1
ATOM 6475 C CA A ASP B 1 284 ? 70.353 94.108 26.953 0.50 18.28 284 ASP B CA 1
ATOM 6476 C CA B ASP B 1 284 ? 70.004 95.100 27.910 0.50 24.19 284 ASP B CA 1
ATOM 6477 C C A ASP B 1 284 ? 69.217 93.201 26.487 0.50 17.27 284 ASP B C 1
ATOM 6478 C C B ASP B 1 284 ? 68.874 94.090 27.706 0.50 23.60 284 ASP B C 1
ATOM 6479 O O A ASP B 1 284 ? 69.357 91.978 26.452 0.50 15.92 284 ASP B O 1
ATOM 6480 O O B ASP B 1 284 ? 68.956 92.946 28.147 0.50 23.26 284 ASP B O 1
ATOM 6489 N N A ILE B 1 285 ? 68.084 93.787 26.116 0.50 17.01 285 ILE B N 1
ATOM 6490 N N B ILE B 1 285 ? 67.818 94.522 27.033 0.50 23.50 285 ILE B N 1
ATOM 6491 C CA A ILE B 1 285 ? 66.922 92.958 25.809 0.50 16.61 285 ILE B CA 1
ATOM 6492 C CA B ILE B 1 285 ? 66.688 93.642 26.766 0.50 23.22 285 ILE B CA 1
ATOM 6493 C C A ILE B 1 285 ? 67.090 92.173 24.494 0.50 15.54 285 ILE B C 1
ATOM 6494 C C B ILE B 1 285 ? 67.044 92.623 25.683 0.50 22.79 285 ILE B C 1
ATOM 6495 O O A ILE B 1 285 ? 66.533 91.095 24.351 0.50 15.06 285 ILE B O 1
ATOM 6496 O O B ILE B 1 285 ? 66.819 91.425 25.858 0.50 22.60 285 ILE B O 1
ATOM 6505 N N A MET B 1 286 ? 67.863 92.695 23.548 0.50 15.01 286 MET B N 1
ATOM 6506 N N B MET B 1 286 ? 67.604 93.092 24.571 0.50 23.10 286 MET B N 1
ATOM 6507 C CA A MET B 1 286 ? 68.152 91.960 22.307 0.50 14.74 286 MET B CA 1
ATOM 6508 C CA B MET B 1 286 ? 67.991 92.194 23.483 0.50 22.91 286 MET B CA 1
ATOM 6509 C C A MET B 1 286 ? 68.914 90.686 22.611 0.50 14.26 286 MET B C 1
ATOM 6510 C C B MET B 1 286 ? 68.898 91.074 23.989 0.50 22.48 286 MET B C 1
ATOM 6511 O O A MET B 1 286 ? 68.709 89.653 21.978 0.50 13.17 286 MET B O 1
ATOM 6512 O O B MET B 1 286 ? 68.944 89.989 23.408 0.50 22.85 286 MET B O 1
ATOM 6521 N N A ARG B 1 287 ? 69.793 90.760 23.602 0.50 14.69 287 ARG B N 1
ATOM 6522 N N B ARG B 1 287 ? 69.634 91.328 25.061 0.50 22.73 287 ARG B N 1
ATOM 6523 C CA A ARG B 1 287 ? 70.684 89.646 23.887 0.50 15.16 287 ARG B CA 1
ATOM 6524 C CA B ARG B 1 287 ? 70.650 90.368 25.466 0.50 22.32 287 ARG B CA 1
ATOM 6525 C C A ARG B 1 287 ? 70.131 88.715 24.948 0.50 14.21 287 ARG B C 1
ATOM 6526 C C B ARG B 1 287 ? 70.218 89.403 26.546 0.50 22.01 287 ARG B C 1
ATOM 6527 O O A ARG B 1 287 ? 70.444 87.534 24.947 0.50 13.59 287 ARG B O 1
ATOM 6528 O O B ARG B 1 287 ? 70.754 88.300 26.629 0.50 21.33 287 ARG B O 1
ATOM 6543 N N A ARG B 1 288 ? 69.304 89.223 25.852 0.50 13.87 288 ARG B N 1
ATOM 6544 N N B ARG B 1 288 ? 69.253 89.793 27.365 0.50 22.31 288 ARG B N 1
ATOM 6545 C CA A ARG B 1 288 ? 68.907 88.392 26.982 0.50 14.12 288 ARG B CA 1
ATOM 6546 C CA B ARG B 1 288 ? 68.626 88.812 28.229 0.50 22.51 288 ARG B CA 1
ATOM 6547 C C A ARG B 1 288 ? 68.174 87.126 26.557 0.50 13.24 288 ARG B C 1
ATOM 6548 C C B ARG B 1 288 ? 67.975 87.773 27.324 0.50 21.86 288 ARG B C 1
ATOM 6549 O O A ARG B 1 288 ? 68.428 86.052 27.102 0.50 13.16 288 ARG B O 1
ATOM 6550 O O B ARG B 1 288 ? 68.032 86.574 27.590 0.50 21.78 288 ARG B O 1
ATOM 6565 N N A TYR B 1 289 ? 67.246 87.237 25.613 0.50 13.37 289 TYR B N 1
ATOM 6566 N N B TYR B 1 289 ? 67.387 88.248 26.230 0.50 21.29 289 TYR B N 1
ATOM 6567 C CA A TYR B 1 289 ? 66.415 86.084 25.281 0.50 12.82 289 TYR B CA 1
ATOM 6568 C CA B TYR B 1 289 ? 66.663 87.382 25.299 0.50 20.93 289 TYR B CA 1
ATOM 6569 C C A TYR B 1 289 ? 67.231 85.021 24.546 0.50 11.76 289 TYR B C 1
ATOM 6570 C C B TYR B 1 289 ? 67.600 86.412 24.589 0.50 20.14 289 TYR B C 1
ATOM 6571 O O A TYR B 1 289 ? 66.827 83.855 24.471 0.50 11.73 289 TYR B O 1
ATOM 6572 O O B TYR B 1 289 ? 67.294 85.228 24.462 0.50 19.56 289 TYR B O 1
ATOM 6589 N N A LEU B 1 290 ? 68.374 85.425 24.009 0.50 10.42 290 LEU B N 1
ATOM 6590 N N B LEU B 1 290 ? 68.756 86.889 24.153 0.50 20.01 290 LEU B N 1
ATOM 6591 C CA A LEU B 1 290 ? 69.245 84.485 23.321 0.50 9.78 290 LEU B CA 1
ATOM 6592 C CA B LEU B 1 290 ? 69.664 85.989 23.457 0.50 19.62 290 LEU B CA 1
ATOM 6593 C C A LEU B 1 290 ? 69.991 83.591 24.298 0.50 8.96 290 LEU B C 1
ATOM 6594 C C B LEU B 1 290 ? 70.429 85.084 24.422 0.50 19.17 290 LEU B C 1
ATOM 6595 O O A LEU B 1 290 ? 70.450 82.518 23.917 0.50 8.52 290 LEU B O 1
ATOM 6596 O O B LEU B 1 290 ? 70.748 83.955 24.062 0.50 18.99 290 LEU B O 1
ATOM 6605 N N A GLU B 1 291 ? 70.139 84.023 25.548 0.50 8.98 291 GLU B N 1
ATOM 6606 N N B GLU B 1 291 ? 70.714 85.557 25.635 0.50 19.08 291 GLU B N 1
ATOM 6607 C CA A GLU B 1 291 ? 70.986 83.295 26.487 0.50 9.82 291 GLU B CA 1
ATOM 6608 C CA B GLU B 1 291 ? 71.407 84.719 26.619 0.50 19.01 291 GLU B CA 1
ATOM 6609 C C A GLU B 1 291 ? 70.559 81.846 26.648 0.50 10.03 291 GLU B C 1
ATOM 6610 C C B GLU B 1 291 ? 70.644 83.415 26.801 0.50 18.44 291 GLU B C 1
ATOM 6611 O O A GLU B 1 291 ? 71.370 80.931 26.536 0.50 9.42 291 GLU B O 1
ATOM 6612 O O B GLU B 1 291 ? 71.206 82.325 26.739 0.50 17.13 291 GLU B O 1
ATOM 6623 N N A GLN B 1 292 ? 69.279 81.627 26.921 0.50 10.02 292 GLN B N 1
ATOM 6624 N N B GLN B 1 292 ? 69.347 83.551 27.046 0.50 18.04 292 GLN B N 1
ATOM 6625 C CA A GLN B 1 292 ? 68.765 80.271 27.053 0.50 10.89 292 GLN B CA 1
ATOM 6626 C CA B GLN B 1 292 ? 68.470 82.406 27.214 0.50 18.37 292 GLN B CA 1
ATOM 6627 C C A GLN B 1 292 ? 68.925 79.491 25.752 0.50 9.84 292 GLN B C 1
ATOM 6628 C C B GLN B 1 292 ? 68.582 81.491 25.993 0.50 17.45 292 GLN B C 1
ATOM 6629 O O A GLN B 1 292 ? 69.205 78.295 25.765 0.50 9.76 292 GLN B O 1
ATOM 6630 O O B GLN B 1 292 ? 68.783 80.280 26.122 0.50 17.22 292 GLN B O 1
ATOM 6641 N N A ARG B 1 293 ? 68.742 80.161 24.624 0.50 8.78 293 ARG B N 1
ATOM 6642 N N B ARG B 1 293 ? 68.437 82.091 24.815 0.50 16.68 293 ARG B N 1
ATOM 6643 C CA A ARG B 1 293 ? 68.920 79.494 23.340 0.50 8.52 293 ARG B CA 1
ATOM 6644 C CA B ARG B 1 293 ? 68.520 81.376 23.541 0.50 16.31 293 ARG B CA 1
ATOM 6645 C C A ARG B 1 293 ? 70.362 79.051 23.173 0.50 8.24 293 ARG B C 1
ATOM 6646 C C B ARG B 1 293 ? 69.869 80.677 23.376 0.50 15.47 293 ARG B C 1
ATOM 6647 O O A ARG B 1 293 ? 70.623 77.956 22.671 0.50 8.17 293 ARG B O 1
ATOM 6648 O O B ARG B 1 293 ? 69.937 79.525 22.958 0.50 15.66 293 ARG B O 1
ATOM 6663 N N A ILE B 1 294 ? 71.283 79.918 23.571 0.50 8.43 294 ILE B N 1
ATOM 6664 N N B ILE B 1 294 ? 70.944 81.384 23.700 0.50 15.17 294 ILE B N 1
ATOM 6665 C CA A ILE B 1 294 ? 72.699 79.629 23.449 0.50 8.16 294 ILE B CA 1
ATOM 6666 C CA B ILE B 1 294 ? 72.290 80.837 23.568 0.50 14.97 294 ILE B CA 1
ATOM 6667 C C A ILE B 1 294 ? 73.078 78.461 24.373 0.50 8.10 294 ILE B C 1
ATOM 6668 C C B ILE B 1 294 ? 72.480 79.601 24.447 0.50 15.01 294 ILE B C 1
ATOM 6669 O O A ILE B 1 294 ? 73.781 77.536 23.965 0.50 7.88 294 ILE B O 1
ATOM 6670 O O B ILE B 1 294 ? 73.018 78.592 24.002 0.50 14.60 294 ILE B O 1
ATOM 6679 N N A VAL B 1 295 ? 72.599 78.489 25.608 0.50 8.85 295 VAL B N 1
ATOM 6680 N N B VAL B 1 295 ? 72.035 79.680 25.694 0.50 15.03 295 VAL B N 1
ATOM 6681 C CA A VAL B 1 295 ? 72.863 77.398 26.537 0.50 9.67 295 VAL B CA 1
ATOM 6682 C CA B VAL B 1 295 ? 72.179 78.559 26.619 0.50 15.69 295 VAL B CA 1
ATOM 6683 C C A VAL B 1 295 ? 72.383 76.062 25.961 0.50 9.71 295 VAL B C 1
ATOM 6684 C C B VAL B 1 295 ? 71.391 77.343 26.130 0.50 15.82 295 VAL B C 1
ATOM 6685 O O A VAL B 1 295 ? 73.122 75.071 25.939 0.50 9.85 295 VAL B O 1
ATOM 6686 O O B VAL B 1 295 ? 71.912 76.232 26.092 0.50 15.45 295 VAL B O 1
ATOM 6693 N N A GLU B 1 296 ? 71.146 76.021 25.487 0.50 9.85 296 GLU B N 1
ATOM 6694 N N B GLU B 1 296 ? 70.136 77.563 25.759 0.50 16.26 296 GLU B N 1
ATOM 6695 C CA A GLU B 1 296 ? 70.585 74.765 25.015 0.50 10.67 296 GLU B CA 1
ATOM 6696 C CA B GLU B 1 296 ? 69.275 76.496 25.252 0.50 16.40 296 GLU B CA 1
ATOM 6697 C C A GLU B 1 296 ? 71.246 74.327 23.712 0.50 9.50 296 GLU B C 1
ATOM 6698 C C B GLU B 1 296 ? 69.956 75.836 24.056 0.50 15.72 296 GLU B C 1
ATOM 6699 O O A GLU B 1 296 ? 71.449 73.139 23.470 0.50 9.74 296 GLU B O 1
ATOM 6700 O O B GLU B 1 296 ? 70.050 74.611 23.963 0.50 15.29 296 GLU B O 1
ATOM 6711 N N A CYS B 1 297 ? 71.596 75.292 22.871 0.50 8.88 297 CYS B N 1
ATOM 6712 N N B CYS B 1 297 ? 70.441 76.671 23.144 0.50 14.46 297 CYS B N 1
ATOM 6713 C CA A CYS B 1 297 ? 72.263 75.000 21.609 0.50 8.70 297 CYS B CA 1
ATOM 6714 C CA B CYS B 1 297 ? 71.123 76.210 21.934 0.50 14.23 297 CYS B CA 1
ATOM 6715 C C A CYS B 1 297 ? 73.628 74.354 21.863 0.50 8.44 297 CYS B C 1
ATOM 6716 C C B CYS B 1 297 ? 72.371 75.392 22.241 0.50 13.98 297 CYS B C 1
ATOM 6717 O O A CYS B 1 297 ? 73.961 73.351 21.244 0.50 8.57 297 CYS B O 1
ATOM 6718 O O B CYS B 1 297 ? 72.583 74.332 21.649 0.50 13.92 297 CYS B O 1
ATOM 6723 N N A ALA B 1 298 ? 74.406 74.935 22.772 0.50 8.14 298 ALA B N 1
ATOM 6724 N N B ALA B 1 298 ? 73.196 75.896 23.156 0.50 13.34 298 ALA B N 1
ATOM 6725 C CA A ALA B 1 298 ? 75.739 74.424 23.108 0.50 8.11 298 ALA B CA 1
ATOM 6726 C CA B ALA B 1 298 ? 74.442 75.229 23.539 0.50 13.72 298 ALA B CA 1
ATOM 6727 C C A ALA B 1 298 ? 75.645 72.979 23.573 0.50 8.65 298 ALA B C 1
ATOM 6728 C C B ALA B 1 298 ? 74.167 73.867 24.168 0.50 14.30 298 ALA B C 1
ATOM 6729 O O A ALA B 1 298 ? 76.430 72.122 23.150 0.50 8.92 298 ALA B O 1
ATOM 6730 O O B ALA B 1 298 ? 74.882 72.897 23.904 0.50 13.66 298 ALA B O 1
ATOM 6733 N N A LEU B 1 299 ? 74.699 72.703 24.460 0.50 9.05 299 LEU B N 1
ATOM 6734 N N B LEU B 1 299 ? 73.149 73.792 25.014 0.50 14.74 299 LEU B N 1
ATOM 6735 C CA A LEU B 1 299 ? 74.554 71.362 25.006 0.50 10.33 299 LEU B CA 1
ATOM 6736 C CA B LEU B 1 299 ? 72.775 72.515 25.610 0.50 15.56 299 LEU B CA 1
ATOM 6737 C C A LEU B 1 299 ? 74.095 70.376 23.940 0.50 10.67 299 LEU B C 1
ATOM 6738 C C B LEU B 1 299 ? 72.298 71.525 24.553 0.50 15.77 299 LEU B C 1
ATOM 6739 O O A LEU B 1 299 ? 74.554 69.243 23.903 0.50 11.33 299 LEU B O 1
ATOM 6740 O O B LEU B 1 299 ? 72.642 70.344 24.597 0.50 16.52 299 LEU B O 1
ATOM 6749 N N A LYS B 1 300 ? 73.203 70.809 23.059 0.50 11.06 300 LYS B N 1
ATOM 6750 N N B LYS B 1 300 ? 71.507 72.000 23.601 0.50 15.74 300 LYS B N 1
ATOM 6751 C CA A LYS B 1 300 ? 72.707 69.933 22.003 0.50 11.82 300 LYS B CA 1
ATOM 6752 C CA B LYS B 1 300 ? 70.947 71.118 22.589 0.50 16.11 300 LYS B CA 1
ATOM 6753 C C A LYS B 1 300 ? 73.819 69.619 21.010 0.50 11.65 300 LYS B C 1
ATOM 6754 C C B LYS B 1 300 ? 72.045 70.611 21.659 0.50 16.15 300 LYS B C 1
ATOM 6755 O O A LYS B 1 300 ? 73.925 68.500 20.512 0.50 11.59 300 LYS B O 1
ATOM 6756 O O B LYS B 1 300 ? 72.027 69.458 21.234 0.50 16.44 300 LYS B O 1
ATOM 6767 N N A LEU B 1 301 ? 74.645 70.613 20.706 0.50 10.83 301 LEU B N 1
ATOM 6768 N N B LEU B 1 301 ? 73.021 71.463 21.372 0.50 15.72 301 LEU B N 1
ATOM 6769 C CA A LEU B 1 301 ? 75.766 70.400 19.795 0.50 11.03 301 LEU B CA 1
ATOM 6770 C CA B LEU B 1 301 ? 74.100 71.104 20.452 0.50 15.77 301 LEU B CA 1
ATOM 6771 C C A LEU B 1 301 ? 76.730 69.387 20.387 0.50 1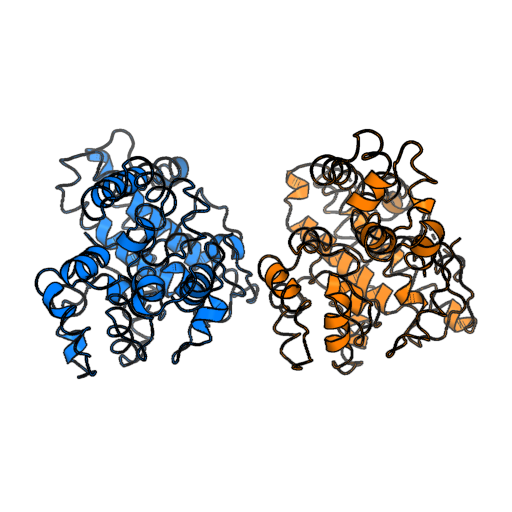1.68 301 LEU B C 1
ATOM 6772 C C B LEU B 1 301 ? 74.962 70.009 21.058 0.50 16.21 301 LEU B C 1
ATOM 6773 O O A LEU B 1 301 ? 77.280 68.556 19.669 0.50 12.26 301 LEU B O 1
ATOM 6774 O O B LEU B 1 301 ? 75.463 69.139 20.352 0.50 16.54 301 LEU B O 1
ATOM 6783 N N A GLN B 1 302 ? 76.927 69.450 21.700 0.50 11.88 302 GLN B N 1
ATOM 6784 N N B GLN B 1 302 ? 75.147 70.066 22.370 0.50 16.57 302 GLN B N 1
ATOM 6785 C CA A GLN B 1 302 ? 77.755 68.460 22.392 0.50 13.53 302 GLN B CA 1
ATOM 6786 C CA B GLN B 1 302 ? 75.927 69.048 23.064 0.50 17.71 302 GLN B CA 1
ATOM 6787 C C A GLN B 1 302 ? 77.092 67.079 22.442 0.50 14.50 302 GLN B C 1
ATOM 6788 C C B GLN B 1 302 ? 75.222 67.706 23.078 0.50 18.99 302 GLN B C 1
ATOM 6789 O O A GLN B 1 302 ? 77.690 66.073 22.033 0.50 14.85 302 GLN B O 1
ATOM 6790 O O B GLN B 1 302 ? 75.815 66.682 22.752 0.50 18.39 302 GLN B O 1
ATOM 6801 N N A ASP B 1 303 ? 75.863 67.033 22.954 0.50 15.16 303 ASP B N 1
ATOM 6802 N N B ASP B 1 303 ? 73.951 67.701 23.453 0.50 19.64 303 ASP B N 1
ATOM 6803 C CA A ASP B 1 303 ? 75.150 65.779 23.201 0.50 16.78 303 ASP B CA 1
ATOM 6804 C CA B ASP B 1 303 ? 73.296 66.428 23.714 0.50 21.22 303 ASP B CA 1
ATOM 6805 C C A ASP B 1 303 ? 74.748 65.039 21.926 0.50 17.07 303 ASP B C 1
ATOM 6806 C C B ASP B 1 303 ? 72.713 65.779 22.460 0.50 21.74 303 ASP B C 1
ATOM 6807 O O A ASP B 1 303 ? 74.831 63.811 21.864 0.50 18.16 303 ASP B O 1
ATOM 6808 O O B ASP B 1 303 ? 72.648 64.558 22.369 0.50 22.55 303 ASP B O 1
ATOM 6817 N N A ARG B 1 304 ? 74.283 65.774 20.921 0.50 16.28 304 ARG B N 1
ATOM 6818 N N B ARG B 1 304 ? 72.305 66.590 21.493 0.50 21.30 304 ARG B N 1
ATOM 6819 C CA A ARG B 1 304 ? 73.673 65.143 19.759 0.50 16.84 304 ARG B CA 1
ATOM 6820 C CA B ARG B 1 304 ? 71.692 66.067 20.275 0.50 21.90 304 ARG B CA 1
ATOM 6821 C C A ARG B 1 304 ? 74.562 65.173 18.513 0.50 16.40 304 ARG B C 1
ATOM 6822 C C B ARG B 1 304 ? 72.697 65.903 19.149 0.50 21.76 304 ARG B C 1
ATOM 6823 O O A ARG B 1 304 ? 74.345 64.410 17.576 0.50 17.34 304 ARG B O 1
ATOM 6824 O O B ARG B 1 304 ? 72.489 65.097 18.233 0.50 22.43 304 ARG B O 1
ATOM 6839 N N A TYR B 1 305 ? 75.564 66.045 18.498 0.50 15.29 305 TYR B N 1
ATOM 6840 N N B TYR B 1 305 ? 73.778 66.675 19.205 0.50 21.50 305 TYR B N 1
ATOM 6841 C CA A TYR B 1 305 ? 76.411 66.179 17.318 0.50 15.13 305 TYR B CA 1
ATOM 6842 C CA B TYR B 1 305 ? 74.741 66.690 18.109 0.50 21.62 305 TYR B CA 1
ATOM 6843 C C A TYR B 1 305 ? 77.878 65.864 17.610 0.50 15.18 305 TYR B C 1
ATOM 6844 C C B TYR B 1 305 ? 76.173 66.405 18.569 0.50 22.13 305 TYR B C 1
ATOM 6845 O O A TYR B 1 305 ? 78.701 65.854 16.700 0.50 15.04 305 TYR B O 1
ATOM 6846 O O B TYR B 1 305 ? 77.040 66.099 17.749 0.50 22.39 305 TYR B O 1
ATOM 6863 N N A GLY B 1 306 ? 78.188 65.611 18.880 0.50 15.32 306 GLY B N 1
ATOM 6864 N N B GLY B 1 306 ? 76.404 66.522 19.877 0.50 22.59 306 GLY B N 1
ATOM 6865 C CA A GLY B 1 306 ? 79.533 65.205 19.292 0.50 15.97 306 GLY B CA 1
ATOM 6866 C CA B GLY B 1 306 ? 77.659 66.104 20.535 0.50 22.88 306 GLY B CA 1
ATOM 6867 C C A GLY B 1 306 ? 80.603 66.287 19.245 0.50 15.56 306 GLY B C 1
ATOM 6868 C C B GLY B 1 306 ? 78.994 66.738 20.144 0.50 22.48 306 GLY B C 1
ATOM 6869 O O A GLY B 1 306 ? 81.798 65.997 19.325 0.50 16.48 306 GLY B O 1
ATOM 6870 O O B GLY B 1 306 ? 79.992 66.032 20.045 0.50 22.56 306 GLY B O 1
ATOM 6871 N N A ILE B 1 307 ? 80.183 67.538 19.143 0.50 14.60 307 ILE B N 1
ATOM 6872 N N B ILE B 1 307 ? 79.044 68.059 19.968 0.50 21.89 307 ILE B N 1
ATOM 6873 C CA A ILE B 1 307 ? 81.122 68.652 19.004 0.50 14.43 307 ILE B CA 1
ATOM 6874 C CA B ILE B 1 307 ? 80.282 68.739 19.507 0.50 21.73 307 ILE B CA 1
ATOM 6875 C C A ILE B 1 307 ? 81.760 69.011 20.361 0.50 14.65 307 ILE B C 1
ATOM 6876 C C B ILE B 1 307 ? 81.207 69.090 20.691 0.50 22.06 307 ILE B C 1
ATOM 6877 O O A ILE B 1 307 ? 81.082 69.038 21.384 0.50 13.67 307 ILE B O 1
ATOM 6878 O O B ILE B 1 307 ? 80.723 69.252 21.797 0.50 22.60 307 ILE B O 1
ATOM 6887 N N A ARG B 1 308 ? 83.071 69.264 20.366 0.50 14.69 308 ARG B N 1
ATOM 6888 N N B ARG B 1 308 ? 82.523 69.203 20.474 0.50 22.13 308 ARG B N 1
ATOM 6889 C CA A ARG B 1 308 ? 83.792 69.540 21.618 0.50 15.47 308 ARG B CA 1
ATOM 6890 C CA B ARG B 1 308 ? 83.427 69.616 21.566 0.50 22.23 308 ARG B CA 1
ATOM 6891 C C A ARG B 1 308 ? 83.235 70.762 22.301 0.50 14.88 308 ARG B C 1
ATOM 6892 C C B ARG B 1 308 ? 82.796 70.791 22.293 0.50 22.05 308 ARG B C 1
ATOM 6893 O O A ARG B 1 308 ? 82.889 71.745 21.651 0.50 13.69 308 ARG B O 1
ATOM 6894 O O B ARG B 1 308 ? 82.393 71.770 21.668 0.50 21.58 308 ARG B O 1
ATOM 6909 N N A GLU B 1 309 ? 83.202 70.711 23.626 0.50 15.24 309 GLU B N 1
ATOM 6910 N N B GLU B 1 309 ? 82.721 70.685 23.616 0.50 22.35 309 GLU B N 1
ATOM 6911 C CA A GLU B 1 309 ? 82.505 71.717 24.436 0.50 15.13 309 GLU B CA 1
ATOM 6912 C CA B GLU B 1 309 ? 81.997 71.651 24.454 0.50 21.85 309 GLU B CA 1
ATOM 6913 C C A GLU B 1 309 ? 82.790 73.160 24.051 0.50 14.30 309 GLU B C 1
ATOM 6914 C C B GLU B 1 309 ? 82.167 73.116 24.017 0.50 21.15 309 GLU B C 1
ATOM 6915 O O A GLU B 1 309 ? 81.869 73.966 23.966 0.50 13.20 309 GLU B O 1
ATOM 6916 O O B GLU B 1 309 ? 81.312 73.686 23.348 0.50 21.53 309 GLU B O 1
ATOM 6927 N N A ASP B 1 310 ? 84.060 73.505 23.881 0.50 13.70 310 ASP B N 1
ATOM 6928 N N B ASP B 1 310 ? 83.257 73.735 24.437 0.50 20.68 310 ASP B N 1
ATOM 6929 C CA A ASP B 1 310 ? 84.396 74.906 23.665 0.50 13.14 310 ASP B CA 1
ATOM 6930 C CA B ASP B 1 310 ? 83.518 75.127 24.076 0.50 19.49 310 ASP B CA 1
ATOM 6931 C C A ASP B 1 310 ? 83.983 75.330 22.261 0.50 11.88 310 ASP B C 1
ATOM 6932 C C B ASP B 1 310 ? 82.922 75.508 22.709 0.50 18.11 310 ASP B C 1
ATOM 6933 O O A ASP B 1 310 ? 83.534 76.459 22.046 0.50 10.77 310 ASP B O 1
ATOM 6934 O O B ASP B 1 310 ? 82.488 76.642 22.516 0.50 17.20 310 ASP B O 1
ATOM 6943 N N A VAL B 1 311 ? 84.130 74.429 21.297 0.50 10.72 311 VAL B N 1
ATOM 6944 N N B VAL B 1 311 ? 82.879 74.555 21.779 0.50 17.28 311 VAL B N 1
ATOM 6945 C CA A VAL B 1 311 ? 83.706 74.716 19.934 0.50 10.50 311 VAL B CA 1
ATOM 6946 C CA B VAL B 1 311 ? 82.424 74.820 20.402 0.50 16.32 311 VAL B CA 1
ATOM 6947 C C A VAL B 1 311 ? 82.191 74.841 19.913 0.50 9.75 311 VAL B C 1
ATOM 6948 C C B VAL B 1 311 ? 80.917 75.076 20.333 0.50 15.71 311 VAL B C 1
ATOM 6949 O O A VAL B 1 311 ? 81.641 75.699 19.214 0.50 8.62 311 VAL B O 1
ATOM 6950 O O B VAL B 1 311 ? 80.461 76.001 19.654 0.50 14.31 311 VAL B O 1
ATOM 6957 N N A ALA B 1 312 ? 81.515 73.984 20.672 0.50 10.20 312 ALA B N 1
ATOM 6958 N N B ALA B 1 312 ? 80.142 74.246 21.016 0.50 15.50 312 ALA B N 1
ATOM 6959 C CA A ALA B 1 312 ? 80.060 73.989 20.712 0.50 10.49 312 ALA B CA 1
ATOM 6960 C CA B ALA B 1 312 ? 78.712 74.477 21.125 0.50 15.45 312 ALA B CA 1
ATOM 6961 C C A ALA B 1 312 ? 79.541 75.308 21.255 0.50 10.27 312 ALA B C 1
ATOM 6962 C C B ALA B 1 312 ? 78.507 75.891 21.621 0.50 14.89 312 ALA B C 1
ATOM 6963 O O A ALA B 1 312 ? 78.624 75.878 20.692 0.50 9.49 312 ALA B O 1
ATOM 6964 O O B ALA B 1 312 ? 77.634 76.612 21.138 0.50 14.28 312 ALA B O 1
ATOM 6967 N N A LEU B 1 313 ? 80.128 75.834 22.327 0.50 11.39 313 LEU B N 1
ATOM 6968 N N B LEU B 1 313 ? 79.309 76.275 22.608 0.50 15.48 313 LEU B N 1
ATOM 6969 C CA A LEU B 1 313 ? 79.563 77.081 22.878 0.50 12.25 313 LEU B CA 1
ATOM 6970 C CA B LEU B 1 313 ? 79.307 77.638 23.069 0.50 15.27 313 LEU B CA 1
ATOM 6971 C C A LEU B 1 313 ? 79.812 78.316 21.984 0.50 12.59 313 LEU B C 1
ATOM 6972 C C B LEU B 1 313 ? 79.822 78.588 21.993 0.50 14.23 313 LEU B C 1
ATOM 6973 O O A LEU B 1 313 ? 78.993 79.215 21.901 0.50 12.66 313 LEU B O 1
ATOM 6974 O O B LEU B 1 313 ? 79.169 79.599 21.765 0.50 14.76 313 LEU B O 1
ATOM 6983 N N . CYS B 1 314 ? 80.970 78.321 21.348 1.00 13.75 314 CYS B N 1
ATOM 6984 C CA . CYS B 1 314 ? 81.408 79.316 20.364 1.00 13.18 314 CYS B CA 1
ATOM 6985 C C . CYS B 1 314 ? 80.384 79.415 19.233 1.00 13.18 314 CYS B C 1
ATOM 6986 O O . CYS B 1 314 ? 79.899 80.499 18.895 1.00 12.66 314 CYS B O 1
ATOM 6989 N N . LEU B 1 315 ? 80.018 78.263 18.678 1.00 13.82 315 LEU B N 1
ATOM 6990 C CA . LEU B 1 315 ? 79.039 78.235 17.597 1.00 13.47 315 LEU B CA 1
ATOM 6991 C C . LEU B 1 315 ? 77.693 78.773 18.089 1.00 13.08 315 LEU B C 1
ATOM 6992 O O . LEU B 1 315 ? 77.040 79.570 17.439 1.00 13.16 315 LEU B O 1
ATOM 6997 N N . ALA B 1 316 ? 77.263 78.332 19.266 1.00 13.66 316 ALA B N 1
ATOM 6998 C CA . ALA B 1 316 ? 75.998 78.815 19.794 1.00 13.81 316 ALA B CA 1
ATOM 6999 C C . ALA B 1 316 ? 75.950 80.329 19.945 1.00 13.91 316 ALA B C 1
ATOM 7000 O O . ALA B 1 316 ? 74.989 80.970 19.592 1.00 14.24 316 ALA B O 1
ATOM 7002 N N A ARG B 1 317 ? 77.017 80.898 20.494 0.50 14.12 317 ARG B N 1
ATOM 7003 N N B ARG B 1 317 ? 77.031 80.898 20.457 0.50 14.05 317 ARG B N 1
ATOM 7004 C CA A ARG B 1 317 ? 77.089 82.349 20.657 0.50 14.53 317 ARG B CA 1
ATOM 7005 C CA B ARG B 1 317 ? 77.101 82.342 20.668 0.50 14.39 317 ARG B CA 1
ATOM 7006 C C A ARG B 1 317 ? 77.055 83.068 19.312 0.50 14.09 317 ARG B C 1
ATOM 7007 C C B ARG B 1 317 ? 77.160 83.136 19.360 0.50 14.13 317 ARG B C 1
ATOM 7008 O O A ARG B 1 317 ? 76.271 83.988 19.111 0.50 14.23 317 ARG B O 1
ATOM 7009 O O B ARG B 1 317 ? 76.581 84.218 19.249 0.50 14.54 317 ARG B O 1
ATOM 7024 N N . ALA B 1 318 ? 77.876 82.606 18.376 1.00 13.56 318 ALA B N 1
ATOM 7025 C CA . ALA B 1 318 ? 78.060 83.314 17.110 1.00 13.49 318 ALA B CA 1
ATOM 7026 C C . ALA B 1 318 ? 76.833 83.294 16.215 1.00 13.16 318 ALA B C 1
ATOM 7027 O O . ALA B 1 318 ? 76.677 84.152 15.368 1.00 13.42 318 ALA B O 1
ATOM 7029 N N . PHE B 1 319 ? 75.970 82.288 16.383 1.00 13.28 319 PHE B N 1
ATOM 7030 C CA . PHE B 1 319 ? 74.794 82.113 15.514 1.00 13.67 319 PHE B CA 1
ATOM 7031 C C . PHE B 1 319 ? 73.512 82.170 16.316 1.00 14.62 319 PHE B C 1
ATOM 7032 O O . PHE B 1 319 ? 72.490 81.570 15.964 1.00 14.57 319 PHE B O 1
ATOM 7040 N N . ASP B 1 320 ? 73.608 82.918 17.412 1.00 15.39 320 ASP B N 1
ATOM 7041 C CA . ASP B 1 320 ? 72.482 83.283 18.240 1.00 15.70 320 ASP B CA 1
ATOM 7042 C C . ASP B 1 320 ? 71.632 82.119 18.719 1.00 15.00 320 ASP B C 1
ATOM 7043 O O . ASP B 1 320 ? 70.389 82.216 18.749 1.00 16.78 320 ASP B O 1
ATOM 7048 N N A GLY B 1 321 ? 72.292 81.034 19.104 0.50 15.89 321 GLY B N 1
ATOM 7049 N N B GLY B 1 321 ? 72.289 81.020 19.067 0.50 15.67 321 GLY B N 1
ATOM 7050 C CA A GLY B 1 321 ? 71.612 79.862 19.625 0.50 15.59 321 GLY B CA 1
ATOM 7051 C CA B GLY B 1 321 ? 71.620 79.865 19.641 0.50 15.26 321 GLY B CA 1
ATOM 7052 C C A GLY B 1 321 ? 70.588 79.309 18.656 0.50 16.03 321 GLY B C 1
ATOM 7053 C C B GLY B 1 321 ? 70.798 79.039 18.668 0.50 15.46 321 GLY B C 1
ATOM 7054 O O A GLY B 1 321 ? 69.489 78.932 19.064 0.50 15.94 321 GLY B O 1
ATOM 7055 O O B GLY B 1 321 ? 70.082 78.135 19.096 0.50 14.18 321 GLY B O 1
ATOM 7056 N N . SER B 1 322 ? 70.928 79.320 17.366 1.00 15.52 322 SER B N 1
ATOM 7057 C CA . SER B 1 322 ? 70.085 78.705 16.313 1.00 15.60 322 SER B CA 1
ATOM 7058 C C . SER B 1 322 ? 70.812 77.555 15.642 1.00 15.91 322 SER B C 1
ATOM 7059 O O . SER B 1 322 ? 71.691 77.769 14.817 1.00 15.71 322 SER B O 1
ATOM 7062 N N . ILE B 1 323 ? 70.408 76.331 15.961 1.00 16.36 323 ILE B N 1
ATOM 7063 C CA . ILE B 1 323 ? 70.925 75.150 15.301 1.00 16.69 323 ILE B CA 1
ATOM 7064 C C . ILE B 1 323 ? 70.606 75.190 13.804 1.00 16.23 323 ILE B C 1
ATOM 7065 O O . ILE B 1 323 ? 71.449 74.828 12.991 1.00 16.83 323 ILE B O 1
ATOM 7070 N N A SER B 1 324 ? 69.401 75.637 13.454 0.50 16.65 324 SER B N 1
ATOM 7071 N N B SER B 1 324 ? 69.404 75.629 13.447 0.50 16.89 324 SER B N 1
ATOM 7072 C CA A SER B 1 324 ? 68.999 75.762 12.042 0.50 16.50 324 SER B CA 1
ATOM 7073 C CA B SER B 1 324 ? 69.042 75.730 12.031 0.50 16.97 324 SER B CA 1
ATOM 7074 C C A SER B 1 324 ? 69.911 76.710 11.267 0.50 16.34 324 SER B C 1
ATOM 7075 C C B SER B 1 324 ? 70.007 76.655 11.298 0.50 16.53 324 SER B C 1
ATOM 7076 O O A SER B 1 324 ? 70.186 76.486 10.089 0.50 16.38 324 SER B O 1
ATOM 7077 O O B SER B 1 324 ? 70.462 76.333 10.200 0.50 16.47 324 SER B O 1
ATOM 7082 N N . MET B 1 325 ? 70.349 77.787 11.916 1.00 15.97 325 MET B N 1
ATOM 7083 C CA . MET B 1 325 ? 71.301 78.731 11.309 1.00 1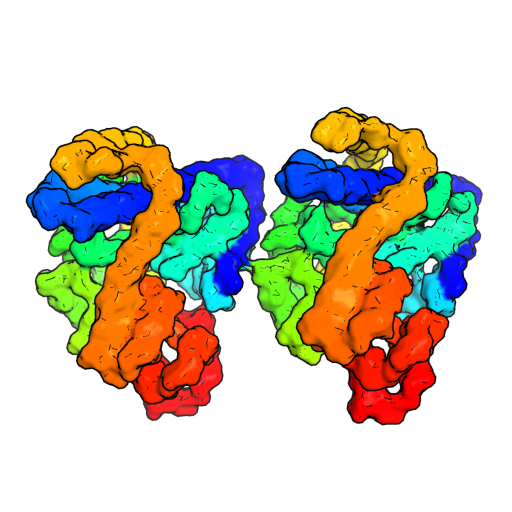5.62 325 MET B CA 1
ATOM 7084 C C . MET B 1 325 ? 72.639 78.046 11.136 1.00 15.13 325 MET B C 1
ATOM 7085 O O . MET B 1 325 ? 73.194 78.032 10.055 1.00 14.96 325 MET B O 1
ATOM 7090 N N . ILE B 1 326 ? 73.159 77.444 12.194 1.00 14.11 326 ILE B N 1
ATOM 7091 C CA . ILE B 1 326 ? 74.413 76.726 12.094 1.00 14.56 326 ILE B CA 1
ATOM 7092 C C . ILE B 1 326 ? 74.364 75.664 10.998 1.00 15.16 326 ILE B C 1
ATOM 7093 O O . ILE B 1 326 ? 75.294 75.542 10.209 1.00 16.21 326 ILE B O 1
ATOM 7098 N N . ALA B 1 327 ? 73.262 74.917 10.975 1.00 16.23 327 ALA B N 1
ATOM 7099 C CA . ALA B 1 327 ? 73.071 73.777 10.080 1.00 16.84 327 ALA B CA 1
ATOM 7100 C C . ALA B 1 327 ? 72.942 74.161 8.615 1.00 17.10 327 ALA B C 1
ATOM 7101 O O . ALA B 1 327 ? 72.960 73.280 7.743 1.00 18.64 327 ALA B O 1
ATOM 7103 N N . THR B 1 328 ? 72.775 75.455 8.345 1.00 16.41 328 THR B N 1
ATOM 7104 C CA . THR B 1 328 ? 72.628 75.964 6.983 1.00 16.94 328 THR B CA 1
ATOM 7105 C C . THR B 1 328 ? 73.695 77.027 6.647 1.00 16.28 328 THR B C 1
ATOM 7106 O O . THR B 1 328 ? 73.543 77.766 5.671 1.00 17.34 328 THR B O 1
ATOM 7110 N N . THR B 1 329 ? 74.775 77.071 7.441 1.00 15.81 329 THR B N 1
ATOM 7111 C CA . THR B 1 329 ? 75.884 78.022 7.273 1.00 15.49 329 THR B CA 1
ATOM 7112 C C . THR B 1 329 ? 77.080 77.315 6.629 1.00 15.33 329 THR B C 1
ATOM 7113 O O . THR B 1 329 ? 77.366 76.169 6.961 1.00 14.81 329 THR B O 1
ATOM 7117 N N . PRO B 1 330 ? 77.781 77.991 5.698 1.00 14.84 330 PRO B N 1
ATOM 7118 C CA . PRO B 1 330 ? 78.967 77.369 5.112 1.00 15.21 330 PRO B CA 1
ATOM 7119 C C . PRO B 1 330 ? 80.074 77.106 6.123 1.00 14.99 330 PRO B C 1
ATOM 7120 O O . PRO B 1 330 ? 80.214 77.840 7.118 1.00 14.17 330 PRO B O 1
ATOM 7124 N N . TYR B 1 331 ? 80.877 76.091 5.843 1.00 15.15 331 TYR B N 1
ATOM 7125 C CA . TYR B 1 331 ? 82.016 75.739 6.679 1.00 15.09 331 TYR B CA 1
ATOM 7126 C C . TYR B 1 331 ? 82.932 76.927 6.933 1.00 14.72 331 TYR B C 1
ATOM 7127 O O . TYR B 1 331 ? 83.325 77.178 8.082 1.00 13.58 331 TYR B O 1
ATOM 7136 N N . ARG B 1 332 ? 83.255 77.670 5.884 1.00 14.69 332 ARG B N 1
ATOM 7137 C CA . ARG B 1 332 ? 84.186 78.779 6.032 1.00 14.94 332 ARG B CA 1
ATOM 7138 C C . ARG B 1 332 ? 83.651 79.839 7.001 1.00 14.35 332 ARG B C 1
ATOM 7139 O O . ARG B 1 332 ? 84.404 80.399 7.785 1.00 14.06 332 ARG B O 1
ATOM 7147 N N . THR B 1 333 ? 82.359 80.121 6.954 1.00 13.94 333 THR B N 1
ATOM 7148 C CA . THR B 1 333 ? 81.760 81.086 7.868 1.00 14.00 333 THR B CA 1
ATOM 7149 C C . THR B 1 333 ? 81.817 80.566 9.316 1.00 13.32 333 THR B C 1
ATOM 7150 O O . THR B 1 333 ? 82.148 81.313 10.230 1.00 12.71 333 THR B O 1
ATOM 7154 N N . LEU B 1 334 ? 81.513 79.288 9.518 1.00 12.29 334 LEU B N 1
ATOM 7155 C CA . LEU B 1 334 ? 81.621 78.681 10.841 1.00 12.96 334 LEU B CA 1
ATOM 7156 C C . LEU B 1 334 ? 83.069 78.756 11.368 1.00 13.36 334 LEU B C 1
ATOM 7157 O O . LEU B 1 334 ? 83.306 79.159 12.519 1.00 13.07 334 LEU B O 1
ATOM 7162 N N A LYS B 1 335 ? 84.029 78.376 10.528 0.50 14.03 335 LYS B N 1
ATOM 7163 N N B LYS B 1 335 ? 84.017 78.401 10.510 0.50 14.17 335 LYS B N 1
ATOM 7164 C CA A LYS B 1 335 ? 85.444 78.370 10.917 0.50 14.86 335 LYS B CA 1
ATOM 7165 C CA B LYS B 1 335 ? 85.435 78.344 10.862 0.50 14.66 335 LYS B CA 1
ATOM 7166 C C A LYS B 1 335 ? 86.006 79.763 11.125 0.50 14.68 335 LYS B C 1
ATOM 7167 C C B LYS B 1 335 ? 86.045 79.734 11.055 0.50 14.60 335 LYS B C 1
ATOM 7168 O O A LYS B 1 335 ? 86.921 79.948 11.927 0.50 15.13 335 LYS B O 1
ATOM 7169 O O B LYS B 1 335 ? 87.030 79.885 11.776 0.50 14.99 335 LYS B O 1
ATOM 7180 N N . ASP B 1 336 ? 85.464 80.742 10.411 1.00 14.12 336 ASP B N 1
ATOM 7181 C CA . ASP B 1 336 ? 85.967 82.116 10.509 1.00 14.75 336 ASP B CA 1
ATOM 7182 C C . ASP B 1 336 ? 85.580 82.791 11.816 1.00 14.14 336 ASP B C 1
ATOM 7183 O O . ASP B 1 336 ? 86.163 83.816 12.156 1.00 13.91 336 ASP B O 1
ATOM 7188 N N . VAL B 1 337 ? 84.645 82.210 12.570 1.00 13.12 337 VAL B N 1
ATOM 7189 C CA . VAL B 1 337 ? 84.304 82.730 13.906 1.00 13.50 337 VAL B CA 1
ATOM 7190 C C . VAL B 1 337 ? 84.700 81.785 15.054 1.00 13.30 337 VAL B C 1
ATOM 7191 O O . VAL B 1 337 ? 85.021 82.242 16.157 1.00 13.86 337 VAL B O 1
ATOM 7195 N N . CYS B 1 338 ? 84.742 80.485 14.793 1.00 13.72 338 CYS B N 1
ATOM 7196 C CA . CYS B 1 338 ? 85.102 79.522 15.830 1.00 15.00 338 CYS B CA 1
ATOM 7197 C C . CYS B 1 338 ? 86.405 78.796 15.468 1.00 15.74 338 CYS B C 1
ATOM 7198 O O . CYS B 1 338 ? 86.398 77.905 14.619 1.00 17.16 338 CYS B O 1
ATOM 7201 N N A PRO B 1 339 ? 87.516 79.127 16.161 0.50 16.95 339 PRO B N 1
ATOM 7202 N N B PRO B 1 339 ? 87.529 79.222 16.058 0.50 16.65 339 PRO B N 1
ATOM 7203 C CA A PRO B 1 339 ? 88.889 78.744 15.770 0.50 17.71 339 PRO B CA 1
ATOM 7204 C CA B PRO B 1 339 ? 88.745 78.496 15.742 0.50 17.20 339 PRO B CA 1
ATOM 7205 C C A PRO B 1 339 ? 89.236 77.242 15.628 0.50 18.34 339 PRO B C 1
ATOM 7206 C C B PRO B 1 339 ? 88.671 77.079 16.304 0.50 17.27 339 PRO B C 1
ATOM 7207 O O A PRO B 1 339 ? 89.866 76.858 14.642 0.50 18.68 339 PRO B O 1
ATOM 7208 O O B PRO B 1 339 ? 87.777 76.749 17.085 0.50 16.65 339 PRO B O 1
ATOM 7215 N N A ASP B 1 340 ? 88.861 76.418 16.600 0.50 18.38 340 ASP B N 1
ATOM 7216 N N B ASP B 1 340 ? 89.567 76.217 15.871 0.50 17.85 340 ASP B N 1
ATOM 7217 C CA A ASP B 1 340 ? 89.295 75.008 16.617 0.50 18.91 340 ASP B CA 1
ATOM 7218 C CA B ASP B 1 340 ? 89.529 74.863 16.376 0.50 18.76 340 ASP B CA 1
ATOM 7219 C C A ASP B 1 340 ? 88.237 74.028 16.116 0.50 18.71 340 ASP B C 1
ATOM 7220 C C B ASP B 1 340 ? 88.483 73.985 15.688 0.50 18.45 340 ASP B C 1
ATOM 7221 O O A ASP B 1 340 ? 88.228 72.855 16.494 0.50 18.83 340 ASP B O 1
ATOM 7222 O O B ASP B 1 340 ? 88.772 72.806 15.463 0.50 18.53 340 ASP B O 1
ATOM 7231 N N . LEU B 1 341 ? 87.309 74.534 15.322 1.00 18.23 341 LEU B N 1
ATOM 7232 C CA . LEU B 1 341 ? 86.261 73.728 14.686 1.00 17.81 341 LEU B CA 1
ATOM 7233 C C . LEU B 1 341 ? 86.903 72.882 13.606 1.00 18.00 341 LEU B C 1
ATOM 7234 O O . LEU B 1 341 ? 87.706 73.378 12.833 1.00 18.64 341 LEU B O 1
ATOM 7239 N N . THR B 1 342 ? 86.569 71.594 13.573 1.00 18.59 342 THR B N 1
ATOM 7240 C CA . THR B 1 342 ? 87.039 70.692 12.538 1.00 18.90 342 THR B CA 1
ATOM 7241 C C . THR B 1 342 ? 85.960 70.512 11.474 1.00 18.66 342 THR B C 1
ATOM 7242 O O . THR B 1 342 ? 84.777 70.756 11.724 1.00 17.35 342 THR B O 1
ATOM 7246 N N . LEU B 1 343 ? 86.385 70.073 10.297 1.00 19.16 343 LEU B N 1
ATOM 7247 C CA . LEU B 1 343 ? 85.470 69.737 9.218 1.00 19.48 343 LEU B CA 1
ATOM 7248 C C . LEU B 1 343 ? 84.485 68.648 9.656 1.00 19.91 343 LEU B C 1
ATOM 7249 O O . LEU B 1 343 ? 83.295 68.711 9.351 1.00 20.00 343 LEU B O 1
ATOM 7254 N N . GLU B 1 344 ? 84.977 67.651 10.386 1.00 20.48 344 GLU B N 1
ATOM 7255 C CA . GLU B 1 344 ? 84.110 66.589 10.879 1.00 20.26 344 GLU B CA 1
ATOM 7256 C C . GLU B 1 344 ? 82.990 67.137 11.762 1.00 19.04 344 GLU B C 1
ATOM 7257 O O . GLU B 1 344 ? 81.836 66.729 11.637 1.00 19.06 344 GLU B O 1
ATOM 7263 N N . GLU B 1 345 ? 83.323 68.073 12.647 1.00 18.24 345 GLU B N 1
ATOM 7264 C CA . GLU B 1 345 ? 82.309 68.699 13.503 1.00 18.09 345 GLU B CA 1
ATOM 7265 C C . GLU B 1 345 ? 81.287 69.509 12.673 1.00 17.56 345 GLU B C 1
ATOM 7266 O O . GLU B 1 345 ? 80.070 69.414 12.884 1.00 17.19 345 GLU B O 1
ATOM 7272 N N . ALA B 1 346 ? 81.789 70.269 11.709 1.00 17.60 346 ALA B N 1
ATOM 7273 C CA . ALA B 1 346 ? 80.905 71.052 10.836 1.00 17.54 346 ALA B CA 1
ATOM 7274 C C . ALA B 1 346 ? 79.950 70.141 10.057 1.00 18.04 346 ALA B C 1
ATOM 7275 O O . ALA B 1 346 ? 78.756 70.439 9.962 1.00 18.20 346 ALA B O 1
ATOM 7277 N N . LYS B 1 347 ? 80.476 69.040 9.510 1.00 18.99 347 LYS B N 1
ATOM 7278 C CA . LYS B 1 347 ? 79.648 68.059 8.796 1.00 19.59 347 LYS B CA 1
ATOM 7279 C C . LYS B 1 347 ? 78.588 67.410 9.687 1.00 19.99 347 LYS B C 1
ATOM 7280 O O . LYS B 1 347 ? 77.518 67.008 9.208 1.00 20.96 347 LYS B O 1
ATOM 7286 N N . SER B 1 348 ? 78.907 67.256 10.967 1.00 20.27 348 SER B N 1
ATOM 7287 C CA . SER B 1 348 ? 77.996 66.627 11.900 1.00 20.97 348 SER B CA 1
ATOM 7288 C C . SER B 1 348 ? 76.700 67.424 12.017 1.00 20.82 348 SER B C 1
ATOM 7289 O O . SER B 1 348 ? 75.614 66.849 11.978 1.00 22.42 348 SER B O 1
ATOM 7292 N N . VAL B 1 349 ? 76.811 68.745 12.117 1.00 20.18 349 VAL B N 1
ATOM 7293 C CA . VAL B 1 349 ? 75.630 69.603 12.275 1.00 19.43 349 VAL B CA 1
ATOM 7294 C C . VAL B 1 349 ? 75.051 70.103 10.932 1.00 19.13 349 VAL B C 1
ATOM 7295 O O . VAL B 1 349 ? 73.824 70.190 10.772 1.00 19.63 349 VAL B O 1
ATOM 7299 N N . ASN B 1 350 ? 75.923 70.415 9.978 1.00 17.68 350 ASN B N 1
ATOM 7300 C CA . ASN B 1 350 ? 75.479 70.807 8.645 1.00 17.55 350 ASN B CA 1
ATOM 7301 C C . ASN B 1 350 ? 75.514 69.591 7.736 1.00 17.16 350 ASN B C 1
ATOM 7302 O O . ASN B 1 350 ? 76.538 69.270 7.134 1.00 17.10 350 ASN B O 1
ATOM 7307 N N . ARG B 1 351 ? 74.386 68.898 7.661 1.00 17.54 351 ARG B N 1
ATOM 7308 C CA . ARG B 1 351 ? 74.298 67.666 6.897 1.00 18.54 351 ARG B CA 1
ATOM 7309 C C . ARG B 1 351 ? 74.364 67.915 5.388 1.00 17.81 351 ARG B C 1
ATOM 7310 O O . ARG B 1 351 ? 74.750 67.030 4.642 1.00 18.24 351 ARG B O 1
ATOM 7318 N N . THR B 1 352 ? 73.975 69.108 4.940 1.00 16.79 352 THR B N 1
ATOM 7319 C CA . THR B 1 352 ? 74.160 69.483 3.543 1.00 17.18 352 THR B CA 1
ATOM 7320 C C . THR B 1 352 ? 75.652 69.479 3.188 1.00 16.99 352 THR B C 1
ATOM 7321 O O . THR B 1 352 ? 76.055 68.912 2.181 1.00 17.04 352 THR B O 1
ATOM 7325 N N . LEU B 1 353 ? 76.473 70.099 4.038 1.00 16.75 353 LEU B N 1
ATOM 7326 C CA . LEU B 1 353 ? 77.928 70.081 3.868 1.00 17.23 353 LEU B CA 1
ATOM 7327 C C . LEU B 1 353 ? 78.449 68.635 3.822 1.00 17.72 353 LEU B C 1
ATOM 7328 O O . LEU B 1 353 ? 79.270 68.275 2.964 1.00 17.90 353 LEU B O 1
ATOM 7333 N N . ALA B 1 354 ? 77.940 67.797 4.719 1.00 18.50 354 ALA B N 1
ATOM 7334 C CA . ALA B 1 354 ? 78.343 66.392 4.769 1.00 19.54 354 ALA B CA 1
ATOM 7335 C C . ALA B 1 354 ? 78.039 65.679 3.455 1.00 20.29 354 ALA B C 1
ATOM 7336 O O . ALA B 1 354 ? 78.896 65.003 2.889 1.00 21.00 354 ALA B O 1
ATOM 7338 N N . THR B 1 355 ? 76.811 65.841 2.968 1.00 20.62 355 THR B N 1
ATOM 7339 C CA . THR B 1 355 ? 76.373 65.199 1.732 1.00 20.97 355 THR B CA 1
ATOM 7340 C C . THR B 1 355 ? 77.173 65.670 0.523 1.00 20.27 355 THR B C 1
ATOM 7341 O O . THR B 1 355 ? 77.665 64.861 -0.261 1.00 20.99 355 THR B O 1
ATOM 7345 N N . LEU B 1 356 ? 77.299 66.984 0.372 1.00 18.95 356 LEU B N 1
ATOM 7346 C CA . LEU B 1 356 ? 78.060 67.558 -0.738 1.00 19.59 356 LEU B CA 1
ATOM 7347 C C . LEU B 1 356 ? 79.498 67.047 -0.783 1.00 19.84 356 LEU B C 1
ATOM 7348 O O . LEU B 1 356 ? 80.009 66.722 -1.852 1.00 20.46 356 LEU B O 1
ATOM 7353 N N . ILE B 1 357 ? 80.145 66.962 0.377 1.00 20.05 357 ILE B N 1
ATOM 7354 C CA . ILE B 1 357 ? 81.533 66.486 0.436 1.00 20.94 357 ILE B CA 1
ATOM 7355 C C . ILE B 1 357 ? 81.620 64.963 0.346 1.00 22.51 357 ILE B C 1
ATOM 7356 O O . ILE B 1 357 ? 82.316 64.432 -0.520 1.00 23.63 357 ILE B O 1
ATOM 7361 N N . ASP B 1 358 ? 80.915 64.269 1.235 1.00 23.51 358 ASP B N 1
ATOM 7362 C CA . ASP B 1 358 ? 81.073 62.812 1.376 1.00 24.59 358 ASP B CA 1
ATOM 7363 C C . ASP B 1 358 ? 80.435 61.994 0.256 1.00 25.71 358 ASP B C 1
ATOM 7364 O O . ASP B 1 358 ? 81.017 60.995 -0.187 1.00 26.56 358 ASP B O 1
ATOM 7369 N N A GLU B 1 359 ? 79.250 62.418 -0.182 0.50 25.54 359 GLU B N 1
ATOM 7370 N N B GLU B 1 359 ? 79.260 62.395 -0.220 0.50 25.78 359 GLU B N 1
ATOM 7371 C CA A GLU B 1 359 ? 78.490 61.704 -1.206 0.50 26.59 359 GLU B CA 1
ATOM 7372 C CA B GLU B 1 359 ? 78.596 61.618 -1.268 0.50 27.04 359 GLU B CA 1
ATOM 7373 C C A GLU B 1 359 ? 78.782 62.224 -2.618 0.50 26.68 359 GLU B C 1
ATOM 7374 C C B GLU B 1 359 ? 78.646 62.253 -2.661 0.50 26.97 359 GLU B C 1
ATOM 7375 O O A GLU B 1 359 ? 78.824 61.441 -3.565 0.50 27.40 359 GLU B O 1
ATOM 7376 O O B GLU B 1 359 ? 78.345 61.583 -3.647 0.50 27.95 359 GLU B O 1
ATOM 7387 N N . HIS B 1 360 ? 79.020 63.529 -2.754 1.00 26.05 360 HIS B N 1
ATOM 7388 C CA . HIS B 1 360 ? 79.237 64.150 -4.073 1.00 26.19 360 HIS B CA 1
ATOM 7389 C C . HIS B 1 360 ? 80.684 64.544 -4.376 1.00 26.08 360 HIS B C 1
ATOM 7390 O O . HIS B 1 360 ? 80.988 64.957 -5.502 1.00 27.25 360 HIS B O 1
ATOM 7397 N N . GLY B 1 361 ? 81.568 64.401 -3.390 1.00 25.18 361 GLY B N 1
ATOM 7398 C CA . GLY B 1 361 ? 83.000 64.601 -3.587 1.00 24.77 361 GLY B CA 1
ATOM 7399 C C . GLY B 1 361 ? 83.443 66.035 -3.803 1.00 23.70 361 GLY B C 1
ATOM 7400 O O . GLY B 1 361 ? 84.532 66.279 -4.305 1.00 24.28 361 GLY B O 1
ATOM 7401 N N . LEU B 1 362 ? 82.612 66.998 -3.419 1.00 22.29 362 LEU B N 1
ATOM 7402 C CA . LEU B 1 362 ? 82.970 68.400 -3.600 1.00 21.61 362 LEU B CA 1
ATOM 7403 C C . LEU B 1 362 ? 83.991 68.842 -2.566 1.00 20.73 362 LEU B C 1
ATOM 7404 O O . LEU B 1 362 ? 83.973 68.376 -1.427 1.00 20.52 362 LEU B O 1
ATOM 7409 N N . SER B 1 363 ? 84.879 69.747 -2.967 1.00 19.72 363 SER B N 1
ATOM 7410 C CA . SER B 1 363 ? 85.769 70.410 -2.027 1.00 19.49 363 SER B CA 1
ATOM 7411 C C . SER B 1 363 ? 84.924 71.260 -1.084 1.00 18.65 363 SER B C 1
ATOM 7412 O O . SER B 1 363 ? 83.827 71.682 -1.442 1.00 18.04 363 SER B O 1
ATOM 7415 N N . PRO B 1 364 ? 85.420 71.509 0.141 1.00 18.26 364 PRO B N 1
ATOM 7416 C CA . PRO B 1 364 ? 84.675 72.414 1.015 1.00 17.97 364 PRO B CA 1
ATOM 7417 C C . PRO B 1 364 ? 84.345 73.772 0.377 1.00 17.49 364 PRO B C 1
ATOM 7418 O O . PRO B 1 364 ? 83.256 74.279 0.580 1.00 16.48 364 PRO B O 1
ATOM 7422 N N . ASP B 1 365 ? 85.258 74.347 -0.397 1.00 17.23 365 ASP B N 1
ATOM 7423 C CA . ASP B 1 365 ? 84.997 75.632 -1.062 1.00 17.40 365 ASP B CA 1
ATOM 7424 C C . ASP B 1 365 ? 83.845 75.547 -2.069 1.00 16.99 365 ASP B C 1
ATOM 7425 O O . ASP B 1 365 ? 82.991 76.435 -2.131 1.00 16.06 365 ASP B O 1
ATOM 7430 N N . ALA B 1 366 ? 83.821 74.478 -2.860 1.00 16.62 366 ALA B N 1
ATOM 7431 C CA . ALA B 1 366 ? 82.720 74.263 -3.792 1.00 16.84 366 ALA B CA 1
ATOM 7432 C C . ALA B 1 366 ? 81.408 74.047 -3.043 1.00 16.07 366 ALA B C 1
ATOM 7433 O O . ALA B 1 366 ? 80.383 74.634 -3.370 1.00 16.26 366 ALA B O 1
ATOM 7435 N N . ALA B 1 367 ? 81.443 73.195 -2.027 1.00 15.96 367 ALA B N 1
ATOM 7436 C CA . ALA B 1 367 ? 80.246 72.930 -1.225 1.00 15.67 367 ALA B CA 1
ATOM 7437 C C . ALA B 1 367 ? 79.712 74.218 -0.606 1.00 15.31 367 ALA B C 1
ATOM 7438 O O . ALA B 1 367 ? 78.522 74.489 -0.647 1.00 14.93 367 ALA B O 1
ATOM 7440 N N . ASP B 1 368 ? 80.615 75.012 -0.048 1.00 14.98 368 ASP B N 1
ATOM 7441 C CA . ASP B 1 368 ? 80.241 76.268 0.616 1.00 14.95 368 ASP B CA 1
ATOM 7442 C C . ASP B 1 368 ? 79.553 77.241 -0.322 1.00 15.56 368 ASP B C 1
ATOM 7443 O O . ASP B 1 368 ? 78.600 77.926 0.055 1.00 15.59 368 ASP B O 1
ATOM 7448 N N . GLU B 1 369 ? 80.017 77.298 -1.565 1.00 15.79 369 GLU B N 1
ATOM 7449 C CA . GLU B 1 369 ? 79.403 78.180 -2.559 1.00 16.38 369 GLU B CA 1
ATOM 7450 C C . GLU B 1 369 ? 77.936 77.820 -2.750 1.00 16.64 369 GLU B C 1
ATOM 7451 O O . GLU B 1 369 ? 77.075 78.708 -2.795 1.00 17.27 369 GLU B O 1
ATOM 7457 N N . LEU B 1 370 ? 77.644 76.529 -2.854 1.00 16.64 370 LEU B N 1
ATOM 7458 C CA . LEU B 1 370 ? 76.259 76.061 -2.988 1.00 17.69 370 LEU B CA 1
ATOM 7459 C C . LEU B 1 370 ? 75.431 76.343 -1.728 1.00 17.88 370 LEU B C 1
ATOM 7460 O O . LEU B 1 370 ? 74.274 76.757 -1.827 1.00 18.24 370 LEU B O 1
ATOM 7465 N N A ILE B 1 371 ? 76.022 76.096 -0.562 0.50 17.88 371 ILE B N 1
ATOM 7466 N N B ILE B 1 371 ? 76.023 76.134 -0.561 0.50 17.41 371 ILE B N 1
ATOM 7467 C CA A ILE B 1 371 ? 75.363 76.373 0.715 0.50 17.96 371 ILE B CA 1
ATOM 7468 C CA B ILE B 1 371 ? 75.329 76.367 0.707 0.50 17.19 371 ILE B CA 1
ATOM 7469 C C A ILE B 1 371 ? 74.935 77.838 0.758 0.50 18.50 371 ILE B C 1
ATOM 7470 C C B ILE B 1 371 ? 74.979 77.847 0.898 0.50 18.13 371 ILE B C 1
ATOM 7471 O O A ILE B 1 371 ? 73.761 78.148 0.987 0.50 18.25 371 ILE B O 1
ATOM 7472 O O B ILE B 1 371 ? 73.906 78.180 1.404 0.50 17.94 371 ILE B O 1
ATOM 7481 N N . GLU B 1 372 ? 75.890 78.729 0.504 1.00 18.78 372 GLU B N 1
ATOM 7482 C CA . GLU B 1 372 ? 75.644 80.176 0.557 1.00 20.66 372 GLU B CA 1
ATOM 7483 C C . GLU B 1 372 ? 74.589 80.645 -0.416 1.00 22.35 372 GLU B C 1
ATOM 7484 O O . GLU B 1 372 ? 73.681 81.391 -0.057 1.00 23.58 372 GLU B O 1
ATOM 7490 N N . HIS B 1 373 ? 74.734 80.227 -1.667 1.00 23.74 373 HIS B N 1
ATOM 7491 C CA . HIS B 1 373 ? 73.945 80.771 -2.757 1.00 24.73 373 HIS B CA 1
ATOM 7492 C C . HIS B 1 373 ? 72.862 79.807 -3.216 1.00 25.99 373 HIS B C 1
ATOM 7493 O O . HIS B 1 373 ? 71.818 80.243 -3.716 1.00 27.71 373 HIS B O 1
#

Nearest PDB structures (foldseek):
  3m6z-assembly1_A  TM=1.003E+00  e=1.497E-55  Methanopyrus kandleri AV19
  8df9-assembly1_A  TM=9.833E-01  e=9.229E-50  Methanopyrus kandleri
  5hm5-assembly1_A  TM=9.719E-01  e=3.166E-49  Methanopyrus kandleri
  4gfj-assembly1_A  TM=9.719E-01  e=1.246E-48  Methanopyrus kandleri AV19
  2csd-assembly2_B  TM=9.839E-01  e=1.715E-48  Methanopyrus kandleri

Sequence (738 aa):
VYYDDAEFVGSERREFEEEEERETFLKGVKAYDGVLATRRYLMMERRSSSSSAKNNDEEELLEELHQNFILLTGSYACSIIDPTEDRYQNVIVRGVNFDERVQRRLSTGGSPARYAIVYRRRGWRRAIAKALDIDEEEDVPAIEVRAVKKRRNPLQPALYRILVRRYGRVDLMPVTVDDEVPPEEMAGEFEERLIERYYDDVPIDEEKEEERRILEILRRENPWTPHDEIARRLGLSVSSEVEGEKKDPEESSSGIYSSLWSRRVVVNNIEYDDEERTAKKRRHVKRRRDRRLLEEELYEEHHLEEELSERYLRRHPLTRRRWIVEHKRDIIMRRRYYLEQRIVECALKLQQDDRRYGIIRREEDDVALLCLARRAFDGSISMMIATTPYRRTLKKDVVCPDLTLEEEAKSVNRRTLLATLIDEHGLSPDAADELIEEHHFEVYDAEFVGSEREFEEEERRETFLKKGVKAYDGVLATRRYLLMMEERSSSAKNDEELLELHQNFILLTGSYACSIIDPTEEDRYQNVIVRRGVNFDDERRVVQQRRLSTGGGSPARYAIIVVYRRRRGWRRAIAKKALDIEEDVPAIEVRAVKRNPLQPALYRILVRRYGRVDLMPVTVDDEVPPEMMAGEFEERLIEERRYYDDVPIDEKEEERILEILREENPWTPHDEEIARRRRLGLSVSSEEVEGEEKDPEESSGIYSLWSRVVVNNIEYDEERRTAKRHVKKRRDRRLLEEEELYEEHLEEELSERRYLPLTRRWIVEHKRRDDIIMMRRRRYYLLEEQQRRIIVVEECCAALLKKLLQQDDRRYYGGIIRREEDDVVAALLCLARRAFDGGSISSMIATTPYRTLKKDVCPPDDLTLEEAKSVNRTLATLIDEEHGLSPDAADELIIEH

Solvent-accessible surface area: 31756 Å² total; per-residue (Å²): 101,18,30,10,39,36,11,17,58,128,180,36,30,105,69,2,39,93,19,0,45,52,0,0,42,0,8,1,0,8,0,0,0,32,20,0,2,82,133,17,92,72,0,60,122,25,120,70,0,21,67,4,6,33,24,0,5,0,0,1,0,0,0,0,2,17,2,0,77,72,75,85,12,8,30,6,0,8,9,46,38,30,22,5,13,68,10,5,142,111,20,75,58,22,21,1,14,0,4,1,0,0,0,23,17,38,0,29,94,0,0,8,114,11,0,100,18,122,89,19,66,55,17,1,1,15,1,14,30,35,171,84,3,12,0,2,5,0,0,2,11,0,0,0,2,35,9,14,11,5,28,0,4,2,21,26,134,80,20,37,71,26,13,15,41,75,2,47,100,5,3,116,118,77,130,14,104,49,56,144,42,1,74,98,0,5,97,11,1,119,125,72,14,66,13,42,13,12,22,0,3,111,111,26,70,25,4,7,26,72,0,7,18,27,8,0,26,114,34,36,0,1,8,0,0,0,0,31,0,0,67,85,24,158,101,68,121,161,46,6,125,124,19,63,140,47,12,49,131,20,6,88,72,16,12,103,61,0,62,112,1,0,96,144,53,27,232,122,39,0,40,59,209,44,0,50,131,66,0,162,60,2,15,164,118,37,18,112,50,58,29,68,74,3,7,111,70,0,59,125,97,28,61,4,110,132,93,4,0,68,17,0,0,122,15,4,13,11,9,10,9,21,0,0,13,13,13,20,113,39,0,51,104,67,2,95,96,1,36,44,127,12,0,36,34,4,1,110,32,1,4,46,24,27,91,128,126,64,57,60,44,97,28,0,13,101,79,8,64,74,112,56,117,32,67,11,90,36,66,26,58,128,211,59,29,96,84,2,58,115,19,1,69,57,0,2,52,0,5,0,0,3,0,0,0,9,24,0,4,46,118,49,86,73,0,80,109,25,125,67,0,43,76,2,0,28,18,0,4,0,1,0,0,0,5,0,2,14,2,0,68,77,78,91,15,11,82,64,0,31,4,79,41,15,25,6,16,107,27,5,139,158,20,81,52,20,20,0,9,0,3,0,0,0,0,60,37,53,0,9,94,0,0,8,115,11,0,108,57,70,74,26,17,0,1,13,2,59,10,40,176,36,3,13,0,2,5,0,0,2,12,0,0,0,0,30,9,14,11,4,27,0,5,2,16,32,110,76,23,45,55,27,10,14,7,31,0,19,132,5,5,131,110,78,131,14,105,52,59,155,47,2,70,100,1,4,104,16,0,41,60,64,1,46,8,42,14,16,59,0,4,114,102,24,71,25,9,8,54,76,0,20,20,46,7,4,20,143,39,32,0,2,7,0,1,0,0,26,0,0,58,80,21,158,97,60,91,182,28,5,126,113,20,71,160,84,16,69,158,37,1,92,82,20,18,123,61,0,78,120,1,0,110,142,46,69,79,2,44,69,180,57,0,49,120,77,3,135,75,1,28,171,57,6,9,101,73,79,30,86,118,4,7,90,16,0,48,109,128,35,62,4,168,121,124,9,0,79,22,0,0,149,24,10,25,12,31,16,17,23,0,2,53,12,13,32,134,57,0,65,98,72,0,102,105,6,56,52,129,16,0,25,32,5,0,116,32,0,4,59,25,26,86,134,122,64,55,60,46,110,40,0,6,94,108,30,68,93

Organism: NCBI:txid2320

Secondary structure (DSSP, 8-state):
-EEEEE-S-HHHHHHHHHHHHHHHHHHHHHHHHHHHHHH-HHHHT-HHHHHHHHHHHHHHHHHHHTSSTTS-SEEEEEETTEEHHHHHHHSTT---HHHHHHTSTTHHHHHHHHTT--SSSS--------TT-SS-HHHHHHHHHTT-TTTS-SSGGG--GGGTTTHHHHHHHTT----HHHHHHHHHHHH-TT--HHHHHHHHT--HHHHH--SSTTS-SHHHHHHHHHHTS---HHHHHHHHHHHHHHHHHHHHHHHHHHHTT-SS---HHHHHHTHHHHHHHHHHHHHHHHHHHHHHHS---HHHHHHHHHHTTT-HHHHTTS-HHHHHHH-TT--HHHHHHH-HHHHIIIIIT---HHHHHHHHHHH-/--EEEE-S-HHHHHHHHHHHHHHHHHHHHHHHHHHHHTS-HHHHT-HHHHHHHHHHHHHHHHHHHTSSTTS-SEEEEEETTEEHHHHHHTSTT---HHHHHHTSTTTHHHHHHHTT---S--------TT-SS-HHHHHHHHHTT-TTTS-SSGGG--GGGTTTHHHHHHTTT----HHHHHHHHHHHH-TT--HHHHHHHHT--HHHHH--SSTTS-SHHHHHHHHHTTS---HHHHHHHHHHHHHHHHHHHHHHHHHHTTT----HHHHHHTHHHHHHHHHHHHHHHHHHHHHHHH---HHHHHHHHHHTTT-HHHHTTS-HHHHHHHSTT--HHHHHHH-HHHHIIIIIT---HHHHHHHHH-

B-factor: mean 14.87, std 5.73, range [4.54, 49.97]

Radius of gyration: 29.77 Å; Cα contacts (8 Å, |Δi|>4): 1441; chains: 2; bounding box: 74×80×71 Å

InterPro domains:
  IPR003583 Helix-hairpin-helix DNA-binding motif, class 1 [SM00278] (411-430)
  IPR003583 Helix-hairpin-helix DNA-binding motif, class 1 [SM00278] (447-466)
  IPR003583 Helix-hairpin-helix DNA-binding motif, class 1 [SM00278] (468-487)
  IPR003583 Helix-hairpin-helix DNA-binding motif, class 1 [SM00278] (560-579)
  IPR003583 Helix-hairpin-helix DNA-binding motif, class 1 [SM00278] (622-641)
  IPR003583 Helix-hairpin-helix DNA-binding motif, class 1 [SM00278] (656-675)
  IPR003583 Helix-hairpin-helix DNA-binding motif, class 1 [SM00278] (732-751)
  IPR003583 Helix-hairpin-helix DNA-binding motif, class 1 [SM00278] (855-874)
  IPR003583 Helix-hairpin-helix DNA-binding motif, class 1 [SM00278] (887-906)
  IPR003583 Helix-hairpin-helix DNA-binding motif, class 1 [SM00278] (912-931)
  IPR003583 Helix-hairpin-helix DNA-binding motif, class 1 [SM00278] (944-963)
  IPR010994 RuvA domain 2-like [SSF47781] (294-350)
  IPR010994 RuvA domain 2-like [SSF47781] (351-409)
  IPR010994 RuvA domain 2-like [SSF47781] (410-464)
  IPR010994 RuvA domain 2-like [SSF47781] (468-516)
  IPR010994 RuvA domain 2-like [SSF47781] (609-677)
  IPR010994 RuvA domain 2-like [SSF47781] (702-753)
  IPR024065 DNA topoisomerase V, catalytic domain superfamily [SSF140979] (3-293)
  IPR024065 DNA topoisomerase V, catalytic domain superfamily [SSF140979] (846-948)
  IPR036388 Winged helix-like DNA-binding domain superfamily [G3DSA:1.10.10.10] (181-216)

CATH classification: 6.10.250.950 (+1 more: 1.10.150.740)

Foldseek 3Di:
DFAKAFDDDPVVLVVQVVLLLQLLLLVLQLLVLVVLVVVDVVSVVDVLSLQLNQLSLLLNLLSLLQHPPVLPRIDQGADLRFGQQLVQVPAPVRAHSLLVQQQAVPSVVHVCNNSVDDPFPPSHRYNQDFPSHLFLRLLSSLSSRHSQSLQRDNGSVPNDVCRHLVVVCLLPVLPFDADPLRVLLVVVCNVPSRDDLLVSCLVVVHFSCQQCWDCHCVTHHDSNSSSRSVVSDDRDVVSSVVSVVVNVVVSVVSQVSQQVVQVVVDPDGDHSVVSRVCVVVSVVVQLVVLLVVQLVCLCVPQVDDSVLSSQLSNVRSNDLSVLQLAQPVSSCVSRVVDDLSSSCSSNVLLVCCCVPVNDDSVVSNVCSRSHD/DFAKAFDDDPVVLVVLLVLLLQLLLLVLQLLLLLLQLVLDVCSVPPVVSLQLNQLSLLLNLLSLLVHCVVLPGIAQGADPNRGQQVVLVPFPVRGHSLLVQQADVPSVVHVCNNSVHLPPSHRYNQDFPSHLFLRLLSSLSSRHSQSLQRDNGSVPNPCCRHLVVVVLLVVQPDDADPLNVLLVVVCPVPSRDDLLNSCLVVVHFSCQQCWDCHCVTHHDSNSSSRSVVSDDRDVVSSVVSVVPRVVVSVVSQVVQQVVCVVRPGDHPVNSSVCVVVSVVVNLVVLLVQLLVCCCPSQNDDRVLSNQQSVVQSSDLSSLLLAAPVVSCVRDPPDDPVSSCSSNVQLVCCCVVVVDDSVVSRVVSRD